Protein AF-0000000069713664 (afdb_homodimer)

Structure (mmCIF, N/CA/C/O backbone):
data_AF-0000000069713664-model_v1
#
loop_
_entity.id
_entity.type
_entity.pdbx_description
1 polymer 'Transcriptional regulator'
#
loop_
_atom_site.group_PDB
_atom_site.id
_atom_site.type_symbol
_atom_site.label_atom_id
_atom_site.label_alt_id
_atom_site.label_comp_id
_atom_site.label_asym_id
_atom_site.label_entity_id
_atom_site.label_seq_id
_atom_site.pdbx_PDB_ins_code
_atom_site.Cartn_x
_atom_site.Cartn_y
_atom_site.Cartn_z
_atom_site.occupancy
_atom_site.B_iso_or_equiv
_atom_site.auth_seq_id
_atom_site.auth_comp_id
_atom_site.auth_asym_id
_atom_site.auth_atom_id
_atom_site.pdbx_PDB_model_num
ATOM 1 N N . MET A 1 1 ? 20.766 18.141 -42.344 1 49.97 1 MET A N 1
ATOM 2 C CA . MET A 1 1 ? 20.156 17.188 -41.406 1 49.97 1 MET A CA 1
ATOM 3 C C . MET A 1 1 ? 20.406 15.75 -41.875 1 49.97 1 MET A C 1
ATOM 5 O O . MET A 1 1 ? 19.859 15.312 -42.875 1 49.97 1 MET A O 1
ATOM 9 N N . ALA A 1 2 ? 21.422 15.211 -41.625 1 69.25 2 ALA A N 1
ATOM 10 C CA . ALA A 1 2 ? 21.859 14.094 -42.469 1 69.25 2 ALA A CA 1
ATOM 11 C C . ALA A 1 2 ? 21.375 12.766 -41.906 1 69.25 2 ALA A C 1
ATOM 13 O O . ALA A 1 2 ? 21.453 12.523 -40.688 1 69.25 2 ALA A O 1
ATOM 14 N N . ASP A 1 3 ? 20.531 12.109 -42.562 1 80.56 3 ASP A N 1
ATOM 15 C CA . ASP A 1 3 ? 20.203 10.711 -42.312 1 80.56 3 ASP A CA 1
ATOM 16 C C . ASP A 1 3 ? 21.375 9.805 -42.625 1 80.56 3 ASP A C 1
ATOM 18 O O . ASP A 1 3 ? 21.484 9.297 -43.75 1 80.56 3 ASP A O 1
ATOM 22 N N . MET A 1 4 ? 22.188 9.641 -41.656 1 84.5 4 MET A N 1
ATOM 23 C CA . MET A 1 4 ? 23.438 8.898 -41.844 1 84.5 4 MET A CA 1
ATOM 24 C C . MET A 1 4 ? 23.156 7.418 -42.062 1 84.5 4 MET A C 1
ATOM 26 O O . MET A 1 4 ? 23.938 6.738 -42.75 1 84.5 4 MET A O 1
ATOM 30 N N . LEU A 1 5 ? 22.031 7.016 -41.5 1 86.81 5 LEU A N 1
ATOM 31 C CA . LEU A 1 5 ? 21.672 5.605 -41.625 1 86.81 5 LEU A CA 1
ATOM 32 C C . LEU A 1 5 ? 21.25 5.273 -43.062 1 86.81 5 LEU A C 1
ATOM 34 O O . LEU A 1 5 ? 21.703 4.273 -43.625 1 86.81 5 LEU A O 1
ATOM 38 N N . ALA A 1 6 ? 20.422 6.07 -43.594 1 85.31 6 ALA A N 1
ATOM 39 C CA . ALA A 1 6 ? 19.969 5.867 -44.969 1 85.31 6 ALA A CA 1
ATOM 40 C C . ALA A 1 6 ? 21.141 5.977 -45.938 1 85.31 6 ALA A C 1
ATOM 42 O O . ALA A 1 6 ? 21.234 5.199 -46.875 1 85.31 6 ALA A O 1
ATOM 43 N N . GLN A 1 7 ? 22.094 6.848 -45.656 1 84.81 7 GLN A N 1
ATOM 44 C CA . GLN A 1 7 ? 23.266 7.031 -46.5 1 84.81 7 GLN A CA 1
ATOM 45 C C . GLN A 1 7 ? 24.203 5.828 -46.438 1 84.81 7 GLN A C 1
ATOM 47 O O . GLN A 1 7 ? 24.719 5.371 -47.469 1 84.81 7 GLN A O 1
ATOM 52 N N . ALA A 1 8 ? 24.281 5.324 -45.188 1 84.06 8 ALA A N 1
ATOM 53 C CA . ALA A 1 8 ? 25.141 4.164 -45 1 84.06 8 ALA A CA 1
ATOM 54 C C . ALA A 1 8 ? 24.562 2.93 -45.688 1 84.06 8 ALA A C 1
ATOM 56 O O . ALA A 1 8 ? 25.297 2.162 -46.312 1 84.06 8 ALA A O 1
ATOM 57 N N . LYS A 1 9 ? 23.312 2.809 -45.656 1 84.44 9 LYS A N 1
ATOM 58 C CA . LYS A 1 9 ? 22.641 1.677 -46.312 1 84.44 9 LYS A CA 1
ATOM 59 C C . LYS A 1 9 ? 22.703 1.782 -47.812 1 84.44 9 LYS A C 1
ATOM 61 O O . LYS A 1 9 ? 22.938 0.785 -48.5 1 84.44 9 LYS A O 1
ATOM 66 N N . ALA A 1 10 ? 22.562 2.957 -48.281 1 81.56 10 ALA A N 1
ATOM 67 C CA . ALA A 1 10 ? 22.609 3.199 -49.719 1 81.56 10 ALA A CA 1
ATOM 68 C C . ALA A 1 10 ? 24 2.973 -50.281 1 81.56 10 ALA A C 1
ATOM 70 O O . ALA A 1 10 ? 24.172 2.406 -51.344 1 81.56 10 ALA A O 1
ATOM 71 N N . ARG A 1 11 ? 25.031 3.283 -49.406 1 81.19 11 ARG A N 1
ATOM 72 C CA . ARG A 1 11 ? 26.406 3.178 -49.875 1 81.19 11 ARG A CA 1
ATOM 73 C C . ARG A 1 11 ? 27.047 1.887 -49.375 1 81.19 11 ARG A C 1
ATOM 75 O O . ARG A 1 11 ? 28.203 1.608 -49.688 1 81.19 11 ARG A O 1
ATOM 82 N N . GLN A 1 12 ? 26.156 1.058 -48.656 1 81.75 12 GLN A N 1
ATOM 83 C CA . GLN A 1 12 ? 26.656 -0.198 -48.094 1 81.75 12 GLN A CA 1
ATOM 84 C C . GLN A 1 12 ? 27.953 0.014 -47.344 1 81.75 12 GLN A C 1
ATOM 86 O O . GLN A 1 12 ? 28.922 -0.73 -47.531 1 81.75 12 GLN A O 1
ATOM 91 N N . CYS A 1 13 ? 28.047 1.075 -46.562 1 85.62 13 CYS A N 1
ATOM 92 C CA . CYS A 1 13 ? 29.219 1.36 -45.719 1 85.62 13 CYS A CA 1
ATOM 93 C C . CYS A 1 13 ? 28.844 1.355 -44.25 1 85.62 13 CYS A C 1
ATOM 95 O O . CYS A 1 13 ? 27.672 1.176 -43.906 1 85.62 13 CYS A O 1
ATOM 97 N N . THR A 1 14 ? 29.859 1.509 -43.406 1 88.19 14 THR A N 1
ATOM 98 C CA . THR A 1 14 ? 29.672 1.515 -41.969 1 88.19 14 THR A CA 1
ATOM 99 C C . THR A 1 14 ? 29.75 2.938 -41.406 1 88.19 14 THR A C 1
ATOM 101 O O . THR A 1 14 ? 30.188 3.855 -42.125 1 88.19 14 THR A O 1
ATOM 104 N N . ILE A 1 15 ? 29.203 3.195 -40.25 1 89.5 15 ILE A N 1
ATOM 105 C CA . ILE A 1 15 ? 29.156 4.508 -39.594 1 89.5 15 ILE A CA 1
ATOM 106 C C . ILE A 1 15 ? 30.109 4.539 -38.406 1 89.5 15 ILE A C 1
ATOM 108 O O . ILE A 1 15 ? 30.016 3.705 -37.5 1 89.5 15 ILE A O 1
ATOM 112 N N . ALA A 1 16 ? 31.047 5.402 -38.438 1 88.94 16 ALA A N 1
ATOM 113 C CA . ALA A 1 16 ? 31.922 5.621 -37.312 1 88.94 16 ALA A CA 1
ATOM 114 C C . ALA A 1 16 ? 31.312 6.641 -36.344 1 88.94 16 ALA A C 1
ATOM 116 O O . ALA A 1 16 ? 30.891 7.719 -36.75 1 88.94 16 ALA A O 1
ATOM 117 N N . ILE A 1 17 ? 31.141 6.371 -35.125 1 88.06 17 ILE A N 1
ATOM 118 C CA . ILE A 1 17 ? 30.734 7.234 -34.031 1 88.06 17 ILE A CA 1
ATOM 119 C C . ILE A 1 17 ? 31.875 7.363 -33.031 1 88.06 17 ILE A C 1
ATOM 121 O O . ILE A 1 17 ? 32.031 6.512 -32.156 1 88.06 17 ILE A O 1
ATOM 125 N N . ASP A 1 18 ? 32.625 8.281 -33.25 1 83.06 18 ASP A N 1
ATOM 126 C CA . ASP A 1 18 ? 33.875 8.43 -32.531 1 83.06 18 ASP A CA 1
ATOM 127 C C . ASP A 1 18 ? 34.781 7.219 -32.719 1 83.06 18 ASP A C 1
ATOM 129 O O . ASP A 1 18 ? 35.219 6.941 -33.844 1 83.06 18 ASP A O 1
ATOM 133 N N . GLU A 1 19 ? 34.938 6.352 -31.656 1 80.69 19 GLU A N 1
ATOM 134 C CA . GLU A 1 19 ? 35.812 5.191 -31.781 1 80.69 19 GLU A CA 1
ATOM 135 C C . GLU A 1 19 ? 35 3.92 -32.031 1 80.69 19 GLU A C 1
ATOM 137 O O . GLU A 1 19 ? 35.562 2.842 -32.219 1 80.69 19 GLU A O 1
ATOM 142 N N . LEU A 1 20 ? 33.75 4.129 -32.156 1 86.94 20 LEU A N 1
ATOM 143 C CA . LEU A 1 20 ? 32.844 2.992 -32.438 1 86.94 20 LEU A CA 1
ATOM 144 C C . LEU A 1 20 ? 32.469 2.93 -33.906 1 86.94 20 LEU A C 1
ATOM 146 O O . LEU A 1 20 ? 32.438 3.953 -34.594 1 86.94 20 LEU A O 1
ATOM 150 N N . VAL A 1 21 ? 32.219 1.669 -34.344 1 88.19 21 VAL A N 1
ATOM 151 C CA . VAL A 1 21 ? 31.766 1.491 -35.719 1 88.19 21 VAL A CA 1
ATOM 152 C C . VAL A 1 21 ? 30.438 0.735 -35.719 1 88.19 21 VAL A C 1
ATOM 154 O O . VAL A 1 21 ? 30.312 -0.324 -35.094 1 88.19 21 VAL A O 1
ATOM 157 N N . TYR A 1 22 ? 29.438 1.34 -36.344 1 89.44 22 TYR A N 1
ATOM 158 C CA . TYR A 1 22 ? 28.125 0.707 -36.5 1 89.44 22 TYR A CA 1
ATOM 159 C C . TYR A 1 22 ? 27.906 0.246 -37.938 1 89.44 22 TYR A C 1
ATOM 161 O O . TYR A 1 22 ? 28.078 1.028 -38.875 1 89.44 22 TYR A O 1
ATOM 169 N N . ASP A 1 23 ? 27.531 -1.051 -38.125 1 86.38 23 ASP A N 1
ATOM 170 C CA . ASP A 1 23 ? 27.203 -1.625 -39.438 1 86.38 23 ASP A CA 1
ATOM 171 C C . ASP A 1 23 ? 25.688 -1.783 -39.594 1 86.38 23 ASP A C 1
ATOM 173 O O . ASP A 1 23 ? 25.078 -2.641 -38.969 1 86.38 23 ASP A O 1
ATOM 177 N N . PRO A 1 24 ? 25.125 -0.92 -40.406 1 87.31 24 PRO A N 1
ATOM 178 C CA . PRO A 1 24 ? 23.672 -0.999 -40.562 1 87.31 24 PRO A CA 1
ATOM 179 C C . PRO A 1 24 ? 23.219 -2.311 -41.219 1 87.31 24 PRO A C 1
ATOM 181 O O . PRO A 1 24 ? 22.078 -2.721 -41.031 1 87.31 24 PRO A O 1
ATOM 184 N N . ALA A 1 25 ? 24.062 -3.045 -41.875 1 81.19 25 ALA A N 1
ATOM 185 C CA . ALA A 1 25 ? 23.703 -4.301 -42.531 1 81.19 25 ALA A CA 1
ATOM 186 C C . ALA A 1 25 ? 23.578 -5.434 -41.5 1 81.19 25 ALA A C 1
ATOM 188 O O . ALA A 1 25 ? 22.656 -6.238 -41.562 1 81.19 25 ALA A O 1
ATOM 189 N N . THR A 1 26 ? 24.484 -5.488 -40.625 1 79.81 26 THR A N 1
ATOM 190 C CA . THR A 1 26 ? 24.484 -6.551 -39.625 1 79.81 26 THR A CA 1
ATOM 191 C C . THR A 1 26 ? 23.859 -6.066 -38.312 1 79.81 26 THR A C 1
ATOM 193 O O . THR A 1 26 ? 23.578 -6.867 -37.438 1 79.81 26 THR A O 1
ATOM 196 N N . ARG A 1 27 ? 23.562 -4.738 -38.188 1 82.06 27 ARG A N 1
ATOM 197 C CA . ARG A 1 27 ? 23.062 -4.074 -37 1 82.06 27 ARG A CA 1
ATOM 198 C C . ARG A 1 27 ? 23.922 -4.383 -35.781 1 82.06 27 ARG A C 1
ATOM 200 O O . ARG A 1 27 ? 23.406 -4.715 -34.719 1 82.06 27 ARG A O 1
ATOM 207 N N . GLN A 1 28 ? 25.219 -4.207 -36.031 1 85.31 28 GLN A N 1
ATOM 208 C CA . GLN A 1 28 ? 26.188 -4.508 -34.969 1 85.31 28 GLN A CA 1
ATOM 209 C C . GLN A 1 28 ? 27.078 -3.301 -34.688 1 85.31 28 GLN A C 1
ATOM 211 O O . GLN A 1 28 ? 27.469 -2.572 -35.594 1 85.31 28 GLN A O 1
ATOM 216 N N . LEU A 1 29 ? 27.406 -3.084 -33.406 1 85.12 29 LEU A N 1
ATOM 217 C CA . LEU A 1 29 ? 28.328 -2.064 -32.938 1 85.12 29 LEU A CA 1
ATOM 218 C C . LEU A 1 29 ? 29.672 -2.688 -32.531 1 85.12 29 LEU A C 1
ATOM 220 O O . LEU A 1 29 ? 29.703 -3.746 -31.922 1 85.12 29 LEU A O 1
ATOM 224 N N . SER A 1 30 ? 30.75 -2.145 -32.969 1 85.31 30 SER A N 1
ATOM 225 C CA . SER A 1 30 ? 32.062 -2.715 -32.688 1 85.31 30 SER A CA 1
ATOM 226 C C . SER A 1 30 ? 33.062 -1.628 -32.344 1 85.31 30 SER A C 1
ATOM 228 O O . SER A 1 30 ? 32.906 -0.465 -32.719 1 85.31 30 SER A O 1
ATOM 230 N N . LYS A 1 31 ? 34.062 -2.01 -31.562 1 80.81 31 LYS A N 1
ATOM 231 C CA . LYS A 1 31 ? 35.25 -1.22 -31.281 1 80.81 31 LYS A CA 1
ATOM 232 C C . LYS A 1 31 ? 36.5 -2 -31.625 1 80.81 31 LYS A C 1
ATOM 234 O O . LYS A 1 31 ? 36.719 -3.104 -31.125 1 80.81 31 LYS A O 1
ATOM 239 N N . ASN A 1 32 ? 37.312 -1.522 -32.5 1 76.31 32 ASN A N 1
ATOM 240 C CA . ASN A 1 32 ? 38.531 -2.176 -32.906 1 76.31 32 ASN A CA 1
ATOM 241 C C . ASN A 1 32 ? 38.281 -3.619 -33.344 1 76.31 32 ASN A C 1
ATOM 243 O O . ASN A 1 32 ? 39.031 -4.527 -32.938 1 76.31 32 ASN A O 1
ATOM 247 N N . ALA A 1 33 ? 37.188 -3.871 -34.062 1 72.19 33 ALA A N 1
ATOM 248 C CA . ALA A 1 33 ? 36.812 -5.148 -34.656 1 72.19 33 ALA A CA 1
ATOM 249 C C . ALA A 1 33 ? 36.281 -6.121 -33.594 1 72.19 33 ALA A C 1
ATOM 251 O O . ALA A 1 33 ? 36.031 -7.289 -33.906 1 72.19 33 ALA A O 1
ATOM 252 N N . GLN A 1 34 ? 36.188 -5.59 -32.469 1 78.25 34 GLN A N 1
ATOM 253 C CA . GLN A 1 34 ? 35.531 -6.379 -31.438 1 78.25 34 GLN A CA 1
ATOM 254 C C . GLN A 1 34 ? 34.062 -5.973 -31.266 1 78.25 34 GLN A C 1
ATOM 256 O O . GLN A 1 34 ? 33.75 -4.797 -31.062 1 78.25 34 GLN A O 1
ATOM 261 N N . GLU A 1 35 ? 33.25 -6.895 -31.312 1 78.5 35 GLU A N 1
ATOM 262 C CA . GLU A 1 35 ? 31.812 -6.645 -31.281 1 78.5 35 GLU A CA 1
ATOM 263 C C . GLU A 1 35 ? 31.344 -6.262 -29.875 1 78.5 35 GLU A C 1
ATOM 265 O O . GLU A 1 35 ? 31.797 -6.844 -28.891 1 78.5 35 GLU A O 1
ATOM 270 N N . ILE A 1 36 ? 30.609 -5.188 -29.859 1 77.81 36 ILE A N 1
ATOM 271 C CA . ILE A 1 36 ? 29.969 -4.742 -28.641 1 77.81 36 ILE A CA 1
ATOM 272 C C . ILE A 1 36 ? 28.5 -5.164 -28.641 1 77.81 36 ILE A C 1
ATOM 274 O O . ILE A 1 36 ? 27.734 -4.773 -29.531 1 77.81 36 ILE A O 1
ATOM 278 N N . GLU A 1 37 ? 28.234 -6.012 -27.891 1 72.12 37 GLU A N 1
ATOM 279 C CA . GLU A 1 37 ? 26.859 -6.5 -27.844 1 72.12 37 GLU A CA 1
ATOM 280 C C . GLU A 1 37 ? 25.922 -5.457 -27.25 1 72.12 37 GLU A C 1
ATOM 282 O O . GLU A 1 37 ? 26.125 -4.984 -26.125 1 72.12 37 GLU A O 1
ATOM 287 N N . LEU A 1 38 ? 24.953 -4.996 -28.094 1 73.44 38 LEU A N 1
ATOM 288 C CA . LEU A 1 38 ? 23.922 -4.066 -27.656 1 73.44 38 LEU A CA 1
ATOM 289 C C . LEU A 1 38 ? 22.547 -4.727 -27.703 1 73.44 38 LEU A C 1
ATOM 291 O O . LEU A 1 38 ? 22.266 -5.523 -28.609 1 73.44 38 LEU A O 1
ATOM 295 N N . GLU A 1 39 ? 21.781 -4.371 -26.891 1 71.5 39 GLU A N 1
ATOM 296 C CA . GLU A 1 39 ? 20.391 -4.805 -26.953 1 71.5 39 GLU A CA 1
ATOM 297 C C . GLU A 1 39 ? 19.688 -4.246 -28.172 1 71.5 39 GLU A C 1
ATOM 299 O O . GLU A 1 39 ? 19.984 -3.141 -28.625 1 71.5 39 GLU A O 1
ATOM 304 N N . PRO A 1 40 ? 18.781 -4.949 -28.625 1 71.06 40 PRO A N 1
ATOM 305 C CA . PRO A 1 40 ? 18.109 -4.527 -29.859 1 71.06 40 PRO A CA 1
ATOM 306 C C . PRO A 1 40 ? 17.5 -3.137 -29.75 1 71.06 40 PRO A C 1
ATOM 308 O O . PRO A 1 40 ? 17.609 -2.332 -30.672 1 71.06 40 PRO A O 1
ATOM 311 N N . ARG A 1 41 ? 17.062 -2.803 -28.766 1 71.94 41 ARG A N 1
ATOM 312 C CA . ARG A 1 41 ? 16.422 -1.493 -28.641 1 71.94 41 ARG A CA 1
ATOM 313 C C . ARG A 1 41 ? 17.469 -0.382 -28.594 1 71.94 41 ARG A C 1
ATOM 315 O O . ARG A 1 41 ? 17.25 0.716 -29.094 1 71.94 41 ARG A O 1
ATOM 322 N N . SER A 1 42 ? 18.438 -0.73 -27.969 1 78.06 42 SER A N 1
ATOM 323 C CA . SER A 1 42 ? 19.531 0.234 -28.016 1 78.06 42 SER A CA 1
ATOM 324 C C . SER A 1 42 ? 20.047 0.43 -29.438 1 78.06 42 SER A C 1
ATOM 326 O O . SER A 1 42 ? 20.406 1.544 -29.812 1 78.06 42 SER A O 1
ATOM 328 N N . ILE A 1 43 ? 19.953 -0.634 -30.078 1 80.56 43 ILE A N 1
ATOM 329 C CA . ILE A 1 43 ? 20.344 -0.532 -31.469 1 80.56 43 ILE A CA 1
ATOM 330 C C . ILE A 1 43 ? 19.328 0.308 -32.25 1 80.56 43 ILE A C 1
ATOM 332 O O . ILE A 1 43 ? 19.688 1.175 -33.031 1 80.56 43 ILE A O 1
ATOM 336 N N . GLU A 1 44 ? 18.141 0.097 -31.938 1 81.31 44 GLU A N 1
ATOM 337 C CA . GLU A 1 44 ? 17.078 0.876 -32.562 1 81.31 44 GLU A CA 1
ATOM 338 C C . GLU A 1 44 ? 17.172 2.352 -32.188 1 81.31 44 GLU A C 1
ATOM 340 O O . GLU A 1 44 ? 17 3.229 -33.031 1 81.31 44 GLU A O 1
ATOM 345 N N . LEU A 1 45 ? 17.453 2.553 -31.047 1 86 45 LEU A N 1
ATOM 346 C CA . LEU A 1 45 ? 17.641 3.92 -30.578 1 86 45 LEU A CA 1
ATOM 347 C C . LEU A 1 45 ? 18.828 4.574 -31.281 1 86 45 LEU A C 1
ATOM 349 O O . LEU A 1 45 ? 18.734 5.723 -31.719 1 86 45 LEU A O 1
ATOM 353 N N . LEU A 1 46 ? 19.812 3.83 -31.281 1 87.69 46 LEU A N 1
ATOM 354 C CA . LEU A 1 46 ? 20.984 4.32 -32 1 87.69 46 LEU A CA 1
ATOM 355 C C . LEU A 1 46 ? 20.641 4.645 -33.438 1 87.69 46 LEU A C 1
ATOM 357 O O . LEU A 1 46 ? 21.062 5.676 -33.969 1 87.69 46 LEU A O 1
ATOM 361 N N . GLU A 1 47 ? 19.797 3.803 -33.969 1 87.69 47 GLU A N 1
ATOM 362 C CA . GLU A 1 47 ? 19.391 4 -35.344 1 87.69 47 GLU A CA 1
ATOM 363 C C . GLU A 1 47 ? 18.516 5.234 -35.5 1 87.69 47 GLU A C 1
ATOM 365 O O . GLU A 1 47 ? 18.625 5.973 -36.5 1 87.69 47 GLU A O 1
ATOM 370 N N . VAL A 1 48 ? 17.703 5.52 -34.594 1 86.38 48 VAL A N 1
ATOM 371 C CA . VAL A 1 48 ? 16.875 6.711 -34.594 1 86.38 48 VAL A CA 1
ATOM 372 C C . VAL A 1 48 ? 17.75 7.961 -34.562 1 86.38 48 VAL A C 1
ATOM 374 O O . VAL A 1 48 ? 17.5 8.914 -35.312 1 86.38 48 VAL A O 1
ATOM 377 N N . PHE A 1 49 ? 18.766 7.891 -33.844 1 88.88 49 PHE A N 1
ATOM 378 C CA . PHE A 1 49 ? 19.688 9.023 -33.75 1 88.88 49 PHE A CA 1
ATOM 379 C C . PHE A 1 49 ? 20.516 9.148 -35.031 1 88.88 49 PHE A C 1
ATOM 381 O O . PHE A 1 49 ? 20.812 10.258 -35.469 1 88.88 49 PHE A O 1
ATOM 388 N N . LEU A 1 50 ? 20.812 8.039 -35.562 1 88.62 50 LEU A N 1
ATOM 389 C CA . LEU A 1 50 ? 21.609 8.047 -36.781 1 88.62 50 LEU A CA 1
ATOM 390 C C . LEU A 1 50 ? 20.766 8.492 -37.969 1 88.62 50 LEU A C 1
ATOM 392 O O . LEU A 1 50 ? 21.312 9.008 -38.938 1 88.62 50 LEU A O 1
ATOM 396 N N . GLN A 1 51 ? 19.453 8.25 -37.812 1 86.38 51 GLN A N 1
ATOM 397 C CA . GLN A 1 51 ? 18.531 8.695 -38.875 1 86.38 51 GLN A CA 1
ATOM 398 C C . GLN A 1 51 ? 18.359 10.211 -38.844 1 86.38 51 GLN A C 1
ATOM 400 O O . GLN A 1 51 ? 18.078 10.828 -39.875 1 86.38 51 GLN A O 1
ATOM 405 N N . GLN A 1 52 ? 18.547 10.797 -37.656 1 84.12 52 GLN A N 1
ATOM 406 C CA . GLN A 1 52 ? 18.438 12.242 -37.5 1 84.12 52 GLN A CA 1
ATOM 407 C C . GLN A 1 52 ? 19.641 12.82 -36.781 1 84.12 52 GLN A C 1
ATOM 409 O O . GLN A 1 52 ? 19.5 13.484 -35.75 1 84.12 52 GLN A O 1
ATOM 414 N N . THR A 1 53 ? 20.75 12.508 -37.375 1 84.88 53 THR A N 1
ATOM 415 C CA . THR A 1 53 ? 22.016 12.93 -36.781 1 84.88 53 THR A CA 1
ATOM 416 C C . THR A 1 53 ? 22.141 14.453 -36.781 1 84.88 53 THR A C 1
ATOM 418 O O . THR A 1 53 ? 21.906 15.094 -37.812 1 84.88 53 THR A O 1
ATOM 421 N N . GLY A 1 54 ? 22.391 15.07 -35.594 1 78.31 54 GLY A N 1
ATOM 422 C CA . GLY A 1 54 ? 22.625 16.5 -35.5 1 78.31 54 GLY A CA 1
ATOM 423 C C . GLY A 1 54 ? 21.375 17.297 -35.188 1 78.31 54 GLY A C 1
ATOM 424 O O . GLY A 1 54 ? 21.422 18.516 -35 1 78.31 54 GLY A O 1
ATOM 425 N N . THR A 1 55 ? 20.219 16.688 -35.219 1 78.06 55 THR A N 1
ATOM 426 C CA . THR A 1 55 ? 18.953 17.359 -34.969 1 78.06 55 THR A CA 1
ATOM 427 C C . THR A 1 55 ? 18.328 16.859 -33.656 1 78.06 55 THR A C 1
ATOM 429 O O . THR A 1 55 ? 18.266 15.648 -33.438 1 78.06 55 THR A O 1
ATOM 432 N N . PRO A 1 56 ? 17.938 17.75 -32.906 1 79.75 56 PRO A N 1
ATOM 433 C CA . PRO A 1 56 ? 17.281 17.297 -31.688 1 79.75 56 PRO A CA 1
ATOM 434 C C . PRO A 1 56 ? 15.953 16.594 -31.969 1 79.75 56 PRO A C 1
ATOM 436 O O . PRO A 1 56 ? 15.188 17.016 -32.844 1 79.75 56 PRO A O 1
ATOM 439 N N . ILE A 1 57 ? 15.766 15.398 -31.375 1 81.12 57 ILE A N 1
ATOM 440 C CA . ILE A 1 57 ? 14.531 14.617 -31.469 1 81.12 57 ILE A CA 1
ATOM 441 C C . ILE A 1 57 ? 13.789 14.672 -30.141 1 81.12 57 ILE A C 1
ATOM 443 O O . ILE A 1 57 ? 14.375 14.438 -29.078 1 81.12 57 ILE A O 1
ATOM 447 N N . ALA A 1 58 ? 12.539 14.961 -30.359 1 77.94 58 ALA A N 1
ATOM 448 C CA . ALA A 1 58 ? 11.711 15.023 -29.172 1 77.94 58 ALA A CA 1
ATOM 449 C C . ALA A 1 58 ? 11.641 13.672 -28.469 1 77.94 58 ALA A C 1
ATOM 451 O O . ALA A 1 58 ? 11.578 12.633 -29.141 1 77.94 58 ALA A O 1
ATOM 452 N N . ALA A 1 59 ? 11.641 13.664 -27.172 1 77.06 59 ALA A N 1
ATOM 453 C CA . ALA A 1 59 ? 11.609 12.438 -26.391 1 77.06 59 ALA A CA 1
ATOM 454 C C . ALA A 1 59 ? 10.391 11.586 -26.75 1 77.06 59 ALA A C 1
ATOM 456 O O . ALA A 1 59 ? 10.5 10.367 -26.891 1 77.06 59 ALA A O 1
ATOM 457 N N . GLU A 1 60 ? 9.359 12.18 -27 1 73.12 60 GLU A N 1
ATOM 458 C CA . GLU A 1 60 ? 8.133 11.477 -27.375 1 73.12 60 GLU A CA 1
ATOM 459 C C . GLU A 1 60 ? 8.273 10.828 -28.75 1 73.12 60 GLU A C 1
ATOM 461 O O . GLU A 1 60 ? 7.785 9.719 -28.969 1 73.12 60 GLU A O 1
ATOM 466 N N . ASP A 1 61 ? 8.883 11.484 -29.578 1 75.75 61 ASP A N 1
ATOM 467 C CA . ASP A 1 61 ? 9.094 10.969 -30.922 1 75.75 61 ASP A CA 1
ATOM 468 C C . ASP A 1 61 ? 10.039 9.766 -30.906 1 75.75 61 ASP A C 1
ATOM 470 O O . ASP A 1 61 ? 9.82 8.789 -31.625 1 75.75 61 ASP A O 1
ATOM 474 N N . ILE A 1 62 ? 11 9.852 -30.078 1 80.06 62 ILE A N 1
ATOM 475 C CA . ILE A 1 62 ? 11.953 8.758 -29.938 1 80.06 62 ILE A CA 1
ATOM 476 C C . ILE A 1 62 ? 11.234 7.527 -29.375 1 80.06 62 ILE A C 1
ATOM 478 O O . ILE A 1 62 ? 11.383 6.422 -29.906 1 80.06 62 ILE A O 1
ATOM 482 N N . ILE A 1 63 ? 10.484 7.852 -28.547 1 74.94 63 ILE A N 1
ATOM 483 C CA . ILE A 1 63 ? 9.758 6.773 -27.891 1 74.94 63 ILE A CA 1
ATOM 484 C C . ILE A 1 63 ? 8.789 6.117 -28.875 1 74.94 63 ILE A C 1
ATOM 486 O O . ILE A 1 63 ? 8.734 4.891 -28.969 1 74.94 63 ILE A O 1
ATOM 490 N N . SER A 1 64 ? 8.039 6.895 -29.516 1 73.25 64 SER A N 1
ATOM 491 C CA . SER A 1 64 ? 7.109 6.391 -30.516 1 73.25 64 SER A CA 1
ATOM 492 C C . SER A 1 64 ? 7.836 5.586 -31.594 1 73.25 64 SER A C 1
ATOM 494 O O . SER A 1 64 ? 7.348 4.543 -32.031 1 73.25 64 SER A O 1
ATOM 496 N N . ARG A 1 65 ? 8.953 5.934 -31.969 1 74.38 65 ARG A N 1
ATOM 497 C CA . ARG A 1 65 ? 9.664 5.32 -33.094 1 74.38 65 ARG A CA 1
ATOM 498 C C . ARG A 1 65 ? 10.352 4.027 -32.656 1 74.38 65 ARG A C 1
ATOM 500 O O . ARG A 1 65 ? 10.383 3.053 -33.406 1 74.38 65 ARG A O 1
ATOM 507 N N . VAL A 1 66 ? 10.828 4.066 -31.484 1 77.69 66 VAL A N 1
ATOM 508 C CA . VAL A 1 66 ? 11.633 2.938 -31.031 1 77.69 66 VAL A CA 1
ATOM 509 C C . VAL A 1 66 ? 10.734 1.88 -30.406 1 77.69 66 VAL A C 1
ATOM 511 O O . VAL A 1 66 ? 10.898 0.684 -30.656 1 77.69 66 VAL A O 1
ATOM 514 N N . TRP A 1 67 ? 9.766 2.398 -29.797 1 70.06 67 TRP A N 1
ATOM 515 C CA . TRP A 1 67 ? 8.93 1.47 -29.031 1 70.06 67 TRP A CA 1
ATOM 516 C C . TRP A 1 67 ? 7.551 1.336 -29.672 1 70.06 67 TRP A C 1
ATOM 518 O O . TRP A 1 67 ? 6.781 0.438 -29.312 1 70.06 67 TRP A O 1
ATOM 528 N N . GLN A 1 68 ? 7.297 2.111 -30.766 1 55.81 68 GLN A N 1
ATOM 529 C CA . GLN A 1 68 ? 6.031 2.117 -31.5 1 55.81 68 GLN A CA 1
ATOM 530 C C . GLN A 1 68 ? 4.848 2.066 -30.531 1 55.81 68 GLN A C 1
ATOM 532 O O . GLN A 1 68 ? 3.854 1.389 -30.797 1 55.81 68 GLN A O 1
ATOM 537 N N . SER A 1 69 ? 5.062 2.477 -29.516 1 52.25 69 SER A N 1
ATOM 538 C CA . SER A 1 69 ? 4.027 2.617 -28.5 1 52.25 69 SER A CA 1
ATOM 539 C C . SER A 1 69 ? 4.125 3.967 -27.797 1 52.25 69 SER A C 1
ATOM 541 O O . SER A 1 69 ? 5.219 4.508 -27.625 1 52.25 69 SER A O 1
ATOM 543 N N . ASN A 1 70 ? 3.047 4.504 -27.609 1 46.72 70 ASN A N 1
ATOM 544 C CA . ASN A 1 70 ? 2.988 5.82 -26.984 1 46.72 70 ASN A CA 1
ATOM 545 C C . ASN A 1 70 ? 2.904 5.723 -25.469 1 46.72 70 ASN A C 1
ATOM 547 O O . ASN A 1 70 ? 2.795 6.738 -24.781 1 46.72 70 ASN A O 1
ATOM 551 N N . TYR A 1 71 ? 2.994 4.684 -25.109 1 45.69 71 TYR A N 1
ATOM 552 C CA . TYR A 1 71 ? 2.74 4.5 -23.688 1 45.69 71 TYR A CA 1
ATOM 553 C C . TYR A 1 71 ? 4.031 4.191 -22.938 1 45.69 71 TYR A C 1
ATOM 555 O O . TYR A 1 71 ? 4 3.666 -21.828 1 45.69 71 TYR A O 1
ATOM 563 N N . ILE A 1 72 ? 5.195 4.559 -23.453 1 50.34 72 ILE A N 1
ATOM 564 C CA . ILE A 1 72 ? 6.516 4.332 -22.875 1 50.34 72 ILE A CA 1
ATOM 565 C C . ILE A 1 72 ? 6.949 5.559 -22.078 1 50.34 72 ILE A C 1
ATOM 567 O O . ILE A 1 72 ? 6.797 6.691 -22.547 1 50.34 72 ILE A O 1
ATOM 571 N N . SER A 1 73 ? 7.383 5.387 -20.969 1 51.03 73 SER A N 1
ATOM 572 C CA . SER A 1 73 ? 7.801 6.516 -20.141 1 51.03 73 SER A CA 1
ATOM 573 C C . SER A 1 73 ? 9.094 7.129 -20.656 1 51.03 73 SER A C 1
ATOM 575 O O . SER A 1 73 ? 9.93 6.434 -21.25 1 51.03 73 SER A O 1
ATOM 577 N N . LYS A 1 74 ? 9.273 8.273 -20.391 1 64.25 74 LYS A N 1
ATOM 578 C CA . LYS A 1 74 ? 10.461 9.008 -20.797 1 64.25 74 LYS A CA 1
ATOM 579 C C . LYS A 1 74 ? 11.695 8.531 -20.031 1 64.25 74 LYS A C 1
ATOM 581 O O . LYS A 1 74 ? 12.82 8.617 -20.547 1 64.25 74 LYS A O 1
ATOM 586 N N . ASN A 1 75 ? 11.562 7.992 -19.047 1 63.31 75 ASN A N 1
ATOM 587 C CA . ASN A 1 75 ? 12.68 7.465 -18.266 1 63.31 75 ASN A CA 1
ATOM 588 C C . ASN A 1 75 ? 13.32 6.262 -18.953 1 63.31 75 ASN A C 1
ATOM 590 O O . ASN A 1 75 ? 14.539 6.086 -18.891 1 63.31 75 ASN A O 1
ATOM 594 N N . VAL A 1 76 ? 12.5 5.566 -19.578 1 64.88 76 VAL A N 1
ATOM 595 C CA . VAL A 1 76 ? 13.016 4.465 -20.391 1 64.88 76 VAL A CA 1
ATOM 596 C C . VAL A 1 76 ? 13.992 5 -21.438 1 64.88 76 VAL A C 1
ATOM 598 O O . VAL A 1 76 ? 15.07 4.434 -21.625 1 64.88 76 VAL A O 1
ATOM 601 N N . LEU A 1 77 ? 13.555 6.016 -21.891 1 75.81 77 LEU A N 1
ATOM 602 C CA . LEU A 1 77 ? 14.422 6.652 -22.875 1 75.81 77 LEU A CA 1
ATOM 603 C C . LEU A 1 77 ? 15.68 7.199 -22.219 1 75.81 77 LEU A C 1
ATOM 605 O O . LEU A 1 77 ? 16.797 7 -22.719 1 75.81 77 LEU A O 1
ATOM 609 N N . THR A 1 78 ? 15.508 7.762 -21.156 1 74.56 78 THR A N 1
ATOM 610 C CA . THR A 1 78 ? 16.625 8.352 -20.453 1 74.56 78 THR A CA 1
ATOM 611 C C . THR A 1 78 ? 17.625 7.281 -20.016 1 74.56 78 THR A C 1
ATOM 613 O O . THR A 1 78 ? 18.844 7.461 -20.156 1 74.56 78 THR A O 1
ATOM 616 N N . ASN A 1 79 ? 17.234 6.23 -19.625 1 70.75 79 ASN A N 1
ATOM 617 C CA . ASN A 1 79 ? 18.094 5.102 -19.266 1 70.75 79 ASN A CA 1
ATOM 618 C C . ASN A 1 79 ? 18.828 4.559 -20.484 1 70.75 79 ASN A C 1
ATOM 620 O O . ASN A 1 79 ? 20.016 4.242 -20.391 1 70.75 79 ASN A O 1
ATOM 624 N N . ARG A 1 80 ? 18.062 4.527 -21.422 1 75.81 80 ARG A N 1
ATOM 625 C CA . ARG A 1 80 ? 18.672 4.02 -22.641 1 75.81 80 ARG A CA 1
ATOM 626 C C . ARG A 1 80 ? 19.734 4.973 -23.156 1 75.81 80 ARG A C 1
ATOM 628 O O . ARG A 1 80 ? 20.781 4.539 -23.656 1 75.81 80 ARG A O 1
ATOM 635 N N . ILE A 1 81 ? 19.422 6.117 -22.922 1 80.56 81 ILE A N 1
ATOM 636 C CA . ILE A 1 81 ? 20.391 7.148 -23.297 1 80.56 81 ILE A CA 1
ATOM 637 C C . ILE A 1 81 ? 21.625 7.043 -22.422 1 80.56 81 ILE A C 1
ATOM 639 O O . ILE A 1 81 ? 22.75 7.125 -22.922 1 80.56 81 ILE A O 1
ATOM 643 N N . SER A 1 82 ? 21.422 6.77 -21.297 1 77.44 82 SER A N 1
ATOM 644 C CA . SER A 1 82 ? 22.531 6.598 -20.375 1 77.44 82 SER A CA 1
ATOM 645 C C . SER A 1 82 ? 23.359 5.363 -20.719 1 77.44 82 SER A C 1
ATOM 647 O O . SER A 1 82 ? 24.594 5.395 -20.656 1 77.44 82 SER A O 1
ATOM 649 N N . THR A 1 83 ? 22.734 4.352 -21 1 75.94 83 THR A N 1
ATOM 650 C CA . THR A 1 83 ? 23.406 3.129 -21.438 1 75.94 83 THR A CA 1
ATOM 651 C C . THR A 1 83 ? 24.281 3.398 -22.672 1 75.94 83 THR A C 1
ATOM 653 O O . THR A 1 83 ? 25.422 2.947 -22.734 1 75.94 83 THR A O 1
ATOM 656 N N . LEU A 1 84 ? 23.703 4.062 -23.484 1 81.25 84 LEU A N 1
ATOM 657 C CA . LEU A 1 84 ? 24.453 4.398 -24.688 1 81.25 84 LEU A CA 1
ATOM 658 C C . LEU A 1 84 ? 25.656 5.281 -24.359 1 81.25 84 LEU A C 1
ATOM 660 O O . LEU A 1 84 ? 26.734 5.082 -24.906 1 81.25 84 LEU A O 1
ATOM 664 N N . ARG A 1 85 ? 25.375 6.102 -23.484 1 80.69 85 ARG A N 1
ATOM 665 C CA . ARG A 1 85 ? 26.453 6.992 -23.078 1 80.69 85 ARG A CA 1
ATOM 666 C C . ARG A 1 85 ? 27.562 6.219 -22.359 1 80.69 85 ARG A C 1
ATOM 668 O O . ARG A 1 85 ? 28.734 6.512 -22.547 1 80.69 85 ARG A O 1
ATOM 675 N N . ALA A 1 86 ? 27.219 5.312 -21.672 1 77.69 86 ALA A N 1
ATOM 676 C CA . ALA A 1 86 ? 28.188 4.457 -20.984 1 77.69 86 ALA A CA 1
ATOM 677 C C . ALA A 1 86 ? 29.047 3.695 -21.984 1 77.69 86 ALA A C 1
ATOM 679 O O . ALA A 1 86 ? 30.266 3.574 -21.812 1 77.69 86 ALA A O 1
ATOM 680 N N . ILE A 1 87 ? 28.453 3.271 -22.922 1 79.12 87 ILE A N 1
ATOM 681 C CA . ILE A 1 87 ? 29.156 2.553 -23.969 1 79.12 87 ILE A CA 1
ATOM 682 C C . ILE A 1 87 ? 30.125 3.494 -24.688 1 79.12 87 ILE A C 1
ATOM 684 O O . ILE A 1 87 ? 31.266 3.127 -24.953 1 79.12 87 ILE A O 1
ATOM 688 N N . PHE A 1 88 ? 29.672 4.707 -24.875 1 80.25 88 PHE A N 1
ATOM 689 C CA . PHE A 1 88 ? 30.516 5.707 -25.5 1 80.25 88 PHE A CA 1
ATOM 690 C C . PHE A 1 88 ? 31.719 6.043 -24.625 1 80.25 88 PHE A C 1
ATOM 692 O O . PHE A 1 88 ? 32.844 6.16 -25.109 1 80.25 88 PHE A O 1
ATOM 699 N N . LYS A 1 89 ? 31.391 6.113 -23.438 1 78.44 89 LYS A N 1
ATOM 700 C CA . LYS A 1 89 ? 32.438 6.453 -22.469 1 78.44 89 LYS A CA 1
ATOM 701 C C . LYS A 1 89 ? 33.469 5.324 -22.359 1 78.44 89 LYS A C 1
ATOM 703 O O . LYS A 1 89 ? 34.688 5.578 -22.281 1 78.44 89 LYS A O 1
ATOM 708 N N . GLU A 1 90 ? 33 4.133 -22.297 1 77.69 90 GLU A N 1
ATOM 709 C CA . GLU A 1 90 ? 33.875 2.965 -22.234 1 77.69 90 GLU A CA 1
ATOM 710 C C . GLU A 1 90 ? 34.75 2.855 -23.484 1 77.69 90 GLU A C 1
ATOM 712 O O . GLU A 1 90 ? 35.906 2.443 -23.406 1 77.69 90 GLU A O 1
ATOM 717 N N . SER A 1 91 ? 34.125 3.248 -24.484 1 74.62 91 SER A N 1
ATOM 718 C CA . SER A 1 91 ? 34.812 3.111 -25.766 1 74.62 91 SER A CA 1
ATOM 719 C C . SER A 1 91 ? 35.781 4.266 -26 1 74.62 91 SER A C 1
ATOM 721 O O . SER A 1 91 ? 36.812 4.086 -26.609 1 74.62 91 SER A O 1
ATOM 723 N N . SER A 1 92 ? 35.406 5.41 -25.547 1 72.38 92 SER A N 1
ATOM 724 C CA . SER A 1 92 ? 36.25 6.59 -25.656 1 72.38 92 SER A CA 1
ATOM 725 C C . SER A 1 92 ? 36.312 7.355 -24.344 1 72.38 92 SER A C 1
ATOM 727 O O . SER A 1 92 ? 35.562 8.305 -24.141 1 72.38 92 SER A O 1
ATOM 729 N N . PRO A 1 93 ? 37.156 6.91 -23.516 1 67.06 93 PRO A N 1
ATOM 730 C CA . PRO A 1 93 ? 37.219 7.477 -22.172 1 67.06 93 PRO A CA 1
ATOM 731 C C . PRO A 1 93 ? 37.531 8.977 -22.172 1 67.06 93 PRO A C 1
ATOM 733 O O . PRO A 1 93 ? 37.156 9.68 -21.219 1 67.06 93 PRO A O 1
ATOM 736 N N . GLU A 1 94 ? 38.188 9.422 -23.219 1 66.25 94 GLU A N 1
ATOM 737 C CA . GLU A 1 94 ? 38.594 10.82 -23.297 1 66.25 94 GLU A CA 1
ATOM 738 C C . GLU A 1 94 ? 37.438 11.695 -23.766 1 66.25 94 GLU A C 1
ATOM 740 O O . GLU A 1 94 ? 37.469 12.922 -23.609 1 66.25 94 GLU A O 1
ATOM 745 N N . LEU A 1 95 ? 36.344 11.047 -24.297 1 65.69 95 LEU A N 1
ATOM 746 C CA . LEU A 1 95 ? 35.219 11.766 -24.828 1 65.69 95 LEU A CA 1
ATOM 747 C C . LEU A 1 95 ? 34.125 11.938 -23.766 1 65.69 95 LEU A C 1
ATOM 749 O O . LEU A 1 95 ? 33.844 11.008 -23.016 1 65.69 95 LEU A O 1
ATOM 753 N N . ASP A 1 96 ? 33.75 13.094 -23.625 1 72.12 96 ASP A N 1
ATOM 754 C CA . ASP A 1 96 ? 32.562 13.352 -22.828 1 72.12 96 ASP A CA 1
ATOM 755 C C . ASP A 1 96 ? 31.297 12.828 -23.516 1 72.12 96 ASP A C 1
ATOM 757 O O . ASP A 1 96 ? 30.844 13.414 -24.5 1 72.12 96 ASP A O 1
ATOM 761 N N . ALA A 1 97 ? 30.703 11.766 -23.156 1 77.81 97 ALA A N 1
ATOM 762 C CA . ALA A 1 97 ? 29.562 11.109 -23.781 1 77.81 97 ALA A CA 1
ATOM 763 C C . ALA A 1 97 ? 28.344 12.031 -23.828 1 77.81 97 ALA A C 1
ATOM 765 O O . ALA A 1 97 ? 27.484 11.898 -24.703 1 77.81 97 ALA A O 1
ATOM 766 N N . THR A 1 98 ? 28.359 13 -23.062 1 78.88 98 THR A N 1
ATOM 767 C CA . THR A 1 98 ? 27.25 13.938 -23.031 1 78.88 98 THR A CA 1
ATOM 768 C C . THR A 1 98 ? 27.391 14.977 -24.141 1 78.88 98 THR A C 1
ATOM 770 O O . THR A 1 98 ? 26.422 15.648 -24.5 1 78.88 98 THR A O 1
ATOM 773 N N . LYS A 1 99 ? 28.547 15 -24.641 1 79.19 99 LYS A N 1
ATOM 774 C CA . LYS A 1 99 ? 28.781 15.875 -25.781 1 79.19 99 LYS A CA 1
ATOM 775 C C . LYS A 1 99 ? 28.484 15.156 -27.094 1 79.19 99 LYS A C 1
ATOM 777 O O . LYS A 1 99 ? 28.234 15.797 -28.109 1 79.19 99 LYS A O 1
ATOM 782 N N . LEU A 1 100 ? 28.516 13.859 -27.094 1 82.75 100 LEU A N 1
ATOM 783 C CA . LEU A 1 100 ? 28.188 13.047 -28.266 1 82.75 100 LEU A CA 1
ATOM 784 C C . LEU A 1 100 ? 26.672 12.828 -28.359 1 82.75 100 LEU A C 1
ATOM 786 O O . LEU A 1 100 ? 26.078 13.047 -29.422 1 82.75 100 LEU A O 1
ATOM 790 N N . LEU A 1 101 ? 26.188 12.359 -27.312 1 82.81 101 LEU A N 1
ATOM 791 C CA . LEU A 1 101 ? 24.734 12.234 -27.172 1 82.81 101 LEU A CA 1
ATOM 792 C C . LEU A 1 101 ? 24.203 13.242 -26.172 1 82.81 101 LEU A C 1
ATOM 794 O O . LEU A 1 101 ? 24.234 13 -24.953 1 82.81 101 LEU A O 1
ATOM 798 N N . VAL A 1 102 ? 23.766 14.305 -26.781 1 79.81 102 VAL A N 1
ATOM 799 C CA . VAL A 1 102 ? 23.5 15.531 -26.031 1 79.81 102 VAL A CA 1
ATOM 800 C C . VAL A 1 102 ? 22.031 15.562 -25.594 1 79.81 102 VAL A C 1
ATOM 802 O O . VAL A 1 102 ? 21.141 15.242 -26.391 1 79.81 102 VAL A O 1
ATOM 805 N N . THR A 1 103 ? 21.906 15.867 -24.484 1 76.19 103 THR A N 1
ATOM 806 C CA . THR A 1 103 ? 20.562 16.109 -23.984 1 76.19 103 THR A CA 1
ATOM 807 C C . THR A 1 103 ? 20.094 17.516 -24.359 1 76.19 103 THR A C 1
ATOM 809 O O . THR A 1 103 ? 20.781 18.5 -24.109 1 76.19 103 THR A O 1
ATOM 812 N N . TYR A 1 104 ? 19.156 17.594 -25.188 1 67.81 104 TYR A N 1
ATOM 813 C CA . TYR A 1 104 ? 18.438 18.844 -25.422 1 67.81 104 TYR A CA 1
ATOM 814 C C . TYR A 1 104 ? 17.375 19.078 -24.344 1 67.81 104 TYR A C 1
ATOM 816 O O . TYR A 1 104 ? 16.312 18.453 -24.375 1 67.81 104 TYR A O 1
ATOM 824 N N . PRO A 1 105 ? 17.672 19.812 -23.391 1 59.56 105 PRO A N 1
ATOM 825 C CA . PRO A 1 105 ? 16.891 19.922 -22.156 1 59.56 105 PRO A CA 1
ATOM 826 C C . PRO A 1 105 ? 15.406 20.141 -22.406 1 59.56 105 PRO A C 1
ATOM 828 O O . PRO A 1 105 ? 15.031 21.047 -23.172 1 59.56 105 PRO A O 1
ATOM 831 N N . LYS A 1 106 ? 14.516 19.312 -21.781 1 52.31 106 LYS A N 1
ATOM 832 C CA . LYS A 1 106 ? 13.055 19.312 -21.812 1 52.31 106 LYS A CA 1
ATOM 833 C C . LYS A 1 106 ? 12.531 19.031 -23.219 1 52.31 106 LYS A C 1
ATOM 835 O O . LYS A 1 106 ? 11.344 19.219 -23.5 1 52.31 106 LYS A O 1
ATOM 840 N N . LYS A 1 107 ? 13.273 18.672 -24.047 1 64.56 107 LYS A N 1
ATOM 841 C CA . LYS A 1 107 ? 12.836 18.5 -25.422 1 64.56 107 LYS A CA 1
ATOM 842 C C . LYS A 1 107 ? 13.211 17.109 -25.938 1 64.56 107 LYS A C 1
ATOM 844 O O . LYS A 1 107 ? 12.391 16.438 -26.578 1 64.56 107 LYS A O 1
ATOM 849 N N . GLY A 1 108 ? 14.406 16.719 -25.781 1 77.69 108 GLY A N 1
ATOM 850 C CA . GLY A 1 108 ? 14.82 15.422 -26.312 1 77.69 108 GLY A CA 1
ATOM 851 C C . GLY A 1 108 ? 16.328 15.25 -26.359 1 77.69 108 GLY A C 1
ATOM 852 O O . GLY A 1 108 ? 17.031 15.672 -25.438 1 77.69 108 GLY A O 1
ATOM 853 N N . TYR A 1 109 ? 16.734 14.5 -27.281 1 83.06 109 TYR A N 1
ATOM 854 C CA . TYR A 1 109 ? 18.141 14.125 -27.438 1 83.06 109 TYR A CA 1
ATOM 855 C C . TYR A 1 109 ? 18.609 14.305 -28.875 1 83.06 109 TYR A C 1
ATOM 857 O O . TYR A 1 109 ? 17.797 14.273 -29.797 1 83.06 109 TYR A O 1
ATOM 865 N N . TYR A 1 110 ? 19.828 14.633 -28.953 1 81.94 110 TYR A N 1
ATOM 866 C CA . TYR A 1 110 ? 20.344 14.562 -30.328 1 81.94 110 TYR A CA 1
ATOM 867 C C . TYR A 1 110 ? 21.781 14.07 -30.344 1 81.94 110 TYR A C 1
ATOM 869 O O . TYR A 1 110 ? 22.516 14.242 -29.359 1 81.94 110 TYR A O 1
ATOM 877 N N . LEU A 1 111 ? 22.203 13.438 -31.297 1 85.38 111 LEU A N 1
ATOM 878 C CA . LEU A 1 111 ? 23.547 12.938 -31.562 1 85.38 111 LEU A CA 1
ATOM 879 C C . LEU A 1 111 ? 24.375 13.977 -32.312 1 85.38 111 LEU A C 1
ATOM 881 O O . LEU A 1 111 ? 23.969 14.453 -33.375 1 85.38 111 LEU A O 1
ATOM 885 N N . ASN A 1 112 ? 25.406 14.375 -31.734 1 82.38 112 ASN A N 1
ATOM 886 C CA . ASN A 1 112 ? 26.281 15.375 -32.312 1 82.38 112 ASN A CA 1
ATOM 887 C C . ASN A 1 112 ? 26.875 14.898 -33.656 1 82.38 112 ASN A C 1
ATOM 889 O O . ASN A 1 112 ? 27.578 13.883 -33.688 1 82.38 112 ASN A O 1
ATOM 893 N N . ALA A 1 113 ? 26.672 15.562 -34.594 1 81.31 113 ALA A N 1
ATOM 894 C CA . ALA A 1 113 ? 27.047 15.164 -35.938 1 81.31 113 ALA A CA 1
ATOM 895 C C . ALA A 1 113 ? 28.547 15.227 -36.156 1 81.31 113 ALA A C 1
ATOM 897 O O . ALA A 1 113 ? 29.094 14.539 -37.031 1 81.31 113 ALA A O 1
ATOM 898 N N . THR A 1 114 ? 29.297 16.016 -35.375 1 80.31 114 THR A N 1
ATOM 899 C CA . THR A 1 114 ? 30.719 16.266 -35.594 1 80.31 114 THR A CA 1
ATOM 900 C C . THR A 1 114 ? 31.531 14.992 -35.344 1 80.31 114 THR A C 1
ATOM 902 O O . THR A 1 114 ? 32.656 14.852 -35.844 1 80.31 114 THR A O 1
ATOM 905 N N . ARG A 1 115 ? 30.906 14.039 -34.75 1 80.25 115 ARG A N 1
ATOM 906 C CA . ARG A 1 115 ? 31.672 12.844 -34.375 1 80.25 115 ARG A CA 1
ATOM 907 C C . ARG A 1 115 ? 31.125 11.609 -35.094 1 80.25 115 ARG A C 1
ATOM 909 O O . ARG A 1 115 ? 31.406 10.484 -34.688 1 80.25 115 ARG A O 1
ATOM 916 N N . VAL A 1 116 ? 30.297 11.781 -36.062 1 86.88 116 VAL A N 1
ATOM 917 C CA . VAL A 1 116 ? 29.719 10.688 -36.812 1 86.88 116 VAL A CA 1
ATOM 918 C C . VAL A 1 116 ? 30.141 10.797 -38.281 1 86.88 116 VAL A C 1
ATOM 920 O O . VAL A 1 116 ? 29.922 11.836 -38.906 1 86.88 116 VAL A O 1
ATOM 923 N N . THR A 1 117 ? 30.828 9.688 -38.844 1 87.44 117 THR A N 1
ATOM 924 C CA . THR A 1 117 ? 31.312 9.711 -40.219 1 87.44 117 THR A CA 1
ATOM 925 C C . THR A 1 117 ? 31.016 8.391 -40.906 1 87.44 117 THR A C 1
ATOM 927 O O . THR A 1 117 ? 30.922 7.348 -40.281 1 87.44 117 THR A O 1
ATOM 930 N N . LEU A 1 118 ? 30.797 8.258 -42.125 1 86.06 118 LEU A N 1
ATOM 931 C CA . LEU A 1 118 ? 30.609 7.062 -42.938 1 86.06 118 LEU A CA 1
ATOM 932 C C . LEU A 1 118 ? 31.953 6.469 -43.375 1 86.06 118 LEU A C 1
ATOM 934 O O . LEU A 1 118 ? 32.875 7.207 -43.719 1 86.06 118 LEU A O 1
ATOM 938 N N . ILE A 1 119 ? 32.219 5.199 -43.125 1 80.31 119 ILE A N 1
ATOM 939 C CA . ILE A 1 119 ? 33.438 4.512 -43.531 1 80.31 119 ILE A CA 1
ATOM 940 C C . ILE A 1 119 ? 33.125 3.549 -44.688 1 80.31 119 ILE A C 1
ATOM 942 O O . ILE A 1 119 ? 32.25 2.699 -44.562 1 80.31 119 ILE A O 1
ATOM 946 N N . ASP A 1 120 ? 33.531 3.521 -45.781 1 67.88 120 ASP A N 1
ATOM 947 C CA . ASP A 1 120 ? 33.375 2.674 -46.969 1 67.88 120 ASP A CA 1
ATOM 948 C C . ASP A 1 120 ? 34.062 1.321 -46.75 1 67.88 120 ASP A C 1
ATOM 950 O O . ASP A 1 120 ? 35.156 1.249 -46.188 1 67.88 120 ASP A O 1
ATOM 954 N N . THR A 1 121 ? 33.281 0.173 -46.625 1 49.59 121 THR A N 1
ATOM 955 C CA . THR A 1 121 ? 33.812 -1.175 -46.531 1 49.59 121 THR A CA 1
ATOM 956 C C . THR A 1 121 ? 34.75 -1.483 -47.719 1 49.59 121 THR A C 1
ATOM 958 O O . THR A 1 121 ? 34.25 -1.737 -48.812 1 49.59 121 THR A O 1
ATOM 961 N N . ALA A 1 122 ? 35.562 -0.94 -48.281 1 38.22 122 ALA A N 1
ATOM 962 C CA . ALA A 1 122 ? 36.406 -1.493 -49.312 1 38.22 122 ALA A CA 1
ATOM 963 C C . ALA A 1 122 ? 37.094 -2.777 -48.844 1 38.22 122 ALA A C 1
ATOM 965 O O . ALA A 1 122 ? 37.594 -2.848 -47.719 1 38.22 122 ALA A O 1
ATOM 966 N N . ALA A 1 123 ? 36.875 -3.912 -49.656 1 34.66 123 ALA A N 1
ATOM 967 C CA . ALA A 1 123 ? 37.406 -5.273 -49.75 1 34.66 123 ALA A CA 1
ATOM 968 C C . ALA A 1 123 ? 38.938 -5.285 -49.656 1 34.66 123 ALA A C 1
ATOM 970 O O . ALA A 1 123 ? 39.562 -6.305 -49.906 1 34.66 123 ALA A O 1
ATOM 971 N N . ASP A 1 124 ? 39.688 -4.281 -49.531 1 27.66 124 ASP A N 1
ATOM 972 C CA . ASP A 1 124 ? 41.062 -4.594 -49.875 1 27.66 124 ASP A CA 1
ATOM 973 C C . ASP A 1 124 ? 41.625 -5.664 -48.938 1 27.66 124 ASP A C 1
ATOM 975 O O . ASP A 1 124 ? 41.875 -5.406 -47.75 1 27.66 124 ASP A O 1
ATOM 979 N N . LEU A 1 125 ? 41.062 -7.004 -49.188 1 27.17 125 LEU A N 1
ATOM 980 C CA . LEU A 1 125 ? 41.562 -8.258 -48.656 1 27.17 125 LEU A CA 1
ATOM 981 C C . LEU A 1 125 ? 43.094 -8.352 -48.781 1 27.17 125 LEU A C 1
ATOM 983 O O . LEU A 1 125 ? 43.594 -8.539 -49.906 1 27.17 125 LEU A O 1
ATOM 987 N N . ILE A 1 126 ? 43.875 -7.465 -48.281 1 25.27 126 ILE A N 1
ATOM 988 C CA . ILE A 1 126 ? 45.344 -7.602 -48.406 1 25.27 126 ILE A CA 1
ATOM 989 C C . ILE A 1 126 ? 45.75 -8.984 -47.906 1 25.27 126 ILE A C 1
ATOM 991 O O . ILE A 1 126 ? 45.375 -9.422 -46.844 1 25.27 126 ILE A O 1
ATOM 995 N N . ALA A 1 127 ? 46.312 -9.852 -48.875 1 24.47 127 ALA A N 1
ATOM 996 C CA . ALA A 1 127 ? 46.875 -11.203 -48.969 1 24.47 127 ALA A CA 1
ATOM 997 C C . ALA A 1 127 ? 47.875 -11.445 -47.844 1 24.47 127 ALA A C 1
ATOM 999 O O . ALA A 1 127 ? 48.719 -10.594 -47.562 1 24.47 127 ALA A O 1
ATOM 1000 N N . PRO A 1 128 ? 47.531 -12.375 -46.844 1 25.5 128 PRO A N 1
ATOM 1001 C CA . PRO A 1 128 ? 48.375 -12.734 -45.688 1 25.5 128 PRO A CA 1
ATOM 1002 C C . PRO A 1 128 ? 49.781 -13.156 -46.125 1 25.5 128 PRO A C 1
ATOM 1004 O O . PRO A 1 128 ? 49.969 -13.922 -47.062 1 25.5 128 PRO A O 1
ATOM 1007 N N . SER A 1 129 ? 50.75 -12.211 -46.156 1 23.86 129 SER A N 1
ATOM 1008 C CA . SER A 1 129 ? 52.156 -12.539 -46.469 1 23.86 129 SER A CA 1
ATOM 1009 C C . SER A 1 129 ? 52.625 -13.703 -45.594 1 23.86 129 SER A C 1
ATOM 1011 O O . SER A 1 129 ? 52.125 -13.922 -44.5 1 23.86 129 SER A O 1
ATOM 1013 N N . LYS A 1 130 ? 53.5 -14.555 -46.219 1 26.91 130 LYS A N 1
ATOM 1014 C CA . LYS A 1 130 ? 54.094 -15.867 -45.969 1 26.91 130 LYS A CA 1
ATOM 1015 C C . LYS A 1 130 ? 54.781 -15.906 -44.625 1 26.91 130 LYS A C 1
ATOM 1017 O O . LYS A 1 130 ? 55.312 -14.891 -44.156 1 26.91 130 LYS A O 1
ATOM 1022 N N . PRO A 1 131 ? 54.719 -17.109 -43.938 1 27.45 131 PRO A N 1
ATOM 1023 C CA . PRO A 1 131 ? 55.156 -17.5 -42.594 1 27.45 131 PRO A CA 1
ATOM 1024 C C . PRO A 1 131 ? 56.656 -17.438 -42.406 1 27.45 131 PRO A C 1
ATOM 1026 O O . PRO A 1 131 ? 57.406 -18.031 -43.188 1 27.45 131 PRO A O 1
ATOM 1029 N N . VAL A 1 132 ? 57.25 -16.25 -42.219 1 23.8 132 VAL A N 1
ATOM 1030 C CA . VAL A 1 132 ? 58.688 -16.234 -42.062 1 23.8 132 VAL A CA 1
ATOM 1031 C C . VAL A 1 132 ? 59.125 -17.203 -40.969 1 23.8 132 VAL A C 1
ATOM 1033 O O . VAL A 1 132 ? 58.438 -17.359 -39.938 1 23.8 132 VAL A O 1
ATOM 1036 N N . GLN A 1 133 ? 60.25 -17.938 -41.188 1 23.73 133 GLN A N 1
ATOM 1037 C CA . GLN A 1 133 ? 60.875 -19.172 -40.719 1 23.73 133 GLN A CA 1
ATOM 1038 C C . GLN A 1 133 ? 61.219 -19.094 -39.25 1 23.73 133 GLN A C 1
ATOM 1040 O O . GLN A 1 133 ? 60.688 -19.828 -38.438 1 23.73 133 GLN A O 1
ATOM 1045 N N . SER A 1 134 ? 62.531 -19.453 -38.812 1 22.5 134 SER A N 1
ATOM 1046 C CA . SER A 1 134 ? 63.094 -20.453 -37.906 1 22.5 134 SER A CA 1
ATOM 1047 C C . SER A 1 134 ? 63.281 -19.922 -36.5 1 22.5 134 SER A C 1
ATOM 1049 O O . SER A 1 134 ? 62.844 -20.547 -35.531 1 22.5 134 SER A O 1
ATOM 1051 N N . LYS A 1 135 ? 64.562 -19.25 -36.281 1 27.66 135 LYS A N 1
ATOM 1052 C CA . LYS A 1 135 ? 65.562 -19.703 -35.312 1 27.66 135 LYS A CA 1
ATOM 1053 C C . LYS A 1 135 ? 65.125 -19.344 -33.906 1 27.66 135 LYS A C 1
ATOM 1055 O O . LYS A 1 135 ? 65.75 -19.797 -32.938 1 27.66 135 LYS A O 1
ATOM 1060 N N . ARG A 1 136 ? 64.688 -18.062 -33.781 1 28.53 136 ARG A N 1
ATOM 1061 C CA . ARG A 1 136 ? 64.938 -17.266 -32.594 1 28.53 136 ARG A CA 1
ATOM 1062 C C . ARG A 1 136 ? 64.062 -17.75 -31.422 1 28.53 136 ARG A C 1
ATOM 1064 O O . ARG A 1 136 ? 62.906 -17.328 -31.281 1 28.53 136 ARG A O 1
ATOM 1071 N N . ILE A 1 137 ? 64 -19.031 -31.141 1 30.33 137 ILE A N 1
ATOM 1072 C CA . ILE A 1 137 ? 63.25 -19.891 -30.234 1 30.33 137 ILE A CA 1
ATOM 1073 C C . ILE A 1 137 ? 63.562 -19.516 -28.797 1 30.33 137 ILE A C 1
ATOM 1075 O O . ILE A 1 137 ? 62.656 -19.484 -27.953 1 30.33 137 ILE A O 1
ATOM 1079 N N . ILE A 1 138 ? 64.875 -19.391 -28.562 1 31.97 138 ILE A N 1
ATOM 1080 C CA . ILE A 1 138 ? 65.438 -19.734 -27.266 1 31.97 138 ILE A CA 1
ATOM 1081 C C . ILE A 1 138 ? 65.125 -18.656 -26.25 1 31.97 138 ILE A C 1
ATOM 1083 O O . ILE A 1 138 ? 64.75 -18.969 -25.109 1 31.97 138 ILE A O 1
ATOM 1087 N N . HIS A 1 139 ? 65.562 -17.422 -26.641 1 32.62 139 HIS A N 1
ATOM 1088 C CA . HIS A 1 139 ? 65.562 -16.406 -25.594 1 32.62 139 HIS A CA 1
ATOM 1089 C C . HIS A 1 139 ? 64.188 -16.078 -25.094 1 32.62 139 HIS A C 1
ATOM 1091 O O . HIS A 1 139 ? 64 -15.266 -24.188 1 32.62 139 HIS A O 1
ATOM 1097 N N . LEU A 1 140 ? 63.188 -16.562 -25.859 1 32.34 140 LEU A N 1
ATOM 1098 C CA . LEU A 1 140 ? 61.812 -16.125 -25.641 1 32.34 140 LEU A CA 1
ATOM 1099 C C . LEU A 1 140 ? 61.25 -16.734 -24.359 1 32.34 140 LEU A C 1
ATOM 1101 O O . LEU A 1 140 ? 60.156 -16.328 -23.906 1 32.34 140 LEU A O 1
ATOM 1105 N N . VAL A 1 141 ? 62 -17.656 -23.859 1 36.38 141 VAL A N 1
ATOM 1106 C CA . VAL A 1 141 ? 61.562 -18.391 -22.672 1 36.38 141 VAL A CA 1
ATOM 1107 C C . VAL A 1 141 ? 61.719 -17.5 -21.438 1 36.38 141 VAL A C 1
ATOM 1109 O O . VAL A 1 141 ? 60.812 -17.453 -20.594 1 36.38 141 VAL A O 1
ATOM 1112 N N . TYR A 1 142 ? 62.938 -16.844 -21.344 1 39.47 142 TYR A N 1
ATOM 1113 C CA . TYR A 1 142 ? 63.25 -16.156 -20.094 1 39.47 142 TYR A CA 1
ATOM 1114 C C . TYR A 1 142 ? 62.344 -14.977 -19.875 1 39.47 142 TYR A C 1
ATOM 1116 O O . TYR A 1 142 ? 61.906 -14.703 -18.75 1 39.47 142 TYR A O 1
ATOM 1124 N N . MET A 1 143 ? 62.094 -14.273 -21.031 1 35.06 143 MET A N 1
ATOM 1125 C CA . MET A 1 143 ? 61.281 -13.078 -20.891 1 35.06 143 MET A CA 1
ATOM 1126 C C . MET A 1 143 ? 59.844 -13.445 -20.531 1 35.06 143 MET A C 1
ATOM 1128 O O . MET A 1 143 ? 59.062 -12.586 -20.125 1 35.06 143 MET A O 1
ATOM 1132 N N . SER A 1 144 ? 59.438 -14.703 -20.828 1 35.84 144 SER A N 1
ATOM 1133 C CA . SER A 1 144 ? 58.094 -15.141 -20.5 1 35.84 144 SER A CA 1
ATOM 1134 C C . SER A 1 144 ? 57.906 -15.289 -19 1 35.84 144 SER A C 1
ATOM 1136 O O . SER A 1 144 ? 56.781 -15.203 -18.484 1 35.84 144 SER A O 1
ATOM 1138 N N . LEU A 1 145 ? 59.031 -15.594 -18.375 1 39.34 145 LEU A N 1
ATOM 1139 C CA . LEU A 1 145 ? 58.938 -15.82 -16.938 1 39.34 145 LEU A CA 1
ATOM 1140 C C . LEU A 1 145 ? 58.719 -14.508 -16.203 1 39.34 145 LEU A C 1
ATOM 1142 O O . LEU A 1 145 ? 57.969 -14.453 -15.219 1 39.34 145 LEU A O 1
ATOM 1146 N N . LEU A 1 146 ? 59.469 -13.422 -16.594 1 38.88 146 LEU A N 1
ATOM 1147 C CA . LEU A 1 146 ? 59.281 -12.133 -15.945 1 38.88 146 LEU A CA 1
ATOM 1148 C C . LEU A 1 146 ? 57.906 -11.562 -16.25 1 38.88 146 LEU A C 1
ATOM 1150 O O . LEU A 1 146 ? 57.281 -10.93 -15.391 1 38.88 146 LEU A O 1
ATOM 1154 N N . LEU A 1 147 ? 57.344 -11.797 -17.484 1 38.25 147 LEU A N 1
ATOM 1155 C CA . LEU A 1 147 ? 56 -11.297 -17.812 1 38.25 147 LEU A CA 1
ATOM 1156 C C . LEU A 1 147 ? 54.938 -12.039 -17.031 1 38.25 147 LEU A C 1
ATOM 1158 O O . LEU A 1 147 ? 53.906 -11.461 -16.688 1 38.25 147 LEU A O 1
ATOM 1162 N N . ILE A 1 148 ? 55.188 -13.297 -16.656 1 40.47 148 ILE A N 1
ATOM 1163 C CA . ILE A 1 148 ? 54.219 -14.023 -15.828 1 40.47 148 ILE A CA 1
ATOM 1164 C C . ILE A 1 148 ? 54.219 -13.438 -14.422 1 40.47 148 ILE A C 1
ATOM 1166 O O . ILE A 1 148 ? 53.156 -13.289 -13.82 1 40.47 148 ILE A O 1
ATOM 1170 N N . ALA A 1 149 ? 55.406 -13.047 -13.859 1 39.56 149 ALA A N 1
ATOM 1171 C CA . ALA A 1 149 ? 55.438 -12.508 -12.5 1 39.56 149 ALA A CA 1
ATOM 1172 C C . ALA A 1 149 ? 54.719 -11.148 -12.445 1 39.56 149 ALA A C 1
ATOM 1174 O O . ALA A 1 149 ? 54 -10.852 -11.484 1 39.56 149 ALA A O 1
ATOM 1175 N N . GLY A 1 150 ? 54.969 -10.211 -13.398 1 35 150 GLY A N 1
ATOM 1176 C CA . GLY A 1 150 ? 54.25 -8.945 -13.461 1 35 150 GLY A CA 1
ATOM 1177 C C . GLY A 1 150 ? 52.781 -9.125 -13.727 1 35 150 GLY A C 1
ATOM 1178 O O . GLY A 1 150 ? 51.969 -8.289 -13.328 1 35 150 GLY A O 1
ATOM 1179 N N . PHE A 1 151 ? 52.344 -10.109 -14.555 1 38.91 151 PHE A N 1
ATOM 1180 C CA . PHE A 1 151 ? 50.969 -10.406 -14.805 1 38.91 151 PHE A CA 1
ATOM 1181 C C . PHE A 1 151 ? 50.25 -10.82 -13.516 1 38.91 151 PHE A C 1
ATOM 1183 O O . PHE A 1 151 ? 49.125 -10.414 -13.266 1 38.91 151 PHE A O 1
ATOM 1190 N N . PHE A 1 152 ? 50.906 -11.648 -12.68 1 38.94 152 PHE A N 1
ATOM 1191 C CA . PHE A 1 152 ? 50.281 -11.977 -11.406 1 38.94 152 PHE A CA 1
ATOM 1192 C C . PHE A 1 152 ? 50.125 -10.734 -10.547 1 38.94 152 PHE A C 1
ATOM 1194 O O . PHE A 1 152 ? 49.094 -10.578 -9.859 1 38.94 152 PHE A O 1
ATOM 1201 N N . ILE A 1 153 ? 51.156 -9.883 -10.406 1 38.5 153 ILE A N 1
ATOM 1202 C CA . ILE A 1 153 ? 51 -8.641 -9.664 1 38.5 153 ILE A CA 1
ATOM 1203 C C . ILE A 1 153 ? 49.906 -7.785 -10.352 1 38.5 153 ILE A C 1
ATOM 1205 O O . ILE A 1 153 ? 49.094 -7.176 -9.68 1 38.5 153 ILE A O 1
ATOM 1209 N N . TYR A 1 154 ? 49.938 -7.707 -11.703 1 33.44 154 TYR A N 1
ATOM 1210 C CA . TYR A 1 154 ? 48.906 -6.938 -12.406 1 33.44 154 TYR A CA 1
ATOM 1211 C C . TYR A 1 154 ? 47.531 -7.562 -12.219 1 33.44 154 TYR A C 1
ATOM 1213 O O . TYR A 1 154 ? 46.531 -6.855 -12.047 1 33.44 154 TYR A O 1
ATOM 1221 N N . GLN A 1 155 ? 47.375 -8.93 -12.328 1 32.84 155 GLN A N 1
ATOM 1222 C CA . GLN A 1 155 ? 46.094 -9.547 -12.07 1 32.84 155 GLN A CA 1
ATOM 1223 C C . GLN A 1 155 ? 45.594 -9.242 -10.656 1 32.84 155 GLN A C 1
ATOM 1225 O O . GLN A 1 155 ? 44.406 -9.195 -10.391 1 32.84 155 GLN A O 1
ATOM 1230 N N . GLN A 1 156 ? 46.531 -9.32 -9.633 1 33.03 156 GLN A N 1
ATOM 1231 C CA . GLN A 1 156 ? 46.031 -8.992 -8.297 1 33.03 156 GLN A CA 1
ATOM 1232 C C . GLN A 1 156 ? 45.594 -7.539 -8.211 1 33.03 156 GLN A C 1
ATOM 1234 O O . GLN A 1 156 ? 44.812 -7.176 -7.316 1 33.03 156 GLN A O 1
ATOM 1239 N N . SER A 1 157 ? 46.344 -6.656 -8.836 1 30.75 157 SER A N 1
ATOM 1240 C CA . SER A 1 157 ? 45.875 -5.273 -8.711 1 30.75 157 SER A CA 1
ATOM 1241 C C . SER A 1 157 ? 44.531 -5.062 -9.406 1 30.75 157 SER A C 1
ATOM 1243 O O . SER A 1 157 ? 43.906 -4.008 -9.258 1 30.75 157 SER A O 1
ATOM 1245 N N . GLN A 1 158 ? 44.406 -5.793 -10.539 1 29.09 158 GLN A N 1
ATOM 1246 C CA . GLN A 1 158 ? 43.188 -5.492 -11.266 1 29.09 158 GLN A CA 1
ATOM 1247 C C . GLN A 1 158 ? 41.938 -5.949 -10.484 1 29.09 158 GLN A C 1
ATOM 1249 O O . GLN A 1 158 ? 40.844 -5.961 -11.016 1 29.09 158 GLN A O 1
ATOM 1254 N N . LYS A 1 159 ? 42.219 -6.801 -9.508 1 29.47 159 LYS A N 1
ATOM 1255 C CA . LYS A 1 159 ? 40.969 -7.105 -8.836 1 29.47 159 LYS A CA 1
ATOM 1256 C C . LYS A 1 159 ? 40.281 -5.84 -8.305 1 29.47 159 LYS A C 1
ATOM 1258 O O . LYS A 1 159 ? 40.625 -5.379 -7.207 1 29.47 159 LYS A O 1
ATOM 1263 N N . SER A 1 160 ? 40.312 -4.875 -9.133 1 26.67 160 SER A N 1
ATOM 1264 C CA . SER A 1 160 ? 39.562 -3.713 -8.656 1 26.67 160 SER A CA 1
ATOM 1265 C C . SER A 1 160 ? 38.25 -4.125 -8.039 1 26.67 160 SER A C 1
ATOM 1267 O O . SER A 1 160 ? 37.531 -4.957 -8.594 1 26.67 160 SER A O 1
ATOM 1269 N N . PRO A 1 161 ? 38.219 -4.148 -6.734 1 25.52 161 PRO A N 1
ATOM 1270 C CA . PRO A 1 161 ? 36.938 -4.52 -6.172 1 25.52 161 PRO A CA 1
ATOM 1271 C C . PRO A 1 161 ? 35.75 -4.031 -7.023 1 25.52 161 PRO A C 1
ATOM 1273 O O . PRO A 1 161 ? 35.781 -2.908 -7.535 1 25.52 161 PRO A O 1
ATOM 1276 N N . ILE A 1 162 ? 35.344 -5.012 -7.918 1 25.11 162 ILE A N 1
ATOM 1277 C CA . ILE A 1 162 ? 34.062 -4.699 -8.547 1 25.11 162 ILE A CA 1
ATOM 1278 C C . ILE A 1 162 ? 33.219 -3.836 -7.609 1 25.11 162 ILE A C 1
ATOM 1280 O O . ILE A 1 162 ? 32.844 -4.285 -6.535 1 25.11 162 ILE A O 1
ATOM 1284 N N . ILE A 1 163 ? 33.719 -2.654 -7.363 1 25.42 163 ILE A N 1
ATOM 1285 C CA . ILE A 1 163 ? 32.75 -1.74 -6.738 1 25.42 163 ILE A CA 1
ATOM 1286 C C . ILE A 1 163 ? 31.375 -1.92 -7.367 1 25.42 163 ILE A C 1
ATOM 1288 O O . ILE A 1 163 ? 31.203 -1.713 -8.57 1 25.42 163 ILE A O 1
ATOM 1292 N N . ALA A 1 164 ? 30.75 -3.047 -6.961 1 26.42 164 ALA A N 1
ATOM 1293 C CA . ALA A 1 164 ? 29.344 -3.197 -7.336 1 26.42 164 ALA A CA 1
ATOM 1294 C C . ALA A 1 164 ? 28.703 -1.842 -7.637 1 26.42 164 ALA A C 1
ATOM 1296 O O . ALA A 1 164 ? 29.016 -0.847 -6.973 1 26.42 164 ALA A O 1
ATOM 1297 N N . PRO A 1 165 ? 28.453 -1.662 -8.969 1 24.83 165 PRO A N 1
ATOM 1298 C CA . PRO A 1 165 ? 27.875 -0.366 -9.328 1 24.83 165 PRO A CA 1
ATOM 1299 C C . PRO A 1 165 ? 27 0.216 -8.211 1 24.83 165 PRO A C 1
ATOM 1301 O O . PRO A 1 165 ? 26.219 -0.51 -7.586 1 24.83 165 PRO A O 1
ATOM 1304 N N . VAL A 1 166 ? 27.625 1.02 -7.484 1 26.53 166 VAL A N 1
ATOM 1305 C CA . VAL A 1 166 ? 26.875 1.847 -6.551 1 26.53 166 VAL A CA 1
ATOM 1306 C C . VAL A 1 166 ? 25.5 2.186 -7.145 1 26.53 166 VAL A C 1
ATOM 1308 O O . VAL A 1 166 ? 25.406 2.588 -8.305 1 26.53 166 VAL A O 1
ATOM 1311 N N . ASN A 1 167 ? 24.484 1.319 -6.789 1 25.02 167 ASN A N 1
ATOM 1312 C CA . ASN A 1 167 ? 23.094 1.577 -7.148 1 25.02 167 ASN A CA 1
ATOM 1313 C C . ASN A 1 167 ? 22.844 3.062 -7.391 1 25.02 167 ASN A C 1
ATOM 1315 O O . ASN A 1 167 ? 23.203 3.9 -6.562 1 25.02 167 ASN A O 1
ATOM 1319 N N . PRO A 1 168 ? 22.781 3.314 -8.742 1 27.41 168 PRO A N 1
ATOM 1320 C CA . PRO A 1 168 ? 22.609 4.703 -9.18 1 27.41 168 PRO A CA 1
ATOM 1321 C C . PRO A 1 168 ? 21.75 5.516 -8.203 1 27.41 168 PRO A C 1
ATOM 1323 O O . PRO A 1 168 ? 21.453 6.684 -8.469 1 27.41 168 PRO A O 1
ATOM 1326 N N . LEU A 1 169 ? 21.078 4.836 -7.254 1 28.42 169 LEU A N 1
ATOM 1327 C CA . LEU A 1 169 ? 20.5 5.746 -6.273 1 28.42 169 LEU A CA 1
ATOM 1328 C C . LEU A 1 169 ? 21.562 6.633 -5.645 1 28.42 169 LEU A C 1
ATOM 1330 O O . LEU A 1 169 ? 21.281 7.391 -4.715 1 28.42 169 LEU A O 1
ATOM 1334 N N . THR A 1 170 ? 22.797 6.289 -5.789 1 28.45 170 THR A N 1
ATOM 1335 C CA . THR A 1 170 ? 23.719 7.074 -4.977 1 28.45 170 THR A CA 1
ATOM 1336 C C . THR A 1 170 ? 23.844 8.492 -5.516 1 28.45 170 THR A C 1
ATOM 1338 O O . THR A 1 170 ? 23.938 9.453 -4.746 1 28.45 170 THR A O 1
ATOM 1341 N N . ALA A 1 171 ? 24.688 8.773 -6.57 1 27.38 171 ALA A N 1
ATOM 1342 C CA . ALA A 1 171 ? 25.391 10.039 -6.668 1 27.38 171 ALA A CA 1
ATOM 1343 C C . ALA A 1 171 ? 24.438 11.172 -7.051 1 27.38 171 ALA A C 1
ATOM 1345 O O . ALA A 1 171 ? 24.594 12.305 -6.574 1 27.38 171 ALA A O 1
ATOM 1346 N N . THR A 1 172 ? 24.094 11.258 -8.422 1 28.44 172 THR A N 1
ATOM 1347 C CA . THR A 1 172 ? 23.828 12.617 -8.883 1 28.44 172 THR A CA 1
ATOM 1348 C C . THR A 1 172 ? 22.688 13.25 -8.094 1 28.44 172 THR A C 1
ATOM 1350 O O . THR A 1 172 ? 22.844 14.352 -7.555 1 28.44 172 THR A O 1
ATOM 1353 N N . THR A 1 173 ? 21.531 13.797 -9.016 1 28.52 173 THR A N 1
ATOM 1354 C CA . THR A 1 173 ? 20.594 14.812 -8.562 1 28.52 173 THR A CA 1
ATOM 1355 C C . THR A 1 173 ? 19.797 14.312 -7.352 1 28.52 173 THR A C 1
ATOM 1357 O O . THR A 1 173 ? 19 13.391 -7.469 1 28.52 173 THR A O 1
ATOM 1360 N N . ARG A 1 174 ? 20.312 14.266 -6.254 1 31.75 174 ARG A N 1
ATOM 1361 C CA . ARG A 1 174 ? 19.984 14.094 -4.844 1 31.75 174 ARG A CA 1
ATOM 1362 C C . ARG A 1 174 ? 18.5 14.336 -4.598 1 31.75 174 ARG A C 1
ATOM 1364 O O . ARG A 1 174 ? 18 14.086 -3.5 1 31.75 174 ARG A O 1
ATOM 1371 N N . GLN A 1 175 ? 17.969 15.43 -5.266 1 32.03 175 GLN A N 1
ATOM 1372 C CA . GLN A 1 175 ? 16.766 16.094 -4.77 1 32.03 175 GLN A CA 1
ATOM 1373 C C . GLN A 1 175 ? 15.562 15.164 -4.871 1 32.03 175 GLN A C 1
ATOM 1375 O O . GLN A 1 175 ? 14.711 15.141 -3.98 1 32.03 175 GLN A O 1
ATOM 1380 N N . ASP A 1 176 ? 15.102 14.828 -6.301 1 3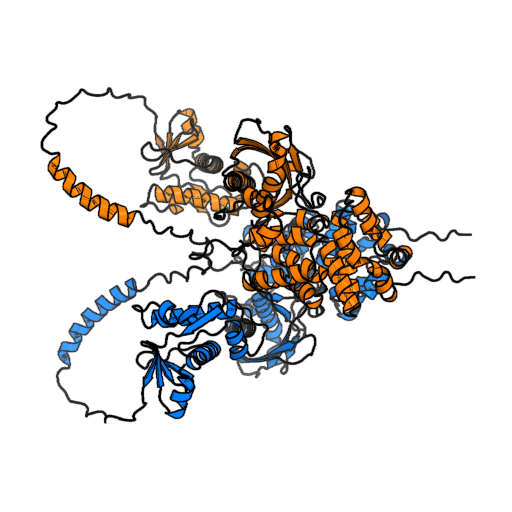4.69 176 ASP A N 1
ATOM 1381 C CA . ASP A 1 176 ? 13.695 14.438 -6.383 1 34.69 176 ASP A CA 1
ATOM 1382 C C . ASP A 1 176 ? 13.516 12.953 -6.086 1 34.69 176 ASP A C 1
ATOM 1384 O O . ASP A 1 176 ? 13.656 12.117 -6.98 1 34.69 176 ASP A O 1
ATOM 1388 N N . ALA A 1 177 ? 13.953 12.391 -5.18 1 37.91 177 ALA A N 1
ATOM 1389 C CA . ALA A 1 177 ? 13.984 11.078 -4.551 1 37.91 177 ALA A CA 1
ATOM 1390 C C . ALA A 1 177 ? 12.75 10.258 -4.922 1 37.91 177 ALA A C 1
ATOM 1392 O O . ALA A 1 177 ? 12.75 9.031 -4.805 1 37.91 177 ALA A O 1
ATOM 1393 N N . HIS A 1 178 ? 11.555 10.797 -5.176 1 40.41 178 HIS A N 1
ATOM 1394 C CA . HIS A 1 178 ? 10.422 9.891 -5.168 1 40.41 178 HIS A CA 1
ATOM 1395 C C . HIS A 1 178 ? 10.023 9.484 -6.586 1 40.41 178 HIS A C 1
ATOM 1397 O O . HIS A 1 178 ? 9.133 10.102 -7.184 1 40.41 178 HIS A O 1
ATOM 1403 N N . ILE A 1 179 ? 11 9.062 -7.441 1 39.16 179 ILE A N 1
ATOM 1404 C CA . ILE A 1 179 ? 10.578 8.594 -8.75 1 39.16 179 ILE A CA 1
ATOM 1405 C C . ILE A 1 179 ? 9.57 7.457 -8.594 1 39.16 179 ILE A C 1
ATOM 1407 O O . ILE A 1 179 ? 9.867 6.441 -7.953 1 39.16 179 ILE A O 1
ATOM 1411 N N . THR A 1 180 ? 8.273 7.695 -8.984 1 51.72 180 THR A N 1
ATOM 1412 C CA . THR A 1 180 ? 7.273 6.637 -8.977 1 51.72 180 THR A CA 1
ATOM 1413 C C . THR A 1 180 ? 7.363 5.793 -10.25 1 51.72 180 THR A C 1
ATOM 1415 O O . THR A 1 180 ? 7.238 6.32 -11.359 1 51.72 180 THR A O 1
ATOM 1418 N N . ILE A 1 181 ? 8.117 4.617 -10.406 1 53.66 181 ILE A N 1
ATOM 1419 C CA . ILE A 1 181 ? 8.102 3.631 -11.484 1 53.66 181 ILE A CA 1
ATOM 1420 C C . ILE A 1 181 ? 6.754 2.916 -11.516 1 53.66 181 ILE A C 1
ATOM 1422 O O . ILE A 1 181 ? 6.23 2.523 -10.469 1 53.66 181 ILE A O 1
ATOM 1426 N N . ALA A 1 182 ? 6.223 2.938 -12.797 1 63.47 182 ALA A N 1
ATOM 1427 C CA . ALA A 1 182 ? 4.941 2.246 -12.93 1 63.47 182 ALA A CA 1
ATOM 1428 C C . ALA A 1 182 ? 5.082 0.761 -12.609 1 63.47 182 ALA A C 1
ATOM 1430 O O . ALA A 1 182 ? 6.082 0.133 -12.977 1 63.47 182 ALA A O 1
ATOM 1431 N N . VAL A 1 183 ? 4.23 0.191 -12.047 1 76.44 183 VAL A N 1
ATOM 1432 C CA . VAL A 1 183 ? 4.207 -1.204 -11.617 1 76.44 183 VAL A CA 1
ATOM 1433 C C . VAL A 1 183 ? 3.4 -2.035 -12.609 1 76.44 183 VAL A C 1
ATOM 1435 O O . VAL A 1 183 ? 2.348 -1.602 -13.086 1 76.44 183 VAL A O 1
ATOM 1438 N N . VAL A 1 184 ? 3.939 -3.209 -13.094 1 83.69 184 VAL A N 1
ATOM 1439 C CA . VAL A 1 184 ? 3.227 -4.152 -13.953 1 83.69 184 VAL A CA 1
ATOM 1440 C C . VAL A 1 184 ? 2.373 -5.082 -13.094 1 83.69 184 VAL A C 1
ATOM 1442 O O . VAL A 1 184 ? 2.854 -5.648 -12.109 1 83.69 184 VAL A O 1
ATOM 1445 N N . GLU A 1 185 ? 1.11 -5.098 -13.484 1 88 185 GLU A N 1
ATOM 1446 C CA . GLU A 1 185 ? 0.199 -6.016 -12.805 1 88 185 GLU A CA 1
ATOM 1447 C C . GLU A 1 185 ? 0.175 -7.379 -13.5 1 88 185 GLU A C 1
ATOM 1449 O O . GLU A 1 185 ? -0.328 -7.504 -14.617 1 88 185 GLU A O 1
ATOM 1454 N N . LEU A 1 186 ? 0.713 -8.406 -12.797 1 92.19 186 LEU A N 1
ATOM 1455 C CA . LEU A 1 186 ? 0.901 -9.711 -13.43 1 92.19 186 LEU A CA 1
ATOM 1456 C C . LEU A 1 186 ? 0.181 -10.805 -12.648 1 92.19 186 LEU A C 1
ATOM 1458 O O . LEU A 1 186 ? 0.237 -10.828 -11.414 1 92.19 186 LEU A O 1
ATOM 1462 N N . VAL A 1 187 ? -0.532 -11.633 -13.352 1 94.75 187 VAL A N 1
ATOM 1463 C CA . VAL A 1 187 ? -1.111 -12.828 -12.75 1 94.75 187 VAL A CA 1
ATOM 1464 C C . VAL A 1 187 ? -0.393 -14.07 -13.273 1 94.75 187 VAL A C 1
ATOM 1466 O O . VAL A 1 187 ? -0.289 -14.266 -14.492 1 94.75 187 VAL A O 1
ATOM 1469 N N . LEU A 1 188 ? 0.203 -14.828 -12.383 1 96.81 188 LEU A N 1
ATOM 1470 C CA . LEU A 1 188 ? 0.655 -16.156 -12.758 1 96.81 188 LEU A CA 1
ATOM 1471 C C . LEU A 1 188 ? -0.522 -17.125 -12.844 1 96.81 188 LEU A C 1
ATOM 1473 O O . LEU A 1 188 ? -1.15 -17.438 -11.828 1 96.81 188 LEU A O 1
ATOM 1477 N N . ASN A 1 189 ? -0.73 -17.625 -14.008 1 94.94 189 ASN A N 1
ATOM 1478 C CA . ASN A 1 189 ? -1.98 -18.328 -14.258 1 94.94 189 ASN A CA 1
ATOM 1479 C C . ASN A 1 189 ? -1.795 -19.844 -14.18 1 94.94 189 ASN A C 1
ATOM 1481 O O . ASN A 1 189 ? -2.16 -20.469 -13.18 1 94.94 189 ASN A O 1
ATOM 1485 N N . ARG A 1 190 ? -1.066 -20.391 -15.172 1 95.44 190 ARG A N 1
ATOM 1486 C CA . ARG A 1 190 ? -1.05 -21.859 -15.172 1 95.44 190 ARG A CA 1
ATOM 1487 C C . ARG A 1 190 ? 0.213 -22.391 -15.844 1 95.44 190 ARG A C 1
ATOM 1489 O O . ARG A 1 190 ? 0.88 -21.656 -16.594 1 95.44 190 ARG A O 1
ATOM 1496 N N . ILE A 1 191 ? 0.496 -23.641 -15.461 1 97 191 ILE A N 1
ATOM 1497 C CA . ILE A 1 191 ? 1.497 -24.469 -16.141 1 97 191 ILE A CA 1
ATOM 1498 C C . ILE A 1 191 ? 0.83 -25.703 -16.75 1 97 191 ILE A C 1
ATOM 1500 O O . ILE A 1 191 ? 0.3 -26.547 -16.031 1 97 191 ILE A O 1
ATOM 1504 N N . HIS A 1 192 ? 0.829 -25.766 -18.047 1 96.31 192 HIS A N 1
ATOM 1505 C CA . HIS A 1 192 ? 0.299 -26.938 -18.734 1 96.31 192 HIS A CA 1
ATOM 1506 C C . HIS A 1 192 ? 1.404 -27.938 -19.047 1 96.31 192 HIS A C 1
ATOM 1508 O O . HIS A 1 192 ? 2.379 -27.594 -19.734 1 96.31 192 HIS A O 1
ATOM 1514 N N . VAL A 1 193 ? 1.201 -29.141 -18.609 1 95.12 193 VAL A N 1
ATOM 1515 C CA . VAL A 1 193 ? 2.191 -30.188 -18.812 1 95.12 193 VAL A CA 1
ATOM 1516 C C . VAL A 1 193 ? 1.774 -31.078 -19.984 1 95.12 193 VAL A C 1
ATOM 1518 O O . VAL A 1 193 ? 0.674 -31.641 -20 1 95.12 193 VAL A O 1
ATOM 1521 N N . THR A 1 194 ? 2.637 -31.203 -20.984 1 92.81 194 THR A N 1
ATOM 1522 C CA . THR A 1 194 ? 2.312 -31.984 -22.172 1 92.81 194 THR A CA 1
ATOM 1523 C C . THR A 1 194 ? 2.727 -33.438 -22 1 92.81 194 THR A C 1
ATOM 1525 O O . THR A 1 194 ? 2.119 -34.344 -22.578 1 92.81 194 THR A O 1
ATOM 1528 N N . ASN A 1 195 ? 3.801 -33.656 -21.234 1 90.06 195 ASN A N 1
ATOM 1529 C CA . ASN A 1 195 ? 4.32 -35 -20.938 1 90.06 195 ASN A CA 1
ATOM 1530 C C . ASN A 1 195 ? 4.449 -35.188 -19.422 1 90.06 195 ASN A C 1
ATOM 1532 O O . ASN A 1 195 ? 5.035 -34.375 -18.719 1 90.06 195 ASN A O 1
ATOM 1536 N N . SER A 1 196 ? 4.055 -36.312 -18.953 1 89.5 196 SER A N 1
ATOM 1537 C CA . SER A 1 196 ? 3.986 -36.625 -17.531 1 89.5 196 SER A CA 1
ATOM 1538 C C . SER A 1 196 ? 5.379 -36.656 -16.906 1 89.5 196 SER A C 1
ATOM 1540 O O . SER A 1 196 ? 5.523 -36.531 -15.688 1 89.5 196 SER A O 1
ATOM 1542 N N . ALA A 1 197 ? 6.391 -36.781 -17.719 1 92.56 197 ALA A N 1
ATOM 1543 C CA . ALA A 1 197 ? 7.758 -36.812 -17.203 1 92.56 197 ALA A CA 1
ATOM 1544 C C . ALA A 1 197 ? 8.148 -35.438 -16.609 1 92.56 197 ALA A C 1
ATOM 1546 O O . ALA A 1 197 ? 9.109 -35.344 -15.852 1 92.56 197 ALA A O 1
ATOM 1547 N N . ALA A 1 198 ? 7.387 -34.469 -16.953 1 94.06 198 ALA A N 1
ATOM 1548 C CA . ALA A 1 198 ? 7.691 -33.125 -16.469 1 94.06 198 ALA A CA 1
ATOM 1549 C C . ALA A 1 198 ? 6.992 -32.844 -15.133 1 94.06 198 ALA A C 1
ATOM 1551 O O . ALA A 1 198 ? 7.336 -31.891 -14.438 1 94.06 198 ALA A O 1
ATOM 1552 N N . SER A 1 199 ? 6.07 -33.656 -14.688 1 93.56 199 SER A N 1
ATOM 1553 C CA . SER A 1 199 ? 5.168 -33.406 -13.57 1 93.56 199 SER A CA 1
ATOM 1554 C C . SER A 1 199 ? 5.945 -33.25 -12.266 1 93.56 199 SER A C 1
ATOM 1556 O O . SER A 1 199 ? 5.629 -32.375 -11.453 1 93.56 199 SER A O 1
ATOM 1558 N N . PRO A 1 200 ? 7.035 -34 -12.086 1 93.5 200 PRO A N 1
ATOM 1559 C CA . PRO A 1 200 ? 7.758 -33.875 -10.82 1 93.5 200 PRO A CA 1
ATOM 1560 C C . PRO A 1 200 ? 8.422 -32.531 -10.625 1 93.5 200 PRO A C 1
ATOM 1562 O O . PRO A 1 200 ? 8.828 -32.188 -9.508 1 93.5 200 PRO A O 1
ATOM 1565 N N . TYR A 1 201 ? 8.492 -31.719 -11.688 1 95.25 201 TYR A N 1
ATOM 1566 C CA . TYR A 1 201 ? 9.234 -30.469 -11.617 1 95.25 201 TYR A CA 1
ATOM 1567 C C . TYR A 1 201 ? 8.297 -29.266 -11.57 1 95.25 201 TYR A C 1
ATOM 1569 O O . TYR A 1 201 ? 8.734 -28.125 -11.391 1 95.25 201 TYR A O 1
ATOM 1577 N N . VAL A 1 202 ? 7.008 -29.469 -11.656 1 96.75 202 VAL A N 1
ATOM 1578 C CA . VAL A 1 202 ? 6.02 -28.406 -11.781 1 96.75 202 VAL A CA 1
ATOM 1579 C C . VAL A 1 202 ? 6.008 -27.578 -10.5 1 96.75 202 VAL A C 1
ATOM 1581 O O . VAL A 1 202 ? 6.09 -26.344 -10.555 1 96.75 202 VAL A O 1
ATOM 1584 N N . THR A 1 203 ? 5.957 -28.203 -9.375 1 96.88 203 THR A N 1
ATOM 1585 C CA . THR A 1 203 ? 5.898 -27.5 -8.102 1 96.88 203 THR A CA 1
ATOM 1586 C C . THR A 1 203 ? 7.137 -26.625 -7.91 1 96.88 203 THR A C 1
ATOM 1588 O O . THR A 1 203 ? 7.031 -25.469 -7.469 1 96.88 203 THR A O 1
ATOM 1591 N N . ALA A 1 204 ? 8.266 -27.156 -8.258 1 96.56 204 ALA A N 1
ATOM 1592 C CA . ALA A 1 204 ? 9.516 -26.406 -8.117 1 96.56 204 ALA A CA 1
ATOM 1593 C C . ALA A 1 204 ? 9.531 -25.188 -9.047 1 96.56 204 ALA A C 1
ATOM 1595 O O . ALA A 1 204 ? 9.938 -24.094 -8.641 1 96.56 204 ALA A O 1
ATOM 1596 N N . ILE A 1 205 ? 9.094 -25.406 -10.234 1 96.81 205 ILE A N 1
ATOM 1597 C CA . ILE A 1 205 ? 9.086 -24.328 -11.211 1 96.81 205 ILE A CA 1
ATOM 1598 C C . ILE A 1 205 ? 8.094 -23.234 -10.781 1 96.81 205 ILE A C 1
ATOM 1600 O O . ILE A 1 205 ? 8.422 -22.047 -10.805 1 96.81 205 ILE A O 1
ATOM 1604 N N . LYS A 1 206 ? 6.922 -23.641 -10.32 1 97.38 206 LYS A N 1
ATOM 1605 C CA . LYS A 1 206 ? 5.93 -22.703 -9.805 1 97.38 206 LYS A CA 1
ATOM 1606 C C . LYS A 1 206 ? 6.488 -21.891 -8.641 1 97.38 206 LYS A C 1
ATOM 1608 O O . LYS A 1 206 ? 6.352 -20.672 -8.594 1 97.38 206 LYS A O 1
ATOM 1613 N N . THR A 1 207 ? 7.105 -22.547 -7.797 1 97.19 207 THR A N 1
ATOM 1614 C CA . THR A 1 207 ? 7.617 -21.938 -6.574 1 97.19 207 THR A CA 1
ATOM 1615 C C . THR A 1 207 ? 8.734 -20.953 -6.891 1 97.19 207 THR A C 1
ATOM 1617 O O . THR A 1 207 ? 8.727 -19.812 -6.402 1 97.19 207 THR A O 1
ATOM 1620 N N . ALA A 1 208 ? 9.648 -21.344 -7.688 1 95.75 208 ALA A N 1
ATOM 1621 C CA . ALA A 1 208 ? 10.805 -20.516 -8.023 1 95.75 208 ALA A CA 1
ATOM 1622 C C . ALA A 1 208 ? 10.375 -19.266 -8.797 1 95.75 208 ALA A C 1
ATOM 1624 O O . ALA A 1 208 ? 10.789 -18.156 -8.469 1 95.75 208 ALA A O 1
ATOM 1625 N N . LEU A 1 209 ? 9.57 -19.484 -9.789 1 96.44 209 LEU A N 1
ATOM 1626 C CA . LEU A 1 209 ? 9.125 -18.359 -10.609 1 96.44 209 LEU A CA 1
ATOM 1627 C C . LEU A 1 209 ? 8.305 -17.375 -9.789 1 96.44 209 LEU A C 1
ATOM 1629 O O . LEU A 1 209 ? 8.508 -16.156 -9.883 1 96.44 209 LEU A O 1
ATOM 1633 N N . LEU A 1 210 ? 7.426 -17.891 -9.016 1 96.69 210 LEU A N 1
ATOM 1634 C CA . LEU A 1 210 ? 6.609 -17.062 -8.141 1 96.69 210 LEU A CA 1
ATOM 1635 C C . LEU A 1 210 ? 7.484 -16.234 -7.203 1 96.69 210 LEU A C 1
ATOM 1637 O O . LEU A 1 210 ? 7.312 -15.023 -7.09 1 96.69 210 LEU A O 1
ATOM 1641 N N . SER A 1 211 ? 8.391 -16.844 -6.59 1 93.56 211 SER A N 1
ATOM 1642 C CA . SER A 1 211 ? 9.258 -16.188 -5.617 1 93.56 211 SER A CA 1
ATOM 1643 C C . SER A 1 211 ? 10.094 -15.094 -6.277 1 93.56 211 SER A C 1
ATOM 1645 O O . SER A 1 211 ? 10.242 -14 -5.727 1 93.56 211 SER A O 1
ATOM 1647 N N . GLN A 1 212 ? 10.609 -15.406 -7.387 1 91.5 212 GLN A N 1
ATOM 1648 C CA . GLN A 1 212 ? 11.453 -14.453 -8.094 1 91.5 212 GLN A CA 1
ATOM 1649 C C . GLN A 1 212 ? 10.648 -13.227 -8.531 1 91.5 212 GLN A C 1
ATOM 1651 O O . GLN A 1 212 ? 11.117 -12.094 -8.414 1 91.5 212 GLN A O 1
ATOM 1656 N N . LEU A 1 213 ? 9.477 -13.469 -8.969 1 92.75 213 LEU A N 1
ATOM 1657 C CA . LEU A 1 213 ? 8.656 -12.367 -9.461 1 92.75 213 LEU A CA 1
ATOM 1658 C C . LEU A 1 213 ? 8.086 -11.555 -8.305 1 92.75 213 LEU A C 1
ATOM 1660 O O . LEU A 1 213 ? 7.969 -10.328 -8.406 1 92.75 213 LEU A O 1
ATOM 1664 N N . VAL A 1 214 ? 7.742 -12.133 -7.215 1 91 214 VAL A N 1
ATOM 1665 C CA . VAL A 1 214 ? 7.242 -11.438 -6.031 1 91 214 VAL A CA 1
ATOM 1666 C C . VAL A 1 214 ? 8.352 -10.57 -5.434 1 91 214 VAL A C 1
ATOM 1668 O O . VAL A 1 214 ? 8.086 -9.484 -4.922 1 91 214 VAL A O 1
ATOM 1671 N N . ALA A 1 215 ? 9.555 -11.023 -5.574 1 84.12 215 ALA A N 1
ATOM 1672 C CA . ALA A 1 215 ? 10.695 -10.32 -4.988 1 84.12 215 ALA A CA 1
ATOM 1673 C C . ALA A 1 215 ? 11.07 -9.094 -5.824 1 84.12 215 ALA A C 1
ATOM 1675 O O . ALA A 1 215 ? 11.805 -8.219 -5.355 1 84.12 215 ALA A O 1
ATOM 1676 N N . TYR A 1 216 ? 10.562 -9.125 -6.988 1 82.62 216 TYR A N 1
ATOM 1677 C CA . TYR A 1 216 ? 10.875 -7.996 -7.859 1 82.62 216 TYR A CA 1
ATOM 1678 C C . TYR A 1 216 ? 9.969 -6.812 -7.57 1 82.62 216 TYR A C 1
ATOM 1680 O O . TYR A 1 216 ? 8.742 -6.938 -7.629 1 82.62 216 TYR A O 1
ATOM 1688 N N . PRO A 1 217 ? 10.438 -5.602 -7.305 1 74 217 PRO A N 1
ATOM 1689 C CA . PRO A 1 217 ? 9.656 -4.504 -6.738 1 74 217 PRO A CA 1
ATOM 1690 C C . PRO A 1 217 ? 8.727 -3.85 -7.762 1 74 217 PRO A C 1
ATOM 1692 O O . PRO A 1 217 ? 7.773 -3.168 -7.391 1 74 217 PRO A O 1
ATOM 1695 N N . TYR A 1 218 ? 9.016 -4.062 -9.016 1 77.12 218 TYR A N 1
ATOM 1696 C CA . TYR A 1 218 ? 8.227 -3.328 -10.008 1 77.12 218 TYR A CA 1
ATOM 1697 C C . TYR A 1 218 ? 7.211 -4.242 -10.68 1 77.12 218 TYR A C 1
ATOM 1699 O O . TYR A 1 218 ? 6.645 -3.887 -11.719 1 77.12 218 TYR A O 1
ATOM 1707 N N . ILE A 1 219 ? 7.035 -5.375 -10.156 1 85.06 219 ILE A N 1
ATOM 1708 C CA . ILE A 1 219 ? 5.965 -6.277 -10.57 1 85.06 219 ILE A CA 1
ATOM 1709 C C . ILE A 1 219 ? 5.07 -6.594 -9.375 1 85.06 219 ILE A C 1
ATOM 1711 O O . ILE A 1 219 ? 5.559 -7.004 -8.32 1 85.06 219 ILE A O 1
ATOM 1715 N N . ASN A 1 220 ? 3.863 -6.188 -9.586 1 86.25 220 ASN A N 1
ATOM 1716 C CA . ASN A 1 220 ? 2.871 -6.594 -8.602 1 86.25 220 ASN A CA 1
ATOM 1717 C C . ASN A 1 220 ? 2.203 -7.91 -8.992 1 86.25 220 ASN A C 1
ATOM 1719 O O . ASN A 1 220 ? 1.462 -7.969 -9.977 1 86.25 220 ASN A O 1
ATOM 1723 N N . VAL A 1 221 ? 2.543 -8.93 -8.289 1 92.19 221 VAL A N 1
ATOM 1724 C CA . VAL A 1 221 ? 1.953 -10.234 -8.547 1 92.19 221 VAL A CA 1
ATOM 1725 C C . VAL A 1 221 ? 0.574 -10.32 -7.902 1 92.19 221 VAL A C 1
ATOM 1727 O O . VAL A 1 221 ? 0.462 -10.508 -6.688 1 92.19 221 VAL A O 1
ATOM 1730 N N . LEU A 1 222 ? -0.452 -10.297 -8.695 1 91.38 222 LEU A N 1
ATOM 1731 C CA . LEU A 1 222 ? -1.821 -10.117 -8.227 1 91.38 222 LEU A CA 1
ATOM 1732 C C . LEU A 1 222 ? -2.344 -11.398 -7.57 1 91.38 222 LEU A C 1
ATOM 1734 O O . LEU A 1 222 ? -3.373 -11.375 -6.891 1 91.38 222 LEU A O 1
ATOM 1738 N N . ASN A 1 223 ? -1.609 -12.492 -7.781 1 94.44 223 ASN A N 1
ATOM 1739 C CA . ASN A 1 223 ? -1.976 -13.711 -7.074 1 94.44 223 ASN A CA 1
ATOM 1740 C C . ASN A 1 223 ? -2.09 -13.484 -5.57 1 94.44 223 ASN A C 1
ATOM 1742 O O . ASN A 1 223 ? -2.943 -14.078 -4.91 1 94.44 223 ASN A O 1
ATOM 1746 N N . GLN A 1 224 ? -1.308 -12.609 -5.078 1 92.5 224 GLN A N 1
ATOM 1747 C CA . GLN A 1 224 ? -1.221 -12.359 -3.645 1 92.5 224 GLN A CA 1
ATOM 1748 C C . GLN A 1 224 ? -2.49 -11.695 -3.121 1 92.5 224 GLN A C 1
ATOM 1750 O O . GLN A 1 224 ? -2.775 -11.742 -1.924 1 92.5 224 GLN A O 1
ATOM 1755 N N . ASP A 1 225 ? -3.273 -11.102 -3.982 1 91.06 225 ASP A N 1
ATOM 1756 C CA . ASP A 1 225 ? -4.484 -10.398 -3.584 1 91.06 225 ASP A CA 1
ATOM 1757 C C . ASP A 1 225 ? -5.684 -11.336 -3.547 1 91.06 225 ASP A C 1
ATOM 1759 O O . ASP A 1 225 ? -6.738 -10.992 -3.01 1 91.06 225 ASP A O 1
ATOM 1763 N N . ASP A 1 226 ? -5.52 -12.5 -4.199 1 92 226 ASP A N 1
ATOM 1764 C CA . ASP A 1 226 ? -6.547 -13.539 -4.172 1 92 226 ASP A CA 1
ATOM 1765 C C . ASP A 1 226 ? -6.508 -14.32 -2.861 1 92 226 ASP A C 1
ATOM 1767 O O . ASP A 1 226 ? -5.449 -14.789 -2.445 1 92 226 ASP A O 1
ATOM 1771 N N . PRO A 1 227 ? -7.66 -14.461 -2.232 1 91.5 227 PRO A N 1
ATOM 1772 C CA . PRO A 1 227 ? -7.648 -15.148 -0.939 1 91.5 227 PRO A CA 1
ATOM 1773 C C . PRO A 1 227 ? -7.113 -16.578 -1.034 1 91.5 227 PRO A C 1
ATOM 1775 O O . PRO A 1 227 ? -6.5 -17.078 -0.085 1 91.5 227 PRO A O 1
ATOM 1778 N N . THR A 1 228 ? -7.223 -17.203 -2.133 1 90.06 228 THR A N 1
ATOM 1779 C CA . THR A 1 228 ? -6.781 -18.594 -2.27 1 90.06 228 THR A CA 1
ATOM 1780 C C . THR A 1 228 ? -5.254 -18.672 -2.27 1 90.06 228 THR A C 1
ATOM 1782 O O . THR A 1 228 ? -4.688 -19.75 -2.094 1 90.06 228 THR A O 1
ATOM 1785 N N . TYR A 1 229 ? -4.633 -17.562 -2.492 1 93.5 229 TYR A N 1
ATOM 1786 C CA . TYR A 1 229 ? -3.178 -17.531 -2.451 1 93.5 229 TYR A CA 1
ATOM 1787 C C . TYR A 1 229 ? -2.662 -18.047 -1.108 1 93.5 229 TYR A C 1
ATOM 1789 O O . TYR A 1 229 ? -1.691 -18.797 -1.055 1 93.5 229 TYR A O 1
ATOM 1797 N N . PHE A 1 230 ? -3.328 -17.672 -0.049 1 91.88 230 PHE A N 1
ATOM 1798 C CA . PHE A 1 230 ? -2.877 -18.016 1.293 1 91.88 230 PHE A CA 1
ATOM 1799 C C . PHE A 1 230 ? -3.648 -19.219 1.825 1 91.88 230 PHE A C 1
ATOM 1801 O O . PHE A 1 230 ? -3.467 -19.625 2.979 1 91.88 230 PHE A O 1
ATOM 1808 N N . LEU A 1 231 ? -4.465 -19.812 0.989 1 88.44 231 LEU A N 1
ATOM 1809 C CA . LEU A 1 231 ? -5.289 -20.938 1.438 1 88.44 231 LEU A CA 1
ATOM 1810 C C . LEU A 1 231 ? -4.969 -22.203 0.651 1 88.44 231 LEU A C 1
ATOM 1812 O O . LEU A 1 231 ? -5.5 -23.266 0.945 1 88.44 231 LEU A O 1
ATOM 1816 N N . SER A 1 232 ? -4.105 -22.031 -0.35 1 88.31 232 SER A N 1
ATOM 1817 C CA . SER A 1 232 ? -3.789 -23.172 -1.211 1 88.31 232 SER A CA 1
ATOM 1818 C C . SER A 1 232 ? -2.295 -23.469 -1.205 1 88.31 232 SER A C 1
ATOM 1820 O O . SER A 1 232 ? -1.472 -22.547 -1.126 1 88.31 232 SER A O 1
ATOM 1822 N N . PRO A 1 233 ? -1.969 -24.719 -1.327 1 89.31 233 PRO A N 1
ATOM 1823 C CA . PRO A 1 233 ? -0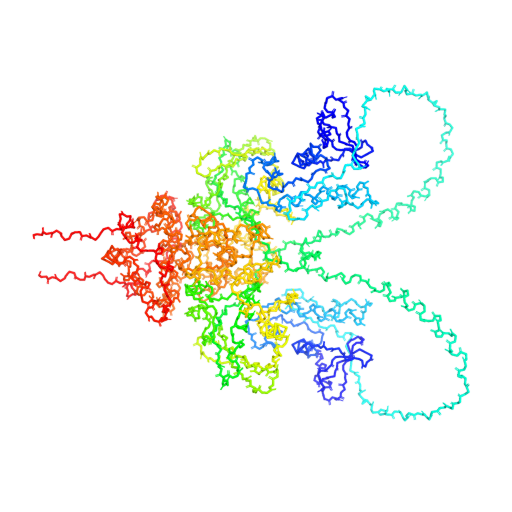.555 -25.078 -1.423 1 89.31 233 PRO A CA 1
ATOM 1824 C C . PRO A 1 233 ? 0.019 -24.859 -2.822 1 89.31 233 PRO A C 1
ATOM 1826 O O . PRO A 1 233 ? -0.734 -24.656 -3.775 1 89.31 233 PRO A O 1
ATOM 1829 N N . LEU A 1 234 ? 1.3 -24.797 -2.795 1 93.19 234 LEU A N 1
ATOM 1830 C CA . LEU A 1 234 ? 1.999 -24.953 -4.066 1 93.19 234 LEU A CA 1
ATOM 1831 C C . LEU A 1 234 ? 2.172 -26.422 -4.43 1 93.19 234 LEU A C 1
ATOM 1833 O O . LEU A 1 234 ? 2.816 -27.172 -3.695 1 93.19 234 LEU A O 1
ATOM 1837 N N . ASN A 1 235 ? 1.461 -26.859 -5.441 1 92.12 235 ASN A N 1
ATOM 1838 C CA . ASN A 1 235 ? 1.504 -28.25 -5.863 1 92.12 235 ASN A CA 1
ATOM 1839 C C . ASN A 1 235 ? 1.633 -28.375 -7.379 1 92.12 235 ASN A C 1
ATOM 1841 O O . ASN A 1 235 ? 1.972 -27.406 -8.055 1 92.12 235 ASN A O 1
ATOM 1845 N N . ASP A 1 236 ? 1.453 -29.609 -7.852 1 89.75 236 ASP A N 1
ATOM 1846 C CA . ASP A 1 236 ? 1.672 -29.859 -9.273 1 89.75 236 ASP A CA 1
ATOM 1847 C C . ASP A 1 236 ? 0.383 -29.656 -10.07 1 89.75 236 ASP A C 1
ATOM 1849 O O . ASP A 1 236 ? 0.312 -30.016 -11.25 1 89.75 236 ASP A O 1
ATOM 1853 N N . ASN A 1 237 ? -0.636 -28.984 -9.383 1 89 237 ASN A N 1
ATOM 1854 C CA . ASN A 1 237 ? -1.831 -28.625 -10.133 1 89 237 ASN A CA 1
ATOM 1855 C C . ASN A 1 237 ? -1.512 -27.609 -11.234 1 89 237 ASN A C 1
ATOM 1857 O O . ASN A 1 237 ? -0.467 -26.953 -11.195 1 89 237 ASN A O 1
ATOM 1861 N N . GLU A 1 238 ? -2.393 -27.5 -12.141 1 93 238 GLU A N 1
ATOM 1862 C CA . GLU A 1 238 ? -2.164 -26.688 -13.328 1 93 238 GLU A CA 1
ATOM 1863 C C . GLU A 1 238 ? -2.08 -25.203 -12.977 1 93 238 GLU A C 1
ATOM 1865 O O . GLU A 1 238 ? -1.257 -24.469 -13.523 1 93 238 GLU A O 1
ATOM 1870 N N . TYR A 1 239 ? -2.873 -24.797 -12.039 1 94.06 239 TYR A N 1
ATOM 1871 C CA . TYR A 1 239 ? -2.99 -23.359 -11.766 1 94.06 239 TYR A CA 1
ATOM 1872 C C . TYR A 1 239 ? -2.148 -22.969 -10.555 1 94.06 239 TYR A C 1
ATOM 1874 O O . TYR A 1 239 ? -1.969 -23.766 -9.633 1 94.06 239 TYR A O 1
ATOM 1882 N N . TRP A 1 240 ? -1.56 -21.781 -10.656 1 95.94 240 TRP A N 1
ATOM 1883 C CA . TRP A 1 240 ? -0.933 -21.219 -9.461 1 95.94 240 TRP A CA 1
ATOM 1884 C C . TRP A 1 240 ? -1.981 -20.859 -8.422 1 95.94 240 TRP A C 1
ATOM 1886 O O . TRP A 1 240 ? -3.125 -20.547 -8.758 1 95.94 240 TRP A O 1
ATOM 1896 N N . PRO A 1 241 ? -1.603 -20.844 -7.148 1 93.56 241 PRO A N 1
ATOM 1897 C CA . PRO A 1 241 ? -2.521 -20.297 -6.148 1 93.56 241 PRO A CA 1
ATOM 1898 C C . PRO A 1 241 ? -2.822 -18.812 -6.379 1 93.56 241 PRO A C 1
ATOM 1900 O O . PRO A 1 241 ? -1.915 -18.047 -6.688 1 93.56 241 PRO A O 1
ATOM 1903 N N . GLY A 1 242 ? -4.125 -18.453 -6.289 1 93 242 GLY A N 1
ATOM 1904 C CA . GLY A 1 242 ? -4.516 -17.047 -6.422 1 93 242 GLY A CA 1
ATOM 1905 C C . GLY A 1 242 ? -4.625 -16.594 -7.867 1 93 242 GLY A C 1
ATOM 1906 O O . GLY A 1 242 ? -4.461 -15.414 -8.164 1 93 242 GLY A O 1
ATOM 1907 N N . ASP A 1 243 ? -4.875 -17.453 -8.812 1 90.31 243 ASP A N 1
ATOM 1908 C CA . ASP A 1 243 ? -4.902 -17.125 -10.234 1 90.31 243 ASP A CA 1
ATOM 1909 C C . ASP A 1 243 ? -6.223 -16.453 -10.617 1 90.31 243 ASP A C 1
ATOM 1911 O O . ASP A 1 243 ? -6.418 -16.078 -11.773 1 90.31 243 ASP A O 1
ATOM 1915 N N . GLY A 1 244 ? -7.109 -16.156 -9.664 1 81.94 244 GLY A N 1
ATOM 1916 C CA . GLY A 1 244 ? -8.453 -15.719 -9.992 1 81.94 244 GLY A CA 1
ATOM 1917 C C . GLY A 1 244 ? -8.602 -14.211 -10.016 1 81.94 244 GLY A C 1
ATOM 1918 O O . GLY A 1 244 ? -9.648 -13.695 -10.422 1 81.94 244 GLY A O 1
ATOM 1919 N N . ASN A 1 245 ? -7.625 -13.469 -9.547 1 72.25 245 ASN A N 1
ATOM 1920 C CA . ASN A 1 245 ? -7.715 -12.016 -9.523 1 72.25 245 ASN A CA 1
ATOM 1921 C C . ASN A 1 245 ? -7.391 -11.406 -10.883 1 72.25 245 ASN A C 1
ATOM 1923 O O . ASN A 1 245 ? -6.219 -11.242 -11.227 1 72.25 245 ASN A O 1
ATOM 1927 N N . THR A 1 246 ? -8.43 -11 -11.562 1 70.56 246 THR A N 1
ATOM 1928 C CA . THR A 1 246 ? -8.156 -10.547 -12.922 1 70.56 246 THR A CA 1
ATOM 1929 C C . THR A 1 246 ? -8.703 -9.141 -13.133 1 70.56 246 THR A C 1
ATOM 1931 O O . THR A 1 246 ? -8.547 -8.562 -14.211 1 70.56 246 THR A O 1
ATOM 1934 N N . LEU A 1 247 ? -9.281 -8.602 -12.172 1 75.56 247 LEU A N 1
ATOM 1935 C CA . LEU A 1 247 ? -9.961 -7.328 -12.352 1 75.56 247 LEU A CA 1
ATOM 1936 C C . LEU A 1 247 ? -8.984 -6.234 -12.773 1 75.56 247 LEU A C 1
ATOM 1938 O O . LEU A 1 247 ? -9.32 -5.387 -13.609 1 75.56 247 LEU A O 1
ATOM 1942 N N . PHE A 1 248 ? -7.715 -6.258 -12.281 1 76.88 248 PHE A N 1
ATOM 1943 C CA . PHE A 1 248 ? -6.781 -5.16 -12.516 1 76.88 248 PHE A CA 1
ATOM 1944 C C . PHE A 1 248 ? -5.523 -5.664 -13.211 1 76.88 248 PHE A C 1
ATOM 1946 O O . PHE A 1 248 ? -4.52 -4.953 -13.281 1 76.88 248 PHE A O 1
ATOM 1953 N N . SER A 1 249 ? -5.539 -6.844 -13.688 1 83.5 249 SER A N 1
ATOM 1954 C CA . SER A 1 249 ? -4.336 -7.441 -14.258 1 83.5 249 SER A CA 1
ATOM 1955 C C . SER A 1 249 ? -4.035 -6.871 -15.641 1 83.5 249 SER A C 1
ATOM 1957 O O . SER A 1 249 ? -4.949 -6.637 -16.438 1 83.5 249 SER A O 1
ATOM 1959 N N . ASP A 1 250 ? -2.799 -6.656 -15.852 1 85.25 250 ASP A N 1
ATOM 1960 C CA . ASP A 1 250 ? -2.328 -6.309 -17.188 1 85.25 250 ASP A CA 1
ATOM 1961 C C . ASP A 1 250 ? -2.094 -7.566 -18.031 1 85.25 250 ASP A C 1
ATOM 1963 O O . ASP A 1 250 ? -2.547 -7.645 -19.172 1 85.25 250 ASP A O 1
ATOM 1967 N N . TYR A 1 251 ? -1.422 -8.508 -17.359 1 90.81 251 TYR A N 1
ATOM 1968 C CA . TYR A 1 251 ? -0.993 -9.711 -18.078 1 90.81 251 TYR A CA 1
ATOM 1969 C C . TYR A 1 251 ? -1.312 -10.961 -17.281 1 90.81 251 TYR A C 1
ATOM 1971 O O . TYR A 1 251 ? -1.361 -10.93 -16.047 1 90.81 251 TYR A O 1
ATOM 1979 N N . LYS A 1 252 ? -1.45 -11.977 -18.031 1 94.25 252 LYS A N 1
ATOM 1980 C CA . LYS A 1 252 ? -1.454 -13.336 -17.5 1 94.25 252 LYS A CA 1
ATOM 1981 C C . LYS A 1 252 ? -0.279 -14.141 -18.047 1 94.25 252 LYS A C 1
ATOM 1983 O O . LYS A 1 252 ? 0.037 -14.062 -19.234 1 94.25 252 LYS A O 1
ATOM 1988 N N . LEU A 1 253 ? 0.347 -14.836 -17.156 1 96.38 253 LEU A N 1
ATOM 1989 C CA . LEU A 1 253 ? 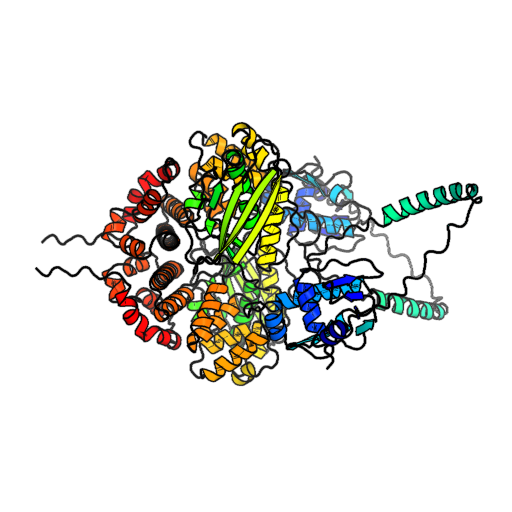1.482 -15.656 -17.562 1 96.38 253 LEU A CA 1
ATOM 1990 C C . LEU A 1 253 ? 1.095 -17.125 -17.609 1 96.38 253 LEU A C 1
ATOM 1992 O O . LEU A 1 253 ? 0.56 -17.672 -16.641 1 96.38 253 LEU A O 1
ATOM 1996 N N . ASN A 1 254 ? 1.329 -17.719 -18.734 1 96.5 254 ASN A N 1
ATOM 1997 C CA . ASN A 1 254 ? 1.124 -19.141 -18.953 1 96.5 254 ASN A CA 1
ATOM 1998 C C . ASN A 1 254 ? 2.42 -19.844 -19.359 1 96.5 254 ASN A C 1
ATOM 2000 O O . ASN A 1 254 ? 3.246 -19.266 -20.062 1 96.5 254 ASN A O 1
ATOM 2004 N N . LEU A 1 255 ? 2.539 -21.078 -18.844 1 97.12 255 LEU A N 1
ATOM 2005 C CA . LEU A 1 255 ? 3.705 -21.891 -19.203 1 97.12 255 LEU A CA 1
ATOM 2006 C C . LEU A 1 255 ? 3.283 -23.25 -19.719 1 97.12 255 LEU A C 1
ATOM 2008 O O . LEU A 1 255 ? 2.359 -23.875 -19.188 1 97.12 255 LEU A O 1
ATOM 2012 N N . ARG A 1 256 ? 3.895 -23.672 -20.797 1 96.56 256 ARG A N 1
ATOM 2013 C CA . ARG A 1 256 ? 3.795 -25.047 -21.297 1 96.56 256 ARG A CA 1
ATOM 2014 C C . ARG A 1 256 ? 5.102 -25.812 -21.078 1 96.56 256 ARG A C 1
ATOM 2016 O O . ARG A 1 256 ? 6.168 -25.344 -21.484 1 96.56 256 ARG A O 1
ATOM 2023 N N . LEU A 1 257 ? 5 -26.891 -20.438 1 95.69 257 LEU A N 1
ATOM 2024 C CA . LEU A 1 257 ? 6.18 -27.656 -20.062 1 95.69 257 LEU A CA 1
ATOM 2025 C C . LEU A 1 257 ? 6.172 -29.031 -20.75 1 95.69 257 LEU A C 1
ATOM 2027 O O . LEU A 1 257 ? 5.145 -29.703 -20.766 1 95.69 257 LEU A O 1
ATOM 2031 N N . ASP A 1 258 ? 7.32 -29.312 -21.281 1 93 258 ASP A N 1
ATOM 2032 C CA . ASP A 1 258 ? 7.531 -30.609 -21.891 1 93 258 ASP A CA 1
ATOM 2033 C C . ASP A 1 258 ? 8.875 -31.203 -21.484 1 93 258 ASP A C 1
ATOM 2035 O O . ASP A 1 258 ? 9.828 -30.469 -21.203 1 93 258 ASP A O 1
ATOM 2039 N N . LYS A 1 259 ? 8.883 -32.469 -21.312 1 88.44 259 LYS A N 1
ATOM 2040 C CA . LYS A 1 259 ? 10.133 -33.156 -20.984 1 88.44 259 LYS A CA 1
ATOM 2041 C C . LYS A 1 259 ? 10.203 -34.531 -21.672 1 88.44 259 LYS A C 1
ATOM 2043 O O . LYS A 1 259 ? 9.266 -35.312 -21.594 1 88.44 259 LYS A O 1
ATOM 2048 N N . VAL A 1 260 ? 11.398 -34.719 -22.344 1 82.75 260 VAL A N 1
ATOM 2049 C CA . VAL A 1 260 ? 11.688 -36.062 -22.859 1 82.75 260 VAL A CA 1
ATOM 2050 C C . VAL A 1 260 ? 12.195 -36.938 -21.734 1 82.75 260 VAL A C 1
ATOM 2052 O O . VAL A 1 260 ? 13.156 -36.594 -21.031 1 82.75 260 VAL A O 1
ATOM 2055 N N . PRO A 1 261 ? 11.594 -38.094 -21.453 1 82.88 261 PRO A N 1
ATOM 2056 C CA . PRO A 1 261 ? 11.867 -38.938 -20.281 1 82.88 261 PRO A CA 1
ATOM 2057 C C . PRO A 1 261 ? 13.359 -39.219 -20.109 1 82.88 261 PRO A C 1
ATOM 2059 O O . PRO A 1 261 ? 13.859 -39.25 -18.984 1 82.88 261 PRO A O 1
ATOM 2062 N N . THR A 1 262 ? 14.094 -39.312 -21.047 1 84.69 262 THR A N 1
ATOM 2063 C CA . THR A 1 262 ? 15.492 -39.719 -20.922 1 84.69 262 THR A CA 1
ATOM 2064 C C . THR A 1 262 ? 16.391 -38.469 -20.844 1 84.69 262 THR A C 1
ATOM 2066 O O . THR A 1 262 ? 17.594 -38.594 -20.609 1 84.69 262 THR A O 1
ATOM 2069 N N . SER A 1 263 ? 15.797 -37.344 -20.781 1 84.88 263 SER A N 1
ATOM 2070 C CA . SER A 1 263 ? 16.594 -36.125 -20.844 1 84.88 263 SER A CA 1
ATOM 2071 C C . SER A 1 263 ? 16.625 -35.406 -19.484 1 84.88 263 SER A C 1
ATOM 2073 O O . SER A 1 263 ? 15.695 -35.562 -18.688 1 84.88 263 SER A O 1
ATOM 2075 N N . ASP A 1 264 ? 17.734 -34.719 -19.188 1 91.38 264 ASP A N 1
ATOM 2076 C CA . ASP A 1 264 ? 17.859 -33.906 -18 1 91.38 264 ASP A CA 1
ATOM 2077 C C . ASP A 1 264 ? 17.406 -32.469 -18.281 1 91.38 264 ASP A C 1
ATOM 2079 O O . ASP A 1 264 ? 17.672 -31.562 -17.469 1 91.38 264 ASP A O 1
ATOM 2083 N N . GLN A 1 265 ? 16.734 -32.375 -19.375 1 93.94 265 GLN A N 1
ATOM 2084 C CA . GLN A 1 265 ? 16.312 -31.047 -19.781 1 93.94 265 GLN A CA 1
ATOM 2085 C C . GLN A 1 265 ? 14.797 -31 -19.984 1 93.94 265 GLN A C 1
ATOM 2087 O O . GLN A 1 265 ? 14.195 -31.969 -20.438 1 93.94 265 GLN A O 1
ATOM 2092 N N . LEU A 1 266 ? 14.211 -29.906 -19.562 1 95.69 266 LEU A N 1
ATOM 2093 C CA . LEU A 1 266 ? 12.82 -29.578 -19.844 1 95.69 266 LEU A CA 1
ATOM 2094 C C . LEU A 1 266 ? 12.727 -28.438 -20.844 1 95.69 266 LEU A C 1
ATOM 2096 O O . LEU A 1 266 ? 13.625 -27.594 -20.922 1 95.69 266 LEU A O 1
ATOM 2100 N N . THR A 1 267 ? 11.703 -28.5 -21.609 1 95.56 267 THR A N 1
ATOM 2101 C CA . THR A 1 267 ? 11.391 -27.375 -22.469 1 95.56 267 THR A CA 1
ATOM 2102 C C . THR A 1 267 ? 10.18 -26.609 -21.938 1 95.56 267 THR A C 1
ATOM 2104 O O . THR A 1 267 ? 9.141 -27.203 -21.641 1 95.56 267 THR A O 1
ATOM 2107 N N . ALA A 1 268 ? 10.375 -25.312 -21.812 1 96.62 268 ALA A N 1
ATOM 2108 C CA . ALA A 1 268 ? 9.305 -24.438 -21.297 1 96.62 268 ALA A CA 1
ATOM 2109 C C . ALA A 1 268 ? 8.969 -23.344 -22.297 1 96.62 268 ALA A C 1
ATOM 2111 O O . ALA A 1 268 ? 9.859 -22.625 -22.766 1 96.62 268 ALA A O 1
ATOM 2112 N N . ARG A 1 269 ? 7.723 -23.281 -22.641 1 96.62 269 ARG A N 1
ATOM 2113 C CA . ARG A 1 269 ? 7.219 -22.156 -23.422 1 96.62 269 ARG A CA 1
ATOM 2114 C C . ARG A 1 269 ? 6.438 -21.188 -22.547 1 96.62 269 ARG A C 1
ATOM 2116 O O . ARG A 1 269 ? 5.43 -21.562 -21.938 1 96.62 269 ARG A O 1
ATOM 2123 N N . VAL A 1 270 ? 6.926 -19.938 -22.5 1 97.31 270 VAL A N 1
ATOM 2124 C CA . VAL A 1 270 ? 6.297 -18.906 -21.672 1 97.31 270 VAL A CA 1
ATOM 2125 C C . VAL A 1 270 ? 5.484 -17.969 -22.562 1 97.31 270 VAL A C 1
ATOM 2127 O O . VAL A 1 270 ? 5.984 -17.484 -23.578 1 97.31 270 VAL A O 1
ATOM 2130 N N . GLU A 1 271 ? 4.27 -17.766 -22.125 1 96.06 271 GLU A N 1
ATOM 2131 C CA . GLU A 1 271 ? 3.381 -16.875 -22.859 1 96.06 271 GLU A CA 1
ATOM 2132 C C . GLU A 1 271 ? 2.764 -15.82 -21.953 1 96.06 271 GLU A C 1
ATOM 2134 O O . GLU A 1 271 ? 2.357 -16.125 -20.828 1 96.06 271 GLU A O 1
ATOM 2139 N N . LEU A 1 272 ? 2.797 -14.547 -22.422 1 95.38 272 LEU A N 1
ATOM 2140 C CA . LEU A 1 272 ? 2.029 -13.484 -21.797 1 95.38 272 LEU A CA 1
ATOM 2141 C C . LEU A 1 272 ? 0.815 -13.117 -22.641 1 95.38 272 LEU A C 1
ATOM 2143 O O . LEU A 1 272 ? 0.928 -12.945 -23.859 1 95.38 272 LEU A O 1
ATOM 2147 N N . VAL A 1 273 ? -0.286 -13.039 -21.969 1 91.62 273 VAL A N 1
ATOM 2148 C CA . VAL A 1 273 ? -1.528 -12.648 -22.625 1 91.62 273 VAL A CA 1
ATOM 2149 C C . VAL A 1 273 ? -2.127 -11.438 -21.922 1 91.62 273 VAL A C 1
ATOM 2151 O O . VAL A 1 273 ? -2.105 -11.344 -20.703 1 91.62 273 VAL A O 1
ATOM 2154 N N . TYR A 1 274 ? -2.619 -10.5 -22.734 1 87.38 274 TYR A N 1
ATOM 2155 C CA . TYR A 1 274 ? -3.383 -9.406 -22.141 1 87.38 274 TYR A CA 1
ATOM 2156 C C . TYR A 1 274 ? -4.652 -9.93 -21.484 1 87.38 274 TYR A C 1
ATOM 2158 O O . TYR A 1 274 ? -5.363 -10.758 -22.047 1 87.38 274 TYR A O 1
ATOM 2166 N N . HIS A 1 275 ? -4.93 -9.422 -20.375 1 78.31 275 HIS A N 1
ATOM 2167 C CA . HIS A 1 275 ? -6.105 -9.922 -19.672 1 78.31 275 HIS A CA 1
ATOM 2168 C C . HIS A 1 275 ? -7.391 -9.539 -20.391 1 78.31 275 HIS A C 1
ATOM 2170 O O . HIS A 1 275 ? -8.289 -10.367 -20.547 1 78.31 275 HIS A O 1
ATOM 2176 N N . SER A 1 276 ? -7.484 -8.32 -20.891 1 71.56 276 SER A N 1
ATOM 2177 C CA . SER A 1 276 ? -8.703 -7.785 -21.484 1 71.56 276 SER A CA 1
ATOM 2178 C C . SER A 1 276 ? -8.992 -8.438 -22.844 1 71.56 276 SER A C 1
ATOM 2180 O O . SER A 1 276 ? -10.125 -8.82 -23.125 1 71.56 276 SER A O 1
ATOM 2182 N N . SER A 1 277 ? -7.941 -8.734 -23.641 1 72.62 277 SER A N 1
ATOM 2183 C CA . SER A 1 277 ? -8.148 -9.188 -25.016 1 72.62 277 SER A CA 1
ATOM 2184 C C . SER A 1 277 ? -7.746 -10.648 -25.188 1 72.62 277 SER A C 1
ATOM 2186 O O . SER A 1 277 ? -8.055 -11.273 -26.203 1 72.62 277 SER A O 1
ATOM 2188 N N . GLU A 1 278 ? -7.07 -11.234 -24.234 1 80.25 278 GLU A N 1
ATOM 2189 C CA . GLU A 1 278 ? -6.547 -12.594 -24.297 1 80.25 278 GLU A CA 1
ATOM 2190 C C . GLU A 1 278 ? -5.59 -12.758 -25.469 1 80.25 278 GLU A C 1
ATOM 2192 O O . GLU A 1 278 ? -5.309 -13.875 -25.906 1 80.25 278 GLU A O 1
ATOM 2197 N N . LYS A 1 279 ? -5.184 -11.609 -25.922 1 85.75 279 LYS A N 1
ATOM 2198 C CA . LYS A 1 279 ? -4.207 -11.656 -27 1 85.75 279 LYS A CA 1
ATOM 2199 C C . LYS A 1 279 ? -2.803 -11.922 -26.469 1 85.75 279 LYS A C 1
ATOM 2201 O O . LYS A 1 279 ? -2.385 -11.312 -25.469 1 85.75 279 LYS A O 1
ATOM 2206 N N . GLN A 1 280 ? -2.139 -12.812 -27.109 1 90 280 GLN A N 1
ATOM 2207 C CA . GLN A 1 280 ? -0.76 -13.117 -26.75 1 90 280 GLN A CA 1
ATOM 2208 C C . GLN A 1 280 ? 0.184 -11.992 -27.156 1 90 280 GLN A C 1
ATOM 2210 O O . GLN A 1 280 ? 0.158 -11.539 -28.312 1 90 280 GLN A O 1
ATOM 2215 N N . THR A 1 281 ? 1.006 -11.562 -26.281 1 90.62 281 THR A N 1
ATOM 2216 C CA . THR A 1 281 ? 1.876 -10.422 -26.547 1 90.62 281 THR A CA 1
ATOM 2217 C C . THR A 1 281 ? 3.344 -10.828 -26.453 1 90.62 281 THR A C 1
ATOM 2219 O O . THR A 1 281 ? 4.219 -10.125 -26.969 1 90.62 281 THR A O 1
ATOM 2222 N N . TYR A 1 282 ? 3.582 -11.945 -25.828 1 92.62 282 TYR A N 1
ATOM 2223 C CA . TYR A 1 282 ? 4.941 -12.422 -25.625 1 92.62 282 TYR A CA 1
ATOM 2224 C C . TYR A 1 282 ? 4.996 -13.945 -25.672 1 92.62 282 TYR A C 1
ATOM 2226 O O . TYR A 1 282 ? 4.082 -14.625 -25.188 1 92.62 282 TYR A O 1
ATOM 2234 N N . ARG A 1 283 ? 5.977 -14.461 -26.344 1 94.19 283 ARG A N 1
ATOM 2235 C CA . ARG A 1 283 ? 6.254 -15.891 -26.359 1 94.19 283 ARG A CA 1
ATOM 2236 C C . ARG A 1 283 ? 7.754 -16.156 -26.297 1 94.19 283 ARG A C 1
ATOM 2238 O O . ARG A 1 283 ? 8.523 -15.633 -27.109 1 94.19 283 ARG A O 1
ATOM 2245 N N . GLY A 1 284 ? 8.141 -16.859 -25.266 1 95.56 284 GLY A N 1
ATOM 2246 C CA . GLY A 1 284 ? 9.523 -17.266 -25.109 1 95.56 284 GLY A CA 1
ATOM 2247 C C . GLY A 1 284 ? 9.68 -18.766 -24.891 1 95.56 284 GLY A C 1
ATOM 2248 O O . GLY A 1 284 ? 8.844 -19.391 -24.219 1 95.56 284 GLY A O 1
ATOM 2249 N N . GLU A 1 285 ? 10.742 -19.328 -25.531 1 96 285 GLU A N 1
ATOM 2250 C CA . GLU A 1 285 ? 11.07 -20.734 -25.344 1 96 285 GLU A CA 1
ATOM 2251 C C . GLU A 1 285 ? 12.383 -20.906 -24.578 1 96 285 GLU A C 1
ATOM 2253 O O . GLU A 1 285 ? 13.375 -20.25 -24.891 1 96 285 GLU A O 1
ATOM 2258 N N . TYR A 1 286 ? 12.266 -21.781 -23.641 1 96.25 286 TYR A N 1
ATOM 2259 C CA . TYR A 1 286 ? 13.406 -21.938 -22.75 1 96.25 286 TYR A CA 1
ATOM 2260 C C . TYR A 1 286 ? 13.727 -23.422 -22.531 1 96.25 286 TYR A C 1
ATOM 2262 O O . TYR A 1 286 ? 12.828 -24.266 -22.547 1 96.25 286 TYR A O 1
ATOM 2270 N N . ILE A 1 287 ? 15.016 -23.672 -22.344 1 95.5 287 ILE A N 1
ATOM 2271 C CA . ILE A 1 287 ? 15.492 -24.969 -21.922 1 95.5 287 ILE A CA 1
ATOM 2272 C C . ILE A 1 287 ? 15.898 -24.922 -20.453 1 95.5 287 ILE A C 1
ATOM 2274 O O . ILE A 1 287 ? 16.734 -24.094 -20.062 1 95.5 287 ILE A O 1
ATOM 2278 N N . LEU A 1 288 ? 15.25 -25.781 -19.688 1 95.81 288 LEU A N 1
ATOM 2279 C CA . LEU A 1 288 ? 15.523 -25.812 -18.25 1 95.81 288 LEU A CA 1
ATOM 2280 C C . LEU A 1 288 ? 16.266 -27.094 -17.875 1 95.81 288 LEU A C 1
ATOM 2282 O O . LEU A 1 288 ? 15.766 -28.203 -18.125 1 95.81 288 LEU A O 1
ATOM 2286 N N . SER A 1 289 ? 17.391 -26.922 -17.266 1 93.94 289 SER A N 1
ATOM 2287 C CA . SER A 1 289 ? 18.141 -28.078 -16.766 1 93.94 289 SER A CA 1
ATOM 2288 C C . SER A 1 289 ? 17.672 -28.469 -15.375 1 93.94 289 SER A C 1
ATOM 2290 O O . SER A 1 289 ? 17.562 -27.625 -14.484 1 93.94 289 SER A O 1
ATOM 2292 N N . THR A 1 290 ? 17.469 -29.75 -15.18 1 90.94 290 THR A N 1
ATOM 2293 C CA . THR A 1 290 ? 16.969 -30.234 -13.906 1 90.94 290 THR A CA 1
ATOM 2294 C C . THR A 1 290 ? 17.969 -29.984 -12.789 1 90.94 290 THR A C 1
ATOM 2296 O O . THR A 1 290 ? 17.594 -29.875 -11.617 1 90.94 290 THR A O 1
ATOM 2299 N N . GLY A 1 291 ? 19.25 -29.812 -13.102 1 88.06 291 GLY A N 1
ATOM 2300 C CA . GLY A 1 291 ? 20.297 -29.562 -12.117 1 88.06 291 GLY A CA 1
ATOM 2301 C C . GLY A 1 291 ? 20.5 -28.094 -11.812 1 88.06 291 GLY A C 1
ATOM 2302 O O . GLY A 1 291 ? 21.109 -27.734 -10.805 1 88.06 291 GLY A O 1
ATOM 2303 N N . SER A 1 292 ? 20.047 -27.266 -12.648 1 90.44 292 SER A N 1
ATOM 2304 C CA . SER A 1 292 ? 20.188 -25.828 -12.477 1 90.44 292 SER A CA 1
ATOM 2305 C C . SER A 1 292 ? 18.875 -25.109 -12.75 1 90.44 292 SER A C 1
ATOM 2307 O O . SER A 1 292 ? 18.844 -24.094 -13.453 1 90.44 292 SER A O 1
ATOM 2309 N N . LEU A 1 293 ? 17.844 -25.609 -12.25 1 93.62 293 LEU A N 1
ATOM 2310 C CA . LEU A 1 293 ? 16.484 -25.156 -12.555 1 93.62 293 LEU A CA 1
ATOM 2311 C C . LEU A 1 293 ? 16.312 -23.688 -12.188 1 93.62 293 LEU A C 1
ATOM 2313 O O . LEU A 1 293 ? 15.828 -22.891 -12.992 1 93.62 293 LEU A O 1
ATOM 2317 N N . ASP A 1 294 ? 16.766 -23.25 -11.016 1 94.06 294 ASP A N 1
ATOM 2318 C CA . ASP A 1 294 ? 16.562 -21.891 -10.523 1 94.06 294 ASP A CA 1
ATOM 2319 C C . ASP A 1 294 ? 17.297 -20.875 -11.406 1 94.06 294 ASP A C 1
ATOM 2321 O O . ASP A 1 294 ? 16.766 -19.797 -11.68 1 94.06 294 ASP A O 1
ATOM 2325 N N . GLN A 1 295 ? 18.422 -21.25 -11.836 1 90.5 295 GLN A N 1
ATOM 2326 C CA . GLN A 1 295 ? 19.188 -20.359 -12.703 1 90.5 295 GLN A CA 1
ATOM 2327 C C . GLN A 1 295 ? 18.5 -20.188 -14.055 1 90.5 295 GLN A C 1
ATOM 2329 O O . GLN A 1 295 ? 18.438 -19.078 -14.594 1 90.5 295 GLN A O 1
ATOM 2334 N N . ASP A 1 296 ? 18.031 -21.281 -14.555 1 94.19 296 ASP A N 1
ATOM 2335 C CA . ASP A 1 296 ? 17.359 -21.219 -15.852 1 94.19 296 ASP A CA 1
ATOM 2336 C C . ASP A 1 296 ? 16.031 -20.469 -15.734 1 94.19 296 ASP A C 1
ATOM 2338 O O . ASP A 1 296 ? 15.633 -19.766 -16.672 1 94.19 296 ASP A O 1
ATOM 2342 N N . ILE A 1 297 ? 15.383 -20.578 -14.625 1 95.69 297 ILE A N 1
ATOM 2343 C CA . ILE A 1 297 ? 14.148 -19.844 -14.375 1 95.69 297 ILE A CA 1
ATOM 2344 C C . ILE A 1 297 ? 14.445 -18.359 -14.266 1 95.69 297 ILE A C 1
ATOM 2346 O O . ILE A 1 297 ? 13.648 -17.516 -14.695 1 95.69 297 ILE A O 1
ATOM 2350 N N . GLN A 1 298 ? 15.539 -18.016 -13.719 1 93.06 298 GLN A N 1
ATOM 2351 C CA . GLN A 1 298 ? 15.945 -16.609 -13.633 1 93.06 298 GLN A CA 1
ATOM 2352 C C . GLN A 1 298 ? 16.031 -15.984 -15.016 1 93.06 298 GLN A C 1
ATOM 2354 O O . GLN A 1 298 ? 15.727 -14.797 -15.188 1 93.06 298 GLN A O 1
ATOM 2359 N N . LYS A 1 299 ? 16.422 -16.797 -15.922 1 92.38 299 LYS A N 1
ATOM 2360 C CA . LYS A 1 299 ? 16.469 -16.297 -17.297 1 92.38 299 LYS A CA 1
ATOM 2361 C C . LYS A 1 299 ? 15.086 -15.906 -17.781 1 92.38 299 LYS A C 1
ATOM 2363 O O . LYS A 1 299 ? 14.922 -14.906 -18.484 1 92.38 299 LYS A O 1
ATOM 2368 N N . ILE A 1 300 ? 14.133 -16.688 -17.438 1 95.62 300 ILE A N 1
ATOM 2369 C CA . ILE A 1 300 ? 12.75 -16.359 -17.781 1 95.62 300 ILE A CA 1
ATOM 2370 C C . ILE A 1 300 ? 12.359 -15.031 -17.141 1 95.62 300 ILE A C 1
ATOM 2372 O O . ILE A 1 300 ? 11.836 -14.148 -17.828 1 95.62 300 ILE A O 1
ATOM 2376 N N . THR A 1 301 ? 12.633 -14.852 -15.867 1 94.75 301 THR A N 1
ATOM 2377 C CA . THR A 1 301 ? 12.297 -13.633 -15.141 1 94.75 301 THR A CA 1
ATOM 2378 C C . THR A 1 301 ? 13.008 -12.422 -15.75 1 94.75 301 THR A C 1
ATOM 2380 O O . THR A 1 301 ? 12.406 -11.367 -15.93 1 94.75 301 THR A O 1
ATOM 2383 N N . ASP A 1 302 ? 14.227 -12.672 -16.109 1 91.44 302 ASP A N 1
ATOM 2384 C CA . ASP A 1 302 ? 15 -11.586 -16.703 1 91.44 302 ASP A CA 1
ATOM 2385 C C . ASP A 1 302 ? 14.391 -11.156 -18.047 1 91.44 302 ASP A C 1
ATOM 2387 O O . ASP A 1 302 ? 14.297 -9.953 -18.328 1 91.44 302 ASP A O 1
ATOM 2391 N N . ASP A 1 303 ? 13.992 -12.117 -18.766 1 93.56 303 ASP A N 1
ATOM 2392 C CA . ASP A 1 303 ? 13.398 -11.82 -20.078 1 93.56 303 ASP A CA 1
ATOM 2393 C C . ASP A 1 303 ? 12.062 -11.102 -19.906 1 93.56 303 ASP A C 1
ATOM 2395 O O . ASP A 1 303 ? 11.734 -10.203 -20.688 1 93.56 303 ASP A O 1
ATOM 2399 N N . LEU A 1 304 ? 11.305 -11.508 -18.969 1 94.88 304 LEU A N 1
ATOM 2400 C CA . LEU A 1 304 ? 10.039 -10.828 -18.703 1 94.88 304 LEU A CA 1
ATOM 2401 C C . LEU A 1 304 ? 10.281 -9.383 -18.281 1 94.88 304 LEU A C 1
ATOM 2403 O O . LEU A 1 304 ? 9.586 -8.469 -18.734 1 94.88 304 LEU A O 1
ATOM 2407 N N . ILE A 1 305 ? 11.219 -9.227 -17.359 1 89.62 305 ILE A N 1
ATOM 2408 C CA . ILE A 1 305 ? 11.578 -7.891 -16.891 1 89.62 305 ILE A CA 1
ATOM 2409 C C . ILE A 1 305 ? 12 -7.023 -18.062 1 89.62 305 ILE A C 1
ATOM 2411 O O . ILE A 1 305 ? 11.609 -5.859 -18.156 1 89.62 305 ILE A O 1
ATOM 2415 N N . ASP A 1 306 ? 12.703 -7.691 -18.953 1 87.12 306 ASP A N 1
ATOM 2416 C CA . ASP A 1 306 ? 13.133 -7 -20.172 1 87.12 306 ASP A CA 1
ATOM 2417 C C . ASP A 1 306 ? 11.938 -6.664 -21.062 1 87.12 306 ASP A C 1
ATOM 2419 O O . ASP A 1 306 ? 11.836 -5.551 -21.578 1 87.12 306 ASP A O 1
ATOM 2423 N N . TYR A 1 307 ? 11.133 -7.609 -21.203 1 90.69 307 TYR A N 1
ATOM 2424 C CA . TYR A 1 307 ? 9.938 -7.414 -22.016 1 90.69 307 TYR A CA 1
ATOM 2425 C C . TYR A 1 307 ? 9.094 -6.266 -21.469 1 90.69 307 TYR A C 1
ATOM 2427 O O . TYR A 1 307 ? 8.562 -5.461 -22.25 1 90.69 307 TYR A O 1
ATOM 2435 N N . PHE A 1 308 ? 8.969 -6.16 -20.109 1 88.69 308 PHE A N 1
ATOM 2436 C CA . PHE A 1 308 ? 8.172 -5.125 -19.453 1 88.69 308 PHE A CA 1
ATOM 2437 C C . PHE A 1 308 ? 8.93 -3.805 -19.406 1 88.69 308 PHE A C 1
ATOM 2439 O O . PHE A 1 308 ? 8.398 -2.791 -18.953 1 88.69 308 PHE A O 1
ATOM 2446 N N . LYS A 1 309 ? 10.078 -3.873 -19.75 1 80.94 309 LYS A N 1
ATOM 2447 C CA . LYS A 1 309 ? 10.938 -2.689 -19.766 1 80.94 309 LYS A CA 1
ATOM 2448 C C . LYS A 1 309 ? 11.117 -2.125 -18.359 1 80.94 309 LYS A C 1
ATOM 2450 O O . LYS A 1 309 ? 10.992 -0.917 -18.156 1 80.94 309 LYS A O 1
ATOM 2455 N N . LEU A 1 310 ? 11.375 -2.961 -17.453 1 81.56 310 LEU A N 1
ATOM 2456 C CA . LEU A 1 310 ? 11.57 -2.607 -16.047 1 81.56 310 LEU A CA 1
ATOM 2457 C C . LEU A 1 310 ? 13.055 -2.566 -15.703 1 81.56 310 LEU A C 1
ATOM 2459 O O . LEU A 1 310 ? 13.875 -3.176 -16.391 1 81.56 310 LEU A O 1
ATOM 2463 N N . PRO A 1 311 ? 13.43 -1.831 -14.625 1 72.06 311 PRO A N 1
ATOM 2464 C CA . PRO A 1 311 ? 14.828 -1.785 -14.195 1 72.06 311 PRO A CA 1
ATOM 2465 C C . PRO A 1 311 ? 15.367 -3.156 -13.789 1 72.06 311 PRO A C 1
ATOM 2467 O O . PRO A 1 311 ? 14.656 -3.943 -13.164 1 72.06 311 PRO A O 1
ATOM 2470 N N . VAL A 1 312 ? 16.594 -3.395 -14.258 1 72.62 312 VAL A N 1
ATOM 2471 C CA . VAL A 1 312 ? 17.219 -4.664 -13.891 1 72.62 312 VAL A CA 1
ATOM 2472 C C . VAL A 1 312 ? 17.844 -4.551 -12.508 1 72.62 312 VAL A C 1
ATOM 2474 O O . VAL A 1 312 ? 18.562 -3.584 -12.219 1 72.62 312 VAL A O 1
ATOM 2477 N N . ILE A 1 313 ? 17.438 -5.363 -11.75 1 68.69 313 ILE A N 1
ATOM 2478 C CA . ILE A 1 313 ? 18.016 -5.441 -10.414 1 68.69 313 ILE A CA 1
ATOM 2479 C C . ILE A 1 313 ? 18.875 -6.711 -10.305 1 68.69 313 ILE A C 1
ATOM 2481 O O . ILE A 1 313 ? 18.422 -7.797 -10.68 1 68.69 313 ILE A O 1
ATOM 2485 N N . ALA A 1 314 ? 20.078 -6.492 -9.914 1 57.56 314 ALA A N 1
ATOM 2486 C CA . ALA A 1 314 ? 20.969 -7.641 -9.773 1 57.56 314 ALA A CA 1
ATOM 2487 C C . ALA A 1 314 ? 20.469 -8.602 -8.703 1 57.56 314 ALA A C 1
ATOM 2489 O O . ALA A 1 314 ? 20.031 -8.172 -7.633 1 57.56 314 ALA A O 1
ATOM 2490 N N . SER A 1 315 ? 20.094 -9.805 -9.188 1 62.19 315 SER A N 1
ATOM 2491 C CA . SER A 1 315 ? 19.672 -10.812 -8.227 1 62.19 315 SER A CA 1
ATOM 2492 C C . SER A 1 315 ? 20.469 -12.102 -8.398 1 62.19 315 SER A C 1
ATOM 2494 O O . SER A 1 315 ? 20.734 -12.531 -9.523 1 62.19 315 SER A O 1
ATOM 2496 N N . ALA A 1 316 ? 21.344 -12.391 -7.418 1 56.91 316 ALA A N 1
ATOM 2497 C CA . ALA A 1 316 ? 21.938 -13.727 -7.434 1 56.91 316 ALA A CA 1
ATOM 2498 C C . ALA A 1 316 ? 21.016 -14.75 -6.773 1 56.91 316 ALA A C 1
ATOM 2500 O O . ALA A 1 316 ? 20.641 -14.594 -5.613 1 56.91 316 ALA A O 1
ATOM 2501 N N . ASN A 1 317 ? 20.438 -15.594 -7.691 1 66.12 317 ASN A N 1
ATOM 2502 C CA . ASN A 1 317 ? 19.594 -16.656 -7.148 1 66.12 317 ASN A CA 1
ATOM 2503 C C . ASN A 1 317 ? 20.406 -17.938 -6.902 1 66.12 317 ASN A C 1
ATOM 2505 O O . ASN A 1 317 ? 20.875 -18.562 -7.844 1 66.12 317 ASN A O 1
ATOM 2509 N N . THR A 1 318 ? 20.688 -18.25 -5.691 1 71.19 318 THR A N 1
ATOM 2510 C CA . THR A 1 318 ? 21.453 -19.453 -5.352 1 71.19 318 THR A CA 1
ATOM 2511 C C . THR A 1 318 ? 20.547 -20.516 -4.734 1 71.19 318 THR A C 1
ATOM 2513 O O . THR A 1 318 ? 21.031 -21.469 -4.137 1 71.19 318 THR A O 1
ATOM 2516 N N . GLU A 1 319 ? 19.359 -20.391 -5.062 1 85.62 319 GLU A N 1
ATOM 2517 C CA . GLU A 1 319 ? 18.438 -21.312 -4.422 1 85.62 319 GLU A CA 1
ATOM 2518 C C . GLU A 1 319 ? 18.391 -22.656 -5.168 1 85.62 319 GLU A C 1
ATOM 2520 O O . GLU A 1 319 ? 18.625 -22.703 -6.375 1 85.62 319 GLU A O 1
ATOM 2525 N N . GLN A 1 320 ? 18.25 -23.688 -4.461 1 89.94 320 GLN A N 1
ATOM 2526 C CA . GLN A 1 320 ? 17.953 -25.016 -4.984 1 89.94 320 GLN A CA 1
ATOM 2527 C C . GLN A 1 320 ? 16.531 -25.453 -4.621 1 89.94 320 GLN A C 1
ATOM 2529 O O . GLN A 1 320 ? 16.359 -26.375 -3.822 1 89.94 320 GLN A O 1
ATOM 2534 N N . THR A 1 321 ? 15.625 -24.922 -5.348 1 94.62 321 THR A N 1
ATOM 2535 C CA . THR A 1 321 ? 14.211 -25.047 -5.012 1 94.62 321 THR A CA 1
ATOM 2536 C C . THR A 1 321 ? 13.758 -26.5 -5.133 1 94.62 321 THR A C 1
ATOM 2538 O O . THR A 1 321 ? 13.117 -27.031 -4.227 1 94.62 321 THR A O 1
ATOM 2541 N N . HIS A 1 322 ? 14.141 -27.156 -6.234 1 94.5 322 HIS A N 1
ATOM 2542 C CA . HIS A 1 322 ? 13.688 -28.531 -6.477 1 94.5 322 HIS A CA 1
ATOM 2543 C C . HIS A 1 322 ? 14.18 -29.469 -5.395 1 94.5 322 HIS A C 1
ATOM 2545 O O . HIS A 1 322 ? 13.422 -30.328 -4.91 1 94.5 322 HIS A O 1
ATOM 2551 N N . ALA A 1 323 ? 15.406 -29.344 -5 1 93.56 323 ALA A N 1
ATOM 2552 C CA . ALA A 1 323 ? 15.977 -30.188 -3.953 1 93.56 323 ALA A CA 1
ATOM 2553 C C . ALA A 1 323 ? 15.273 -29.953 -2.619 1 93.56 323 ALA A C 1
ATOM 2555 O O . ALA A 1 323 ? 14.984 -30.906 -1.888 1 93.56 323 ALA A O 1
ATOM 2556 N N . PHE A 1 324 ? 15 -28.781 -2.324 1 94.19 324 PHE A N 1
ATOM 2557 C CA . PHE A 1 324 ? 14.406 -28.438 -1.036 1 94.19 324 PHE A CA 1
ATOM 2558 C C . PHE A 1 324 ? 12.969 -28.922 -0.949 1 94.19 324 PHE A C 1
ATOM 2560 O O . PHE A 1 324 ? 12.57 -29.5 0.065 1 94.19 324 PHE A O 1
ATOM 2567 N N . ILE A 1 325 ? 12.203 -28.719 -1.983 1 94.25 325 ILE A N 1
ATOM 2568 C CA . ILE A 1 325 ? 10.781 -29.031 -1.963 1 94.25 325 ILE A CA 1
ATOM 2569 C C . ILE A 1 325 ? 10.594 -30.547 -1.834 1 94.25 325 ILE A C 1
ATOM 2571 O O . ILE A 1 325 ? 9.594 -31 -1.282 1 94.25 325 ILE A O 1
ATOM 2575 N N . ASN A 1 326 ? 11.586 -31.281 -2.271 1 93.75 326 ASN A N 1
ATOM 2576 C CA . ASN A 1 326 ? 11.453 -32.719 -2.26 1 93.75 326 ASN A CA 1
ATOM 2577 C C . ASN A 1 326 ? 11.945 -33.312 -0.944 1 93.75 326 ASN A C 1
ATOM 2579 O O . ASN A 1 326 ? 11.844 -34.531 -0.729 1 93.75 326 ASN A O 1
ATOM 2583 N N . GLN A 1 327 ? 12.406 -32.5 -0.068 1 94.31 327 GLN A N 1
ATOM 2584 C CA . GLN A 1 327 ? 12.734 -32.969 1.276 1 94.31 327 GLN A CA 1
ATOM 2585 C C . GLN A 1 327 ? 11.469 -33.25 2.082 1 94.31 327 GLN A C 1
ATOM 2587 O O . GLN A 1 327 ? 10.398 -32.75 1.771 1 94.31 327 GLN A O 1
ATOM 2592 N N . THR A 1 328 ? 11.656 -34.094 3.062 1 93.38 328 THR A N 1
ATOM 2593 C CA . THR A 1 328 ? 10.555 -34.312 3.98 1 93.38 328 THR A CA 1
ATOM 2594 C C . THR A 1 328 ? 10.305 -33.094 4.867 1 93.38 328 THR A C 1
ATOM 2596 O O . THR A 1 328 ? 11.188 -32.25 5.035 1 93.38 328 THR A O 1
ATOM 2599 N N . LEU A 1 329 ? 9.156 -33.031 5.359 1 92.75 329 LEU A N 1
ATOM 2600 C CA . LEU A 1 329 ? 8.812 -31.922 6.246 1 92.75 329 LEU A CA 1
ATOM 2601 C C . LEU A 1 329 ? 9.766 -31.859 7.43 1 92.75 329 LEU A C 1
ATOM 2603 O O . LEU A 1 329 ? 10.195 -30.781 7.832 1 92.75 329 LEU A O 1
ATOM 2607 N N . ALA A 1 330 ? 10.102 -33 8.008 1 91.5 330 ALA A N 1
ATOM 2608 C CA . ALA A 1 330 ? 11.016 -33.062 9.148 1 91.5 330 ALA A CA 1
ATOM 2609 C C . ALA A 1 330 ? 12.383 -32.5 8.789 1 91.5 330 ALA A C 1
ATOM 2611 O O . ALA A 1 330 ? 12.977 -31.75 9.57 1 91.5 330 ALA A O 1
ATOM 2612 N N . GLN A 1 331 ? 12.875 -32.812 7.605 1 93.62 331 GLN A N 1
ATOM 2613 C CA . GLN A 1 331 ? 14.156 -32.281 7.133 1 93.62 331 GLN A CA 1
ATOM 2614 C C . GLN A 1 331 ? 14.117 -30.781 6.941 1 93.62 331 GLN A C 1
ATOM 2616 O O . GLN A 1 331 ? 15.078 -30.078 7.277 1 93.62 331 GLN A O 1
ATOM 2621 N N . GLN A 1 332 ? 13.031 -30.359 6.391 1 94.06 332 GLN A N 1
ATOM 2622 C CA . GLN A 1 332 ? 12.867 -28.922 6.168 1 94.06 332 GLN A CA 1
ATOM 2623 C C . GLN A 1 332 ? 12.812 -28.156 7.488 1 94.06 332 GLN A C 1
ATOM 2625 O O . GLN A 1 332 ? 13.391 -27.078 7.613 1 94.06 332 GLN A O 1
ATOM 2630 N N . LEU A 1 333 ? 12.172 -28.688 8.461 1 92.88 333 LEU A N 1
ATOM 2631 C CA . LEU A 1 333 ? 12.031 -28.062 9.773 1 92.88 333 LEU A CA 1
ATOM 2632 C C . LEU A 1 333 ? 13.375 -28.016 10.492 1 92.88 333 LEU A C 1
ATOM 2634 O O . LEU A 1 333 ? 13.633 -27.078 11.258 1 92.88 333 LEU A O 1
ATOM 2638 N N . ASP A 1 334 ? 14.18 -28.969 10.219 1 89.69 334 ASP A N 1
ATOM 2639 C CA . ASP A 1 334 ? 15.438 -29.109 10.945 1 89.69 334 ASP A CA 1
ATOM 2640 C C . ASP A 1 334 ? 16.578 -28.391 10.227 1 89.69 334 ASP A C 1
ATOM 2642 O O . ASP A 1 334 ? 17.719 -28.406 10.688 1 89.69 334 ASP A O 1
ATOM 2646 N N . ALA A 1 335 ? 16.234 -27.797 9.141 1 88.75 335 ALA A N 1
ATOM 2647 C CA . ALA A 1 335 ? 17.281 -27.094 8.422 1 88.75 335 ALA A CA 1
ATOM 2648 C C . ALA A 1 335 ? 17.953 -26.047 9.305 1 88.75 335 ALA A C 1
ATOM 2650 O O . ALA A 1 335 ? 17.281 -25.234 9.953 1 88.75 335 ALA A O 1
ATOM 2651 N N . ASP A 1 336 ? 19.188 -25.984 9.492 1 82.88 336 ASP A N 1
ATOM 2652 C CA . ASP A 1 336 ? 19.938 -25.156 10.43 1 82.88 336 ASP A CA 1
ATOM 2653 C C . ASP A 1 336 ? 19.891 -23.688 10.008 1 82.88 336 ASP A C 1
ATOM 2655 O O . ASP A 1 336 ? 19.641 -22.812 10.836 1 82.88 336 ASP A O 1
ATOM 2659 N N . ASN A 1 337 ? 20.172 -23.469 8.695 1 87.81 337 ASN A N 1
ATOM 2660 C CA . ASN A 1 337 ? 20.219 -22.094 8.211 1 87.81 337 ASN A CA 1
ATOM 2661 C C . ASN A 1 337 ? 19.375 -21.922 6.945 1 87.81 337 ASN A C 1
ATOM 2663 O O . ASN A 1 337 ? 19.922 -21.688 5.867 1 87.81 337 ASN A O 1
ATOM 2667 N N . PRO A 1 338 ? 18.109 -21.953 7.207 1 91.56 338 PRO A N 1
ATOM 2668 C CA . PRO A 1 338 ? 17.266 -21.766 6.02 1 91.56 338 PRO A CA 1
ATOM 2669 C C . PRO A 1 338 ? 17.375 -20.359 5.434 1 91.56 338 PRO A C 1
ATOM 2671 O O . PRO A 1 338 ? 17.594 -19.406 6.168 1 91.56 338 PRO A O 1
ATOM 2674 N N . SER A 1 339 ? 17.312 -20.266 4.137 1 89.25 339 SER A N 1
ATOM 2675 C CA . SER A 1 339 ? 17.203 -18.969 3.479 1 89.25 339 SER A CA 1
ATOM 2676 C C . SER A 1 339 ? 15.805 -18.375 3.674 1 89.25 339 SER A C 1
ATOM 2678 O O . SER A 1 339 ? 14.891 -19.062 4.133 1 89.25 339 SER A O 1
ATOM 2680 N N . MET A 1 340 ? 15.641 -17.094 3.398 1 89.19 340 MET A N 1
ATOM 2681 C CA . MET A 1 340 ? 14.336 -16.453 3.469 1 89.19 340 MET A CA 1
ATOM 2682 C C . MET A 1 340 ? 13.336 -17.141 2.549 1 89.19 340 MET A C 1
ATOM 2684 O O . MET A 1 340 ? 12.164 -17.297 2.906 1 89.19 340 MET A O 1
ATOM 2688 N N . PHE A 1 341 ? 13.844 -17.547 1.454 1 91.06 341 PHE A N 1
ATOM 2689 C CA . PHE A 1 341 ? 13.016 -18.281 0.502 1 91.06 341 PHE A CA 1
ATOM 2690 C C . PHE A 1 341 ? 12.5 -19.578 1.117 1 91.06 341 PHE A C 1
ATOM 2692 O O . PHE A 1 341 ? 11.312 -19.891 1.02 1 91.06 341 PHE A O 1
ATOM 2699 N N . GLN A 1 342 ? 13.383 -20.266 1.698 1 94.12 342 GLN A N 1
ATOM 2700 C CA . GLN A 1 342 ? 13.016 -21.547 2.299 1 94.12 342 GLN A CA 1
ATOM 2701 C C . GLN A 1 342 ? 12.047 -21.359 3.457 1 94.12 342 GLN A C 1
ATOM 2703 O O . GLN A 1 342 ? 11.102 -22.125 3.619 1 94.12 342 GLN A O 1
ATOM 2708 N N . ALA A 1 343 ? 12.305 -20.328 4.246 1 94.88 343 ALA A N 1
ATOM 2709 C CA . ALA A 1 343 ? 11.391 -20.016 5.344 1 94.88 343 ALA A CA 1
ATOM 2710 C C . ALA A 1 343 ? 10 -19.672 4.816 1 94.88 343 ALA A C 1
ATOM 2712 O O . ALA A 1 343 ? 8.992 -20.109 5.383 1 94.88 343 ALA A O 1
ATOM 2713 N N . ASN A 1 344 ? 9.984 -18.875 3.736 1 94.56 344 ASN A N 1
ATOM 2714 C CA . ASN A 1 344 ? 8.719 -18.516 3.107 1 94.56 344 ASN A CA 1
ATOM 2715 C C . ASN A 1 344 ? 7.965 -19.75 2.613 1 94.56 344 ASN A C 1
ATOM 2717 O O . ASN A 1 344 ? 6.781 -19.922 2.916 1 94.56 344 ASN A O 1
ATOM 2721 N N . TYR A 1 345 ? 8.617 -20.609 1.935 1 95.75 345 TYR A N 1
ATOM 2722 C CA . TYR A 1 345 ? 8.008 -21.828 1.411 1 95.75 345 TYR A CA 1
ATOM 2723 C C . TYR A 1 345 ? 7.48 -22.703 2.543 1 95.75 345 TYR A C 1
ATOM 2725 O O . TYR A 1 345 ? 6.355 -23.203 2.475 1 95.75 345 TYR A O 1
ATOM 2733 N N . LEU A 1 346 ? 8.336 -22.906 3.504 1 96.06 346 LEU A N 1
ATOM 2734 C CA . LEU A 1 346 ? 7.957 -23.781 4.602 1 96.06 346 LEU A CA 1
ATOM 2735 C C . LEU A 1 346 ? 6.785 -23.203 5.387 1 96.06 346 LEU A C 1
ATOM 2737 O O . LEU A 1 346 ? 5.914 -23.953 5.84 1 96.06 346 LEU A O 1
ATOM 2741 N N . ALA A 1 347 ? 6.789 -21.922 5.582 1 95.62 347 ALA A N 1
ATOM 2742 C CA . ALA A 1 347 ? 5.664 -21.297 6.277 1 95.62 347 ALA A CA 1
ATOM 2743 C C . ALA A 1 347 ? 4.34 -21.641 5.594 1 95.62 347 ALA A C 1
ATOM 2745 O O . ALA A 1 347 ? 3.357 -21.969 6.262 1 95.62 347 ALA A O 1
ATOM 2746 N N . ARG A 1 348 ? 4.301 -21.547 4.336 1 94.06 348 ARG A N 1
ATOM 2747 C CA . ARG A 1 348 ? 3.119 -21.922 3.562 1 94.06 348 ARG A CA 1
ATOM 2748 C C . ARG A 1 348 ? 2.738 -23.375 3.814 1 94.06 348 ARG A C 1
ATOM 2750 O O . ARG A 1 348 ? 1.568 -23.688 4.051 1 94.06 348 ARG A O 1
ATOM 2757 N N . ARG A 1 349 ? 3.695 -24.188 3.752 1 92.75 349 ARG A N 1
ATOM 2758 C CA . ARG A 1 349 ? 3.459 -25.609 3.949 1 92.75 349 ARG A CA 1
ATOM 2759 C C . ARG A 1 349 ? 2.926 -25.891 5.352 1 92.75 349 ARG A C 1
ATOM 2761 O O . ARG A 1 349 ? 2.006 -26.688 5.523 1 92.75 349 ARG A O 1
ATOM 2768 N N . LEU A 1 350 ? 3.484 -25.234 6.324 1 92.81 350 LEU A N 1
ATOM 2769 C CA . LEU A 1 350 ? 3.105 -25.453 7.715 1 92.81 350 LEU A CA 1
ATOM 2770 C C . LEU A 1 350 ? 1.67 -25 7.965 1 92.81 350 LEU A C 1
ATOM 2772 O O . LEU A 1 350 ? 0.956 -25.609 8.766 1 92.81 350 LEU A O 1
ATOM 2776 N N . LEU A 1 351 ? 1.311 -23.953 7.324 1 91 351 LEU A N 1
ATOM 2777 C CA . LEU A 1 351 ? -0.043 -23.438 7.516 1 91 351 LEU A CA 1
ATOM 2778 C C . LEU A 1 351 ? -1.079 -24.469 7.07 1 91 351 LEU A C 1
ATOM 2780 O O . LEU A 1 351 ? -2.137 -24.594 7.691 1 91 351 LEU A O 1
ATOM 2784 N N . LEU A 1 352 ? -0.69 -25.203 6.082 1 83.88 352 LEU A N 1
ATOM 2785 C CA . LEU A 1 352 ? -1.656 -26.094 5.453 1 83.88 352 LEU A CA 1
ATOM 2786 C C . LEU A 1 352 ? -1.435 -27.547 5.902 1 83.88 352 LEU A C 1
ATOM 2788 O O . LEU A 1 352 ? -2.084 -28.453 5.395 1 83.88 352 LEU A O 1
ATOM 2792 N N . ALA A 1 353 ? -0.511 -27.719 6.836 1 83.75 353 ALA A N 1
ATOM 2793 C CA . ALA A 1 353 ? -0.204 -29.062 7.324 1 83.75 353 ALA A CA 1
ATOM 2794 C C . ALA A 1 353 ? -1.048 -29.406 8.547 1 83.75 353 ALA A C 1
ATOM 2796 O O . ALA A 1 353 ? -0.732 -28.984 9.664 1 83.75 353 ALA A O 1
ATOM 2797 N N . PRO A 1 354 ? -2.033 -30.203 8.461 1 77.88 354 PRO A N 1
ATOM 2798 C CA . PRO A 1 354 ? -2.898 -30.5 9.602 1 77.88 354 PRO A CA 1
ATOM 2799 C C . PRO A 1 354 ? -2.203 -31.375 10.656 1 77.88 354 PRO A C 1
ATOM 2801 O O . PRO A 1 354 ? -2.588 -31.344 11.828 1 77.88 354 PRO A O 1
ATOM 2804 N N . GLU A 1 355 ? -1.159 -32.062 10.273 1 80.12 355 GLU A N 1
ATOM 2805 C CA . GLU A 1 355 ? -0.52 -33.031 11.156 1 80.12 355 GLU A CA 1
ATOM 2806 C C . GLU A 1 355 ? 0.444 -32.344 12.125 1 80.12 355 GLU A C 1
ATOM 2808 O O . GLU A 1 355 ? 0.866 -32.938 13.117 1 80.12 355 GLU A O 1
ATOM 2813 N N . LEU A 1 356 ? 0.676 -31.172 11.883 1 84.62 356 LEU A N 1
ATOM 2814 C CA . LEU A 1 356 ? 1.695 -30.516 12.695 1 84.62 356 LEU A CA 1
ATOM 2815 C C . LEU A 1 356 ? 1.086 -29.938 13.969 1 84.62 356 LEU A C 1
ATOM 2817 O O . LEU A 1 356 ? 0.075 -29.234 13.914 1 84.62 356 LEU A O 1
ATOM 2821 N N . LYS A 1 357 ? 1.724 -30.203 15.055 1 87.38 357 LYS A N 1
ATOM 2822 C CA . LYS A 1 357 ? 1.274 -29.719 16.359 1 87.38 357 LYS A CA 1
ATOM 2823 C C . LYS A 1 357 ? 1.66 -28.266 16.562 1 87.38 357 LYS A C 1
ATOM 2825 O O . LYS A 1 357 ? 2.635 -27.781 15.984 1 87.38 357 LYS A O 1
ATOM 2830 N N . SER A 1 358 ? 0.955 -27.609 17.438 1 90.81 358 SER A N 1
ATOM 2831 C CA . SER A 1 358 ? 1.157 -26.188 17.719 1 90.81 358 SER A CA 1
ATOM 2832 C C . SER A 1 358 ? 2.539 -25.938 18.297 1 90.81 358 SER A C 1
ATOM 2834 O O . SER A 1 358 ? 3.166 -24.906 18.016 1 90.81 358 SER A O 1
ATOM 2836 N N . ASP A 1 359 ? 2.984 -26.859 19.062 1 93.44 359 ASP A N 1
ATOM 2837 C CA . ASP A 1 359 ? 4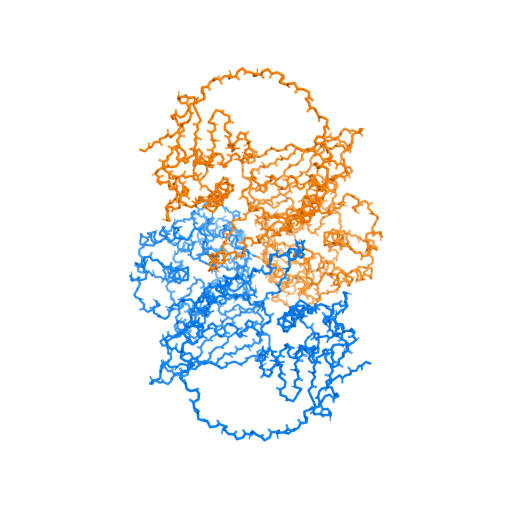.277 -26.688 19.719 1 93.44 359 ASP A CA 1
ATOM 2838 C C . ASP A 1 359 ? 5.414 -26.688 18.688 1 93.44 359 ASP A C 1
ATOM 2840 O O . ASP A 1 359 ? 6.391 -25.953 18.828 1 93.44 359 ASP A O 1
ATOM 2844 N N . GLN A 1 360 ? 5.316 -27.516 17.734 1 93 360 GLN A N 1
ATOM 2845 C CA . GLN A 1 360 ? 6.32 -27.578 16.672 1 93 360 GLN A CA 1
ATOM 2846 C C . GLN A 1 360 ? 6.352 -26.281 15.867 1 93 360 GLN A C 1
ATOM 2848 O O . GLN A 1 360 ? 7.426 -25.766 15.547 1 93 360 GLN A O 1
ATOM 2853 N N . ILE A 1 361 ? 5.176 -25.797 15.609 1 94.62 361 ILE A N 1
ATOM 2854 C CA . ILE A 1 361 ? 5.066 -24.547 14.867 1 94.62 361 ILE A CA 1
ATOM 2855 C C . ILE A 1 361 ? 5.66 -23.406 15.68 1 94.62 361 ILE A C 1
ATOM 2857 O O . ILE A 1 361 ? 6.414 -22.578 15.156 1 94.62 361 ILE A O 1
ATOM 2861 N N . GLN A 1 362 ? 5.355 -23.391 16.953 1 96 362 GLN A N 1
ATOM 2862 C CA . GLN A 1 362 ? 5.867 -22.344 17.844 1 96 362 GLN A CA 1
ATOM 2863 C C . GLN A 1 362 ? 7.391 -22.359 17.891 1 96 362 GLN A C 1
ATOM 2865 O O . GLN A 1 362 ? 8.031 -21.312 17.812 1 96 362 GLN A O 1
ATOM 2870 N N . THR A 1 363 ? 7.926 -23.516 17.984 1 94.06 363 THR A N 1
ATOM 2871 C CA . THR A 1 363 ? 9.375 -23.641 18.031 1 94.06 363 THR A CA 1
ATOM 2872 C C . THR A 1 363 ? 10.008 -23.125 16.75 1 94.06 363 THR A C 1
ATOM 2874 O O . THR A 1 363 ? 11 -22.391 16.781 1 94.06 363 THR A O 1
ATOM 2877 N N . TRP A 1 364 ? 9.414 -23.5 15.656 1 95.69 364 TRP A N 1
ATOM 2878 C CA . TRP A 1 364 ? 9.93 -23.047 14.367 1 95.69 364 TRP A CA 1
ATOM 2879 C C . TRP A 1 364 ? 9.805 -21.547 14.234 1 95.69 364 TRP A C 1
ATOM 2881 O O . TRP A 1 364 ? 10.734 -20.875 13.773 1 95.69 364 TRP A O 1
ATOM 2891 N N . LEU A 1 365 ? 8.664 -21 14.617 1 96.25 365 LEU A N 1
ATOM 2892 C CA . LEU A 1 365 ? 8.445 -19.562 14.57 1 96.25 365 LEU A CA 1
ATOM 2893 C C . LEU A 1 365 ? 9.508 -18.828 15.375 1 96.25 365 LEU A C 1
ATOM 2895 O O . LEU A 1 365 ? 10.062 -17.828 14.906 1 96.25 365 LEU A O 1
ATOM 2899 N N . ASN A 1 366 ? 9.75 -19.328 16.531 1 94.25 366 ASN A N 1
ATOM 2900 C CA . ASN A 1 366 ? 10.758 -18.703 17.375 1 94.25 366 ASN A CA 1
ATOM 2901 C C . ASN A 1 366 ? 12.125 -18.688 16.703 1 94.25 366 ASN A C 1
ATOM 2903 O O . ASN A 1 366 ? 12.852 -17.703 16.766 1 94.25 366 ASN A O 1
ATOM 2907 N N . ARG A 1 367 ? 12.438 -19.75 16.078 1 93.94 367 ARG A N 1
ATOM 2908 C CA . ARG A 1 367 ? 13.703 -19.859 15.359 1 93.94 367 ARG A CA 1
ATOM 2909 C C . ARG A 1 367 ? 13.766 -18.859 14.203 1 93.94 367 ARG A C 1
ATOM 2911 O O . ARG A 1 367 ? 14.766 -18.172 14.023 1 93.94 367 ARG A O 1
ATOM 2918 N N . ILE A 1 368 ? 12.734 -18.781 13.438 1 94.44 368 ILE A N 1
ATOM 2919 C CA . ILE A 1 368 ? 12.688 -17.906 12.273 1 94.44 368 ILE A CA 1
ATOM 2920 C C . ILE A 1 368 ? 12.758 -16.453 12.727 1 94.44 368 ILE A C 1
ATOM 2922 O O . ILE A 1 368 ? 13.422 -15.625 12.086 1 94.44 368 ILE A O 1
ATOM 2926 N N . ASP A 1 369 ? 12.086 -16.172 13.82 1 90.25 369 ASP A N 1
ATOM 2927 C CA . ASP A 1 369 ? 12.125 -14.812 14.367 1 90.25 369 ASP A CA 1
ATOM 2928 C C . ASP A 1 369 ? 13.562 -14.406 14.703 1 90.25 369 ASP A C 1
ATOM 2930 O O . ASP A 1 369 ? 13.945 -13.25 14.508 1 90.25 369 ASP A O 1
ATOM 2934 N N . LYS A 1 370 ? 14.266 -15.328 15.148 1 87.94 370 LYS A N 1
ATOM 2935 C CA . LYS A 1 370 ? 15.656 -15.07 15.516 1 87.94 370 LYS A CA 1
ATOM 2936 C C . LYS A 1 370 ? 16.531 -14.898 14.273 1 87.94 370 LYS A C 1
ATOM 2938 O O . LYS A 1 370 ? 17.406 -14.023 14.234 1 87.94 370 LYS A O 1
ATOM 2943 N N . LEU A 1 371 ? 16.266 -15.68 13.273 1 87.5 371 LEU A N 1
ATOM 2944 C CA . LEU A 1 371 ? 17.078 -15.695 12.062 1 87.5 371 LEU A CA 1
ATOM 2945 C C . LEU A 1 371 ? 16.766 -14.5 11.18 1 87.5 371 LEU A C 1
ATOM 2947 O O . LEU A 1 371 ? 17.656 -13.953 10.523 1 87.5 371 LEU A O 1
ATOM 2951 N N . PHE A 1 372 ? 15.453 -14.164 11.203 1 85.56 372 PHE A N 1
ATOM 2952 C CA . PHE A 1 372 ? 15.016 -13.086 10.32 1 85.56 372 PHE A CA 1
ATOM 2953 C C . PHE A 1 372 ? 14.234 -12.031 11.094 1 85.56 372 PHE A C 1
ATOM 2955 O O . PHE A 1 372 ? 13 -12.008 11.047 1 85.56 372 PHE A O 1
ATOM 2962 N N . PRO A 1 373 ? 14.836 -11.148 11.68 1 73.69 373 PRO A N 1
ATOM 2963 C CA . PRO A 1 373 ? 14.133 -10.102 12.414 1 73.69 373 PRO A CA 1
ATOM 2964 C C . PRO A 1 373 ? 13.312 -9.188 11.508 1 73.69 373 PRO A C 1
ATOM 2966 O O . PRO A 1 373 ? 12.336 -8.578 11.953 1 73.69 373 PRO A O 1
ATOM 2969 N N . PHE A 1 374 ? 13.742 -9.148 10.266 1 74.81 374 PHE A N 1
ATOM 2970 C CA . PHE A 1 374 ? 13.031 -8.352 9.281 1 74.81 374 PHE A CA 1
ATOM 2971 C C . PHE A 1 374 ? 12.711 -9.188 8.047 1 74.81 374 PHE A C 1
ATOM 2973 O O . PHE A 1 374 ? 13.352 -9.031 7.004 1 74.81 374 PHE A O 1
ATOM 2980 N N . PRO A 1 375 ? 11.734 -9.953 8.172 1 82.12 375 PRO A N 1
ATOM 2981 C CA . PRO A 1 375 ? 11.383 -10.789 7.02 1 82.12 375 PRO A CA 1
ATOM 2982 C C . PRO A 1 375 ? 10.719 -9.992 5.898 1 82.12 375 PRO A C 1
ATOM 2984 O O . PRO A 1 375 ? 10.352 -8.828 6.094 1 82.12 375 PRO A O 1
ATOM 2987 N N . SER A 1 376 ? 10.68 -10.57 4.73 1 80.12 376 SER A N 1
ATOM 2988 C CA . SER A 1 376 ? 9.93 -9.961 3.633 1 80.12 376 SER A CA 1
ATOM 2989 C C . SER A 1 376 ? 8.461 -9.805 3.992 1 80.12 376 SER A C 1
ATOM 2991 O O . SER A 1 376 ? 7.961 -10.469 4.906 1 80.12 376 SER A O 1
ATOM 2993 N N . GLU A 1 377 ? 7.77 -8.969 3.283 1 81.44 377 GLU A N 1
ATOM 2994 C CA . GLU A 1 377 ? 6.359 -8.703 3.549 1 81.44 377 GLU A CA 1
ATOM 2995 C C . GLU A 1 377 ? 5.535 -9.984 3.49 1 81.44 377 GLU A C 1
ATOM 2997 O O . GLU A 1 377 ? 4.75 -10.266 4.395 1 81.44 377 GLU A O 1
ATOM 3002 N N . GLU A 1 378 ? 5.758 -10.734 2.479 1 88.25 378 GLU A N 1
ATOM 3003 C CA . GLU A 1 378 ? 4.977 -11.961 2.33 1 88.25 378 GLU A CA 1
ATOM 3004 C C . GLU A 1 378 ? 5.285 -12.945 3.449 1 88.25 378 GLU A C 1
ATOM 3006 O O . GLU A 1 378 ? 4.379 -13.594 3.984 1 88.25 378 GLU A O 1
ATOM 3011 N N . THR A 1 379 ? 6.578 -13.055 3.729 1 90.81 379 THR A N 1
ATOM 3012 C CA . THR A 1 379 ? 6.949 -13.977 4.797 1 90.81 379 THR A CA 1
ATOM 3013 C C . THR A 1 379 ? 6.32 -13.555 6.121 1 90.81 379 THR A C 1
ATOM 3015 O O . THR A 1 379 ? 5.855 -14.398 6.891 1 90.81 379 THR A O 1
ATOM 3018 N N . GLU A 1 380 ? 6.297 -12.336 6.367 1 89.38 380 GLU A N 1
ATOM 3019 C CA . GLU A 1 380 ? 5.672 -11.82 7.586 1 89.38 380 GLU A CA 1
ATOM 3020 C C . GLU A 1 380 ? 4.199 -12.211 7.652 1 89.38 380 GLU A C 1
ATOM 3022 O O . GLU A 1 380 ? 3.689 -12.555 8.719 1 89.38 380 GLU A O 1
ATOM 3027 N N . ILE A 1 381 ? 3.555 -12.117 6.562 1 92.25 381 ILE A N 1
ATOM 3028 C CA . ILE A 1 381 ? 2.146 -12.492 6.5 1 92.25 381 ILE A CA 1
ATOM 3029 C C . ILE A 1 381 ? 1.995 -13.977 6.824 1 92.25 381 ILE A C 1
ATOM 3031 O O . ILE A 1 381 ? 1.154 -14.359 7.641 1 92.25 381 ILE A O 1
ATOM 3035 N N . TRP A 1 382 ? 2.834 -14.773 6.227 1 94.31 382 TRP A N 1
ATOM 3036 C CA . TRP A 1 382 ? 2.781 -16.203 6.5 1 94.31 382 TRP A CA 1
ATOM 3037 C C . TRP A 1 382 ? 3.02 -16.484 7.98 1 94.31 382 TRP A C 1
ATOM 3039 O O . TRP A 1 382 ? 2.318 -17.297 8.586 1 94.31 382 TRP A O 1
ATOM 3049 N N . LEU A 1 383 ? 4.016 -15.828 8.523 1 94.75 383 LEU A N 1
ATOM 3050 C CA . LEU A 1 383 ? 4.324 -16.016 9.938 1 94.75 383 LEU A CA 1
ATOM 3051 C C . LEU A 1 383 ? 3.156 -15.562 10.805 1 94.75 383 LEU A C 1
ATOM 3053 O O . LEU A 1 383 ? 2.836 -16.203 11.812 1 94.75 383 LEU A O 1
ATOM 3057 N N . GLY A 1 384 ? 2.545 -14.469 10.398 1 94 384 GLY A N 1
ATOM 3058 C CA . GLY A 1 384 ? 1.365 -14 11.109 1 94 384 GLY A CA 1
ATOM 3059 C C . GLY A 1 384 ? 0.215 -14.992 11.062 1 94 384 GLY A C 1
ATOM 3060 O O . GLY A 1 384 ? -0.457 -15.211 12.078 1 94 384 GLY A O 1
ATOM 3061 N N . LEU A 1 385 ? 0.02 -15.602 9.938 1 93.69 385 LEU A N 1
ATOM 3062 C CA . LEU A 1 385 ? -1.042 -16.594 9.781 1 93.69 385 LEU A CA 1
ATOM 3063 C C . LEU A 1 385 ? -0.749 -17.828 10.617 1 93.69 385 LEU A C 1
ATOM 3065 O O . LEU A 1 385 ? -1.665 -18.438 11.172 1 93.69 385 LEU A O 1
ATOM 3069 N N . LEU A 1 386 ? 0.523 -18.188 10.703 1 94.44 386 LEU A N 1
ATOM 3070 C CA . LEU A 1 386 ? 0.904 -19.312 11.547 1 94.44 386 LEU A CA 1
ATOM 3071 C C . LEU A 1 386 ? 0.665 -19 13.016 1 94.44 386 LEU A C 1
ATOM 3073 O O . LEU A 1 386 ? 0.179 -19.859 13.766 1 94.44 386 LEU A O 1
ATOM 3077 N N . ASP A 1 387 ? 1.016 -17.812 13.43 1 94.56 387 ASP A N 1
ATOM 3078 C CA . ASP A 1 387 ? 0.71 -17.375 14.789 1 94.56 387 ASP A CA 1
ATOM 3079 C C . ASP A 1 387 ? -0.786 -17.484 15.07 1 94.56 387 ASP A C 1
ATOM 3081 O O . ASP A 1 387 ? -1.188 -17.953 16.141 1 94.56 387 ASP A O 1
ATOM 3085 N N . PHE A 1 388 ? -1.525 -17.062 14.141 1 94.19 388 PHE A N 1
ATOM 3086 C CA . PHE A 1 388 ? -2.973 -17.141 14.297 1 94.19 388 PHE A CA 1
ATOM 3087 C C . PHE A 1 388 ? -3.43 -18.578 14.453 1 94.19 388 PHE A C 1
ATOM 3089 O O . PHE A 1 388 ? -4.242 -18.891 15.328 1 94.19 388 PHE A O 1
ATOM 3096 N N . ARG A 1 389 ? -2.891 -19.391 13.617 1 90.88 389 ARG A N 1
ATOM 3097 C CA . ARG A 1 389 ? -3.254 -20.812 13.625 1 90.88 389 ARG A CA 1
ATOM 3098 C C . ARG A 1 389 ? -3.006 -21.422 15 1 90.88 389 ARG A C 1
ATOM 3100 O O . ARG A 1 389 ? -3.791 -22.266 15.461 1 90.88 389 ARG A O 1
ATOM 3107 N N . ILE A 1 390 ? -2.008 -21 15.695 1 92.12 390 ILE A N 1
ATOM 3108 C CA . ILE A 1 390 ? -1.641 -21.672 16.938 1 92.12 390 ILE A CA 1
ATOM 3109 C C . ILE A 1 390 ? -2.156 -20.875 18.125 1 92.12 390 ILE A C 1
ATOM 3111 O O . ILE A 1 390 ? -1.792 -21.156 19.266 1 92.12 390 ILE A O 1
ATOM 3115 N N . GLY A 1 391 ? -2.861 -19.734 17.859 1 90.19 391 GLY A N 1
ATOM 3116 C CA . GLY A 1 391 ? -3.559 -19.047 18.922 1 90.19 391 GLY A CA 1
ATOM 3117 C C . GLY A 1 391 ? -2.785 -17.859 19.469 1 90.19 391 GLY A C 1
ATOM 3118 O O . GLY A 1 391 ? -3.176 -17.266 20.484 1 90.19 391 GLY A O 1
ATOM 3119 N N . ASN A 1 392 ? -1.677 -17.547 18.875 1 93.44 392 ASN A N 1
ATOM 3120 C CA . ASN A 1 392 ? -0.949 -16.344 19.266 1 93.44 392 ASN A CA 1
ATOM 3121 C C . ASN A 1 392 ? -1.553 -15.102 18.625 1 93.44 392 ASN A C 1
ATOM 3123 O O . ASN A 1 392 ? -0.925 -14.477 17.766 1 93.44 392 ASN A O 1
ATOM 3127 N N . HIS A 1 393 ? -2.643 -14.703 19.125 1 92.19 393 HIS A N 1
ATOM 3128 C CA . HIS A 1 393 ? -3.439 -13.68 18.453 1 92.19 393 HIS A CA 1
ATOM 3129 C C . HIS A 1 393 ? -2.756 -12.32 18.516 1 92.19 393 HIS A C 1
ATOM 3131 O O . HIS A 1 393 ? -2.816 -11.539 17.562 1 92.19 393 HIS A O 1
ATOM 3137 N N . LYS A 1 394 ? -2.135 -12.008 19.594 1 91.19 394 LYS A N 1
ATOM 3138 C CA . LYS A 1 394 ? -1.442 -10.727 19.719 1 91.19 394 LYS A CA 1
ATOM 3139 C C . LYS A 1 394 ? -0.314 -10.617 18.688 1 91.19 394 LYS A C 1
ATOM 3141 O O . LYS A 1 394 ? -0.218 -9.617 17.969 1 91.19 394 LYS A O 1
ATOM 3146 N N . ARG A 1 395 ? 0.462 -11.625 18.594 1 91.25 395 ARG A N 1
ATOM 3147 C CA . ARG A 1 395 ? 1.565 -11.633 17.641 1 91.25 395 ARG A CA 1
ATOM 3148 C C . ARG A 1 395 ? 1.05 -11.625 16.203 1 91.25 395 ARG A C 1
ATOM 3150 O O . ARG A 1 395 ? 1.617 -10.961 15.336 1 91.25 395 ARG A O 1
ATOM 3157 N N . ALA A 1 396 ? 0.023 -12.414 16 1 92.94 396 ALA A N 1
ATOM 3158 C CA . ALA A 1 396 ? -0.594 -12.445 14.672 1 92.94 396 ALA A CA 1
ATOM 3159 C C . ALA A 1 396 ? -1.031 -11.047 14.242 1 92.94 396 ALA A C 1
ATOM 3161 O O . ALA A 1 396 ? -0.748 -10.617 13.125 1 92.94 396 ALA A O 1
ATOM 3162 N N . ARG A 1 397 ? -1.682 -10.367 15.148 1 90.38 397 ARG A N 1
ATOM 3163 C CA . ARG A 1 397 ? -2.15 -9.016 14.859 1 90.38 397 ARG A CA 1
ATOM 3164 C C . ARG A 1 397 ? -0.983 -8.086 14.531 1 90.38 397 ARG A C 1
ATOM 3166 O O . ARG A 1 397 ? -1.032 -7.348 13.547 1 90.38 397 ARG A O 1
ATOM 3173 N N . GLU A 1 398 ? 0.008 -8.172 15.297 1 84.5 398 GLU A N 1
ATOM 3174 C CA . GLU A 1 398 ? 1.173 -7.312 15.102 1 84.5 398 GLU A CA 1
ATOM 3175 C C . GLU A 1 398 ? 1.824 -7.57 13.742 1 84.5 398 GLU A C 1
ATOM 3177 O O . GLU A 1 398 ? 2.189 -6.625 13.039 1 84.5 398 GLU A O 1
ATOM 3182 N N . ARG A 1 399 ? 1.884 -8.781 13.383 1 86.56 399 ARG A N 1
ATOM 3183 C CA . ARG A 1 399 ? 2.516 -9.156 12.117 1 86.56 399 ARG A CA 1
ATOM 3184 C C . ARG A 1 399 ? 1.647 -8.758 10.93 1 86.56 399 ARG A C 1
ATOM 3186 O O . ARG A 1 399 ? 2.158 -8.297 9.906 1 86.56 399 ARG A O 1
ATOM 3193 N N . LEU A 1 400 ? 0.384 -8.938 11.141 1 88.31 400 LEU A N 1
ATOM 3194 C CA . LEU A 1 400 ? -0.524 -8.75 10.016 1 88.31 400 LEU A CA 1
ATOM 3195 C C . LEU A 1 400 ? -0.905 -7.281 9.859 1 88.31 400 LEU A C 1
ATOM 3197 O O . LEU A 1 400 ? -1.389 -6.867 8.805 1 88.31 400 LEU A O 1
ATOM 3201 N N . LEU A 1 401 ? -0.831 -6.5 11.078 1 73.94 401 LEU A N 1
ATOM 3202 C CA . LEU A 1 401 ? -1.091 -5.066 11.008 1 73.94 401 LEU A CA 1
ATOM 3203 C C . LEU A 1 401 ? 0.135 -4.316 10.5 1 73.94 401 LEU A C 1
ATOM 3205 O O . LEU A 1 401 ? 0.006 -3.322 9.781 1 73.94 401 LEU A O 1
ATOM 3209 N N . LYS A 1 402 ? 1.343 -4.609 11.477 1 56.44 402 LYS A N 1
ATOM 3210 C CA . LYS A 1 402 ? 2.596 -3.895 11.25 1 56.44 402 LYS A CA 1
ATOM 3211 C C . LYS A 1 402 ? 3.078 -4.074 9.82 1 56.44 402 LYS A C 1
ATOM 3213 O O . LYS A 1 402 ? 3.713 -3.182 9.25 1 56.44 402 LYS A O 1
ATOM 3218 N N . GLY A 1 403 ? 3.111 -5.387 9.602 1 47.72 403 GLY A N 1
ATOM 3219 C CA . GLY A 1 403 ? 3.611 -5.531 8.242 1 47.72 403 GLY A CA 1
ATOM 3220 C C . GLY A 1 403 ? 3.088 -4.465 7.301 1 47.72 403 GLY A C 1
ATOM 3221 O O . GLY A 1 403 ? 2.121 -4.695 6.57 1 47.72 403 GLY A O 1
ATOM 3222 N N . HIS A 1 404 ? 2.633 -3.473 7.969 1 45.47 404 HIS A N 1
ATOM 3223 C CA . HIS A 1 404 ? 2.199 -2.373 7.113 1 45.47 404 HIS A CA 1
ATOM 3224 C C . HIS A 1 404 ? 2.943 -2.385 5.781 1 45.47 404 HIS A C 1
ATOM 3226 O O . HIS A 1 404 ? 4.145 -2.104 5.734 1 45.47 404 HIS A O 1
ATOM 3232 N N . PHE A 1 405 ? 2.662 -3.416 5.227 1 42.19 405 PHE A N 1
ATOM 3233 C CA . PHE A 1 405 ? 2.73 -3.686 3.795 1 42.19 405 PHE A CA 1
ATOM 3234 C C . PHE A 1 405 ? 2.779 -2.385 3.002 1 42.19 405 PHE A C 1
ATOM 3236 O O . PHE A 1 405 ? 2.152 -1.395 3.383 1 42.19 405 PHE A O 1
ATOM 3243 N N . ASN A 1 406 ? 3.828 -1.986 2.873 1 47 406 ASN A N 1
ATOM 3244 C CA . ASN A 1 406 ? 3.76 -0.976 1.822 1 47 406 ASN A CA 1
ATOM 3245 C C . ASN A 1 406 ? 2.422 -1.017 1.091 1 47 406 ASN A C 1
ATOM 3247 O O . ASN A 1 406 ? 2.281 -0.441 0.01 1 47 406 ASN A O 1
ATOM 3251 N N . ASN A 1 407 ? 1.38 -1.63 2.096 1 51.41 407 ASN A N 1
ATOM 3252 C CA . ASN A 1 407 ? -0.019 -1.59 1.685 1 51.41 407 ASN A CA 1
ATOM 3253 C C . ASN A 1 407 ? -0.215 -2.207 0.303 1 51.41 407 ASN A C 1
ATOM 3255 O O . ASN A 1 407 ? -1.111 -1.804 -0.441 1 51.41 407 ASN A O 1
ATOM 3259 N N . GLN A 1 408 ? 0.71 -3.279 0.006 1 62.72 408 GLN A N 1
ATOM 3260 C CA . GLN A 1 408 ? 0.652 -3.691 -1.394 1 62.72 408 GLN A CA 1
ATOM 3261 C C . GLN A 1 408 ? -0.297 -4.871 -1.581 1 62.72 408 GLN A C 1
ATOM 3263 O O . GLN A 1 408 ? -0.835 -5.074 -2.672 1 62.72 408 GLN A O 1
ATOM 3268 N N . ILE A 1 409 ? -0.57 -5.664 -0.375 1 80.31 409 ILE A N 1
ATOM 3269 C CA . ILE A 1 409 ? -1.377 -6.855 -0.616 1 80.31 409 ILE A CA 1
ATOM 3270 C C . ILE A 1 409 ? -2.787 -6.641 -0.071 1 80.31 409 ILE A C 1
ATOM 3272 O O . ILE A 1 409 ? -2.967 -6.402 1.126 1 80.31 409 ILE A O 1
ATOM 3276 N N . ASP A 1 410 ? -3.721 -6.598 -0.843 1 86 410 ASP A N 1
ATOM 3277 C CA . ASP A 1 410 ? -5.145 -6.473 -0.541 1 86 410 ASP A CA 1
ATOM 3278 C C . ASP A 1 410 ? -5.84 -7.828 -0.616 1 86 410 ASP A C 1
ATOM 3280 O O . ASP A 1 410 ? -6.367 -8.203 -1.665 1 86 410 ASP A O 1
ATOM 3284 N N . ASN A 1 411 ? -5.812 -8.531 0.477 1 91.56 411 ASN A N 1
ATOM 3285 C CA . ASN A 1 411 ? -6.277 -9.914 0.472 1 91.56 411 ASN A CA 1
ATOM 3286 C C . ASN A 1 411 ? -7.402 -10.133 1.479 1 91.56 411 ASN A C 1
ATOM 3288 O O . ASN A 1 411 ? -7.219 -9.906 2.678 1 91.56 411 ASN A O 1
ATOM 3292 N N . ALA A 1 412 ? -8.484 -10.641 1.021 1 92.81 412 ALA A N 1
ATOM 3293 C CA . ALA A 1 412 ? -9.711 -10.797 1.805 1 92.81 412 ALA A CA 1
ATOM 3294 C C . ALA A 1 412 ? -9.477 -11.727 2.994 1 92.81 412 ALA A C 1
ATOM 3296 O O . ALA A 1 412 ? -10.047 -11.523 4.07 1 92.81 412 ALA A O 1
ATOM 3297 N N . PHE A 1 413 ? -8.695 -12.766 2.824 1 92.88 413 PHE A N 1
ATOM 3298 C CA . PHE A 1 413 ? -8.477 -13.742 3.891 1 92.88 413 PHE A CA 1
ATOM 3299 C C . PHE A 1 413 ? -7.719 -13.102 5.051 1 92.88 413 PHE A C 1
ATOM 3301 O O . PHE A 1 413 ? -8.055 -13.328 6.215 1 92.88 413 PHE A O 1
ATOM 3308 N N . ILE A 1 414 ? -6.73 -12.312 4.758 1 92.25 414 ILE A N 1
ATOM 3309 C CA . ILE A 1 414 ? -5.949 -11.625 5.785 1 92.25 414 ILE A CA 1
ATOM 3310 C C . ILE A 1 414 ? -6.855 -10.703 6.594 1 92.25 414 ILE A C 1
ATOM 3312 O O . ILE A 1 414 ? -6.801 -10.688 7.824 1 92.25 414 ILE A O 1
ATOM 3316 N N . TYR A 1 415 ? -7.719 -9.969 5.914 1 93.19 415 TYR A N 1
ATOM 3317 C CA . TYR A 1 415 ? -8.648 -9.078 6.598 1 93.19 415 TYR A CA 1
ATOM 3318 C C . TYR A 1 415 ? -9.633 -9.875 7.453 1 93.19 415 TYR A C 1
ATOM 3320 O O . TYR A 1 415 ? -10.023 -9.422 8.531 1 93.19 415 TYR A O 1
ATOM 3328 N N . LEU A 1 416 ? -10.062 -11.031 6.945 1 93.31 416 LEU A N 1
ATOM 3329 C CA . LEU A 1 416 ? -10.961 -11.883 7.73 1 93.31 416 LEU A CA 1
ATOM 3330 C C . LEU A 1 416 ? -10.281 -12.352 9.008 1 93.31 416 LEU A C 1
ATOM 3332 O O . LEU A 1 416 ? -10.898 -12.375 10.078 1 93.31 416 LEU A O 1
ATOM 3336 N N . VAL A 1 417 ? -9.008 -12.727 8.891 1 93.69 417 VAL A N 1
ATOM 3337 C CA . VAL A 1 417 ? -8.234 -13.133 10.055 1 93.69 417 VAL A CA 1
ATOM 3338 C C . VAL A 1 417 ? -8.148 -11.984 11.055 1 93.69 417 VAL A C 1
ATOM 3340 O O . VAL A 1 417 ? -8.375 -12.172 12.25 1 93.69 417 VAL A O 1
ATOM 3343 N N . LEU A 1 418 ? -7.871 -10.805 10.562 1 93.62 418 LEU A N 1
ATOM 3344 C CA . LEU A 1 418 ? -7.785 -9.625 11.422 1 93.62 418 LEU A CA 1
ATOM 3345 C C . LEU A 1 418 ? -9.125 -9.336 12.078 1 93.62 418 LEU A C 1
ATOM 3347 O O . LEU A 1 418 ? -9.18 -8.945 13.25 1 93.62 418 LEU A O 1
ATOM 3351 N N . SER A 1 419 ? -10.195 -9.555 11.336 1 94.5 419 SER A N 1
ATOM 3352 C CA . SER A 1 419 ? -11.523 -9.375 11.906 1 94.5 419 SER A CA 1
ATOM 3353 C C . SER A 1 419 ? -11.773 -10.359 13.039 1 94.5 419 SER A C 1
ATOM 3355 O O . SER A 1 419 ? -12.359 -10 14.062 1 94.5 419 SER A O 1
ATOM 3357 N N . ASN A 1 420 ? -11.359 -11.562 12.812 1 94.12 420 ASN A N 1
ATOM 3358 C CA . ASN A 1 420 ? -11.5 -12.578 13.852 1 94.12 420 ASN A CA 1
ATOM 3359 C C . ASN A 1 420 ? -10.703 -12.219 15.102 1 94.12 420 ASN A C 1
ATOM 3361 O O . ASN A 1 420 ? -11.203 -12.359 16.219 1 94.12 420 ASN A O 1
ATOM 3365 N N . ILE A 1 421 ? -9.523 -11.758 14.906 1 94.06 421 ILE A N 1
ATOM 3366 C CA . ILE A 1 421 ? -8.672 -11.352 16.016 1 94.06 421 ILE A CA 1
ATOM 3367 C C . ILE A 1 421 ? -9.32 -10.188 16.766 1 94.06 421 ILE A C 1
ATOM 3369 O O . ILE A 1 421 ? -9.344 -10.164 18 1 94.06 421 ILE A O 1
ATOM 3373 N N . ALA A 1 422 ? -9.852 -9.242 16.078 1 93.94 422 ALA A N 1
ATOM 3374 C CA . ALA A 1 422 ? -10.523 -8.102 16.688 1 93.94 422 ALA A CA 1
ATOM 3375 C C . ALA A 1 422 ? -11.711 -8.555 17.547 1 93.94 422 ALA A C 1
ATOM 3377 O O . ALA A 1 422 ? -11.969 -7.996 18.609 1 93.94 422 ALA A O 1
ATOM 3378 N N . LEU A 1 423 ? -12.445 -9.57 17.047 1 92.81 423 LEU A N 1
ATOM 3379 C CA . LEU A 1 423 ? -13.555 -10.148 17.797 1 92.81 423 LEU A CA 1
ATOM 3380 C C . LEU A 1 423 ? -13.07 -10.75 19.109 1 92.81 423 LEU A C 1
ATOM 3382 O O . LEU A 1 423 ? -13.664 -10.516 20.156 1 92.81 423 LEU A O 1
ATOM 3386 N N . LYS A 1 424 ? -12 -11.422 19.016 1 90.44 424 LYS A N 1
ATOM 3387 C CA . LYS A 1 424 ? -11.438 -12.07 20.188 1 90.44 424 LYS A CA 1
ATOM 3388 C C . LYS A 1 424 ? -10.891 -11.047 21.172 1 90.44 424 LYS A C 1
ATOM 3390 O O . LYS A 1 424 ? -10.914 -11.273 22.391 1 90.44 424 LYS A O 1
ATOM 3395 N N . ASP A 1 425 ? -10.508 -9.922 20.688 1 90.69 425 ASP A N 1
ATOM 3396 C CA . ASP A 1 425 ? -9.992 -8.836 21.531 1 90.69 425 ASP A CA 1
ATOM 3397 C C . ASP A 1 425 ? -11.117 -7.926 22 1 90.69 425 ASP A C 1
ATOM 3399 O O . ASP A 1 425 ? -10.867 -6.926 22.672 1 90.69 425 ASP A O 1
ATOM 3403 N N . ASP A 1 426 ? -12.328 -8.188 21.625 1 90.5 426 ASP A N 1
ATOM 3404 C CA . ASP A 1 426 ? -13.508 -7.398 21.984 1 90.5 426 ASP A CA 1
ATOM 3405 C C . ASP A 1 426 ? -13.375 -5.957 21.5 1 90.5 426 ASP A C 1
ATOM 3407 O O . ASP A 1 426 ? -13.539 -5.016 22.266 1 90.5 426 ASP A O 1
ATOM 3411 N N . LYS A 1 427 ? -12.961 -5.801 20.312 1 91.62 427 LYS A N 1
ATOM 3412 C CA . LYS A 1 427 ? -12.883 -4.512 19.625 1 91.62 427 LYS A CA 1
ATOM 3413 C C . LYS A 1 427 ? -13.859 -4.438 18.453 1 91.62 427 LYS A C 1
ATOM 3415 O O . LYS A 1 427 ? -13.477 -4.645 17.312 1 91.62 427 LYS A O 1
ATOM 3420 N N . PRO A 1 428 ? -15.031 -4.047 18.703 1 90.94 428 PRO A N 1
ATOM 3421 C CA . PRO A 1 428 ? -16.094 -4.137 17.688 1 90.94 428 PRO A CA 1
ATOM 3422 C C . PRO A 1 428 ? -15.859 -3.211 16.5 1 90.94 428 PRO A C 1
ATOM 3424 O O . PRO A 1 428 ? -16.219 -3.551 15.367 1 90.94 428 PRO A O 1
ATOM 3427 N N . GLU A 1 429 ? -15.305 -2.029 16.719 1 88.75 429 GLU A N 1
ATOM 3428 C CA . GLU A 1 429 ? -15.047 -1.105 15.617 1 88.75 429 GLU A CA 1
ATOM 3429 C C . GLU A 1 429 ? -14.039 -1.687 14.633 1 88.75 429 GLU A C 1
ATOM 3431 O O . GLU A 1 429 ? -14.242 -1.625 13.414 1 88.75 429 GLU A O 1
ATOM 3436 N N . LEU A 1 430 ? -13.008 -2.289 15.195 1 90.44 430 LEU A N 1
ATOM 3437 C CA . LEU A 1 430 ? -12 -2.902 14.336 1 90.44 430 LEU A CA 1
ATOM 3438 C C . LEU A 1 430 ? -12.555 -4.141 13.641 1 90.44 430 LEU A C 1
ATOM 3440 O O . LEU A 1 430 ? -12.227 -4.406 12.484 1 90.44 430 LEU A O 1
ATOM 3444 N N . PHE A 1 431 ? -13.32 -4.926 14.383 1 93.44 431 PHE A N 1
ATOM 3445 C CA . PHE A 1 431 ? -13.961 -6.082 13.773 1 93.44 431 PHE A CA 1
ATOM 3446 C C . PHE A 1 431 ? -14.758 -5.668 12.539 1 93.44 431 PHE A C 1
ATOM 3448 O O . PHE A 1 431 ? -14.547 -6.207 11.453 1 93.44 431 PHE A O 1
ATOM 3455 N N . ARG A 1 432 ? -15.641 -4.684 12.719 1 92.94 432 ARG A N 1
ATOM 3456 C CA . ARG A 1 432 ? -16.5 -4.258 11.617 1 92.94 432 ARG A CA 1
ATOM 3457 C C . ARG A 1 432 ? -15.68 -3.707 10.461 1 92.94 432 ARG A C 1
ATOM 3459 O O . ARG A 1 432 ? -15.984 -3.965 9.289 1 92.94 432 ARG A O 1
ATOM 3466 N N . TYR A 1 433 ? -14.648 -3.018 10.797 1 91.75 433 TYR A N 1
ATOM 3467 C CA . TYR A 1 433 ? -13.781 -2.441 9.766 1 91.75 433 TYR A CA 1
ATOM 3468 C C . TYR A 1 433 ? -13.141 -3.533 8.922 1 91.75 433 TYR A C 1
ATOM 3470 O O . TYR A 1 433 ? -13.258 -3.527 7.695 1 91.75 433 TYR A O 1
ATOM 3478 N N . TYR A 1 434 ? -12.531 -4.492 9.531 1 93.25 434 TYR A N 1
ATOM 3479 C CA . TYR A 1 434 ? -11.82 -5.539 8.812 1 93.25 434 TYR A CA 1
ATOM 3480 C C . TYR A 1 434 ? -12.789 -6.488 8.125 1 93.25 434 TYR A C 1
ATOM 3482 O O . TYR A 1 434 ? -12.5 -7.012 7.047 1 93.25 434 TYR A O 1
ATOM 3490 N N . TYR A 1 435 ? -13.906 -6.734 8.742 1 93.69 435 TYR A N 1
ATOM 3491 C CA . TYR A 1 435 ? -14.914 -7.574 8.109 1 93.69 435 TYR A CA 1
ATOM 3492 C C . TYR A 1 435 ? -15.383 -6.965 6.789 1 93.69 435 TYR A C 1
ATOM 3494 O O . TYR A 1 435 ? -15.422 -7.648 5.766 1 93.69 435 TYR A O 1
ATOM 3502 N N . LEU A 1 436 ? -15.719 -5.641 6.832 1 92.31 436 LEU A N 1
ATOM 3503 C CA . LEU A 1 436 ? -16.125 -4.941 5.617 1 92.31 436 LEU A CA 1
ATOM 3504 C C . LEU A 1 436 ? -15 -4.945 4.586 1 92.31 436 LEU A C 1
ATOM 3506 O O . LEU A 1 436 ? -15.242 -5.18 3.398 1 92.31 436 LEU A O 1
ATOM 3510 N N . LYS A 1 437 ? -13.805 -4.691 5.047 1 92.25 437 LYS A N 1
ATOM 3511 C CA . LYS A 1 437 ? -12.656 -4.707 4.148 1 92.25 437 LYS A CA 1
ATOM 3512 C C . LYS A 1 437 ? -12.492 -6.074 3.488 1 92.25 437 LYS A C 1
ATOM 3514 O O . LYS A 1 437 ? -12.18 -6.16 2.301 1 92.25 437 LYS A O 1
ATOM 3519 N N . SER A 1 438 ? -12.68 -7.129 4.246 1 93.19 438 SER A N 1
ATOM 3520 C CA . SER A 1 438 ? -12.594 -8.484 3.715 1 93.19 438 SER A CA 1
ATOM 3521 C C . SER A 1 438 ? -13.625 -8.719 2.609 1 93.19 438 SER A C 1
ATOM 3523 O O . SER A 1 438 ? -13.305 -9.281 1.565 1 93.19 438 SER A O 1
ATOM 3525 N N . LEU A 1 439 ? -14.797 -8.25 2.807 1 91.56 439 LEU A N 1
ATOM 3526 C CA . LEU A 1 439 ? -15.852 -8.422 1.815 1 91.56 439 LEU A CA 1
ATOM 3527 C C . LEU A 1 439 ? -15.539 -7.641 0.546 1 91.56 439 LEU A C 1
ATOM 3529 O O . LEU A 1 439 ? -15.703 -8.156 -0.563 1 91.56 439 LEU A O 1
ATOM 3533 N N . VAL A 1 440 ? -15.078 -6.449 0.73 1 90.94 440 VAL A N 1
ATOM 3534 C CA . VAL A 1 440 ? -14.766 -5.625 -0.432 1 90.94 440 VAL A CA 1
ATOM 3535 C C . VAL A 1 440 ? -13.625 -6.262 -1.222 1 90.94 440 VAL A C 1
ATOM 3537 O O . VAL A 1 440 ? -13.688 -6.363 -2.449 1 90.94 440 VAL A O 1
ATOM 3540 N N . SER A 1 441 ? -12.586 -6.691 -0.511 1 90.44 441 SER A N 1
ATOM 3541 C CA . SER A 1 441 ? -11.453 -7.324 -1.181 1 90.44 441 SER A CA 1
ATOM 3542 C C . SER A 1 441 ? -11.867 -8.625 -1.859 1 90.44 441 SER A C 1
ATOM 3544 O O . SER A 1 441 ? -11.266 -9.031 -2.852 1 90.44 441 SER A O 1
ATOM 3546 N N . LEU A 1 442 ? -12.852 -9.312 -1.328 1 91.44 442 LEU A N 1
ATOM 3547 C CA . LEU A 1 442 ? -13.367 -10.539 -1.931 1 91.44 442 LEU A CA 1
ATOM 3548 C C . LEU A 1 442 ? -13.961 -10.258 -3.309 1 91.44 442 LEU A C 1
ATOM 3550 O O . LEU A 1 442 ? -14.016 -11.148 -4.16 1 91.44 442 LEU A O 1
ATOM 3554 N N . SER A 1 443 ? -14.328 -9.031 -3.543 1 89 443 SER A N 1
ATOM 3555 C CA . SER A 1 443 ? -14.93 -8.641 -4.816 1 89 443 SER A CA 1
ATOM 3556 C C . SER A 1 443 ? -13.906 -8.68 -5.945 1 89 443 SER A C 1
ATOM 3558 O O . SER A 1 443 ? -14.258 -8.562 -7.117 1 89 443 SER A O 1
ATOM 3560 N N . LEU A 1 444 ? -12.664 -8.875 -5.602 1 87.75 444 LEU A N 1
ATOM 3561 C CA . LEU A 1 444 ? -11.633 -9.039 -6.621 1 87.75 444 LEU A CA 1
ATOM 3562 C C . LEU A 1 444 ? -11.781 -10.375 -7.34 1 87.75 444 LEU A C 1
ATOM 3564 O O . LEU A 1 444 ? -11.289 -10.539 -8.461 1 87.75 444 LEU A O 1
ATOM 3568 N N . VAL A 1 445 ? -12.461 -11.336 -6.641 1 88.38 445 VAL A N 1
ATOM 3569 C CA . VAL A 1 445 ? -12.539 -12.672 -7.215 1 88.38 445 VAL A CA 1
ATOM 3570 C C . VAL A 1 445 ? -13.992 -13.141 -7.25 1 88.38 445 VAL A C 1
ATOM 3572 O O . VAL A 1 445 ? -14.312 -14.141 -7.895 1 88.38 445 VAL A O 1
ATOM 3575 N N . VAL A 1 446 ? -14.875 -12.453 -6.516 1 88.25 446 VAL A N 1
ATOM 3576 C CA . VAL A 1 446 ? -16.312 -12.711 -6.496 1 88.25 446 VAL A CA 1
ATOM 3577 C C . VAL A 1 446 ? -17.062 -11.508 -7.066 1 88.25 446 VAL A C 1
ATOM 3579 O O . VAL A 1 446 ? -16.719 -10.359 -6.789 1 88.25 446 VAL A O 1
ATOM 3582 N N . PRO A 1 447 ? -18.047 -11.781 -7.871 1 85.5 447 PRO A N 1
ATOM 3583 C CA . PRO A 1 447 ? -18.797 -10.648 -8.414 1 85.5 447 PRO A CA 1
ATOM 3584 C C . PRO A 1 447 ? -19.281 -9.688 -7.332 1 85.5 447 PRO A C 1
ATOM 3586 O O . PRO A 1 447 ? -19.75 -10.133 -6.273 1 85.5 447 PRO A O 1
ATOM 3589 N N . SER A 1 448 ? -19.172 -8.406 -7.578 1 87.12 448 SER A N 1
ATOM 3590 C CA . SER A 1 448 ? -19.516 -7.379 -6.598 1 87.12 448 SER A CA 1
ATOM 3591 C C . SER A 1 448 ? -20.984 -7.453 -6.211 1 87.12 448 SER A C 1
ATOM 3593 O O . SER A 1 448 ? -21.344 -7.129 -5.078 1 87.12 448 SER A O 1
ATOM 3595 N N . LYS A 1 449 ? -21.828 -7.922 -7.109 1 85.44 449 LYS A N 1
ATOM 3596 C CA . LYS A 1 449 ? -23.25 -8.062 -6.801 1 85.44 449 LYS A CA 1
ATOM 3597 C C . LYS A 1 449 ? -23.469 -9.023 -5.641 1 85.44 449 LYS A C 1
ATOM 3599 O O . LYS A 1 449 ? -24.328 -8.797 -4.785 1 85.44 449 LYS A O 1
ATOM 3604 N N . THR A 1 450 ? -22.688 -10.094 -5.617 1 87.25 450 THR A N 1
ATOM 3605 C CA . THR A 1 450 ? -22.781 -11.078 -4.551 1 87.25 450 THR A CA 1
ATOM 3606 C C . THR A 1 450 ? -22.375 -10.469 -3.211 1 87.25 450 THR A C 1
ATOM 3608 O O . THR A 1 450 ? -22.953 -10.805 -2.172 1 87.25 450 THR A O 1
ATOM 3611 N N . ILE A 1 451 ? -21.469 -9.531 -3.27 1 89.62 451 ILE A N 1
ATOM 3612 C CA . ILE A 1 451 ? -21 -8.875 -2.055 1 89.62 451 ILE A CA 1
ATOM 3613 C C . ILE A 1 451 ? -22.094 -7.957 -1.511 1 89.62 451 ILE A C 1
ATOM 3615 O O . ILE A 1 451 ? -22.344 -7.926 -0.303 1 89.62 451 ILE A O 1
ATOM 3619 N N . PHE A 1 452 ? -22.766 -7.25 -2.404 1 87.94 452 PHE A N 1
ATOM 3620 C CA . PHE A 1 452 ? -23.875 -6.402 -1.975 1 87.94 452 PHE A CA 1
ATOM 3621 C C . PHE A 1 452 ? -24.984 -7.242 -1.353 1 87.94 452 PHE A C 1
ATOM 3623 O O . PHE A 1 452 ? -25.594 -6.836 -0.357 1 87.94 452 PHE A O 1
ATOM 3630 N N . GLU A 1 453 ? -25.234 -8.375 -1.936 1 84.62 453 GLU A N 1
ATOM 3631 C CA . GLU A 1 453 ? -26.234 -9.273 -1.375 1 84.62 453 GLU A CA 1
ATOM 3632 C C . GLU A 1 453 ? -25.844 -9.742 0.023 1 84.62 453 GLU A C 1
ATOM 3634 O O . GLU A 1 453 ? -26.672 -9.789 0.927 1 84.62 453 GLU A O 1
ATOM 3639 N N . GLN A 1 454 ? -24.578 -10.031 0.129 1 86.75 454 GLN A N 1
ATOM 3640 C CA . GLN A 1 454 ? -24.062 -10.469 1.424 1 86.75 454 GLN A CA 1
ATOM 3641 C C . GLN A 1 454 ? -24.219 -9.367 2.473 1 86.75 454 GLN A C 1
ATOM 3643 O O . GLN A 1 454 ? -24.438 -9.656 3.652 1 86.75 454 GLN A O 1
ATOM 3648 N N . LEU A 1 455 ? -24.109 -8.148 2.072 1 87.12 455 LEU A N 1
ATOM 3649 C CA . LEU A 1 455 ? -24.125 -7.02 2.994 1 87.12 455 LEU A CA 1
ATOM 3650 C C . LEU A 1 455 ? -25.547 -6.633 3.365 1 87.12 455 LEU A C 1
ATOM 3652 O O . LEU A 1 455 ? -25.766 -5.754 4.203 1 87.12 455 LEU A O 1
ATOM 3656 N N . SER A 1 456 ? -26.469 -7.375 2.801 1 80.88 456 SER A N 1
ATOM 3657 C CA . SER A 1 456 ? -27.859 -7.168 3.219 1 80.88 456 SER A CA 1
ATOM 3658 C C . SER A 1 456 ? -28.078 -7.641 4.648 1 80.88 456 SER A C 1
ATOM 3660 O O . SER A 1 456 ? -27.406 -8.57 5.113 1 80.88 456 SER A O 1
ATOM 3662 N N . ARG A 1 457 ? -28.969 -7.012 5.348 1 75.12 457 ARG A N 1
ATOM 3663 C CA . ARG A 1 457 ? -29.219 -7.293 6.758 1 75.12 457 ARG A CA 1
ATOM 3664 C C . ARG A 1 457 ? -29.594 -8.758 6.969 1 75.12 457 ARG A C 1
ATOM 3666 O O . ARG A 1 457 ? -29.156 -9.383 7.934 1 75.12 457 ARG A O 1
ATOM 3673 N N . GLU A 1 458 ? -30.344 -9.297 6.105 1 73.75 458 GLU A N 1
ATOM 3674 C CA . GLU A 1 458 ? -30.812 -10.672 6.234 1 73.75 458 GLU A CA 1
ATOM 3675 C C . GLU A 1 458 ? -29.641 -11.656 6.168 1 73.75 458 GLU A C 1
ATOM 3677 O O . GLU A 1 458 ? -29.547 -12.57 6.992 1 73.75 458 GLU A O 1
ATOM 3682 N N . LYS A 1 459 ? -28.719 -11.398 5.371 1 78.69 459 LYS A N 1
ATOM 3683 C CA . LYS A 1 459 ? -27.641 -12.359 5.145 1 78.69 459 LYS A CA 1
ATOM 3684 C C . LYS A 1 459 ? -26.516 -12.156 6.141 1 78.69 459 LYS A C 1
ATOM 3686 O O . LYS A 1 459 ? -25.828 -13.109 6.516 1 78.69 459 LYS A O 1
ATOM 3691 N N . LEU A 1 460 ?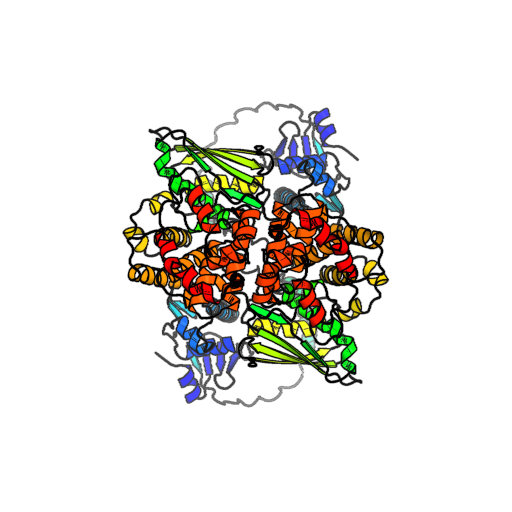 -26.328 -10.945 6.562 1 80.81 460 LEU A N 1
ATOM 3692 C CA . LEU A 1 460 ? -25.234 -10.633 7.48 1 80.81 460 LEU A CA 1
ATOM 3693 C C . LEU A 1 460 ? -25.375 -11.406 8.781 1 80.81 460 LEU A C 1
ATOM 3695 O O . LEU A 1 460 ? -24.375 -11.859 9.359 1 80.81 460 LEU A O 1
ATOM 3699 N N . THR A 1 461 ? -26.578 -11.586 9.258 1 73.88 461 THR A N 1
ATOM 3700 C CA . THR A 1 461 ? -26.812 -12.219 10.547 1 73.88 461 THR A CA 1
ATOM 3701 C C . THR A 1 461 ? -26.875 -13.742 10.398 1 73.88 461 THR A C 1
ATOM 3703 O O . THR A 1 461 ? -26.312 -14.477 11.195 1 73.88 461 THR A O 1
ATOM 3706 N N . SER A 1 462 ? -27.516 -14.219 9.273 1 73.62 462 SER A N 1
ATOM 3707 C CA . SER A 1 462 ? -27.75 -15.648 9.133 1 73.62 462 SER A CA 1
ATOM 3708 C C . SER A 1 462 ? -26.562 -16.359 8.5 1 73.62 462 SER A C 1
ATOM 3710 O O . SER A 1 462 ? -26.266 -17.516 8.812 1 73.62 462 SER A O 1
ATOM 3712 N N . GLN A 1 463 ? -25.828 -15.57 7.637 1 82.44 463 GLN A N 1
ATOM 3713 C CA . GLN A 1 463 ? -24.734 -16.156 6.863 1 82.44 463 GLN A CA 1
ATOM 3714 C C . GLN A 1 463 ? -23.578 -15.164 6.711 1 82.44 463 GLN A C 1
ATOM 3716 O O . GLN A 1 463 ? -23.219 -14.797 5.59 1 82.44 463 GLN A O 1
ATOM 3721 N N . CYS A 1 464 ? -22.953 -14.906 7.82 1 84.94 464 CYS A N 1
ATOM 3722 C CA . CYS A 1 464 ? -21.984 -13.82 7.805 1 84.94 464 CYS A CA 1
ATOM 3723 C C . CYS A 1 464 ? -20.781 -14.18 6.93 1 84.94 464 CYS A C 1
ATOM 3725 O O . CYS A 1 464 ? -20.062 -13.297 6.473 1 84.94 464 CYS A O 1
ATOM 3727 N N . LEU A 1 465 ? -20.594 -15.555 6.617 1 86.88 465 LEU A N 1
ATOM 3728 C CA . LEU A 1 465 ? -19.484 -15.977 5.754 1 86.88 465 LEU A CA 1
ATOM 3729 C C . LEU A 1 465 ? -20.016 -16.516 4.434 1 86.88 465 LEU A C 1
ATOM 3731 O O . LEU A 1 465 ? -19.328 -17.297 3.758 1 86.88 465 LEU A O 1
ATOM 3735 N N . GLY A 1 466 ? -21.172 -16.141 4.043 1 83 466 GLY A N 1
ATOM 3736 C CA . GLY A 1 466 ? -21.828 -16.688 2.869 1 83 466 GLY A CA 1
ATOM 3737 C C . GLY A 1 466 ? -21.062 -16.422 1.582 1 83 466 GLY A C 1
ATOM 3738 O O . GLY A 1 466 ? -20.984 -17.297 0.716 1 83 466 GLY A O 1
ATOM 3739 N N . ALA A 1 467 ? -20.516 -15.234 1.426 1 84.5 467 ALA A N 1
ATOM 3740 C CA . ALA A 1 467 ? -19.797 -14.898 0.205 1 84.5 467 ALA A CA 1
ATOM 3741 C C . ALA A 1 467 ? -18.547 -15.766 0.047 1 84.5 467 ALA A C 1
ATOM 3743 O O . ALA A 1 467 ? -18.062 -15.977 -1.069 1 84.5 467 ALA A O 1
ATOM 3744 N N . TRP A 1 468 ? -17.984 -16.266 1.141 1 82.19 468 TRP A N 1
ATOM 3745 C CA . TRP A 1 468 ? -16.797 -17.125 1.124 1 82.19 468 TRP A CA 1
ATOM 3746 C C . TRP A 1 468 ? -17.141 -18.531 0.634 1 82.19 468 TRP A C 1
ATOM 3748 O O . TRP A 1 468 ? -16.281 -19.219 0.077 1 82.19 468 TRP A O 1
ATOM 3758 N N . GLY A 1 469 ? -18.359 -18.938 0.938 1 75.06 469 GLY A N 1
ATOM 3759 C CA . GLY A 1 469 ? -18.812 -20.234 0.469 1 75.06 469 GLY A CA 1
ATOM 3760 C C . GLY A 1 469 ? -18.781 -20.375 -1.041 1 75.06 469 GLY A C 1
ATOM 3761 O O . GLY A 1 469 ? -18.375 -21.422 -1.564 1 75.06 469 GLY A O 1
ATOM 3762 N N . GLU A 1 470 ? -19.094 -19.312 -1.703 1 72.25 470 GLU A N 1
ATOM 3763 C CA . GLU A 1 470 ? -19.047 -19.328 -3.162 1 72.25 470 GLU A CA 1
ATOM 3764 C C . GLU A 1 470 ? -17.625 -19.531 -3.67 1 72.25 470 GLU A C 1
ATOM 3766 O O . GLU A 1 470 ? -17.406 -20.25 -4.648 1 72.25 470 GLU A O 1
ATOM 3771 N N . LEU A 1 471 ? -16.656 -18.953 -3.07 1 75.69 471 LEU A N 1
ATOM 3772 C CA . LEU A 1 471 ? -15.25 -19.094 -3.434 1 75.69 471 LEU A CA 1
ATOM 3773 C C . LEU A 1 471 ? -14.781 -20.531 -3.242 1 75.69 471 LEU A C 1
ATOM 3775 O O . LEU A 1 471 ? -14.086 -21.078 -4.098 1 75.69 471 LEU A O 1
ATOM 3779 N N . PHE A 1 472 ? -15.172 -21.156 -2.219 1 73.38 472 PHE A N 1
ATOM 3780 C CA . PHE A 1 472 ? -14.711 -22.5 -1.887 1 73.38 472 PHE A CA 1
ATOM 3781 C C . PHE A 1 472 ? -15.375 -23.547 -2.781 1 73.38 472 PHE A C 1
ATOM 3783 O O . PHE A 1 472 ? -14.766 -24.562 -3.105 1 73.38 472 PHE A O 1
ATOM 3790 N N . GLN A 1 473 ? -16.594 -23.297 -3.104 1 66.25 473 GLN A N 1
ATOM 3791 C CA . GLN A 1 473 ? -17.281 -24.219 -4 1 66.25 473 GLN A CA 1
ATOM 3792 C C . GLN A 1 473 ? -16.688 -24.188 -5.398 1 66.25 473 GLN A C 1
ATOM 3794 O O . GLN A 1 473 ? -16.5 -25.219 -6.031 1 66.25 473 GLN A O 1
ATOM 3799 N N . ASP A 1 474 ? -16.266 -23.047 -5.875 1 62.81 474 ASP A N 1
ATOM 3800 C CA . ASP A 1 474 ? -15.75 -22.875 -7.23 1 62.81 474 ASP A CA 1
ATOM 3801 C C . ASP A 1 474 ? -14.336 -23.422 -7.363 1 62.81 474 ASP A C 1
ATOM 3803 O O . ASP A 1 474 ? -13.984 -24 -8.398 1 62.81 474 ASP A O 1
ATOM 3807 N N . LYS A 1 475 ? -13.477 -23.25 -6.391 1 61.91 475 LYS A N 1
ATOM 3808 C CA . LYS A 1 475 ? -12.062 -23.562 -6.566 1 61.91 475 LYS A CA 1
ATOM 3809 C C . LYS A 1 475 ? -11.703 -24.906 -5.941 1 61.91 475 LYS A C 1
ATOM 3811 O O . LYS A 1 475 ? -10.531 -25.266 -5.855 1 61.91 475 LYS A O 1
ATOM 3816 N N . ALA A 1 476 ? -12.75 -25.891 -5.875 1 55.59 476 ALA A N 1
ATOM 3817 C CA . ALA A 1 476 ? -12.5 -27.203 -5.312 1 55.59 476 ALA A CA 1
ATOM 3818 C C . ALA A 1 476 ? -11.5 -27.141 -4.164 1 55.59 476 ALA A C 1
ATOM 3820 O O . ALA A 1 476 ? -10.602 -27.984 -4.062 1 55.59 476 ALA A O 1
ATOM 3821 N N . LEU A 1 477 ? -11.328 -26.047 -3.666 1 55.78 477 LEU A N 1
ATOM 3822 C CA . LEU A 1 477 ? -10.445 -25.953 -2.51 1 55.78 477 LEU A CA 1
ATOM 3823 C C . LEU A 1 477 ? -10.805 -27.016 -1.468 1 55.78 477 LEU A C 1
ATOM 3825 O O . LEU A 1 477 ? -11.891 -26.969 -0.882 1 55.78 477 LEU A O 1
ATOM 3829 N N . THR A 1 478 ? -10.672 -28.391 -1.968 1 46.12 478 THR A N 1
ATOM 3830 C CA . THR A 1 478 ? -10.93 -29.531 -1.107 1 46.12 478 THR A CA 1
ATOM 3831 C C . THR A 1 478 ? -10.359 -29.312 0.289 1 46.12 478 THR A C 1
ATOM 3833 O O . THR A 1 478 ? -10.648 -30.062 1.218 1 46.12 478 THR A O 1
ATOM 3836 N N . THR A 1 479 ? -9.055 -28.906 0.214 1 46.25 479 THR A N 1
ATOM 3837 C CA . THR A 1 479 ? -8.367 -29.156 1.476 1 46.25 479 THR A CA 1
ATOM 3838 C C . THR A 1 479 ? -9.1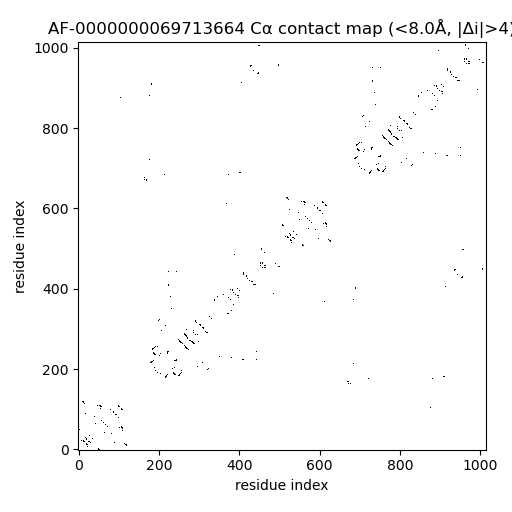88 -28.625 2.65 1 46.25 479 THR A C 1
ATOM 3840 O O . THR A 1 479 ? -9.898 -27.625 2.523 1 46.25 479 THR A O 1
ATOM 3843 N N . ASP A 1 480 ? -9.125 -29.375 3.705 1 42.81 480 ASP A N 1
ATOM 3844 C CA . ASP A 1 480 ? -9.617 -29.312 5.078 1 42.81 480 ASP A CA 1
ATOM 3845 C C . ASP A 1 480 ? -9.531 -27.891 5.629 1 42.81 480 ASP A C 1
ATOM 3847 O O . ASP A 1 480 ? -8.461 -27.281 5.598 1 42.81 480 ASP A O 1
ATOM 3851 N N . ILE A 1 481 ? -10.57 -27.172 5.465 1 46.75 481 ILE A N 1
ATOM 3852 C CA . ILE A 1 481 ? -10.984 -26.016 6.262 1 46.75 481 ILE A CA 1
ATOM 3853 C C . ILE A 1 481 ? -10.266 -26.031 7.605 1 46.75 481 ILE A C 1
ATOM 3855 O O . ILE A 1 481 ? -10.891 -26.234 8.648 1 46.75 481 ILE A O 1
ATOM 3859 N N . HIS A 1 482 ? -9.43 -26.969 7.766 1 50.72 482 HIS A N 1
ATOM 3860 C CA . HIS A 1 482 ? -8.859 -26.812 9.094 1 50.72 482 HIS A CA 1
ATOM 3861 C C . HIS A 1 482 ? -8.562 -25.344 9.406 1 50.72 482 HIS A C 1
ATOM 3863 O O . HIS A 1 482 ? -8.734 -24.891 10.539 1 50.72 482 HIS A O 1
ATOM 3869 N N . SER A 1 483 ? -8.109 -24.656 8.258 1 54.97 483 SER A N 1
ATOM 3870 C CA . SER A 1 483 ? -7.91 -23.219 8.438 1 54.97 483 SER A CA 1
ATOM 3871 C C . SER A 1 483 ? -9.234 -22.5 8.719 1 54.97 483 SER A C 1
ATOM 3873 O O . SER A 1 483 ? -9.266 -21.516 9.461 1 54.97 483 SER A O 1
ATOM 3875 N N . TRP A 1 484 ? -10.219 -23.25 8.344 1 67.19 484 TRP A N 1
ATOM 3876 C CA . TRP A 1 484 ? -11.531 -22.656 8.555 1 67.19 484 TRP A CA 1
ATOM 3877 C C . TRP A 1 484 ? -12.117 -23.062 9.898 1 67.19 484 TRP A C 1
ATOM 3879 O O . TRP A 1 484 ? -13.031 -22.422 10.414 1 67.19 484 TRP A O 1
ATOM 3889 N N . ALA A 1 485 ? -11.414 -24.125 10.391 1 70.75 485 ALA A N 1
ATOM 3890 C CA . ALA A 1 485 ? -11.852 -24.469 11.742 1 70.75 485 ALA A CA 1
ATOM 3891 C C . ALA A 1 485 ? -11.648 -23.297 12.695 1 70.75 485 ALA A C 1
ATOM 3893 O O . ALA A 1 485 ? -12.383 -23.156 13.68 1 70.75 485 ALA A O 1
ATOM 3894 N N . MET A 1 486 ? -10.672 -22.547 12.281 1 75.75 486 MET A N 1
ATOM 3895 C CA . MET A 1 486 ? -10.375 -21.375 13.102 1 75.75 486 MET A CA 1
ATOM 3896 C C . MET A 1 486 ? -11.516 -20.359 13.039 1 75.75 486 MET A C 1
ATOM 3898 O O . MET A 1 486 ? -11.594 -19.453 13.867 1 75.75 486 MET A O 1
ATOM 3902 N N . PHE A 1 487 ? -12.461 -20.656 12.117 1 84.81 487 PHE A N 1
ATOM 3903 C CA . PHE A 1 487 ? -13.57 -19.719 11.969 1 84.81 487 PHE A CA 1
ATOM 3904 C C . PHE A 1 487 ? -14.891 -20.391 12.344 1 84.81 487 PHE A C 1
ATOM 3906 O O . PHE A 1 487 ? -15.961 -19.875 12 1 84.81 487 PHE A O 1
ATOM 3913 N N . ALA A 1 488 ? -14.891 -21.531 12.969 1 80 488 ALA A N 1
ATOM 3914 C CA . ALA A 1 488 ? -16.078 -22.312 13.305 1 80 488 ALA A CA 1
ATOM 3915 C C . ALA A 1 488 ? -17.078 -21.484 14.086 1 80 488 ALA A C 1
ATOM 3917 O O . ALA A 1 488 ? -18.281 -21.516 13.805 1 80 488 ALA A O 1
ATOM 3918 N N . ASN A 1 489 ? -16.703 -20.625 15.055 1 83.88 489 ASN A N 1
ATOM 3919 C CA . ASN A 1 489 ? -17.625 -19.844 15.867 1 83.88 489 ASN A CA 1
ATOM 3920 C C . ASN A 1 489 ? -17.594 -18.359 15.5 1 83.88 489 ASN A C 1
ATOM 3922 O O . ASN A 1 489 ? -17.984 -17.5 16.297 1 83.88 489 ASN A O 1
ATOM 3926 N N . TYR A 1 490 ? -17.156 -18.141 14.32 1 90.19 490 TYR A N 1
ATOM 3927 C CA . TYR A 1 490 ? -16.953 -16.766 13.914 1 90.19 490 TYR A CA 1
ATOM 3928 C C . TYR A 1 490 ? -18.281 -16.016 13.836 1 90.19 490 TYR A C 1
ATOM 3930 O O . TYR A 1 490 ? -18.453 -14.953 14.438 1 90.19 490 TYR A O 1
ATOM 3938 N N . CYS A 1 491 ? -19.312 -16.609 13.18 1 88.44 491 CYS A N 1
ATOM 3939 C CA . CYS A 1 491 ? -20.578 -15.914 12.961 1 88.44 491 CYS A CA 1
ATOM 3940 C C . CYS A 1 491 ? -21.359 -15.773 14.266 1 88.44 491 CYS A C 1
ATOM 3942 O O . CYS A 1 491 ? -22.031 -14.758 14.484 1 88.44 491 CYS A O 1
ATOM 3944 N N . GLU A 1 492 ? -21.234 -16.734 15.062 1 87.94 492 GLU A N 1
ATOM 3945 C CA . GLU A 1 492 ? -21.891 -16.656 16.359 1 87.94 492 GLU A CA 1
ATOM 3946 C C . GLU A 1 492 ? -21.312 -15.531 17.219 1 87.94 492 GLU A C 1
ATOM 3948 O O . GLU A 1 492 ? -22.047 -14.789 17.859 1 87.94 492 GLU A O 1
ATOM 3953 N N . THR A 1 493 ? -20.047 -15.406 17.203 1 89.94 493 THR A N 1
ATOM 3954 C CA . THR A 1 493 ? -19.375 -14.383 17.984 1 89.94 493 THR A CA 1
ATOM 3955 C C . THR A 1 493 ? -19.578 -13 17.375 1 89.94 493 THR A C 1
ATOM 3957 O O . THR A 1 493 ? -19.625 -12 18.094 1 89.94 493 THR A O 1
ATOM 3960 N N . ALA A 1 494 ? -19.734 -12.953 16.078 1 91.62 494 ALA A N 1
ATOM 3961 C CA . ALA A 1 494 ? -19.859 -11.695 15.344 1 91.62 494 ALA A CA 1
ATOM 3962 C C . ALA A 1 494 ? -21.281 -11.164 15.422 1 91.62 494 ALA A C 1
ATOM 3964 O O . ALA A 1 494 ? -21.516 -9.961 15.305 1 91.62 494 ALA A O 1
ATOM 3965 N N . ALA A 1 495 ? -22.266 -11.945 15.695 1 88.94 495 ALA A N 1
ATOM 3966 C CA . ALA A 1 495 ? -23.688 -11.672 15.57 1 88.94 495 ALA A CA 1
ATOM 3967 C C . ALA A 1 495 ? -24.078 -10.445 16.391 1 88.94 495 ALA A C 1
ATOM 3969 O O . ALA A 1 495 ? -24.797 -9.562 15.898 1 88.94 495 ALA A O 1
ATOM 3970 N N . PRO A 1 496 ? -23.547 -10.273 17.547 1 88.25 496 PRO A N 1
ATOM 3971 C CA . PRO A 1 496 ? -23.953 -9.117 18.359 1 88.25 496 PRO A CA 1
ATOM 3972 C C . PRO A 1 496 ? -23.453 -7.797 17.781 1 88.25 496 PRO A C 1
ATOM 3974 O O . PRO A 1 496 ? -23.969 -6.734 18.125 1 88.25 496 PRO A O 1
ATOM 3977 N N . TYR A 1 497 ? -22.484 -7.828 16.984 1 89 497 TYR A N 1
ATOM 3978 C CA . TYR A 1 497 ? -21.844 -6.605 16.516 1 89 497 TYR A CA 1
ATOM 3979 C C . TYR A 1 497 ? -22.297 -6.266 15.094 1 89 497 TYR A C 1
ATOM 3981 O O . TYR A 1 497 ? -21.891 -5.25 14.531 1 89 497 TYR A O 1
ATOM 3989 N N . LEU A 1 498 ? -23.062 -7.07 14.516 1 88.5 498 LEU A N 1
ATOM 3990 C CA . LEU A 1 498 ? -23.609 -6.848 13.18 1 88.5 498 LEU A CA 1
ATOM 3991 C C . LEU A 1 498 ? -25.047 -6.352 13.258 1 88.5 498 LEU A C 1
ATOM 3993 O O . LEU A 1 498 ? -25.75 -6.594 14.25 1 88.5 498 LEU A O 1
ATOM 3997 N N . PRO A 1 499 ? -25.453 -5.57 12.234 1 81.62 499 PRO A N 1
ATOM 3998 C CA . PRO A 1 499 ? -26.844 -5.082 12.266 1 81.62 499 PRO A CA 1
ATOM 3999 C C . PRO A 1 499 ? -27.859 -6.215 12.25 1 81.62 499 PRO A C 1
ATOM 4001 O O . PRO A 1 499 ? -27.672 -7.219 11.562 1 81.62 499 PRO A O 1
ATOM 4004 N N . LYS A 1 500 ? -28.875 -6.016 13.188 1 73.81 500 LYS A N 1
ATOM 4005 C CA . LYS A 1 500 ? -29.922 -7.023 13.312 1 73.81 500 LYS A CA 1
ATOM 4006 C C . LYS A 1 500 ? -30.953 -6.891 12.203 1 73.81 500 LYS A C 1
ATOM 4008 O O . LYS A 1 500 ? -31.188 -5.793 11.688 1 73.81 500 LYS A O 1
ATOM 4013 N N . ALA A 1 501 ? -31.359 -8.062 11.75 1 64.06 501 ALA A N 1
ATOM 4014 C CA . ALA A 1 501 ? -32.438 -8.094 10.766 1 64.06 501 ALA A CA 1
ATOM 4015 C C . ALA A 1 501 ? -33.719 -7.43 11.32 1 64.06 501 ALA A C 1
ATOM 4017 O O . ALA A 1 501 ? -33.969 -7.465 12.523 1 64.06 501 ALA A O 1
ATOM 4018 N N . SER A 1 502 ? -34.25 -6.355 10.742 1 53.31 502 SER A N 1
ATOM 4019 C CA . SER A 1 502 ? -35.5 -5.789 11.211 1 53.31 502 SER A CA 1
ATOM 4020 C C . SER A 1 502 ? -36.469 -6.883 11.625 1 53.31 502 SER A C 1
ATOM 4022 O O . SER A 1 502 ? -36.688 -7.836 10.883 1 53.31 502 SER A O 1
ATOM 4024 N N . ALA A 1 503 ? -36.719 -7.066 12.93 1 43.53 503 ALA A N 1
ATOM 4025 C CA . ALA A 1 503 ? -37.844 -7.895 13.359 1 43.53 503 ALA A CA 1
ATOM 4026 C C . ALA A 1 503 ? -39.125 -7.496 12.648 1 43.53 503 ALA A C 1
ATOM 4028 O O . ALA A 1 503 ? -39.438 -6.309 12.547 1 43.53 503 ALA A O 1
ATOM 4029 N N . LYS A 1 504 ? -39.688 -8.336 11.742 1 40.69 504 LYS A N 1
ATOM 4030 C CA . LYS A 1 504 ? -41.062 -8.188 11.359 1 40.69 504 LYS A CA 1
ATOM 4031 C C . LYS A 1 504 ? -41.938 -7.855 12.57 1 40.69 504 LYS A C 1
ATOM 4033 O O . LYS A 1 504 ? -41.938 -8.578 13.57 1 40.69 504 LYS A O 1
ATOM 4038 N N . ARG A 1 505 ? -42.281 -6.609 12.672 1 33.06 505 ARG A N 1
ATOM 4039 C CA . ARG A 1 505 ? -43.469 -6.465 13.547 1 33.06 505 ARG A CA 1
ATOM 4040 C C . ARG A 1 505 ? -44.469 -7.582 13.312 1 33.06 505 ARG A C 1
ATOM 4042 O O . ARG A 1 505 ? -44.938 -7.762 12.188 1 33.06 505 ARG A O 1
ATOM 4049 N N . SER A 1 506 ? -44.188 -8.703 13.969 1 26.38 506 SER A N 1
ATOM 4050 C CA . SER A 1 506 ? -45.438 -9.469 14.102 1 26.38 506 SER A CA 1
ATOM 4051 C C . SER A 1 506 ? -46.625 -8.547 14.336 1 26.38 506 SER A C 1
ATOM 4053 O O . SER A 1 506 ? -46.656 -7.797 15.312 1 26.38 506 SER A O 1
ATOM 4055 N N . GLN A 1 507 ? -47.25 -8.055 13.242 1 22.56 507 GLN A N 1
ATOM 4056 C CA . GLN A 1 507 ? -48.656 -8.055 13.578 1 22.56 507 GLN A CA 1
ATOM 4057 C C . GLN A 1 507 ? -49.125 -9.438 14 1 22.56 507 GLN A C 1
ATOM 4059 O O . GLN A 1 507 ? -48.844 -10.43 13.328 1 22.56 507 GLN A O 1
ATOM 4064 N N . MET B 1 1 ? 34.438 -10.734 34.281 1 50.47 1 MET B N 1
ATOM 4065 C CA . MET B 1 1 ? 33.406 -9.992 33.562 1 50.47 1 MET B CA 1
ATOM 4066 C C . MET B 1 1 ? 33.375 -8.539 34.031 1 50.47 1 MET B C 1
ATOM 4068 O O . MET B 1 1 ? 33 -8.25 35.156 1 50.47 1 MET B O 1
ATOM 4072 N N . ALA B 1 2 ? 34.125 -7.723 33.594 1 69.5 2 ALA B N 1
ATOM 4073 C CA . ALA B 1 2 ? 34.406 -6.527 34.375 1 69.5 2 ALA B CA 1
ATOM 4074 C C . ALA B 1 2 ? 33.469 -5.387 34 1 69.5 2 ALA B C 1
ATOM 4076 O O . ALA B 1 2 ? 33.188 -5.145 32.844 1 69.5 2 ALA B O 1
ATOM 4077 N N . ASP B 1 3 ? 32.656 -5 34.875 1 80.5 3 ASP B N 1
ATOM 4078 C CA . ASP B 1 3 ? 31.891 -3.748 34.781 1 80.5 3 ASP B CA 1
ATOM 4079 C C . ASP B 1 3 ? 32.812 -2.541 34.906 1 80.5 3 ASP B C 1
ATOM 4081 O O . ASP B 1 3 ? 33.062 -2.016 35.969 1 80.5 3 ASP B O 1
ATOM 4085 N N . MET B 1 4 ? 33.312 -2.174 33.781 1 84.88 4 MET B N 1
ATOM 4086 C CA . MET B 1 4 ? 34.312 -1.115 33.719 1 84.88 4 MET B CA 1
ATOM 4087 C C . MET B 1 4 ? 33.719 0.232 34.094 1 84.88 4 MET B C 1
ATOM 4089 O O . MET B 1 4 ? 34.406 1.104 34.625 1 84.88 4 MET B O 1
ATOM 4093 N N . LEU B 1 5 ? 32.406 0.31 33.812 1 86.75 5 LEU B N 1
ATOM 4094 C CA . LEU B 1 5 ? 31.703 1.563 34.094 1 86.75 5 LEU B CA 1
ATOM 4095 C C . LEU B 1 5 ? 31.578 1.77 35.625 1 86.75 5 LEU B C 1
ATOM 4097 O O . LEU B 1 5 ? 31.844 2.857 36.125 1 86.75 5 LEU B O 1
ATOM 4101 N N . ALA B 1 6 ? 31.141 0.771 36.25 1 85.25 6 ALA B N 1
ATOM 4102 C CA . ALA B 1 6 ? 31 0.849 37.719 1 85.25 6 ALA B CA 1
ATOM 4103 C C . ALA B 1 6 ? 32.344 1.077 38.375 1 85.25 6 ALA B C 1
ATOM 4105 O O . ALA B 1 6 ? 32.438 1.854 39.344 1 85.25 6 ALA B O 1
ATOM 4106 N N . GLN B 1 7 ? 33.406 0.507 37.844 1 85 7 GLN B N 1
ATOM 4107 C CA . GLN B 1 7 ? 34.75 0.662 38.406 1 85 7 GLN B CA 1
ATOM 4108 C C . GLN B 1 7 ? 35.281 2.078 38.188 1 85 7 GLN B C 1
ATOM 4110 O O . GLN B 1 7 ? 35.875 2.668 39.094 1 85 7 GLN B O 1
ATOM 4115 N N . ALA B 1 8 ? 34.906 2.578 36.969 1 84.25 8 ALA B N 1
ATOM 4116 C CA . ALA B 1 8 ? 35.344 3.934 36.656 1 84.25 8 ALA B CA 1
ATOM 4117 C C . ALA B 1 8 ? 34.656 4.957 37.531 1 84.25 8 ALA B C 1
ATOM 4119 O O . ALA B 1 8 ? 35.281 5.902 38.031 1 84.25 8 ALA B O 1
ATOM 4120 N N . LYS B 1 9 ? 33.438 4.734 37.844 1 84.69 9 LYS B N 1
ATOM 4121 C CA . LYS B 1 9 ? 32.656 5.637 38.656 1 84.69 9 LYS B CA 1
ATOM 4122 C C . LYS B 1 9 ? 33.094 5.559 40.125 1 84.69 9 LYS B C 1
ATOM 4124 O O . LYS B 1 9 ? 33.219 6.586 40.812 1 84.69 9 LYS B O 1
ATOM 4129 N N . ALA B 1 10 ? 33.406 4.383 40.531 1 81.88 10 ALA B N 1
ATOM 4130 C CA . ALA B 1 10 ? 33.844 4.164 41.906 1 81.88 10 ALA B CA 1
ATOM 4131 C C . ALA B 1 10 ? 35.219 4.777 42.125 1 81.88 10 ALA B C 1
ATOM 4133 O O . ALA B 1 10 ? 35.469 5.367 43.188 1 81.88 10 ALA B O 1
ATOM 4134 N N . ARG B 1 11 ? 36.062 4.766 41.031 1 81.38 11 ARG B N 1
ATOM 4135 C CA . ARG B 1 11 ? 37.438 5.254 41.188 1 81.38 11 ARG B CA 1
ATOM 4136 C C . ARG B 1 11 ? 37.562 6.672 40.656 1 81.38 11 ARG B C 1
ATOM 4138 O O . ARG B 1 11 ? 38.625 7.262 40.688 1 81.38 11 ARG B O 1
ATOM 4145 N N . GLN B 1 12 ? 36.312 7.215 40.188 1 81.81 12 GLN B N 1
ATOM 4146 C CA . GLN B 1 12 ? 36.312 8.555 39.625 1 81.81 12 GLN B CA 1
ATOM 4147 C C . GLN B 1 12 ? 37.406 8.719 38.562 1 81.81 12 GLN B C 1
ATOM 4149 O O . GLN B 1 12 ? 38.125 9.703 38.562 1 81.81 12 GLN B O 1
ATOM 4154 N N . CYS B 1 13 ? 37.594 7.73 37.719 1 86.06 13 CYS B N 1
ATOM 4155 C CA . CYS B 1 13 ? 38.562 7.777 36.625 1 86.06 13 CYS B CA 1
ATOM 4156 C C . CYS B 1 13 ? 37.875 7.672 35.281 1 86.06 13 CYS B C 1
ATOM 4158 O O . CYS B 1 13 ? 36.656 7.535 35.219 1 86.06 13 CYS B O 1
ATOM 4160 N N . THR B 1 14 ? 38.656 7.789 34.219 1 88.25 14 THR B N 1
ATOM 4161 C CA . THR B 1 14 ? 38.156 7.73 32.844 1 88.25 14 THR B CA 1
ATOM 4162 C C . THR B 1 14 ? 38.469 6.379 32.219 1 88.25 14 THR B C 1
ATOM 4164 O O . THR B 1 14 ? 39.312 5.625 32.719 1 88.25 14 THR B O 1
ATOM 4167 N N . ILE B 1 15 ? 37.75 5.984 31.188 1 89.81 15 ILE B N 1
ATOM 4168 C CA . ILE B 1 15 ? 37.906 4.703 30.5 1 89.81 15 ILE B CA 1
ATOM 4169 C C . ILE B 1 15 ? 38.531 4.93 29.125 1 89.81 15 ILE B C 1
ATOM 4171 O O . ILE B 1 15 ? 38 5.699 28.312 1 89.81 15 ILE B O 1
ATOM 4175 N N . ALA B 1 16 ? 39.656 4.363 28.875 1 88.88 16 ALA B N 1
ATOM 4176 C CA . ALA B 1 16 ? 40.25 4.391 27.547 1 88.88 16 ALA B CA 1
ATOM 4177 C C . ALA B 1 16 ? 39.75 3.24 26.688 1 88.88 16 ALA B C 1
ATOM 4179 O O . ALA B 1 16 ? 39.75 2.088 27.125 1 88.88 16 ALA B O 1
ATOM 4180 N N . ILE B 1 17 ? 39.219 3.457 25.578 1 88.06 17 ILE B N 1
ATOM 4181 C CA . ILE B 1 17 ? 38.812 2.508 24.547 1 88.06 17 ILE B CA 1
ATOM 4182 C C . ILE B 1 17 ? 39.688 2.697 23.297 1 88.06 17 ILE B C 1
ATOM 4184 O O . ILE B 1 17 ? 39.375 3.557 22.469 1 88.06 17 ILE B O 1
ATOM 4188 N N . ASP B 1 18 ? 40.688 2.029 23.266 1 83.19 18 ASP B N 1
ATOM 4189 C CA . ASP B 1 18 ? 41.719 2.229 22.266 1 83.19 18 ASP B CA 1
ATOM 4190 C C . ASP B 1 18 ? 42.281 3.645 22.344 1 83.19 18 ASP B C 1
ATOM 4192 O O . ASP B 1 18 ? 42.875 4.039 23.359 1 83.19 18 ASP B O 1
ATOM 4196 N N . GLU B 1 19 ? 41.906 4.504 21.312 1 80.75 19 GLU B N 1
ATOM 4197 C CA . GLU B 1 19 ? 42.469 5.863 21.312 1 80.75 19 GLU B CA 1
ATOM 4198 C C . GLU B 1 19 ? 41.438 6.863 21.828 1 80.75 19 GLU B C 1
ATOM 4200 O O . GLU B 1 19 ? 41.719 8.055 21.922 1 80.75 19 GLU B O 1
ATOM 4205 N N . LEU B 1 20 ? 40.344 6.332 22.234 1 86.94 20 LEU B N 1
ATOM 4206 C CA . LEU B 1 20 ? 39.25 7.18 22.75 1 86.94 20 LEU B CA 1
ATOM 4207 C C . LEU B 1 20 ? 39.219 7.129 24.281 1 86.94 20 LEU B C 1
ATOM 4209 O O . LEU B 1 20 ? 39.656 6.145 24.875 1 86.94 20 LEU B O 1
ATOM 4213 N N . VAL B 1 21 ? 38.75 8.258 24.844 1 88.25 21 VAL B N 1
ATOM 4214 C CA . VAL B 1 21 ? 38.625 8.305 26.297 1 88.25 21 VAL B CA 1
ATOM 4215 C C . VAL B 1 21 ? 37.188 8.664 26.656 1 88.25 21 VAL B C 1
ATOM 4217 O O . VAL B 1 21 ? 36.625 9.648 26.156 1 88.25 21 VAL B O 1
ATOM 4220 N N . TYR B 1 22 ? 36.562 7.809 27.438 1 89.44 22 TYR B N 1
ATOM 4221 C CA . TYR B 1 22 ? 35.188 8.055 27.938 1 89.44 22 TYR B CA 1
ATOM 4222 C C . TYR B 1 22 ? 35.219 8.445 29.406 1 89.44 22 TYR B C 1
ATOM 4224 O O . TYR B 1 22 ? 35.812 7.75 30.234 1 89.44 22 TYR B O 1
ATOM 4232 N N . ASP B 1 23 ? 34.562 9.578 29.766 1 86.56 23 ASP B N 1
ATOM 4233 C CA . ASP B 1 23 ? 34.406 10.047 31.141 1 86.56 23 ASP B CA 1
ATOM 4234 C C . ASP B 1 23 ? 33 9.781 31.672 1 86.56 23 ASP B C 1
ATOM 4236 O O . ASP B 1 23 ? 32.031 10.438 31.234 1 86.56 23 ASP B O 1
ATOM 4240 N N . PRO B 1 24 ? 32.875 8.812 32.531 1 87.12 24 PRO B N 1
ATOM 4241 C CA . PRO B 1 24 ? 31.547 8.484 33.031 1 87.12 24 PRO B CA 1
ATOM 4242 C C . PRO B 1 24 ? 30.922 9.625 33.844 1 87.12 24 PRO B C 1
ATOM 4244 O O . PRO B 1 24 ? 29.688 9.703 33.938 1 87.12 24 PRO B O 1
ATOM 4247 N N . ALA B 1 25 ? 31.656 10.555 34.344 1 81.19 25 ALA B N 1
ATOM 4248 C CA . ALA B 1 25 ? 31.141 11.672 35.125 1 81.19 25 ALA B CA 1
ATOM 4249 C C . ALA B 1 25 ? 30.484 12.719 34.219 1 81.19 25 ALA B C 1
ATOM 4251 O O . ALA B 1 25 ? 29.406 13.234 34.562 1 81.19 25 ALA B O 1
ATOM 4252 N N . THR B 1 26 ? 31.094 13.016 33.156 1 80 26 THR B N 1
ATOM 4253 C CA . THR B 1 26 ? 30.578 14.031 32.25 1 80 26 THR B CA 1
ATOM 4254 C C . THR B 1 26 ? 29.812 13.391 31.109 1 80 26 THR B C 1
ATOM 4256 O O . THR B 1 26 ? 29.125 14.078 30.344 1 80 26 THR B O 1
ATOM 4259 N N . ARG B 1 27 ? 29.875 12.031 30.969 1 82.62 27 ARG B N 1
ATOM 4260 C CA . ARG B 1 27 ? 29.297 11.242 29.891 1 82.62 27 ARG B CA 1
ATOM 4261 C C . ARG B 1 27 ? 29.734 11.781 28.531 1 82.62 27 ARG B C 1
ATOM 4263 O O . ARG B 1 27 ? 28.922 11.945 27.625 1 82.62 27 ARG B O 1
ATOM 4270 N N . GLN B 1 28 ? 31.047 11.977 28.438 1 85.25 28 GLN B N 1
ATOM 4271 C CA . GLN B 1 28 ? 31.625 12.523 27.219 1 85.25 28 GLN B CA 1
ATOM 4272 C C . GLN B 1 28 ? 32.719 11.617 26.656 1 85.25 28 GLN B C 1
ATOM 4274 O O . GLN B 1 28 ? 33.469 11.023 27.422 1 85.25 28 GLN B O 1
ATOM 4279 N N . LEU B 1 29 ? 32.75 11.492 25.328 1 85.31 29 LEU B N 1
ATOM 4280 C CA . LEU B 1 29 ? 33.812 10.766 24.594 1 85.31 29 LEU B CA 1
ATOM 4281 C C . LEU B 1 29 ? 34.781 11.734 23.953 1 85.31 29 LEU B C 1
ATOM 4283 O O . LEU B 1 29 ? 34.375 12.758 23.391 1 85.31 29 LEU B O 1
ATOM 4287 N N . SER B 1 30 ? 36.031 11.508 24.078 1 85.31 30 SER B N 1
ATOM 4288 C CA . SER B 1 30 ? 37.031 12.422 23.547 1 85.31 30 SER B CA 1
ATOM 4289 C C . SER B 1 30 ? 38.188 11.656 22.906 1 85.31 30 SER B C 1
ATOM 4291 O O . SER B 1 30 ? 38.438 10.492 23.219 1 85.31 30 SER B O 1
ATOM 4293 N N . LYS B 1 31 ? 38.812 12.297 21.938 1 81.12 31 LYS B N 1
ATOM 4294 C CA . LYS B 1 31 ? 40.094 11.875 21.344 1 81.12 31 LYS B CA 1
ATOM 4295 C C . LYS B 1 31 ? 41.125 12.977 21.438 1 81.12 31 LYS B C 1
ATOM 4297 O O . LYS B 1 31 ? 40.906 14.094 20.969 1 81.12 31 LYS B O 1
ATOM 4302 N N . ASN B 1 32 ? 42.219 12.75 22.062 1 76.69 32 ASN B N 1
ATOM 4303 C CA . ASN B 1 32 ? 43.281 13.727 22.219 1 76.69 32 ASN B CA 1
ATOM 4304 C C . ASN B 1 32 ? 42.75 15.047 22.797 1 76.69 32 ASN B C 1
ATOM 4306 O O . ASN B 1 32 ? 43.094 16.125 22.281 1 76.69 32 ASN B O 1
ATOM 4310 N N . ALA B 1 33 ? 41.812 14.977 23.75 1 72.31 33 ALA B N 1
ATOM 4311 C CA . ALA B 1 33 ? 41.281 16.109 24.5 1 72.31 33 ALA B CA 1
ATOM 4312 C C . ALA B 1 33 ? 40.25 16.891 23.672 1 72.31 33 ALA B C 1
ATOM 4314 O O . ALA B 1 33 ? 39.781 17.938 24.094 1 72.31 33 ALA B O 1
ATOM 4315 N N . GLN B 1 34 ? 40.031 16.344 22.562 1 78.38 34 GLN B N 1
ATOM 4316 C CA . GLN B 1 34 ? 38.969 16.922 21.75 1 78.38 34 GLN B CA 1
ATOM 4317 C C . GLN B 1 34 ? 37.688 16.109 21.891 1 78.38 34 GLN B C 1
ATOM 4319 O O . GLN B 1 34 ? 37.688 14.898 21.688 1 78.38 34 GLN B O 1
ATOM 4324 N N . GLU B 1 35 ? 36.656 16.781 22.188 1 78.69 35 GLU B N 1
ATOM 4325 C CA . GLU B 1 35 ? 35.375 16.141 22.469 1 78.69 35 GLU B CA 1
ATOM 4326 C C . GLU B 1 35 ? 34.719 15.633 21.188 1 78.69 35 GLU B C 1
ATOM 4328 O O . GLU B 1 35 ? 34.75 16.312 20.156 1 78.69 35 GLU B O 1
ATOM 4333 N N . ILE B 1 36 ? 34.344 14.398 21.266 1 78.06 36 ILE B N 1
ATOM 4334 C CA . ILE B 1 36 ? 33.562 13.789 20.188 1 78.06 36 ILE B CA 1
ATOM 4335 C C . ILE B 1 36 ? 32.094 13.789 20.562 1 78.06 36 ILE B C 1
ATOM 4337 O O . ILE B 1 36 ? 31.703 13.203 21.578 1 78.06 36 ILE B O 1
ATOM 4341 N N . GLU B 1 37 ? 31.422 14.523 19.938 1 72.19 37 GLU B N 1
ATOM 4342 C CA . GLU B 1 37 ? 30 14.617 20.25 1 72.19 37 GLU B CA 1
ATOM 4343 C C . GLU B 1 37 ? 29.266 13.344 19.812 1 72.19 37 GLU B C 1
ATOM 4345 O O . GLU B 1 37 ? 29.328 12.945 18.656 1 72.19 37 GLU B O 1
ATOM 4350 N N . LEU B 1 38 ? 28.688 12.633 20.812 1 73.62 38 LEU B N 1
ATOM 4351 C CA . LEU B 1 38 ? 27.875 11.445 20.578 1 73.62 38 LEU B CA 1
ATOM 4352 C C . LEU B 1 38 ? 26.422 11.703 20.984 1 73.62 38 LEU B C 1
ATOM 4354 O O . LEU B 1 38 ? 26.156 12.391 21.969 1 73.62 38 LEU B O 1
ATOM 4358 N N . GLU B 1 39 ? 25.641 11.164 20.359 1 71.94 39 GLU B N 1
ATOM 4359 C CA . GLU B 1 39 ? 24.234 11.203 20.75 1 71.94 39 GLU B CA 1
ATOM 4360 C C . GLU B 1 39 ? 24 10.469 22.062 1 71.94 39 GLU B C 1
ATOM 4362 O O . GLU B 1 39 ? 24.703 9.5 22.375 1 71.94 39 GLU B O 1
ATOM 4367 N N . PRO B 1 40 ? 23.094 10.891 22.75 1 71.38 40 PRO B N 1
ATOM 4368 C CA . PRO B 1 40 ? 22.875 10.312 24.078 1 71.38 40 PRO B CA 1
ATOM 4369 C C . PRO B 1 40 ? 22.641 8.805 24.031 1 71.38 40 PRO B C 1
ATOM 4371 O O . PRO B 1 40 ? 23.172 8.062 24.859 1 71.38 40 PRO B O 1
ATOM 4374 N N . ARG B 1 41 ? 22.094 8.352 23.156 1 72.12 41 ARG B N 1
ATOM 4375 C CA . ARG B 1 41 ? 21.828 6.918 23.094 1 72.12 41 ARG B CA 1
ATOM 4376 C C . ARG B 1 41 ? 23.094 6.137 22.734 1 72.12 41 ARG B C 1
ATOM 4378 O O . ARG B 1 41 ? 23.297 5.02 23.219 1 72.12 41 ARG B O 1
ATOM 4385 N N . SER B 1 42 ? 23.75 6.734 21.953 1 77.81 42 SER B N 1
ATOM 4386 C CA . SER B 1 42 ? 25.031 6.113 21.672 1 77.81 42 SER B CA 1
ATOM 4387 C C . SER B 1 42 ? 25.906 6.074 22.922 1 77.81 42 SER B C 1
ATOM 4389 O O . SER B 1 42 ? 26.641 5.105 23.156 1 77.81 42 SER B O 1
ATOM 4391 N N . ILE B 1 43 ? 25.688 7.062 23.641 1 80.62 43 ILE B N 1
ATOM 4392 C CA . ILE B 1 43 ? 26.406 7.082 24.906 1 80.62 43 ILE B CA 1
ATOM 4393 C C . ILE B 1 43 ? 25.875 5.992 25.828 1 80.62 43 ILE B C 1
ATOM 4395 O O . ILE B 1 43 ? 26.641 5.266 26.469 1 80.62 43 ILE B O 1
ATOM 4399 N N . GLU B 1 44 ? 24.625 5.855 25.828 1 81.25 44 GLU B N 1
ATOM 4400 C CA . GLU B 1 44 ? 24 4.816 26.641 1 81.25 44 GLU B CA 1
ATOM 4401 C C . GLU B 1 44 ? 24.406 3.424 26.156 1 81.25 44 GLU B C 1
ATOM 4403 O O . GLU B 1 44 ? 24.688 2.535 26.969 1 81.25 44 GLU B O 1
ATOM 4408 N N . LEU B 1 45 ? 24.453 3.309 24.969 1 85.88 45 LEU B N 1
ATOM 4409 C CA . LEU B 1 45 ? 24.891 2.047 24.375 1 85.88 45 LEU B CA 1
ATOM 4410 C C . LEU B 1 45 ? 26.328 1.749 24.75 1 85.88 45 LEU B C 1
ATOM 4412 O O . LEU B 1 45 ? 26.672 0.623 25.125 1 85.88 45 LEU B O 1
ATOM 4416 N N . LEU B 1 46 ? 27.062 2.73 24.578 1 87.69 46 LEU B N 1
ATOM 4417 C CA . LEU B 1 46 ? 28.453 2.588 24.984 1 87.69 46 LEU B CA 1
ATOM 4418 C C . LEU B 1 46 ? 28.562 2.186 26.438 1 87.69 46 LEU B C 1
ATOM 4420 O O . LEU B 1 46 ? 29.359 1.314 26.797 1 87.69 46 LEU B O 1
ATOM 4424 N N . GLU B 1 47 ? 27.656 2.762 27.188 1 87.62 47 GLU B N 1
ATOM 4425 C CA . GLU B 1 47 ? 27.672 2.469 28.625 1 87.62 47 GLU B CA 1
ATOM 4426 C C . GLU B 1 47 ? 27.219 1.037 28.891 1 87.62 47 GLU B C 1
ATOM 4428 O O . GLU B 1 47 ? 27.766 0.368 29.781 1 87.62 47 GLU B O 1
ATOM 4433 N N . VAL B 1 48 ? 26.328 0.524 28.156 1 86.38 48 VAL B N 1
ATOM 4434 C CA . VAL B 1 48 ? 25.875 -0.855 28.297 1 86.38 48 VAL B CA 1
ATOM 4435 C C . VAL B 1 48 ? 27.031 -1.811 28 1 86.38 48 VAL B C 1
ATOM 4437 O O . VAL B 1 48 ? 27.234 -2.795 28.719 1 86.38 48 VAL B O 1
ATOM 4440 N N . PHE B 1 49 ? 27.797 -1.458 27.062 1 88.75 49 PHE B N 1
ATOM 4441 C CA . PHE B 1 49 ? 28.938 -2.291 26.688 1 88.75 49 PHE B CA 1
ATOM 4442 C C . PHE B 1 49 ? 30.047 -2.174 27.734 1 88.75 49 PHE B C 1
ATOM 4444 O O . PHE B 1 49 ? 30.719 -3.158 28.031 1 88.75 49 PHE B O 1
ATOM 4451 N N . LEU B 1 50 ? 30.141 -1.017 28.25 1 88.62 50 LEU B N 1
ATOM 4452 C CA . LEU B 1 50 ? 31.172 -0.796 29.25 1 88.62 50 LEU B CA 1
ATOM 4453 C C . LEU B 1 50 ? 30.797 -1.454 30.578 1 88.62 50 LEU B C 1
ATOM 4455 O O . LEU B 1 50 ? 31.656 -1.791 31.375 1 88.62 50 LEU B O 1
ATOM 4459 N N . GLN B 1 51 ? 29.469 -1.621 30.766 1 86.31 51 GLN B N 1
ATOM 4460 C CA . GLN B 1 51 ? 28.969 -2.303 31.953 1 86.31 51 GLN B CA 1
ATOM 4461 C C . GLN B 1 51 ? 29.219 -3.807 31.875 1 86.31 51 GLN B C 1
ATOM 4463 O O . GLN B 1 51 ? 29.375 -4.473 32.906 1 86.31 51 GLN B O 1
ATOM 4468 N N . GLN B 1 52 ? 29.281 -4.312 30.641 1 83.94 52 GLN B N 1
ATOM 4469 C CA . GLN B 1 52 ? 29.531 -5.734 30.422 1 83.94 52 GLN B CA 1
ATOM 4470 C C . GLN B 1 52 ? 30.641 -5.953 29.391 1 83.94 52 GLN B C 1
ATOM 4472 O O . GLN B 1 52 ? 30.438 -6.633 28.391 1 83.94 52 GLN B O 1
ATOM 4477 N N . THR B 1 53 ? 31.734 -5.344 29.766 1 84.81 53 THR B N 1
ATOM 4478 C CA . THR B 1 53 ? 32.875 -5.398 28.859 1 84.81 53 THR B CA 1
ATOM 4479 C C . THR B 1 53 ? 33.406 -6.824 28.75 1 84.81 53 THR B C 1
ATOM 4481 O O . THR B 1 53 ? 33.625 -7.496 29.766 1 84.81 53 THR B O 1
ATOM 4484 N N . GLY B 1 54 ? 33.531 -7.355 27.484 1 78.25 54 GLY B N 1
ATOM 4485 C CA . GLY B 1 54 ? 34.125 -8.664 27.25 1 78.25 54 GLY B CA 1
ATOM 4486 C C . GLY B 1 54 ? 33.094 -9.773 27.188 1 78.25 54 GLY B C 1
ATOM 4487 O O . GLY B 1 54 ? 33.438 -10.93 26.922 1 78.25 54 GLY B O 1
ATOM 4488 N N . THR B 1 55 ? 31.859 -9.516 27.531 1 78 55 THR B N 1
ATOM 4489 C CA . THR B 1 55 ? 30.797 -10.523 27.516 1 78 55 THR B CA 1
ATOM 4490 C C . THR B 1 55 ? 29.781 -10.219 26.422 1 78 55 THR B C 1
ATOM 4492 O O . THR B 1 55 ? 29.312 -9.078 26.297 1 78 55 THR B O 1
ATOM 4495 N N . PRO B 1 56 ? 29.484 -11.172 25.734 1 79.56 56 PRO B N 1
ATOM 4496 C CA . PRO B 1 56 ? 28.438 -10.93 24.734 1 79.56 56 PRO B CA 1
ATOM 4497 C C . PRO B 1 56 ? 27.078 -10.609 25.344 1 79.56 56 PRO B C 1
ATOM 4499 O O . PRO B 1 56 ? 26.688 -11.234 26.328 1 79.56 56 PRO B O 1
ATOM 4502 N N . ILE B 1 57 ? 26.438 -9.516 24.891 1 80.94 57 ILE B N 1
ATOM 4503 C CA . ILE B 1 57 ? 25.109 -9.109 25.297 1 80.94 57 ILE B CA 1
ATOM 4504 C C . ILE B 1 57 ? 24.109 -9.367 24.172 1 80.94 57 ILE B C 1
ATOM 4506 O O . ILE B 1 57 ? 24.344 -8.984 23.031 1 80.94 57 ILE B O 1
ATOM 4510 N N . ALA B 1 58 ? 23.078 -9.984 24.656 1 77.88 58 ALA B N 1
ATOM 4511 C CA . ALA B 1 58 ? 22.031 -10.289 23.688 1 77.88 58 ALA B CA 1
ATOM 4512 C C . ALA B 1 58 ? 21.438 -9.008 23.109 1 77.88 58 ALA B C 1
ATOM 4514 O O . ALA B 1 58 ? 21.266 -8.023 23.828 1 77.88 58 ALA B O 1
ATOM 4515 N N . ALA B 1 59 ? 21.125 -9.008 21.844 1 76.75 59 ALA B N 1
ATOM 4516 C CA . ALA B 1 59 ? 20.578 -7.836 21.156 1 76.75 59 ALA B CA 1
ATOM 4517 C C . ALA B 1 59 ? 19.297 -7.359 21.844 1 76.75 59 ALA B C 1
ATOM 4519 O O . ALA B 1 59 ? 19.109 -6.156 22.031 1 76.75 59 ALA B O 1
ATOM 4520 N N . GLU B 1 60 ? 18.562 -8.211 22.281 1 72.88 60 GLU B N 1
ATOM 4521 C CA . GLU B 1 60 ? 17.328 -7.879 22.984 1 72.88 60 GLU B CA 1
ATOM 4522 C C . GLU B 1 60 ? 17.609 -7.219 24.328 1 72.88 60 GLU B C 1
ATOM 4524 O O . GLU B 1 60 ? 16.906 -6.285 24.719 1 72.88 60 GLU B O 1
ATOM 4529 N N . ASP B 1 61 ? 18.547 -7.676 24.953 1 75.5 61 ASP B N 1
ATOM 4530 C CA . ASP B 1 61 ? 18.922 -7.117 26.25 1 75.5 61 ASP B CA 1
ATOM 4531 C C . ASP B 1 61 ? 19.484 -5.703 26.094 1 75.5 61 ASP B C 1
ATOM 4533 O O . ASP B 1 61 ? 19.172 -4.82 26.906 1 75.5 61 ASP B O 1
ATOM 4537 N N . ILE B 1 62 ? 20.188 -5.531 25.047 1 80.12 62 ILE B N 1
ATOM 4538 C CA . ILE B 1 62 ? 20.75 -4.211 24.766 1 80.12 62 ILE B CA 1
ATOM 4539 C C . ILE B 1 62 ? 19.609 -3.229 24.469 1 80.12 62 ILE B C 1
ATOM 4541 O O . ILE B 1 62 ? 19.578 -2.125 25.016 1 80.12 62 ILE B O 1
ATOM 4545 N N . ILE B 1 63 ? 18.812 -3.742 23.812 1 74.81 63 ILE B N 1
ATOM 4546 C CA . ILE B 1 63 ? 17.672 -2.91 23.406 1 74.81 63 ILE B CA 1
ATOM 4547 C C . ILE B 1 63 ? 16.828 -2.549 24.625 1 74.81 63 ILE B C 1
ATOM 4549 O O . ILE B 1 63 ? 16.469 -1.386 24.828 1 74.81 63 ILE B O 1
ATOM 4553 N N . SER B 1 64 ? 16.5 -3.502 25.359 1 73.19 64 SER B N 1
ATOM 4554 C CA . SER B 1 64 ? 15.734 -3.275 26.594 1 73.19 64 SER B CA 1
ATOM 4555 C C . SER B 1 64 ? 16.453 -2.299 27.516 1 73.19 64 SER B C 1
ATOM 4557 O O . SER B 1 64 ? 15.812 -1.433 28.125 1 73.19 64 SER B O 1
ATOM 4559 N N . ARG B 1 65 ? 17.672 -2.322 27.578 1 74.25 65 ARG B N 1
ATOM 4560 C CA . ARG B 1 65 ? 18.438 -1.531 28.547 1 74.25 65 ARG B CA 1
ATOM 4561 C C . ARG B 1 65 ? 18.625 -0.102 28.047 1 74.25 65 ARG B C 1
ATOM 4563 O O . ARG B 1 65 ? 18.562 0.846 28.828 1 74.25 65 ARG B O 1
ATOM 4570 N N . VAL B 1 66 ? 18.797 0 26.797 1 77.56 66 VAL B N 1
ATOM 4571 C CA . VAL B 1 66 ? 19.141 1.306 26.25 1 77.56 66 VAL B CA 1
ATOM 4572 C C . VAL B 1 66 ? 17.859 2.072 25.906 1 77.56 66 VAL B C 1
ATOM 4574 O O . VAL B 1 66 ? 17.75 3.268 26.188 1 77.56 66 VAL B O 1
ATOM 4577 N N . TRP B 1 67 ? 16.953 1.311 25.5 1 70 67 TRP B N 1
ATOM 4578 C CA . TRP B 1 67 ? 15.75 1.976 25.016 1 70 67 TRP B CA 1
ATOM 4579 C C . TRP B 1 67 ? 14.57 1.726 25.953 1 70 67 TRP B C 1
ATOM 4581 O O . TRP B 1 67 ? 13.531 2.367 25.828 1 70 67 TRP B O 1
ATOM 4591 N N . GLN B 1 68 ? 14.82 0.932 27.047 1 55.75 68 GLN B N 1
ATOM 4592 C CA . GLN B 1 68 ? 13.805 0.581 28.047 1 55.75 68 GLN B CA 1
ATOM 4593 C C . GLN B 1 68 ? 12.461 0.288 27.391 1 55.75 68 GLN B C 1
ATOM 4595 O O . GLN B 1 68 ? 11.414 0.667 27.906 1 55.75 68 GLN B O 1
ATOM 4600 N N . SER B 1 69 ? 12.555 -0.062 26.328 1 51.97 69 SER B N 1
ATOM 4601 C CA . SER B 1 69 ? 11.391 -0.492 25.562 1 51.97 69 SER B CA 1
ATOM 4602 C C . SER B 1 69 ? 11.68 -1.769 24.781 1 51.97 69 SER B C 1
ATOM 4604 O O . SER B 1 69 ? 12.812 -1.981 24.328 1 51.97 69 SER B O 1
ATOM 4606 N N . ASN B 1 70 ? 10.789 -2.588 24.812 1 46.75 70 ASN B N 1
ATOM 4607 C CA . ASN B 1 70 ? 10.953 -3.873 24.141 1 46.75 70 ASN B CA 1
ATOM 4608 C C . ASN B 1 70 ? 10.484 -3.812 22.703 1 46.75 70 ASN B C 1
ATOM 4610 O O . ASN B 1 70 ? 10.492 -4.824 21.984 1 46.75 70 ASN B O 1
ATOM 4614 N N . TYR B 1 71 ? 10.203 -2.779 22.391 1 45.53 71 TYR B N 1
ATOM 4615 C CA . TYR B 1 71 ? 9.57 -2.682 21.078 1 45.53 71 TYR B CA 1
ATOM 4616 C C . TYR B 1 71 ? 10.508 -2.029 20.078 1 45.53 71 TYR B C 1
ATOM 4618 O O . TYR B 1 71 ? 10.062 -1.546 19.031 1 45.53 71 TYR B O 1
ATOM 4626 N N . ILE B 1 72 ? 11.82 -2.049 20.281 1 50.38 72 ILE B N 1
ATOM 4627 C CA . ILE B 1 72 ? 12.852 -1.465 19.422 1 50.38 72 ILE B CA 1
ATOM 4628 C C . ILE B 1 72 ? 13.391 -2.529 18.484 1 50.38 72 ILE B C 1
ATOM 4630 O O . ILE B 1 72 ? 13.672 -3.658 18.891 1 50.38 72 ILE B O 1
ATOM 4634 N N . SER B 1 73 ? 13.469 -2.256 17.297 1 51 73 SER B N 1
ATOM 4635 C CA . SER B 1 73 ? 13.969 -3.229 16.328 1 51 73 SER B CA 1
ATOM 4636 C C . SER B 1 73 ? 15.469 -3.457 16.5 1 51 73 SER B C 1
ATOM 4638 O O . SER B 1 73 ? 16.203 -2.557 16.922 1 51 73 SER B O 1
ATOM 4640 N N . LYS B 1 74 ? 15.875 -4.512 16.125 1 64.25 74 LYS B N 1
ATOM 4641 C CA . LYS B 1 74 ? 17.281 -4.887 16.203 1 64.25 74 LYS B CA 1
ATOM 4642 C C . LYS B 1 74 ? 18.125 -4.09 15.219 1 64.25 74 LYS B C 1
ATOM 4644 O O . LYS B 1 74 ? 19.312 -3.85 15.453 1 64.25 74 LYS B O 1
ATOM 4649 N N . ASN B 1 75 ? 17.625 -3.605 14.312 1 63.22 75 ASN B N 1
ATOM 4650 C CA . ASN B 1 75 ? 18.344 -2.791 13.328 1 63.22 75 ASN B CA 1
ATOM 4651 C C . ASN B 1 75 ? 18.766 -1.453 13.922 1 63.22 75 ASN B C 1
ATOM 4653 O O . ASN B 1 75 ? 19.844 -0.941 13.594 1 63.22 75 ASN B O 1
ATOM 4657 N N . VAL B 1 76 ? 17.953 -1.019 14.773 1 64.69 76 VAL B N 1
ATOM 4658 C CA . VAL B 1 76 ? 18.328 0.19 15.5 1 64.69 76 VAL B CA 1
ATOM 4659 C C . VAL B 1 76 ? 19.641 -0.044 16.266 1 64.69 76 VAL B C 1
ATOM 4661 O O . VAL B 1 76 ? 20.531 0.805 16.25 1 64.69 76 VAL B O 1
ATOM 4664 N N . LEU B 1 77 ? 19.609 -1.146 16.734 1 75.75 77 LEU B N 1
ATOM 4665 C CA . LEU B 1 77 ? 20.812 -1.511 17.453 1 75.75 77 LEU B CA 1
ATOM 4666 C C . LEU B 1 77 ? 21.984 -1.686 16.5 1 75.75 77 LEU B C 1
ATOM 4668 O O . LEU B 1 77 ? 23.078 -1.181 16.75 1 75.75 77 LEU B O 1
ATOM 4672 N N . THR B 1 78 ? 21.719 -2.27 15.461 1 73.94 78 THR B N 1
ATOM 4673 C CA . THR B 1 78 ? 22.766 -2.527 14.477 1 73.94 78 THR B CA 1
ATOM 4674 C C . THR B 1 78 ? 23.297 -1.219 13.898 1 73.94 78 THR B C 1
ATOM 4676 O O . THR B 1 78 ? 24.516 -1.053 13.75 1 73.94 78 THR B O 1
ATOM 4679 N N . ASN B 1 79 ? 22.547 -0.327 13.664 1 70.81 79 ASN B N 1
ATOM 4680 C CA . ASN B 1 79 ? 22.953 0.994 13.195 1 70.81 79 ASN B CA 1
ATOM 4681 C C . ASN B 1 79 ? 23.797 1.727 14.234 1 70.81 79 ASN B C 1
ATOM 4683 O O . ASN B 1 79 ? 24.797 2.361 13.898 1 70.81 79 ASN B O 1
ATOM 4687 N N . ARG B 1 80 ? 23.281 1.554 15.328 1 75.69 80 ARG B N 1
ATOM 4688 C CA . ARG B 1 80 ? 24 2.223 16.406 1 75.69 80 ARG B CA 1
ATOM 4689 C C . ARG B 1 80 ? 25.391 1.604 16.594 1 75.69 80 ARG B C 1
ATOM 4691 O O . ARG B 1 80 ? 26.359 2.314 16.875 1 75.69 80 ARG B O 1
ATOM 4698 N N . ILE B 1 81 ? 25.344 0.406 16.375 1 80.19 81 ILE B N 1
ATOM 4699 C CA . ILE B 1 81 ? 26.609 -0.313 16.469 1 80.19 81 ILE B CA 1
ATOM 4700 C C . ILE B 1 81 ? 27.531 0.13 15.328 1 80.19 81 ILE B C 1
ATOM 4702 O O . ILE B 1 81 ? 28.719 0.367 15.547 1 80.19 81 ILE B O 1
ATOM 4706 N N . SER B 1 82 ? 26.984 0.324 14.297 1 77.31 82 SER B N 1
ATOM 4707 C CA . SER B 1 82 ? 27.75 0.796 13.148 1 77.31 82 SER B CA 1
ATOM 4708 C C . SER B 1 82 ? 28.266 2.213 13.375 1 77.31 82 SER B C 1
ATOM 4710 O O . SER B 1 82 ? 29.422 2.525 13.031 1 77.31 82 SER B O 1
ATOM 4712 N N . THR B 1 83 ? 27.5 3.016 13.867 1 75.69 83 THR B N 1
ATOM 4713 C CA . THR B 1 83 ? 27.891 4.375 14.211 1 75.69 83 THR B CA 1
ATOM 4714 C C . THR B 1 83 ? 29.062 4.367 15.188 1 75.69 83 THR B C 1
ATOM 4716 O O . THR B 1 83 ? 30.031 5.121 15.016 1 75.69 83 THR B O 1
ATOM 4719 N N . LEU B 1 84 ? 28.906 3.562 16.078 1 81.12 84 LEU B N 1
ATOM 4720 C CA . LEU B 1 84 ? 29.984 3.453 17.062 1 81.12 84 LEU B CA 1
ATOM 4721 C C . LEU B 1 84 ? 31.266 2.939 16.406 1 81.12 84 LEU B C 1
ATOM 4723 O O . LEU B 1 84 ? 32.344 3.438 16.688 1 81.12 84 LEU B O 1
ATOM 4727 N N . ARG B 1 85 ? 31.016 2.072 15.562 1 80.44 85 ARG B N 1
ATOM 4728 C CA . ARG B 1 85 ? 32.156 1.52 14.867 1 80.44 85 ARG B CA 1
ATOM 4729 C C . ARG B 1 85 ? 32.812 2.566 13.969 1 80.44 85 ARG B C 1
ATOM 4731 O O . ARG B 1 85 ? 34.031 2.619 13.859 1 80.44 85 ARG B O 1
ATOM 4738 N N . ALA B 1 86 ? 32.094 3.342 13.406 1 77.75 86 ALA B N 1
ATOM 4739 C CA . ALA B 1 86 ? 32.594 4.43 12.578 1 77.75 86 ALA B CA 1
ATOM 4740 C C . ALA B 1 86 ? 33.438 5.406 13.406 1 77.75 86 ALA B C 1
ATOM 4742 O O . ALA B 1 86 ? 34.5 5.863 12.961 1 77.75 86 ALA B O 1
ATOM 4743 N N . ILE B 1 87 ? 32.969 5.641 14.477 1 79 87 ILE B N 1
ATOM 4744 C CA . ILE B 1 87 ? 33.688 6.531 15.383 1 79 87 ILE B CA 1
ATOM 4745 C C . ILE B 1 87 ? 35.031 5.902 15.789 1 79 87 ILE B C 1
ATOM 4747 O O . ILE B 1 87 ? 36.062 6.574 15.812 1 79 87 ILE B O 1
ATOM 4751 N N . PHE B 1 88 ? 34.969 4.617 16 1 80.25 88 PHE B N 1
ATOM 4752 C CA . PHE B 1 88 ? 36.188 3.895 16.375 1 80.25 88 PHE B CA 1
ATOM 4753 C C . PHE B 1 88 ? 37.188 3.9 15.211 1 80.25 88 PHE B C 1
ATOM 4755 O O . PHE B 1 88 ? 38.375 4.102 15.422 1 80.25 88 PHE B O 1
ATOM 4762 N N . LYS B 1 89 ? 36.625 3.746 14.133 1 78.44 89 LYS B N 1
ATOM 4763 C CA . LYS B 1 89 ? 37.469 3.711 12.938 1 78.44 89 LYS B CA 1
ATOM 4764 C C . LYS B 1 89 ? 38.094 5.078 12.664 1 78.44 89 LYS B C 1
ATOM 4766 O O . LYS B 1 89 ? 39.25 5.172 12.289 1 78.44 89 LYS B O 1
ATOM 4771 N N . GLU B 1 90 ? 37.312 6.086 12.781 1 77.56 90 GLU B N 1
ATOM 4772 C CA . GLU B 1 90 ? 37.812 7.449 12.586 1 77.56 90 GLU B CA 1
ATOM 4773 C C . GLU B 1 90 ? 38.875 7.801 13.609 1 77.56 90 GLU B C 1
ATOM 4775 O O . GLU B 1 90 ? 39.812 8.523 13.297 1 77.56 90 GLU B O 1
ATOM 4780 N N . SER B 1 91 ? 38.656 7.25 14.711 1 74.56 91 SER B N 1
ATOM 4781 C CA . SER B 1 91 ? 39.562 7.582 15.805 1 74.56 91 SER B CA 1
ATOM 4782 C C . SER B 1 91 ? 40.812 6.742 15.742 1 74.56 91 SER B C 1
ATOM 4784 O O . SER B 1 91 ? 41.906 7.215 16.109 1 74.56 91 SER B O 1
ATOM 4786 N N . SER B 1 92 ? 40.656 5.539 15.312 1 72 92 SER B N 1
ATOM 4787 C CA . SER B 1 92 ? 41.812 4.648 15.156 1 72 92 SER B CA 1
ATOM 4788 C C . SER B 1 92 ? 41.781 3.928 13.812 1 72 92 SER B C 1
ATOM 4790 O O . SER B 1 92 ? 41.25 2.816 13.719 1 72 92 SER B O 1
ATOM 4792 N N . PRO B 1 93 ? 42.25 4.574 12.859 1 67.12 93 PRO B N 1
ATOM 4793 C CA . PRO B 1 93 ? 42.125 4.047 11.492 1 67.12 93 PRO B CA 1
ATOM 4794 C C . PRO B 1 93 ? 42.812 2.691 11.328 1 67.12 93 PRO B C 1
ATOM 4796 O O . PRO B 1 93 ? 42.469 1.916 10.438 1 67.12 93 PRO B O 1
ATOM 4799 N N . GLU B 1 94 ? 43.812 2.455 12.18 1 66 94 GLU B N 1
ATOM 4800 C CA . GLU B 1 94 ? 44.594 1.215 12.078 1 66 94 GLU B CA 1
ATOM 4801 C C . GLU B 1 94 ? 43.844 0.054 12.734 1 66 94 GLU B C 1
ATOM 4803 O O . GLU B 1 94 ? 44.188 -1.11 12.516 1 66 94 GLU B O 1
ATOM 4808 N N . LEU B 1 95 ? 42.781 0.388 13.531 1 65.5 95 LEU B N 1
ATOM 4809 C CA . LEU B 1 95 ? 42.031 -0.621 14.273 1 65.5 95 LEU B CA 1
ATOM 4810 C C . LEU B 1 95 ? 40.812 -1.099 13.469 1 65.5 95 LEU B C 1
ATOM 4812 O O . LEU B 1 95 ? 40.125 -0.291 12.859 1 65.5 95 LEU B O 1
ATOM 4816 N N . ASP B 1 96 ? 40.75 -2.301 13.367 1 72.06 96 ASP B N 1
ATOM 4817 C CA . ASP B 1 96 ? 39.531 -2.895 12.852 1 72.06 96 ASP B CA 1
ATOM 4818 C C . ASP B 1 96 ? 38.375 -2.742 13.844 1 72.06 96 ASP B C 1
ATOM 4820 O O . ASP B 1 96 ? 38.344 -3.436 14.859 1 72.06 96 ASP B O 1
ATOM 4824 N N . ALA B 1 97 ? 37.438 -1.88 13.695 1 77.75 97 ALA B N 1
ATOM 4825 C CA . ALA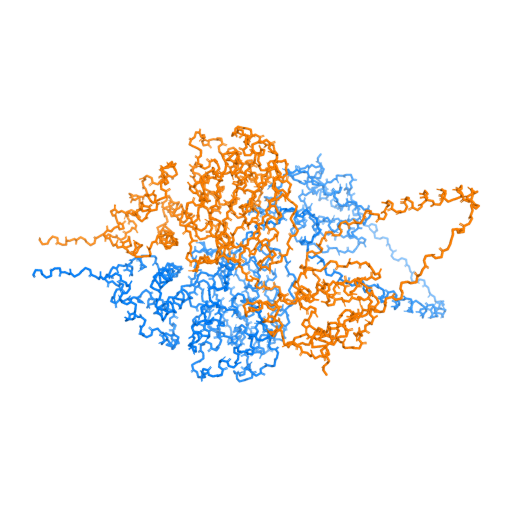 B 1 97 ? 36.344 -1.562 14.602 1 77.75 97 ALA B CA 1
ATOM 4826 C C . ALA B 1 97 ? 35.469 -2.789 14.867 1 77.75 97 ALA B C 1
ATOM 4828 O O . ALA B 1 97 ? 34.844 -2.893 15.914 1 77.75 97 ALA B O 1
ATOM 4829 N N . THR B 1 98 ? 35.562 -3.705 14.055 1 78.56 98 THR B N 1
ATOM 4830 C CA . THR B 1 98 ? 34.781 -4.922 14.227 1 78.56 98 THR B CA 1
ATOM 4831 C C . THR B 1 98 ? 35.469 -5.871 15.203 1 78.56 98 THR B C 1
ATOM 4833 O O . THR B 1 98 ? 34.812 -6.785 15.734 1 78.56 98 THR B O 1
ATOM 4836 N N . LYS B 1 99 ? 36.656 -5.59 15.406 1 78.81 99 LYS B N 1
ATOM 4837 C CA . LYS B 1 99 ? 37.375 -6.367 16.406 1 78.81 99 LYS B CA 1
ATOM 4838 C C . LYS B 1 99 ? 37.219 -5.754 17.797 1 78.81 99 LYS B C 1
ATOM 4840 O O . LYS B 1 99 ? 37.406 -6.438 18.812 1 78.81 99 LYS B O 1
ATOM 4845 N N . LEU B 1 100 ? 36.906 -4.492 17.875 1 82.94 100 LEU B N 1
ATOM 4846 C CA . LEU B 1 100 ? 36.656 -3.807 19.141 1 82.94 100 LEU B CA 1
ATOM 4847 C C . LEU B 1 100 ? 35.219 -4.012 19.594 1 82.94 100 LEU B C 1
ATOM 4849 O O . LEU B 1 100 ? 34.969 -4.395 20.75 1 82.94 100 LEU B O 1
ATOM 4853 N N . LEU B 1 101 ? 34.375 -3.689 18.719 1 82.75 101 LEU B N 1
ATOM 4854 C CA . LEU B 1 101 ? 32.969 -3.975 18.922 1 82.75 101 LEU B CA 1
ATOM 4855 C C . LEU B 1 101 ? 32.5 -5.102 18 1 82.75 101 LEU B C 1
ATOM 4857 O O . LEU B 1 101 ? 32.188 -4.867 16.844 1 82.75 101 LEU B O 1
ATOM 4861 N N . VAL B 1 102 ? 32.531 -6.246 18.641 1 79.69 102 VAL B N 1
ATOM 4862 C CA . VAL B 1 102 ? 32.438 -7.5 17.906 1 79.69 102 VAL B CA 1
ATOM 4863 C C . VAL B 1 102 ? 30.969 -7.941 17.812 1 79.69 102 VAL B C 1
ATOM 4865 O O . VAL B 1 102 ? 30.234 -7.879 18.797 1 79.69 102 VAL B O 1
ATOM 4868 N N . THR B 1 103 ? 30.656 -8.258 16.734 1 76.06 103 THR B N 1
ATOM 4869 C CA . THR B 1 103 ? 29.359 -8.867 16.547 1 76.06 103 THR B CA 1
ATOM 4870 C C . THR B 1 103 ? 29.375 -10.344 16.938 1 76.06 103 THR B C 1
ATOM 4872 O O . THR B 1 103 ? 30.234 -11.102 16.469 1 76.06 103 THR B O 1
ATOM 4875 N N . TYR B 1 104 ? 28.719 -10.688 17.953 1 67.5 104 TYR B N 1
ATOM 4876 C CA . TYR B 1 104 ? 28.438 -12.078 18.266 1 67.5 104 TYR B CA 1
ATOM 4877 C C . TYR B 1 104 ? 27.266 -12.602 17.453 1 67.5 104 TYR B C 1
ATOM 4879 O O . TYR B 1 104 ? 26.109 -12.305 17.75 1 67.5 104 TYR B O 1
ATOM 4887 N N . PRO B 1 105 ? 27.516 -13.227 16.406 1 59.25 105 PRO B N 1
ATOM 4888 C CA . PRO B 1 105 ? 26.531 -13.547 15.375 1 59.25 105 PRO B CA 1
ATOM 4889 C C . PRO B 1 105 ? 25.266 -14.172 15.953 1 59.25 105 PRO B C 1
ATOM 4891 O O . PRO B 1 105 ? 25.344 -15.141 16.719 1 59.25 105 PRO B O 1
ATOM 4894 N N . LYS B 1 106 ? 24.062 -13.617 15.594 1 52.28 106 LYS B N 1
ATOM 4895 C CA . LYS B 1 106 ? 22.703 -14.016 15.945 1 52.28 106 LYS B CA 1
ATOM 4896 C C . LYS B 1 106 ? 22.469 -13.883 17.453 1 52.28 106 LYS B C 1
ATOM 4898 O O . LYS B 1 106 ? 21.484 -14.398 17.969 1 52.28 106 LYS B O 1
ATOM 4903 N N . LYS B 1 107 ? 23.266 -13.359 18.109 1 64.56 107 LYS B N 1
ATOM 4904 C CA . LYS B 1 107 ? 23.125 -13.305 19.562 1 64.56 107 LYS B CA 1
ATOM 4905 C C . LYS B 1 107 ? 23.234 -11.875 20.078 1 64.56 107 LYS B C 1
ATOM 4907 O O . LYS B 1 107 ? 22.438 -11.453 20.922 1 64.56 107 LYS B O 1
ATOM 4912 N N . GLY B 1 108 ? 24.203 -11.148 19.672 1 77.56 108 GLY B N 1
ATOM 4913 C CA . GLY B 1 108 ? 24.375 -9.797 20.172 1 77.56 108 GLY B CA 1
ATOM 4914 C C . GLY B 1 108 ? 25.734 -9.211 19.875 1 77.56 108 GLY B C 1
ATOM 4915 O O . GLY B 1 108 ? 26.297 -9.43 18.797 1 77.56 108 GLY B O 1
ATOM 4916 N N . TYR B 1 109 ? 26.141 -8.383 20.734 1 82.75 109 TYR B N 1
ATOM 4917 C CA . TYR B 1 109 ? 27.375 -7.629 20.578 1 82.75 109 TYR B CA 1
ATOM 4918 C C . TYR B 1 109 ? 28.203 -7.668 21.859 1 82.75 109 TYR B C 1
ATOM 4920 O O . TYR B 1 109 ? 27.656 -7.863 22.953 1 82.75 109 TYR B O 1
ATOM 4928 N N . TYR B 1 110 ? 29.453 -7.652 21.641 1 81.94 110 TYR B N 1
ATOM 4929 C CA . TYR B 1 110 ? 30.234 -7.434 22.859 1 81.94 110 TYR B CA 1
ATOM 4930 C C . TYR B 1 110 ? 31.453 -6.559 22.578 1 81.94 110 TYR B C 1
ATOM 4932 O O . TYR B 1 110 ? 31.938 -6.516 21.438 1 81.94 110 TYR B O 1
ATOM 4940 N N . LEU B 1 111 ? 31.891 -5.828 23.438 1 85.31 111 LEU B N 1
ATOM 4941 C CA . LEU B 1 111 ? 33.062 -4.969 23.438 1 85.31 111 LEU B CA 1
ATOM 4942 C C . LEU B 1 111 ? 34.312 -5.734 23.906 1 85.31 111 LEU B C 1
ATOM 4944 O O . LEU B 1 111 ? 34.312 -6.301 25 1 85.31 111 LEU B O 1
ATOM 4948 N N . ASN B 1 112 ? 35.219 -5.836 23.094 1 82.25 112 ASN B N 1
ATOM 4949 C CA . ASN B 1 112 ? 36.438 -6.559 23.406 1 82.25 112 ASN B CA 1
ATOM 4950 C C . ASN B 1 112 ? 37.188 -5.926 24.578 1 82.25 112 ASN B C 1
ATOM 4952 O O . ASN B 1 112 ? 37.562 -4.758 24.516 1 82.25 112 ASN B O 1
ATOM 4956 N N . ALA B 1 113 ? 37.438 -6.625 25.516 1 81.25 113 ALA B N 1
ATOM 4957 C CA . ALA B 1 113 ? 38 -6.137 26.766 1 81.25 113 ALA B CA 1
ATOM 4958 C C . ALA B 1 113 ? 39.469 -5.773 26.625 1 81.25 113 ALA B C 1
ATOM 4960 O O . ALA B 1 113 ? 40 -4.961 27.375 1 81.25 113 ALA B O 1
ATOM 4961 N N . THR B 1 114 ? 40.188 -6.324 25.625 1 80.25 114 THR B N 1
ATOM 4962 C CA . THR B 1 114 ? 41.625 -6.16 25.5 1 80.25 114 THR B CA 1
ATOM 4963 C C . THR B 1 114 ? 41.969 -4.715 25.156 1 80.25 114 THR B C 1
ATOM 4965 O O . THR B 1 114 ? 43.094 -4.27 25.391 1 80.25 114 THR B O 1
ATOM 4968 N N . ARG B 1 115 ? 41 -3.971 24.781 1 80 115 ARG B N 1
ATOM 4969 C CA . ARG B 1 115 ? 41.312 -2.617 24.328 1 80 115 ARG B CA 1
ATOM 4970 C C . ARG B 1 115 ? 40.625 -1.58 25.219 1 80 115 ARG B C 1
ATOM 4972 O O . ARG B 1 115 ? 40.5 -0.417 24.828 1 80 115 ARG B O 1
ATOM 4979 N N . VAL B 1 116 ? 40.125 -1.969 26.344 1 86.94 116 VAL B N 1
ATOM 4980 C CA . VAL B 1 116 ? 39.469 -1.083 27.297 1 86.94 116 VAL B CA 1
ATOM 4981 C C . VAL B 1 116 ? 40.219 -1.064 28.609 1 86.94 116 VAL B C 1
ATOM 4983 O O . VAL B 1 116 ? 40.469 -2.113 29.203 1 86.94 116 VAL B O 1
ATOM 4986 N N . THR B 1 117 ? 40.688 0.197 29.047 1 87.56 117 THR B N 1
ATOM 4987 C CA . THR B 1 117 ? 41.469 0.315 30.266 1 87.56 117 THR B CA 1
ATOM 4988 C C . THR B 1 117 ? 41 1.501 31.094 1 87.56 117 THR B C 1
ATOM 4990 O O . THR B 1 117 ? 40.469 2.477 30.562 1 87.56 117 THR B O 1
ATOM 4993 N N . LEU B 1 118 ? 41.062 1.584 32.344 1 85.88 118 LEU B N 1
ATOM 4994 C CA . LEU B 1 118 ? 40.75 2.682 33.25 1 85.88 118 LEU B CA 1
ATOM 4995 C C . LEU B 1 118 ? 41.938 3.629 33.406 1 85.88 118 LEU B C 1
ATOM 4997 O O . LEU B 1 118 ? 43.062 3.186 33.5 1 85.88 118 LEU B O 1
ATOM 5001 N N . ILE B 1 119 ? 41.75 4.93 33.188 1 80.88 119 ILE B N 1
ATOM 5002 C CA . ILE B 1 119 ? 42.781 5.938 33.344 1 80.88 119 ILE B CA 1
ATOM 5003 C C . ILE B 1 119 ? 42.5 6.789 34.562 1 80.88 119 ILE B C 1
ATOM 5005 O O . ILE B 1 119 ? 41.438 7.352 34.719 1 80.88 119 ILE B O 1
ATOM 5009 N N . ASP B 1 120 ? 43.156 6.988 35.562 1 67.94 120 ASP B N 1
ATOM 5010 C CA . ASP B 1 120 ? 43.062 7.766 36.781 1 67.94 120 ASP B CA 1
ATOM 5011 C C . ASP B 1 120 ? 43.281 9.25 36.531 1 67.94 120 ASP B C 1
ATOM 5013 O O . ASP B 1 120 ? 44.125 9.625 35.719 1 67.94 120 ASP B O 1
ATOM 5017 N N . THR B 1 121 ? 42.188 10.156 36.656 1 49.38 121 THR B N 1
ATOM 5018 C CA . THR B 1 121 ? 42.312 11.602 36.5 1 49.38 121 THR B CA 1
ATOM 5019 C C . THR B 1 121 ? 43.375 12.164 37.469 1 49.38 121 THR B C 1
ATOM 5021 O O . THR B 1 121 ? 43.125 12.266 38.656 1 49.38 121 THR B O 1
ATOM 5024 N N . ALA B 1 122 ? 44.438 11.922 37.75 1 36.62 122 ALA B N 1
ATOM 5025 C CA . ALA B 1 122 ? 45.312 12.695 38.625 1 36.62 122 ALA B CA 1
ATOM 5026 C C . ALA B 1 122 ? 45.469 14.125 38.094 1 36.62 122 ALA B C 1
ATOM 5028 O O . ALA B 1 122 ? 45.625 14.344 36.906 1 36.62 122 ALA B O 1
ATOM 5029 N N . ALA B 1 123 ? 45.125 15.172 39 1 33.66 123 ALA B N 1
ATOM 5030 C CA . ALA B 1 123 ? 45.25 16.625 39.062 1 33.66 123 ALA B CA 1
ATOM 5031 C C . ALA B 1 123 ? 46.625 17.078 38.594 1 33.66 123 ALA B C 1
ATOM 5033 O O . ALA B 1 123 ? 47 18.234 38.781 1 33.66 123 ALA B O 1
ATOM 5034 N N . ASP B 1 124 ? 47.625 16.328 38.25 1 27.64 124 ASP B N 1
ATOM 5035 C CA . ASP B 1 124 ? 48.906 17.016 38.312 1 27.64 124 ASP B CA 1
ATOM 5036 C C . ASP B 1 124 ? 48.938 18.172 37.312 1 27.64 124 ASP B C 1
ATOM 5038 O O . ASP B 1 124 ? 48.938 17.953 36.094 1 27.64 124 ASP B O 1
ATOM 5042 N N . LEU B 1 125 ? 48.219 19.359 37.781 1 26.61 125 LEU B N 1
ATOM 5043 C CA . LEU B 1 125 ? 48.219 20.703 37.188 1 26.61 125 LEU B CA 1
ATOM 5044 C C . LEU B 1 125 ? 49.656 21.156 36.906 1 26.61 125 LEU B C 1
ATOM 5046 O O . LEU B 1 125 ? 50.406 21.469 37.844 1 26.61 125 LEU B O 1
ATOM 5050 N N . ILE B 1 126 ? 50.469 20.516 36.094 1 25.09 126 ILE B N 1
ATOM 5051 C CA . ILE B 1 126 ? 51.812 20.984 35.875 1 25.09 126 ILE B CA 1
ATOM 5052 C C . ILE B 1 126 ? 51.781 22.438 35.406 1 25.09 126 ILE B C 1
ATOM 5054 O O . ILE B 1 126 ? 51.031 22.766 34.469 1 25.09 126 ILE B O 1
ATOM 5058 N N . ALA B 1 127 ? 52.406 23.422 36.188 1 24.53 127 ALA B N 1
ATOM 5059 C CA . ALA B 1 127 ? 52.625 24.875 36.25 1 24.53 127 ALA B CA 1
ATOM 5060 C C . ALA B 1 127 ? 53.219 25.359 34.906 1 24.53 127 ALA B C 1
ATOM 5062 O O . ALA B 1 127 ? 54.031 24.688 34.281 1 24.53 127 ALA B O 1
ATOM 5063 N N . PRO B 1 128 ? 52.594 26.438 34.25 1 24.77 128 PRO B N 1
ATOM 5064 C CA . PRO B 1 128 ? 52.875 27.094 32.969 1 24.77 128 PRO B CA 1
ATOM 5065 C C . PRO B 1 128 ? 54.312 27.625 32.906 1 24.77 128 PRO B C 1
ATOM 5067 O O . PRO B 1 128 ? 54.75 28.344 33.812 1 24.77 128 PRO B O 1
ATOM 5070 N N . SER B 1 129 ? 55.344 26.828 32.531 1 22.67 129 SER B N 1
ATOM 5071 C CA . SER B 1 129 ? 56.719 27.375 32.469 1 22.67 129 SER B CA 1
ATOM 5072 C C . SER B 1 129 ? 56.75 28.641 31.609 1 22.67 129 SER B C 1
ATOM 5074 O O . SER B 1 129 ? 55.906 28.828 30.734 1 22.67 129 SER B O 1
ATOM 5076 N N . LYS B 1 130 ? 57.812 29.531 31.891 1 24.36 130 LYS B N 1
ATOM 5077 C CA . LYS B 1 130 ? 58.156 30.938 31.688 1 24.36 130 LYS B CA 1
ATOM 5078 C C . LYS B 1 130 ? 58.281 31.266 30.219 1 24.36 130 LYS B C 1
ATOM 5080 O O . LYS B 1 130 ? 58.562 30.391 29.391 1 24.36 130 LYS B O 1
ATOM 5085 N N . PRO B 1 131 ? 58.438 32.656 29.812 1 26.19 131 PRO B N 1
ATOM 5086 C CA . PRO B 1 131 ? 58.188 33.5 28.641 1 26.19 131 PRO B CA 1
ATOM 5087 C C . PRO B 1 131 ? 59.312 33.406 27.609 1 26.19 131 PRO B C 1
ATOM 5089 O O . PRO B 1 131 ? 60.469 33.781 27.891 1 26.19 131 PRO B O 1
ATOM 5092 N N . VAL B 1 132 ? 59.812 32.281 27.125 1 24.09 132 VAL B N 1
ATOM 5093 C CA . VAL B 1 132 ? 61.125 32.5 26.469 1 24.09 132 VAL B CA 1
ATOM 5094 C C . VAL B 1 132 ? 60.969 33.594 25.406 1 24.09 132 VAL B C 1
ATOM 5096 O O . VAL B 1 132 ? 59.875 33.75 24.828 1 24.09 132 VAL B O 1
ATOM 5099 N N . GLN B 1 133 ? 62.094 34.312 25.094 1 24.45 133 GLN B N 1
ATOM 5100 C CA . GLN B 1 133 ? 62.562 35.562 24.469 1 24.45 133 GLN B CA 1
ATOM 5101 C C . GLN B 1 133 ? 62.219 35.594 22.984 1 24.45 133 GLN B C 1
ATOM 5103 O O . GLN B 1 133 ? 61.969 34.562 22.375 1 24.45 133 GLN B O 1
ATOM 5108 N N . SER B 1 134 ? 62.469 36.781 22.172 1 25.05 134 SER B N 1
ATOM 5109 C CA . SER B 1 134 ? 61.906 37.656 21.141 1 25.05 134 SER B CA 1
ATOM 5110 C C . SER B 1 134 ? 62.312 37.188 19.75 1 25.05 134 SER B C 1
ATOM 5112 O O . SER B 1 134 ? 61.75 37.656 18.75 1 25.05 134 SER B O 1
ATOM 5114 N N . LYS B 1 135 ? 63.375 36.375 19.609 1 29.97 135 LYS B N 1
ATOM 5115 C CA . LYS B 1 135 ? 64.062 36.688 18.375 1 29.97 135 LYS B CA 1
ATOM 5116 C C . LYS B 1 135 ? 63.188 36.375 17.156 1 29.97 135 LYS B C 1
ATOM 5118 O O . LYS B 1 135 ? 63.094 35.219 16.75 1 29.97 135 LYS B O 1
ATOM 5123 N N . ARG B 1 136 ? 62.156 37.156 16.875 1 28.91 136 ARG B N 1
ATOM 5124 C CA . ARG B 1 136 ? 60.875 37.125 16.156 1 28.91 136 ARG B CA 1
ATOM 5125 C C . ARG B 1 136 ? 61.125 37.125 14.648 1 28.91 136 ARG B C 1
ATOM 5127 O O . ARG B 1 136 ? 60.281 36.625 13.883 1 28.91 136 ARG B O 1
ATOM 5134 N N . ILE B 1 137 ? 62.125 37.875 14.172 1 29.12 137 ILE B N 1
ATOM 5135 C CA . ILE B 1 137 ? 61.844 38.719 13.016 1 29.12 137 ILE B CA 1
ATOM 5136 C C . ILE B 1 137 ? 61.906 37.875 11.734 1 29.12 137 ILE B C 1
ATOM 5138 O O . ILE B 1 137 ? 61.031 38.031 10.859 1 29.12 137 ILE B O 1
ATOM 5142 N N . ILE B 1 138 ? 63.125 37.312 11.531 1 30.16 138 ILE B N 1
ATOM 5143 C CA . ILE B 1 138 ? 63.594 37.062 10.172 1 30.16 138 ILE B CA 1
ATOM 5144 C C . ILE B 1 138 ? 62.75 36 9.5 1 30.16 138 ILE B C 1
ATOM 5146 O O . ILE B 1 138 ? 62.438 36.094 8.32 1 30.16 138 ILE B O 1
ATOM 5150 N N . HIS B 1 139 ? 62.594 34.906 10.297 1 31.16 139 HIS B N 1
ATOM 5151 C CA . HIS B 1 139 ? 62.188 33.688 9.617 1 31.16 139 HIS B CA 1
ATOM 5152 C C . HIS B 1 139 ? 60.75 33.781 9.086 1 31.16 139 HIS B C 1
ATOM 5154 O O . HIS B 1 139 ? 60.188 32.781 8.625 1 31.16 139 HIS B O 1
ATOM 5160 N N . LEU B 1 140 ? 60.188 35 8.984 1 32.94 140 LEU B N 1
ATOM 5161 C CA . LEU B 1 140 ? 58.875 35.438 8.523 1 32.94 140 LEU B CA 1
ATOM 5162 C C . LEU B 1 140 ? 58.719 35.25 7.02 1 32.94 140 LEU B C 1
ATOM 5164 O O . LEU B 1 140 ? 57.656 34.875 6.539 1 32.94 140 LEU B O 1
ATOM 5168 N N . VAL B 1 141 ? 59.812 35.531 6.344 1 39.62 141 VAL B N 1
ATOM 5169 C CA . VAL B 1 141 ? 59.719 35.719 4.902 1 39.62 141 VAL B CA 1
ATOM 5170 C C . VAL B 1 141 ? 59.438 34.375 4.23 1 39.62 141 VAL B C 1
ATOM 5172 O O . VAL B 1 141 ? 58.562 34.25 3.369 1 39.62 141 VAL B O 1
ATOM 5175 N N . TYR B 1 142 ? 60.375 33.406 4.559 1 37.12 142 TYR B N 1
ATOM 5176 C CA . TYR B 1 142 ? 60.344 32.188 3.779 1 37.12 142 TYR B CA 1
ATOM 5177 C C . TYR B 1 142 ? 59.062 31.406 4.047 1 37.12 142 TYR B C 1
ATOM 5179 O O . TYR B 1 142 ? 58.594 30.672 3.184 1 37.12 142 TYR B O 1
ATOM 5187 N N . MET B 1 143 ? 58.438 31.641 5.262 1 35.03 143 MET B N 1
ATOM 5188 C CA . MET B 1 143 ? 57.219 30.938 5.66 1 35.03 143 MET B CA 1
ATOM 5189 C C . MET B 1 143 ? 56.031 31.391 4.836 1 35.03 143 MET B C 1
ATOM 5191 O O . MET B 1 143 ? 55 30.734 4.832 1 35.03 143 MET B O 1
ATOM 5195 N N . SER B 1 144 ? 56.188 32.594 4.262 1 38.12 144 SER B N 1
ATOM 5196 C CA . SER B 1 144 ? 55.125 33.125 3.42 1 38.12 144 SER B CA 1
ATOM 5197 C C . SER B 1 144 ? 55.031 32.344 2.107 1 38.12 144 SER B C 1
ATOM 5199 O O . SER B 1 144 ? 53.938 32.125 1.6 1 38.12 144 SER B O 1
ATOM 5201 N N . LEU B 1 145 ? 56.219 32.031 1.501 1 40.47 145 LEU B N 1
ATOM 5202 C CA . LEU B 1 145 ? 56.188 31.422 0.177 1 40.47 145 LEU B CA 1
ATOM 5203 C C . LEU B 1 145 ? 55.594 30.016 0.251 1 40.47 145 LEU B C 1
ATOM 5205 O O . LEU B 1 145 ? 54.875 29.594 -0.637 1 40.47 145 LEU B O 1
ATOM 5209 N N . LEU B 1 146 ? 56.031 29.219 1.274 1 38.06 146 LEU B N 1
ATOM 5210 C CA . LEU B 1 146 ? 55.531 27.859 1.397 1 38.06 146 LEU B CA 1
ATOM 5211 C C . LEU B 1 146 ? 54.031 27.859 1.795 1 38.06 146 LEU B C 1
ATOM 5213 O O . LEU B 1 146 ? 53.312 26.922 1.486 1 38.06 146 LEU B O 1
ATOM 5217 N N . LEU B 1 147 ? 53.469 28.953 2.439 1 38.88 147 LEU B N 1
ATOM 5218 C CA . LEU B 1 147 ? 52.062 29.094 2.762 1 38.88 147 LEU B CA 1
ATOM 5219 C C . LEU B 1 147 ? 51.219 29.281 1.496 1 38.88 147 LEU B C 1
ATOM 5221 O O . LEU B 1 147 ? 50.094 28.766 1.399 1 38.88 147 LEU B O 1
ATOM 5225 N N . ILE B 1 148 ? 51.812 29.891 0.487 1 41.06 148 ILE B N 1
ATOM 5226 C CA . ILE B 1 148 ? 51.062 30.094 -0.747 1 41.06 148 ILE B CA 1
ATOM 5227 C C . ILE B 1 148 ? 50.938 28.766 -1.482 1 41.06 148 ILE B C 1
ATOM 5229 O O . ILE B 1 148 ? 49.844 28.453 -1.999 1 41.06 148 ILE B O 1
ATOM 5233 N N . ALA B 1 149 ? 52.031 27.938 -1.613 1 39.19 149 ALA B N 1
ATOM 5234 C CA . ALA B 1 149 ? 51.906 26.688 -2.34 1 39.19 149 ALA B CA 1
ATOM 5235 C C . ALA B 1 149 ? 51 25.719 -1.604 1 39.19 149 ALA B C 1
ATOM 5237 O O . ALA B 1 149 ? 50.219 25 -2.232 1 39.19 149 ALA B O 1
ATOM 5238 N N . GLY B 1 150 ? 51.031 25.594 -0.263 1 35.28 150 GLY B N 1
ATOM 5239 C CA . GLY B 1 150 ? 50.125 24.766 0.532 1 35.28 150 GLY B CA 1
ATOM 5240 C C . GLY B 1 150 ? 48.688 25.234 0.461 1 35.28 150 GLY B C 1
ATOM 5241 O O . GLY B 1 150 ? 47.75 24.438 0.659 1 35.28 150 GLY B O 1
ATOM 5242 N N . PHE B 1 151 ? 48.406 26.562 0.348 1 39.25 151 PHE B N 1
ATOM 5243 C CA . PHE B 1 151 ? 47.062 27.078 0.142 1 39.25 151 PHE B CA 1
ATOM 5244 C C . PHE B 1 151 ? 46.469 26.562 -1.169 1 39.25 151 PHE B C 1
ATOM 5246 O O . PHE B 1 151 ? 45.312 26.188 -1.23 1 39.25 151 PHE B O 1
ATOM 5253 N N . PHE B 1 152 ? 47.312 26.531 -2.27 1 38.44 152 PHE B N 1
ATOM 5254 C CA . PHE B 1 152 ? 46.75 26.031 -3.521 1 38.44 152 PHE B CA 1
ATOM 5255 C C . PHE B 1 152 ? 46.438 24.547 -3.402 1 38.44 152 PHE B C 1
ATOM 5257 O O . PHE B 1 152 ? 45.406 24.094 -3.92 1 38.44 152 PHE B O 1
ATOM 5264 N N . ILE B 1 153 ? 47.344 23.719 -2.906 1 38.69 153 ILE B N 1
ATOM 5265 C CA . ILE B 1 153 ? 47 22.312 -2.725 1 38.69 153 ILE B CA 1
ATOM 5266 C C . ILE B 1 153 ? 45.844 22.188 -1.725 1 38.69 153 ILE B C 1
ATOM 5268 O O . ILE B 1 153 ? 44.938 21.375 -1.906 1 38.69 153 ILE B O 1
ATOM 5272 N N . TYR B 1 154 ? 45.781 23.016 -0.641 1 34.28 154 TYR B N 1
ATOM 5273 C CA . TYR B 1 154 ? 44.688 23 0.323 1 34.28 154 TYR B CA 1
ATOM 5274 C C . TYR B 1 154 ? 43.344 23.391 -0.341 1 34.28 154 TYR B C 1
ATOM 5276 O O . TYR B 1 154 ? 42.312 22.797 -0.052 1 34.28 154 TYR B O 1
ATOM 5284 N N . GLN B 1 155 ? 43.344 24.516 -1.137 1 33 155 GLN B N 1
ATOM 5285 C CA . GLN B 1 155 ? 42.094 24.844 -1.841 1 33 155 GLN B CA 1
ATOM 5286 C C . GLN B 1 155 ? 41.656 23.688 -2.727 1 33 155 GLN B C 1
ATOM 5288 O O . GLN B 1 155 ? 40.438 23.516 -2.98 1 33 155 GLN B O 1
ATOM 5293 N N . GLN B 1 156 ? 42.594 23.062 -3.51 1 33.16 156 GLN B N 1
ATOM 5294 C CA . GLN B 1 156 ? 42.094 21.984 -4.344 1 33.16 156 GLN B CA 1
ATOM 5295 C C . GLN B 1 156 ? 41.625 20.812 -3.488 1 33.16 156 GLN B C 1
ATOM 5297 O O . GLN B 1 156 ? 40.844 19.969 -3.947 1 33.16 156 GLN B O 1
ATOM 5302 N N . SER B 1 157 ? 42.281 20.562 -2.389 1 30.86 157 SER B N 1
ATOM 5303 C CA . SER B 1 157 ? 41.875 19.391 -1.611 1 30.86 157 SER B CA 1
ATOM 5304 C C . SER B 1 157 ? 40.531 19.609 -0.949 1 30.86 157 SER B C 1
ATOM 5306 O O . SER B 1 157 ? 39.969 18.703 -0.323 1 30.86 157 SER B O 1
ATOM 5308 N N . GLN B 1 158 ? 40.25 20.891 -0.561 1 29.58 158 GLN B N 1
ATOM 5309 C CA . GLN B 1 158 ? 39.031 21.078 0.179 1 29.58 158 GLN B CA 1
ATOM 5310 C C . GLN B 1 158 ? 37.812 20.688 -0.668 1 29.58 158 GLN B C 1
ATOM 5312 O O . GLN B 1 158 ? 36.656 20.875 -0.247 1 29.58 158 GLN B O 1
ATOM 5317 N N . LYS B 1 159 ? 38.031 20.797 -1.95 1 29.12 159 LYS B N 1
ATOM 5318 C CA . LYS B 1 159 ? 36.781 20.438 -2.617 1 29.12 159 LYS B CA 1
ATOM 5319 C C . LYS B 1 159 ? 36.438 18.969 -2.373 1 29.12 159 LYS B C 1
ATOM 5321 O O . LYS B 1 159 ? 37 18.078 -3.021 1 29.12 159 LYS B O 1
ATOM 5326 N N . SER B 1 160 ? 36.438 18.656 -1.109 1 26.84 160 SER B N 1
ATOM 5327 C CA . SER B 1 160 ? 36 17.297 -0.779 1 26.84 160 SER B CA 1
ATOM 5328 C C . SER B 1 160 ? 34.812 16.875 -1.638 1 26.84 160 SER B C 1
ATOM 5330 O O . SER B 1 160 ? 33.812 17.578 -1.72 1 26.84 160 SER B O 1
ATOM 5332 N N . PRO B 1 161 ? 35.125 16.266 -2.725 1 25.78 161 PRO B N 1
ATOM 5333 C CA . PRO B 1 161 ? 33.906 15.883 -3.422 1 25.78 161 PRO B CA 1
ATOM 5334 C C . PRO B 1 161 ? 32.812 15.383 -2.473 1 25.78 161 PRO B C 1
ATOM 5336 O O . PRO B 1 161 ? 33.125 14.703 -1.488 1 25.78 161 PRO B O 1
ATOM 5339 N N . ILE B 1 162 ? 31.859 16.359 -2.139 1 25.31 162 ILE B N 1
ATOM 5340 C CA . ILE B 1 162 ? 30.656 15.898 -1.479 1 25.31 162 ILE B CA 1
ATOM 5341 C C . ILE B 1 162 ? 30.375 14.453 -1.874 1 25.31 162 ILE B C 1
ATOM 5343 O O . ILE B 1 162 ? 30.109 14.164 -3.043 1 25.31 162 ILE B O 1
ATOM 5347 N N . ILE B 1 163 ? 31.266 13.57 -1.459 1 25.56 163 ILE B N 1
ATOM 5348 C CA . ILE B 1 163 ? 30.859 12.18 -1.596 1 25.56 163 ILE B CA 1
ATOM 5349 C C . ILE B 1 163 ? 29.375 12.031 -1.229 1 25.56 163 ILE B C 1
ATOM 5351 O O . ILE B 1 163 ? 28.984 12.305 -0.092 1 25.56 163 ILE B O 1
ATOM 5355 N N . ALA B 1 164 ? 28.547 12.422 -2.133 1 26.25 164 ALA B N 1
ATOM 5356 C CA . ALA B 1 164 ? 27.125 12.109 -1.947 1 26.25 164 ALA B CA 1
ATOM 5357 C C . ALA B 1 164 ? 26.953 10.844 -1.107 1 26.25 164 ALA B C 1
ATOM 5359 O O . ALA B 1 164 ? 27.734 9.898 -1.221 1 26.25 164 ALA B O 1
ATOM 5360 N N . PRO B 1 165 ? 26.469 11.109 0.166 1 25.38 165 PRO B N 1
ATOM 5361 C CA . PRO B 1 165 ? 26.25 9.922 0.99 1 25.38 165 PRO B CA 1
ATOM 5362 C C . PRO B 1 165 ? 25.906 8.688 0.161 1 25.38 165 PRO B C 1
ATOM 5364 O O . PRO B 1 165 ? 25.109 8.773 -0.786 1 25.38 165 PRO B O 1
ATOM 5367 N N . VAL B 1 166 ? 26.938 7.953 -0.047 1 27.03 166 VAL B N 1
ATOM 5368 C CA . VAL B 1 166 ? 26.734 6.637 -0.644 1 27.03 166 VAL B CA 1
ATOM 5369 C C . VAL B 1 166 ? 25.438 6.023 -0.118 1 27.03 166 VAL B C 1
ATOM 5371 O O . VAL B 1 166 ? 25.203 5.996 1.093 1 27.03 166 VAL B O 1
ATOM 5374 N N . ASN B 1 167 ? 24.344 6.273 -0.841 1 25.25 167 ASN B N 1
ATOM 5375 C CA . ASN B 1 167 ? 23.094 5.594 -0.555 1 25.25 167 ASN B CA 1
ATOM 5376 C C . ASN B 1 167 ? 23.328 4.211 0.044 1 25.25 167 ASN B C 1
ATOM 5378 O O . ASN B 1 167 ? 24.031 3.383 -0.545 1 25.25 167 ASN B O 1
ATOM 5382 N N . PRO B 1 168 ? 23.281 4.254 1.454 1 27.52 168 PRO B N 1
ATOM 5383 C CA . PRO B 1 168 ? 23.5 2.982 2.15 1 27.52 168 PRO B CA 1
ATOM 5384 C C . PRO B 1 168 ? 23.016 1.778 1.345 1 27.52 168 PRO B C 1
ATOM 5386 O O . PRO B 1 168 ? 23.125 0.64 1.808 1 27.52 168 PRO B O 1
ATOM 5389 N N . LEU B 1 169 ? 22.234 2.01 0.337 1 28.61 169 LEU B N 1
ATOM 5390 C CA . LEU B 1 169 ? 21.906 0.854 -0.487 1 28.61 169 LEU B CA 1
ATOM 5391 C C . LEU B 1 169 ? 23.141 0.308 -1.186 1 28.61 169 LEU B C 1
ATOM 5393 O O . LEU B 1 169 ? 23.047 -0.589 -2.025 1 28.61 169 LEU B O 1
ATOM 5397 N N . THR B 1 170 ? 24.172 0.969 -1.225 1 28.5 170 THR B N 1
ATOM 5398 C CA . THR B 1 170 ? 25.219 0.448 -2.109 1 28.5 170 THR B CA 1
ATOM 5399 C C . THR B 1 170 ? 25.844 -0.817 -1.527 1 28.5 170 THR B C 1
ATOM 5401 O O . THR B 1 170 ? 26.375 -1.646 -2.264 1 28.5 170 THR B O 1
ATOM 5404 N N . ALA B 1 171 ? 26.719 -0.682 -0.438 1 26.77 171 ALA B N 1
ATOM 5405 C CA . ALA B 1 171 ? 27.812 -1.63 -0.321 1 26.77 171 ALA B CA 1
ATOM 5406 C C . ALA B 1 171 ? 27.297 -3.061 -0.19 1 26.77 171 ALA B C 1
ATOM 5408 O O . ALA B 1 171 ? 27.734 -3.951 -0.929 1 26.77 171 ALA B O 1
ATOM 5409 N N . THR B 1 172 ? 27.578 -3.699 1.066 1 28.62 172 THR B N 1
ATOM 5410 C CA . THR B 1 172 ? 27.922 -5.109 1.197 1 28.62 172 THR B CA 1
ATOM 5411 C C . THR B 1 172 ? 26.75 -6 0.785 1 28.62 172 THR B C 1
ATOM 5413 O O . THR B 1 172 ? 26.922 -6.93 -0.006 1 28.62 172 THR B O 1
ATOM 5416 N N . THR B 1 173 ? 26.047 -6.578 2.012 1 28.59 173 THR B N 1
ATOM 5417 C CA . THR B 1 173 ? 25.281 -7.809 1.883 1 28.59 173 THR B CA 1
ATOM 5418 C C . THR B 1 173 ? 24.125 -7.621 0.893 1 28.59 173 THR B C 1
ATOM 5420 O O . THR B 1 173 ? 23.172 -6.898 1.174 1 28.59 173 THR B O 1
ATOM 5423 N N . ARG B 1 174 ? 24.359 -7.48 -0.274 1 31.94 174 ARG B N 1
ATOM 5424 C CA . ARG B 1 174 ? 23.672 -7.453 -1.56 1 31.94 174 ARG B CA 1
ATOM 5425 C C . ARG B 1 174 ? 22.297 -8.117 -1.462 1 31.94 174 ARG B C 1
ATOM 5427 O O . ARG B 1 174 ? 21.484 -8.031 -2.391 1 31.94 174 ARG B O 1
ATOM 5434 N N . GLN B 1 175 ? 22.297 -9.336 -0.785 1 32.19 175 GLN B N 1
ATOM 5435 C CA . GLN B 1 175 ? 21.25 -10.312 -1.014 1 32.19 175 GLN B CA 1
ATOM 5436 C C . GLN B 1 175 ? 19.891 -9.766 -0.584 1 32.19 175 GLN B C 1
ATOM 5438 O O . GLN B 1 175 ? 18.875 -10.008 -1.244 1 32.19 175 GLN B O 1
ATOM 5443 N N . ASP B 1 176 ? 19.719 -9.516 0.895 1 34.56 176 ASP B N 1
ATOM 5444 C CA . ASP B 1 176 ? 18.344 -9.555 1.359 1 34.56 176 ASP B CA 1
ATOM 5445 C C . ASP B 1 176 ? 17.656 -8.203 1.159 1 34.56 176 ASP B C 1
ATOM 5447 O O . ASP B 1 176 ? 17.766 -7.316 2.006 1 34.56 176 ASP B O 1
ATOM 5451 N N . ALA B 1 177 ? 17.688 -7.598 0.189 1 37.62 177 ALA B N 1
ATOM 5452 C CA . ALA B 1 177 ? 17.156 -6.359 -0.371 1 37.62 177 ALA B CA 1
ATOM 5453 C C . ALA B 1 177 ? 15.852 -5.965 0.311 1 37.62 177 ALA B C 1
ATOM 5455 O O . ALA B 1 177 ? 15.414 -4.816 0.213 1 37.62 177 ALA B O 1
ATOM 5456 N N . HIS B 1 178 ? 15.031 -6.852 0.846 1 40.34 178 HIS B N 1
ATOM 5457 C CA . HIS B 1 178 ? 13.695 -6.375 1.179 1 40.34 178 HIS B CA 1
ATOM 5458 C C . HIS B 1 178 ? 13.578 -6.051 2.664 1 40.34 178 HIS B C 1
ATOM 5460 O O . HIS B 1 178 ? 13.086 -6.871 3.445 1 40.34 178 HIS B O 1
ATOM 5466 N N . ILE B 1 179 ? 14.578 -5.32 3.25 1 39.25 179 ILE B N 1
ATOM 5467 C CA . ILE B 1 179 ? 14.406 -4.953 4.652 1 39.25 179 ILE B CA 1
ATOM 5468 C C . ILE B 1 179 ? 13.102 -4.184 4.828 1 39.25 179 ILE B C 1
ATOM 5470 O O . ILE B 1 179 ? 12.875 -3.168 4.164 1 39.25 179 ILE B O 1
ATOM 5474 N N . THR B 1 180 ? 12.109 -4.785 5.559 1 51.44 180 THR B N 1
ATOM 5475 C CA . THR B 1 180 ? 10.883 -4.074 5.891 1 51.44 180 THR B CA 1
ATOM 5476 C C . THR B 1 180 ? 11.086 -3.186 7.113 1 51.44 180 THR B C 1
ATOM 5478 O O . THR B 1 180 ? 11.43 -3.676 8.195 1 51.44 180 THR B O 1
ATOM 5481 N N . ILE B 1 181 ? 11.492 -1.834 7.078 1 53.62 181 ILE B N 1
ATOM 5482 C CA . ILE B 1 181 ? 11.492 -0.854 8.156 1 53.62 181 ILE B CA 1
ATOM 5483 C C . ILE B 1 181 ? 10.055 -0.55 8.578 1 53.62 181 ILE B C 1
ATOM 5485 O O . ILE B 1 181 ? 9.18 -0.369 7.73 1 53.62 181 ILE B O 1
ATOM 5489 N N . ALA B 1 182 ? 9.906 -0.669 9.945 1 63.62 182 ALA B N 1
ATOM 5490 C CA . ALA B 1 182 ? 8.57 -0.362 10.453 1 63.62 182 ALA B CA 1
ATOM 5491 C C . ALA B 1 182 ? 8.195 1.088 10.156 1 63.62 182 ALA B C 1
ATOM 5493 O O . ALA B 1 182 ? 9.031 1.986 10.258 1 63.62 182 ALA B O 1
ATOM 5494 N N . VAL B 1 183 ? 7.113 1.376 9.852 1 76.25 183 VAL B N 1
ATOM 5495 C CA . VAL B 1 183 ? 6.578 2.688 9.5 1 76.25 183 VAL B CA 1
ATOM 5496 C C . VAL B 1 183 ? 5.863 3.293 10.703 1 76.25 183 VAL B C 1
ATOM 5498 O O . VAL B 1 183 ? 5.145 2.596 11.43 1 76.25 183 VAL B O 1
ATOM 5501 N N . VAL B 1 184 ? 6.16 4.59 11.07 1 83.75 184 VAL B N 1
ATOM 5502 C CA . VAL B 1 184 ? 5.461 5.32 12.125 1 83.75 184 VAL B CA 1
ATOM 5503 C C . VAL B 1 184 ? 4.18 5.93 11.562 1 83.75 184 VAL B C 1
ATOM 5505 O O . VAL B 1 184 ? 4.195 6.574 10.508 1 83.75 184 VAL B O 1
ATOM 5508 N N . GLU B 1 185 ? 3.117 5.594 12.266 1 88 185 GLU B N 1
ATOM 5509 C CA . GLU B 1 185 ? 1.834 6.184 11.898 1 88 185 GLU B CA 1
ATOM 5510 C C . GLU B 1 185 ? 1.603 7.504 12.625 1 88 185 GLU B C 1
ATOM 5512 O O . GLU B 1 185 ? 1.397 7.527 13.836 1 88 185 GLU B O 1
ATOM 5517 N N . LEU B 1 186 ? 1.625 8.617 11.852 1 92.25 186 LEU B N 1
ATOM 5518 C CA . LEU B 1 186 ? 1.592 9.945 12.453 1 92.25 186 LEU B CA 1
ATOM 5519 C C . LEU B 1 186 ? 0.406 10.75 11.938 1 92.25 186 LEU B C 1
ATOM 5521 O O . LEU B 1 186 ? 0.122 10.734 10.734 1 92.25 186 LEU B O 1
ATOM 5525 N N . VAL B 1 187 ? -0.308 11.359 12.836 1 94.75 187 VAL B N 1
ATOM 5526 C CA . VAL B 1 187 ? -1.346 12.312 12.461 1 94.75 187 VAL B CA 1
ATOM 5527 C C . VAL B 1 187 ? -0.901 13.727 12.82 1 94.75 187 VAL B C 1
ATOM 5529 O O . VAL B 1 187 ? -0.538 14 13.969 1 94.75 187 VAL B O 1
ATOM 5532 N N . LEU B 1 188 ? -0.803 14.594 11.828 1 96.81 188 LEU B N 1
ATOM 5533 C CA . LEU B 1 188 ? -0.671 16.016 12.117 1 96.81 188 LEU B CA 1
ATOM 5534 C C . LEU B 1 188 ? -2.008 16.609 12.555 1 96.81 188 LEU B C 1
ATOM 5536 O O . LEU B 1 188 ? -2.947 16.688 11.758 1 96.81 188 LEU B O 1
ATOM 5540 N N . ASN B 1 189 ? -2.027 17.062 13.75 1 94.94 189 ASN B N 1
ATOM 5541 C CA . ASN B 1 189 ? -3.314 17.391 14.359 1 94.94 189 ASN B CA 1
ATOM 5542 C C . ASN B 1 189 ? -3.604 18.891 14.289 1 94.94 189 ASN B C 1
ATOM 5544 O O . ASN B 1 189 ? -4.387 19.344 13.445 1 94.94 189 ASN B O 1
ATOM 5548 N N . ARG B 1 190 ? -2.82 19.672 15.078 1 95.5 190 ARG B N 1
ATOM 5549 C CA . ARG B 1 190 ? -3.227 21.078 15.133 1 95.5 190 ARG B CA 1
ATOM 5550 C C . ARG B 1 190 ? -2.041 21.969 15.461 1 95.5 190 ARG B C 1
ATOM 5552 O O . ARG B 1 190 ? -1.021 21.5 15.977 1 95.5 190 ARG B O 1
ATOM 5559 N N . ILE B 1 191 ? -2.24 23.234 15.062 1 97 191 ILE B N 1
ATOM 5560 C CA . ILE B 1 191 ? -1.377 24.344 15.477 1 97 191 ILE B CA 1
ATOM 5561 C C . ILE B 1 191 ? -2.186 25.344 16.281 1 97 191 ILE B C 1
ATOM 5563 O O . ILE B 1 191 ? -3.104 25.984 15.766 1 97 191 ILE B O 1
ATOM 5567 N N . HIS B 1 192 ? -1.865 25.469 17.531 1 96.25 192 HIS B N 1
ATOM 5568 C CA . HIS B 1 192 ? -2.506 26.453 18.391 1 96.25 192 HIS B CA 1
ATOM 5569 C C . HIS B 1 192 ? -1.695 27.75 18.438 1 96.25 192 HIS B C 1
ATOM 5571 O O . HIS B 1 192 ? -0.521 27.734 18.812 1 96.25 192 HIS B O 1
ATOM 5577 N N . VAL B 1 193 ? -2.355 28.844 18.109 1 95.06 193 VAL B N 1
ATOM 5578 C CA . VAL B 1 193 ? -1.694 30.141 18.094 1 95.06 193 VAL B CA 1
ATOM 5579 C C . VAL B 1 193 ? -2.021 30.906 19.359 1 95.06 193 VAL B C 1
ATOM 5581 O O . VAL B 1 193 ? -3.191 31.125 19.672 1 95.06 193 VAL B O 1
ATOM 5584 N N . THR B 1 194 ? -1 31.312 20.094 1 92.69 194 THR B N 1
ATOM 5585 C CA . THR B 1 194 ? -1.205 32.031 21.359 1 92.69 194 THR B CA 1
ATOM 5586 C C . THR B 1 194 ? -1.291 33.531 21.125 1 92.69 194 THR B C 1
ATOM 5588 O O . THR B 1 194 ? -1.952 34.25 21.891 1 92.69 194 THR B O 1
ATOM 5591 N N . ASN B 1 195 ? -0.555 34 20.125 1 90 195 ASN B N 1
ATOM 5592 C CA . ASN B 1 195 ? -0.542 35.406 19.734 1 90 195 ASN B CA 1
ATOM 5593 C C . ASN B 1 195 ? -0.884 35.594 18.266 1 90 195 ASN B C 1
ATOM 5595 O O . ASN B 1 195 ? -0.293 34.938 17.406 1 90 195 ASN B O 1
ATOM 5599 N N . SER B 1 196 ? -1.702 36.531 17.953 1 89.38 196 SER B N 1
ATOM 5600 C CA . SER B 1 196 ? -2.23 36.719 16.609 1 89.38 196 SER B CA 1
ATOM 5601 C C . SER B 1 196 ? -1.128 37.156 15.633 1 89.38 196 SER B C 1
ATOM 5603 O O . SER B 1 196 ? -1.284 37.031 14.422 1 89.38 196 SER B O 1
ATOM 5605 N N . ALA B 1 197 ? -0.009 37.594 16.172 1 92.56 197 ALA B N 1
ATOM 5606 C CA . ALA B 1 197 ? 1.1 38 15.305 1 92.56 197 ALA B CA 1
ATOM 5607 C C . ALA B 1 197 ? 1.69 36.781 14.578 1 92.56 197 ALA B C 1
ATOM 5609 O O . ALA B 1 197 ? 2.402 36.938 13.578 1 92.56 197 ALA B O 1
ATOM 5610 N N . ALA B 1 198 ? 1.357 35.625 15.062 1 94 198 ALA B N 1
ATOM 5611 C CA . ALA B 1 198 ? 1.896 34.406 14.453 1 94 198 ALA B CA 1
ATOM 5612 C C . ALA B 1 198 ? 0.977 33.906 13.352 1 94 198 ALA B C 1
ATOM 5614 O O . ALA B 1 198 ? 1.378 33.062 12.555 1 94 198 ALA B O 1
ATOM 5615 N N . SER B 1 199 ? -0.225 34.375 13.203 1 93.5 199 SER B N 1
ATOM 5616 C CA . SER B 1 199 ? -1.284 33.844 12.352 1 93.5 199 SER B CA 1
ATOM 5617 C C . SER B 1 199 ? -0.872 33.875 10.883 1 93.5 199 SER B C 1
ATOM 5619 O O . SER B 1 199 ? -1.121 32.906 10.156 1 93.5 199 SER B O 1
ATOM 5621 N N . PRO B 1 200 ? -0.126 34.875 10.453 1 93.44 200 PRO B N 1
ATOM 5622 C CA . PRO B 1 200 ? 0.229 34.938 9.039 1 93.44 200 PRO B CA 1
ATOM 5623 C C . PRO B 1 200 ? 1.179 33.812 8.617 1 93.44 200 PRO B C 1
ATOM 5625 O O . PRO B 1 200 ? 1.356 33.562 7.426 1 93.44 200 PRO B O 1
ATOM 5628 N N . TYR B 1 201 ? 1.765 33.094 9.594 1 95.25 201 TYR B N 1
ATOM 5629 C CA . TYR B 1 201 ? 2.795 32.125 9.273 1 95.25 201 TYR B CA 1
ATOM 5630 C C . TYR B 1 201 ? 2.26 30.703 9.438 1 95.25 201 TYR B C 1
ATOM 5632 O O . TYR B 1 201 ? 2.947 29.734 9.109 1 95.25 201 TYR B O 1
ATOM 5640 N N . VAL B 1 202 ? 1.035 30.531 9.875 1 96.75 202 VAL B N 1
ATOM 5641 C CA . VAL B 1 202 ? 0.466 29.234 10.219 1 96.75 202 VAL B CA 1
ATOM 5642 C C . VAL B 1 202 ? 0.355 28.375 8.961 1 96.75 202 VAL B C 1
ATOM 5644 O O . VAL B 1 202 ? 0.804 27.234 8.945 1 96.75 202 VAL B O 1
ATOM 5647 N N . THR B 1 203 ? -0.167 28.922 7.91 1 96.88 203 THR B N 1
ATOM 5648 C CA . THR B 1 203 ? -0.356 28.172 6.676 1 96.88 203 THR B CA 1
ATOM 5649 C C . THR B 1 203 ? 0.982 27.688 6.129 1 96.88 203 THR B C 1
ATOM 5651 O O . THR B 1 203 ? 1.101 26.547 5.691 1 96.88 203 THR B O 1
ATOM 5654 N N . ALA B 1 204 ? 1.959 28.531 6.176 1 96.56 204 ALA B N 1
ATOM 5655 C CA . ALA B 1 204 ? 3.285 28.172 5.68 1 96.56 204 ALA B CA 1
ATOM 5656 C C . ALA B 1 204 ? 3.9 27.062 6.52 1 96.56 204 ALA B C 1
ATOM 5658 O O . ALA B 1 204 ? 4.48 26.125 5.98 1 96.56 204 ALA B O 1
ATOM 5659 N N . ILE B 1 205 ? 3.754 27.188 7.789 1 96.81 205 ILE B N 1
ATOM 5660 C CA . ILE B 1 205 ? 4.32 26.188 8.695 1 96.81 205 ILE B CA 1
ATOM 5661 C C . ILE B 1 205 ? 3.609 24.844 8.5 1 96.81 205 ILE B C 1
ATOM 5663 O O . ILE B 1 205 ? 4.258 23.812 8.383 1 96.81 205 ILE B O 1
ATOM 5667 N N . LYS B 1 206 ? 2.297 24.859 8.391 1 97.38 206 LYS B N 1
ATOM 5668 C CA . LYS B 1 206 ? 1.521 23.656 8.125 1 97.38 206 LYS B CA 1
ATOM 5669 C C . LYS B 1 206 ? 1.952 23 6.816 1 97.38 206 LYS B C 1
ATOM 5671 O O . LYS B 1 206 ? 2.168 21.781 6.77 1 97.38 206 LYS B O 1
ATOM 5676 N N . THR B 1 207 ? 2.098 23.781 5.863 1 97.19 207 THR B N 1
ATOM 5677 C CA . THR B 1 207 ? 2.416 23.297 4.523 1 97.19 207 THR B CA 1
ATOM 5678 C C . THR B 1 207 ? 3.812 22.672 4.492 1 97.19 207 THR B C 1
ATOM 5680 O O . THR B 1 207 ? 4 21.578 3.979 1 97.19 207 THR B O 1
ATOM 5683 N N . ALA B 1 208 ? 4.754 23.359 5.035 1 95.81 208 ALA B N 1
ATOM 5684 C CA . ALA B 1 208 ? 6.141 22.906 5.016 1 95.81 208 ALA B CA 1
ATOM 5685 C C . ALA B 1 208 ? 6.312 21.625 5.824 1 95.81 208 ALA B C 1
ATOM 5687 O O . ALA B 1 208 ? 6.926 20.656 5.359 1 95.81 208 ALA B O 1
ATOM 5688 N N . LEU B 1 209 ? 5.777 21.641 7.004 1 96.44 209 LEU B N 1
ATOM 5689 C CA . LEU B 1 209 ? 5.91 20.484 7.871 1 96.44 209 LEU B CA 1
ATOM 5690 C C . LEU B 1 209 ? 5.215 19.266 7.258 1 96.44 209 LEU B C 1
ATOM 5692 O O . LEU B 1 209 ? 5.777 18.172 7.25 1 96.44 209 LEU B O 1
ATOM 5696 N N . LEU B 1 210 ? 4.059 19.469 6.766 1 96.75 210 LEU B N 1
ATOM 5697 C CA . LEU B 1 210 ? 3.314 18.391 6.109 1 96.75 210 LEU B CA 1
ATOM 5698 C C . LEU B 1 210 ? 4.102 17.828 4.938 1 96.75 210 LEU B C 1
ATOM 5700 O O . LEU B 1 210 ? 4.27 16.609 4.828 1 96.75 210 LEU B O 1
ATOM 5704 N N . SER B 1 211 ? 4.594 18.641 4.125 1 93.62 211 SER B N 1
ATOM 5705 C CA . SER B 1 211 ? 5.32 18.219 2.936 1 93.62 211 SER B CA 1
ATOM 5706 C C . SER B 1 211 ? 6.582 17.438 3.305 1 93.62 211 SER B C 1
ATOM 5708 O O . SER B 1 211 ? 6.887 16.422 2.693 1 93.62 211 SER B O 1
ATOM 5710 N N . GLN B 1 212 ? 7.262 17.938 4.25 1 91.62 212 GLN B N 1
ATOM 5711 C CA . GLN B 1 212 ? 8.5 17.297 4.664 1 91.62 212 GLN B CA 1
ATOM 5712 C C . GLN B 1 212 ? 8.234 15.914 5.258 1 91.62 212 GLN B C 1
ATOM 5714 O O . GLN B 1 212 ? 8.953 14.961 4.969 1 91.62 212 GLN B O 1
ATOM 5719 N N . LEU B 1 213 ? 7.191 15.828 6.004 1 92.88 213 LEU B N 1
ATOM 5720 C CA . LEU B 1 213 ? 6.891 14.555 6.656 1 92.88 213 LEU B CA 1
ATOM 5721 C C . LEU B 1 213 ? 6.297 13.562 5.664 1 92.88 213 LEU B C 1
ATOM 5723 O O . LEU B 1 213 ? 6.566 12.359 5.742 1 92.88 213 LEU B O 1
ATOM 5727 N N . VAL B 1 214 ? 5.516 13.969 4.727 1 91.06 214 VAL B N 1
ATOM 5728 C CA . VAL B 1 214 ? 4.945 13.109 3.697 1 91.06 214 VAL B CA 1
ATOM 5729 C C . VAL B 1 214 ? 6.051 12.578 2.793 1 91.06 214 VAL B C 1
ATOM 5731 O O . VAL B 1 214 ? 5.988 11.445 2.324 1 91.06 214 VAL B O 1
ATOM 5734 N N . ALA B 1 215 ? 7.074 13.359 2.629 1 84.5 215 ALA B N 1
ATOM 5735 C CA . ALA B 1 215 ? 8.172 12.992 1.737 1 84.5 215 ALA B CA 1
ATOM 5736 C C . ALA B 1 215 ? 9.086 11.961 2.393 1 84.5 215 ALA B C 1
ATOM 5738 O O . ALA B 1 215 ? 9.891 11.32 1.716 1 84.5 215 ALA B O 1
ATOM 5739 N N . TYR B 1 216 ? 8.922 11.891 3.646 1 82.75 216 TYR B N 1
ATOM 5740 C CA . TYR B 1 216 ? 9.773 10.938 4.359 1 82.75 216 TYR B CA 1
ATOM 5741 C C . TYR B 1 216 ? 9.195 9.531 4.281 1 82.75 216 TYR B C 1
ATOM 5743 O O . TYR B 1 216 ? 8.047 9.305 4.672 1 82.75 216 TYR B O 1
ATOM 5751 N N . PRO B 1 217 ? 9.914 8.5 3.848 1 74.19 217 PRO B N 1
ATOM 5752 C CA . PRO B 1 217 ? 9.352 7.199 3.473 1 74.19 217 PRO B CA 1
ATOM 5753 C C . PRO B 1 217 ? 8.961 6.352 4.684 1 74.19 217 PRO B C 1
ATOM 5755 O O . PRO B 1 217 ? 8.172 5.41 4.559 1 74.19 217 PRO B O 1
ATOM 5758 N N . TYR B 1 218 ? 9.508 6.691 5.824 1 77.56 218 TYR B N 1
ATOM 5759 C CA . TYR B 1 218 ? 9.266 5.805 6.957 1 77.56 218 TYR B CA 1
ATOM 5760 C C . TYR B 1 218 ? 8.25 6.414 7.914 1 77.56 218 TYR B C 1
ATOM 5762 O O . TYR B 1 218 ? 8.109 5.957 9.055 1 77.56 218 TYR B O 1
ATOM 5770 N N . ILE B 1 219 ? 7.609 7.422 7.504 1 85.38 219 ILE B N 1
ATOM 5771 C CA . ILE B 1 219 ? 6.477 7.996 8.219 1 85.38 219 ILE B CA 1
ATOM 5772 C C . ILE B 1 219 ? 5.242 7.992 7.316 1 85.38 219 ILE B C 1
ATOM 5774 O O . ILE B 1 219 ? 5.293 8.477 6.184 1 85.38 219 ILE B O 1
ATOM 5778 N N . ASN B 1 220 ? 4.305 7.27 7.828 1 86.31 220 ASN B N 1
ATOM 5779 C CA . ASN B 1 220 ? 3.01 7.332 7.156 1 86.31 220 ASN B CA 1
ATOM 5780 C C . ASN B 1 220 ? 2.121 8.414 7.762 1 86.31 220 ASN B C 1
ATOM 5782 O O . ASN B 1 220 ? 1.684 8.305 8.906 1 86.31 220 ASN B O 1
ATOM 5786 N N . VAL B 1 221 ? 1.961 9.453 7.035 1 92.31 221 VAL B N 1
ATOM 5787 C CA . VAL B 1 221 ? 1.108 10.547 7.488 1 92.31 221 VAL B CA 1
ATOM 5788 C C . VAL B 1 221 ? -0.357 10.195 7.234 1 92.31 221 VAL B C 1
ATOM 5790 O O . VAL B 1 221 ? -0.837 10.297 6.105 1 92.31 221 VAL B O 1
ATOM 5793 N N . LEU B 1 222 ? -1.083 9.914 8.266 1 91.31 222 LEU B N 1
ATOM 5794 C CA . LEU B 1 222 ? -2.416 9.336 8.18 1 91.31 222 LEU B CA 1
ATOM 5795 C C . LEU B 1 222 ? -3.438 10.375 7.73 1 91.31 222 LEU B C 1
ATOM 5797 O O . LEU B 1 222 ? -4.559 10.023 7.355 1 91.31 222 LEU B O 1
ATOM 5801 N N . ASN B 1 223 ? -3.023 11.648 7.785 1 94.44 223 ASN B N 1
ATOM 5802 C CA . ASN B 1 223 ? -3.902 12.68 7.25 1 94.44 223 ASN B CA 1
ATOM 5803 C C . ASN B 1 223 ? -4.344 12.367 5.824 1 94.44 223 ASN B C 1
ATOM 5805 O O . ASN B 1 223 ? -5.477 12.656 5.441 1 94.44 223 ASN B O 1
ATOM 5809 N N . GLN B 1 224 ? -3.506 11.727 5.109 1 92.44 224 GLN B N 1
ATOM 5810 C CA . GLN B 1 224 ? -3.742 11.461 3.695 1 92.44 224 GLN B CA 1
ATOM 5811 C C . GLN B 1 224 ? -4.859 10.438 3.51 1 92.44 224 GLN B C 1
ATOM 5813 O O . GLN B 1 224 ? -5.461 10.352 2.438 1 92.44 224 GLN B O 1
ATOM 5818 N N . ASP B 1 225 ? -5.176 9.68 4.527 1 91.06 225 ASP B N 1
ATOM 5819 C CA . ASP B 1 225 ? -6.195 8.633 4.441 1 91.06 225 ASP B CA 1
ATOM 5820 C C . ASP B 1 225 ? -7.582 9.195 4.762 1 91.06 225 ASP B C 1
ATOM 5822 O O . ASP B 1 225 ? -8.594 8.539 4.512 1 91.06 225 ASP B O 1
ATOM 5826 N N . ASP B 1 226 ? -7.586 10.375 5.391 1 91.94 226 ASP B N 1
ATOM 5827 C CA . ASP B 1 226 ? -8.836 11.07 5.684 1 91.94 226 ASP B CA 1
ATOM 5828 C C . ASP B 1 226 ? -9.375 11.773 4.445 1 91.94 226 ASP B C 1
ATOM 5830 O O . ASP B 1 226 ? -8.648 12.516 3.779 1 91.94 226 ASP B O 1
ATOM 5834 N N . PRO B 1 227 ? -10.641 11.555 4.145 1 91.5 227 PRO B N 1
ATOM 5835 C CA . PRO B 1 227 ? -11.18 12.172 2.926 1 91.5 227 PRO B CA 1
ATOM 5836 C C . PRO B 1 227 ? -11.07 13.695 2.934 1 91.5 227 PRO B C 1
ATOM 5838 O O . PRO B 1 227 ? -10.906 14.305 1.877 1 91.5 227 PRO B O 1
ATOM 5841 N N . THR B 1 228 ? -11.055 14.305 4.047 1 90.12 228 THR B N 1
ATOM 5842 C CA . THR B 1 228 ? -11.016 15.758 4.121 1 90.12 228 THR B CA 1
ATOM 5843 C C . THR B 1 228 ? -9.633 16.281 3.715 1 90.12 228 THR B C 1
ATOM 5845 O O . THR B 1 228 ? -9.469 17.469 3.439 1 90.12 228 THR B O 1
ATOM 5848 N N . TYR B 1 229 ? -8.68 15.406 3.709 1 93.44 229 TYR B N 1
ATOM 5849 C CA . TYR B 1 229 ? -7.348 15.805 3.277 1 93.44 229 TYR B CA 1
ATOM 5850 C C . TYR B 1 229 ? -7.383 16.375 1.869 1 93.44 229 TYR B C 1
ATOM 5852 O O . TYR B 1 229 ? -6.723 17.391 1.589 1 93.44 229 TYR B O 1
ATOM 5860 N N . PHE B 1 230 ? -8.164 15.789 1.013 1 91.81 230 PHE B N 1
ATOM 5861 C CA . PHE B 1 230 ? -8.211 16.203 -0.385 1 91.81 230 PHE B CA 1
ATOM 5862 C C . PHE B 1 230 ? -9.414 17.109 -0.64 1 91.81 230 PHE B C 1
ATOM 5864 O O . PHE B 1 230 ? -9.664 17.5 -1.779 1 91.81 230 PHE B O 1
ATOM 5871 N N . LEU B 1 231 ? -10.117 17.469 0.407 1 88.56 231 LEU B N 1
ATOM 5872 C CA . LEU B 1 231 ? -11.32 18.281 0.241 1 88.56 231 LEU B CA 1
ATOM 5873 C C . LEU B 1 231 ? -11.18 19.609 0.966 1 88.56 231 LEU B C 1
ATOM 5875 O O . LEU B 1 231 ? -12.062 20.469 0.874 1 88.56 231 LEU B O 1
ATOM 5879 N N . SER B 1 232 ? -10.07 19.75 1.691 1 88.38 232 SER B N 1
ATOM 5880 C CA . SER B 1 232 ? -9.875 20.969 2.48 1 88.38 232 SER B CA 1
ATOM 5881 C C . SER B 1 232 ? -8.586 21.688 2.088 1 88.38 232 SER B C 1
ATOM 5883 O O . SER B 1 232 ? -7.586 21.031 1.761 1 88.38 232 SER B O 1
ATOM 5885 N N . PRO B 1 233 ? -8.602 22.969 2.166 1 89.25 233 PRO B N 1
ATOM 5886 C CA . PRO B 1 233 ? -7.379 23.734 1.893 1 89.25 233 PRO B CA 1
ATOM 5887 C C . PRO B 1 233 ? -6.414 23.75 3.076 1 89.25 233 PRO B C 1
ATOM 5889 O O . PRO B 1 233 ? -6.789 23.375 4.188 1 89.25 233 PRO B O 1
ATOM 5892 N N . LEU B 1 234 ? -5.219 24.062 2.707 1 93.19 234 LEU B N 1
ATOM 5893 C CA . LEU B 1 234 ? -4.277 24.453 3.752 1 93.19 234 LEU B CA 1
ATOM 5894 C C . LEU B 1 234 ? -4.449 25.922 4.113 1 93.19 234 LEU B C 1
ATOM 5896 O O . LEU B 1 234 ? -4.262 26.797 3.268 1 93.19 234 LEU B O 1
ATOM 5900 N N . ASN B 1 235 ? -4.969 26.172 5.293 1 92.12 235 ASN B N 1
ATOM 5901 C CA . ASN B 1 235 ? -5.223 27.531 5.746 1 92.12 235 ASN B CA 1
ATOM 5902 C C . ASN B 1 235 ? -4.738 27.75 7.176 1 92.12 235 ASN B C 1
ATOM 5904 O O . ASN B 1 235 ? -3.965 26.953 7.703 1 92.12 235 ASN B O 1
ATOM 5908 N N . ASP B 1 236 ? -5.133 28.906 7.723 1 90.12 236 ASP B N 1
ATOM 5909 C CA . ASP B 1 236 ? -4.621 29.266 9.047 1 90.12 236 ASP B CA 1
ATOM 5910 C C . ASP B 1 236 ? -5.539 28.734 10.148 1 90.12 236 ASP B C 1
ATOM 5912 O O . ASP B 1 236 ? -5.395 29.109 11.312 1 90.12 236 ASP B O 1
ATOM 5916 N N . ASN B 1 237 ? -6.469 27.781 9.734 1 89 237 ASN B N 1
ATOM 5917 C CA . ASN B 1 237 ? -7.258 27.109 10.758 1 89 237 ASN B CA 1
ATOM 5918 C C . ASN B 1 237 ? -6.379 26.266 11.688 1 89 237 ASN B C 1
ATOM 5920 O O . ASN B 1 237 ? -5.242 25.953 11.352 1 89 237 ASN B O 1
ATOM 5924 N N . GLU B 1 238 ? -6.918 25.953 12.789 1 93.06 238 GLU B N 1
ATOM 5925 C CA . GLU B 1 238 ? -6.152 25.297 13.844 1 93.06 238 GLU B CA 1
ATOM 5926 C C . GLU B 1 238 ? -5.742 23.875 13.422 1 93.06 238 GLU B C 1
ATOM 5928 O O . GLU B 1 238 ? -4.625 23.438 13.711 1 93.06 238 GLU B O 1
ATOM 5933 N N . TYR B 1 239 ? -6.605 23.219 12.711 1 94.06 239 TYR B N 1
ATOM 5934 C CA . TYR B 1 239 ? -6.375 21.812 12.422 1 94.06 239 TYR B CA 1
ATOM 5935 C C . TYR B 1 239 ? -5.805 21.625 11.023 1 94.06 239 TYR B C 1
ATOM 5937 O O . TYR B 1 239 ? -6.117 22.391 10.109 1 94.06 239 TYR B O 1
ATOM 5945 N N . TRP B 1 240 ? -4.895 20.656 10.914 1 95.94 240 TRP B N 1
ATOM 5946 C CA . TRP B 1 240 ? -4.477 20.25 9.578 1 95.94 240 TRP B CA 1
ATOM 5947 C C . TRP B 1 240 ? -5.613 19.562 8.836 1 95.94 240 TRP B C 1
ATOM 5949 O O . TRP B 1 240 ? -6.484 18.953 9.453 1 95.94 240 TRP B O 1
ATOM 5959 N N . PRO B 1 241 ? -5.598 19.625 7.504 1 93.62 241 PRO B N 1
ATOM 5960 C CA . PRO B 1 241 ? -6.547 18.781 6.766 1 93.62 241 PRO B CA 1
ATOM 5961 C C . PRO B 1 241 ? -6.332 17.297 7.008 1 93.62 241 PRO B C 1
ATOM 5963 O O . PRO B 1 241 ? -5.188 16.828 7.035 1 93.62 241 PRO B O 1
ATOM 5966 N N . GLY B 1 242 ? -7.453 16.562 7.258 1 93.06 242 GLY B N 1
ATOM 5967 C CA . GLY B 1 242 ? -7.371 15.117 7.434 1 93.06 242 GLY B CA 1
ATOM 5968 C C . GLY B 1 242 ? -6.957 14.711 8.836 1 93.06 242 GLY B C 1
ATOM 5969 O O . GLY B 1 242 ? -6.387 13.641 9.031 1 93.06 242 GLY B O 1
ATOM 5970 N N . ASP B 1 243 ? -7.18 15.5 9.852 1 90.31 243 ASP B N 1
ATOM 5971 C CA . ASP B 1 243 ? -6.73 15.234 11.219 1 90.31 243 ASP B CA 1
ATOM 5972 C C . ASP B 1 243 ? -7.645 14.227 11.914 1 90.31 243 ASP B C 1
ATOM 5974 O O . ASP B 1 243 ? -7.402 13.844 13.062 1 90.31 243 ASP B O 1
ATOM 5978 N N . GLY B 1 244 ? -8.633 13.648 11.219 1 82.06 244 GLY B N 1
ATOM 5979 C CA . GLY B 1 244 ? -9.656 12.852 11.883 1 82.06 244 GLY B CA 1
ATOM 5980 C C . GLY B 1 244 ? -9.352 11.367 11.883 1 82.06 244 GLY B C 1
ATOM 5981 O O . GLY B 1 244 ? -10.047 10.586 12.531 1 82.06 244 GLY B O 1
ATOM 5982 N N . ASN B 1 245 ? -8.367 10.922 11.148 1 72.75 245 ASN B N 1
ATOM 5983 C CA . ASN B 1 245 ? -8.039 9.5 11.086 1 72.75 245 ASN B CA 1
ATOM 5984 C C . ASN B 1 245 ? -7.203 9.062 12.289 1 72.75 245 ASN B C 1
ATOM 5986 O O . ASN B 1 245 ? -5.984 9.258 12.305 1 72.75 245 ASN B O 1
ATOM 5990 N N . THR B 1 246 ? -7.867 8.406 13.203 1 70.12 246 THR B N 1
ATOM 5991 C CA . THR B 1 246 ? -7.129 8.102 14.422 1 70.12 246 THR B CA 1
ATOM 5992 C C . THR B 1 246 ? -7.164 6.609 14.719 1 70.12 246 THR B C 1
ATOM 5994 O O . THR B 1 246 ? -6.559 6.145 15.688 1 70.12 246 THR B O 1
ATOM 5997 N N . LEU B 1 247 ? -7.801 5.898 13.914 1 75.5 247 LEU B N 1
ATOM 5998 C CA . LEU B 1 247 ? -8.016 4.488 14.227 1 75.5 247 LEU B CA 1
ATOM 5999 C C . LEU B 1 247 ? -6.691 3.744 14.336 1 75.5 247 LEU B C 1
ATOM 6001 O O . LEU B 1 247 ? -6.531 2.875 15.188 1 75.5 247 LEU B O 1
ATOM 6005 N N . PHE B 1 248 ? -5.656 4.105 13.516 1 76.94 248 PHE B N 1
ATOM 6006 C CA . PHE B 1 248 ? -4.418 3.338 13.453 1 76.94 248 PHE B CA 1
ATOM 6007 C C . PHE B 1 248 ? -3.221 4.215 13.812 1 76.94 248 PHE B C 1
ATOM 6009 O O . PHE B 1 248 ? -2.074 3.826 13.578 1 76.94 248 PHE B O 1
ATOM 6016 N N . SER B 1 249 ? -3.449 5.359 14.32 1 83.19 249 SER B N 1
ATOM 6017 C CA . SER B 1 249 ? -2.365 6.305 14.578 1 83.19 249 SER B CA 1
ATOM 6018 C C . SER B 1 249 ? -1.555 5.902 15.805 1 83.19 249 SER B C 1
ATOM 6020 O O . SER B 1 249 ? -2.115 5.441 16.797 1 83.19 249 SER B O 1
ATOM 6022 N N . ASP B 1 250 ? -0.293 6.055 15.664 1 85.19 250 ASP B N 1
ATOM 6023 C CA . ASP B 1 250 ? 0.598 5.922 16.812 1 85.19 250 ASP B CA 1
ATOM 6024 C C . ASP B 1 250 ? 0.676 7.227 17.609 1 85.19 250 ASP B C 1
ATOM 6026 O O . ASP B 1 250 ? 0.545 7.223 18.828 1 85.19 250 ASP B O 1
ATOM 6030 N N . TYR B 1 251 ? 0.846 8.297 16.812 1 90.75 251 TYR B N 1
ATOM 6031 C CA . TYR B 1 251 ? 1.088 9.602 17.438 1 90.75 251 TYR B CA 1
ATOM 6032 C C . TYR B 1 251 ? 0.219 10.672 16.797 1 90.75 251 TYR B C 1
ATOM 6034 O O . TYR B 1 251 ? -0.142 10.57 15.617 1 90.75 251 TYR B O 1
ATOM 6042 N N . LYS B 1 252 ? -0.001 11.625 17.609 1 94.25 252 LYS B N 1
ATOM 6043 C CA . LYS B 1 252 ? -0.541 12.898 17.156 1 94.25 252 LYS B CA 1
ATOM 6044 C C . LYS B 1 252 ? 0.449 14.039 17.391 1 94.25 252 LYS B C 1
ATOM 6046 O O . LYS B 1 252 ? 1.076 14.102 18.453 1 94.25 252 LYS B O 1
ATOM 6051 N N . LEU B 1 253 ? 0.591 14.844 16.391 1 96.38 253 LEU B N 1
ATOM 6052 C CA . LEU B 1 253 ? 1.503 15.977 16.516 1 96.38 253 LEU B CA 1
ATOM 6053 C C . LEU B 1 253 ? 0.732 17.281 16.719 1 96.38 253 LEU B C 1
ATOM 6055 O O . LEU B 1 253 ? -0.179 17.594 15.945 1 96.38 253 LEU B O 1
ATOM 6059 N N . ASN B 1 254 ? 1.089 17.953 17.75 1 96.44 254 ASN B N 1
ATOM 6060 C CA . ASN B 1 254 ? 0.548 19.266 18.078 1 96.44 254 ASN B CA 1
ATOM 6061 C C . ASN B 1 254 ? 1.647 20.328 18.141 1 96.44 254 ASN B C 1
ATOM 6063 O O . ASN B 1 254 ? 2.764 20.031 18.578 1 96.44 254 ASN B O 1
ATOM 6067 N N . LEU B 1 255 ? 1.277 21.516 17.672 1 97.12 255 LEU B N 1
ATOM 6068 C CA . LEU B 1 255 ? 2.209 22.641 17.719 1 97.12 255 LEU B CA 1
ATOM 6069 C C . LEU B 1 255 ? 1.567 23.859 18.391 1 97.12 255 LEU B C 1
ATOM 6071 O O . LEU B 1 255 ? 0.399 24.156 18.141 1 97.12 255 LEU B O 1
ATOM 6075 N N . ARG B 1 256 ? 2.285 24.484 19.297 1 96.5 256 ARG B N 1
ATOM 6076 C CA . ARG B 1 256 ? 1.928 25.781 19.844 1 96.5 256 ARG B CA 1
ATOM 6077 C C . ARG B 1 256 ? 2.852 26.875 19.312 1 96.5 256 ARG B C 1
ATOM 6079 O O . ARG B 1 256 ? 4.074 26.766 19.406 1 96.5 256 ARG B O 1
ATOM 6086 N N . LEU B 1 257 ? 2.279 27.844 18.766 1 95.62 257 LEU B N 1
ATOM 6087 C CA . LEU B 1 257 ? 3.045 28.906 18.125 1 95.62 257 LEU B CA 1
ATOM 6088 C C . LEU B 1 257 ? 2.824 30.234 18.828 1 95.62 257 LEU B C 1
ATOM 6090 O O . LEU B 1 257 ? 1.688 30.594 19.156 1 95.62 257 LEU B O 1
ATOM 6094 N N . ASP B 1 258 ? 3.947 30.875 19.047 1 92.88 258 ASP B N 1
ATOM 6095 C CA . ASP B 1 258 ? 3.926 32.219 19.641 1 92.88 258 ASP B CA 1
ATOM 6096 C C . ASP B 1 258 ? 4.883 33.156 18.906 1 92.88 258 ASP B C 1
ATOM 6098 O O . ASP B 1 258 ? 5.891 32.719 18.344 1 92.88 258 ASP B O 1
ATOM 6102 N N . LYS B 1 259 ? 4.484 34.344 18.797 1 88.31 259 LYS B N 1
ATOM 6103 C CA . LYS B 1 259 ? 5.348 35.344 18.172 1 88.31 259 LYS B CA 1
ATOM 6104 C C . LYS B 1 259 ? 5.207 36.719 18.859 1 88.31 259 LYS B C 1
ATOM 6106 O O . LYS B 1 259 ? 4.094 37.188 19.062 1 88.31 259 LYS B O 1
ATOM 6111 N N . VAL B 1 260 ? 6.418 37.25 19.188 1 82.56 260 VAL B N 1
ATOM 6112 C CA . VAL B 1 260 ? 6.434 38.656 19.656 1 82.56 260 VAL B CA 1
ATOM 6113 C C . VAL B 1 260 ? 6.348 39.594 18.469 1 82.56 260 VAL B C 1
ATOM 6115 O O . VAL B 1 260 ? 7.145 39.5 17.531 1 82.56 260 VAL B O 1
ATOM 6118 N N . PRO B 1 261 ? 5.383 40.5 18.391 1 82.25 261 PRO B N 1
ATOM 6119 C CA . PRO B 1 261 ? 5.086 41.344 17.234 1 82.25 261 PRO B CA 1
ATOM 6120 C C . PRO B 1 261 ? 6.328 42.031 16.688 1 82.25 261 PRO B C 1
ATOM 6122 O O . PRO B 1 261 ? 6.484 42.125 15.461 1 82.25 261 PRO B O 1
ATOM 6125 N N . THR B 1 262 ? 7.227 42.375 17.406 1 84.19 262 THR B N 1
ATOM 6126 C CA . THR B 1 262 ? 8.367 43.156 16.922 1 84.19 262 THR B CA 1
ATOM 6127 C C . THR B 1 262 ? 9.531 42.219 16.562 1 84.19 262 THR B C 1
ATOM 6129 O O . THR B 1 262 ? 10.547 42.688 16.031 1 84.19 262 THR B O 1
ATOM 6132 N N . SER B 1 263 ? 9.281 40.969 16.609 1 84.69 263 SER B N 1
ATOM 6133 C CA . SER B 1 263 ? 10.383 40.031 16.406 1 84.69 263 SER B CA 1
ATOM 6134 C C . SER B 1 263 ? 10.258 39.312 15.07 1 84.69 263 SER B C 1
ATOM 6136 O O . SER B 1 263 ? 9.156 39.156 14.547 1 84.69 263 SER B O 1
ATOM 6138 N N . ASP B 1 264 ? 11.414 38.969 14.469 1 91.25 264 ASP B N 1
ATOM 6139 C CA . ASP B 1 264 ? 11.445 38.156 13.258 1 91.25 264 ASP B CA 1
ATOM 6140 C C . ASP B 1 264 ? 11.523 36.656 13.586 1 91.25 264 ASP B C 1
ATOM 6142 O O . ASP B 1 264 ? 11.82 35.844 12.719 1 91.25 264 ASP B O 1
ATOM 6146 N N . GLN B 1 265 ? 11.227 36.438 14.82 1 94 265 GLN B N 1
ATOM 6147 C CA . GLN B 1 265 ? 11.32 35.062 15.273 1 94 265 GLN B CA 1
ATOM 6148 C C . GLN B 1 265 ? 10 34.562 15.875 1 94 265 GLN B C 1
ATOM 6150 O O . GLN B 1 265 ? 9.281 35.344 16.5 1 94 265 GLN B O 1
ATOM 6155 N N . LEU B 1 266 ? 9.664 33.344 15.57 1 95.69 266 LEU B N 1
ATOM 6156 C CA . LEU B 1 266 ? 8.555 32.656 16.203 1 95.69 266 LEU B CA 1
ATOM 6157 C C . LEU B 1 266 ? 9.062 31.578 17.156 1 95.69 266 LEU B C 1
ATOM 6159 O O . LEU B 1 266 ? 10.148 31.031 16.953 1 95.69 266 LEU B O 1
ATOM 6163 N N . THR B 1 267 ? 8.297 31.375 18.172 1 95.5 267 THR B N 1
ATOM 6164 C CA . THR B 1 267 ? 8.555 30.25 19.047 1 95.5 267 THR B CA 1
ATOM 6165 C C . THR B 1 267 ? 7.527 29.141 18.828 1 95.5 267 THR B C 1
ATOM 6167 O O . THR B 1 267 ? 6.32 29.391 18.844 1 95.5 267 THR B O 1
ATOM 6170 N N . ALA B 1 268 ? 8.039 27.938 18.594 1 96.56 268 ALA B N 1
ATOM 6171 C CA . ALA B 1 268 ? 7.172 26.797 18.359 1 96.56 268 ALA B CA 1
ATOM 6172 C C . ALA B 1 268 ? 7.449 25.688 19.359 1 96.56 268 ALA B C 1
ATOM 6174 O O . ALA B 1 268 ? 8.602 25.281 19.547 1 96.56 268 ALA B O 1
ATOM 6175 N N . ARG B 1 269 ? 6.406 25.281 20.016 1 96.62 269 ARG B N 1
ATOM 6176 C CA . ARG B 1 269 ? 6.477 24.094 20.859 1 96.62 269 ARG B CA 1
ATOM 6177 C C . ARG B 1 269 ? 5.801 22.906 20.188 1 96.62 269 ARG B C 1
ATOM 6179 O O . ARG B 1 269 ? 4.605 22.938 19.906 1 96.62 269 ARG B O 1
ATOM 6186 N N . VAL B 1 270 ? 6.602 21.844 19.969 1 97.31 270 VAL B N 1
ATOM 6187 C CA . VAL B 1 270 ? 6.105 20.641 19.312 1 97.31 270 VAL B CA 1
ATOM 6188 C C . VAL B 1 270 ? 5.863 19.547 20.344 1 97.31 270 VAL B C 1
ATOM 6190 O O . VAL B 1 270 ? 6.734 19.266 21.172 1 97.31 270 VAL B O 1
ATOM 6193 N N . GLU B 1 271 ? 4.691 18.984 20.234 1 96.06 271 GLU B N 1
ATOM 6194 C CA . GLU B 1 271 ? 4.328 17.922 21.156 1 96.06 271 GLU B CA 1
ATOM 6195 C C . GLU B 1 271 ? 3.812 16.688 20.391 1 96.06 271 GLU B C 1
ATOM 6197 O O . GLU B 1 271 ? 3.049 16.828 19.438 1 96.06 271 GLU B O 1
ATOM 6202 N N . LEU B 1 272 ? 4.332 15.5 20.797 1 95.38 272 LEU B N 1
ATOM 6203 C CA . LEU B 1 272 ? 3.766 14.234 20.359 1 95.38 272 LEU B CA 1
ATOM 6204 C C . LEU B 1 272 ? 2.98 13.57 21.484 1 95.38 272 LEU B C 1
ATOM 6206 O O . LEU B 1 272 ? 3.459 13.484 22.609 1 95.38 272 LEU B O 1
ATOM 6210 N N . VAL B 1 273 ? 1.818 13.172 21.109 1 91.56 273 VAL B N 1
ATOM 6211 C CA . VAL B 1 273 ? 0.965 12.469 22.078 1 91.56 273 VAL B CA 1
ATOM 6212 C C . VAL B 1 273 ? 0.575 11.102 21.516 1 91.56 273 VAL B C 1
ATOM 6214 O O . VAL B 1 273 ? 0.293 10.977 20.312 1 91.56 273 VAL B O 1
ATOM 6217 N N . TYR B 1 274 ? 0.592 10.078 22.391 1 87.19 274 TYR B N 1
ATOM 6218 C CA . TYR B 1 274 ? 0.045 8.789 21.984 1 87.19 274 TYR B CA 1
ATOM 6219 C C . TYR B 1 274 ? -1.45 8.898 21.703 1 87.19 274 TYR B C 1
ATOM 6221 O O . TYR B 1 274 ? -2.188 9.516 22.469 1 87.19 274 TYR B O 1
ATOM 6229 N N . HIS B 1 275 ? -1.855 8.289 20.688 1 77.88 275 HIS B N 1
ATOM 6230 C CA . HIS B 1 275 ? -3.268 8.406 20.344 1 77.88 275 HIS B CA 1
ATOM 6231 C C . HIS B 1 275 ? -4.145 7.703 21.375 1 77.88 275 HIS B C 1
ATOM 6233 O O . HIS B 1 275 ? -5.172 8.242 21.797 1 77.88 275 HIS B O 1
ATOM 6239 N N . SER B 1 276 ? -3.752 6.531 21.828 1 70.94 276 SER B N 1
ATOM 6240 C CA . SER B 1 276 ? -4.562 5.695 22.703 1 70.94 276 SER B CA 1
ATOM 6241 C C . SER B 1 276 ? -4.648 6.293 24.109 1 70.94 276 SER B C 1
ATOM 6243 O O . SER B 1 276 ? -5.73 6.359 24.688 1 70.94 276 SER B O 1
ATOM 6245 N N . SER B 1 277 ? -3.553 6.91 24.625 1 72.12 277 SER B N 1
ATOM 6246 C CA . SER B 1 277 ? -3.508 7.344 26.031 1 72.12 277 SER B CA 1
ATOM 6247 C C . SER B 1 277 ? -3.514 8.867 26.125 1 72.12 277 SER B C 1
ATOM 6249 O O . SER B 1 277 ? -3.699 9.414 27.219 1 72.12 277 SER B O 1
ATOM 6251 N N . GLU B 1 278 ? -3.301 9.57 25.047 1 80 278 GLU B N 1
ATOM 6252 C CA . GLU B 1 278 ? -3.189 11.023 25.016 1 80 278 GLU B CA 1
ATOM 6253 C C . GLU B 1 278 ? -2.041 11.5 25.906 1 80 278 GLU B C 1
ATOM 6255 O O . GLU B 1 278 ? -1.996 12.672 26.297 1 80 278 GLU B O 1
ATOM 6260 N N . LYS B 1 279 ? -1.224 10.555 26.188 1 85.69 279 LYS B N 1
ATOM 6261 C CA . LYS B 1 279 ? -0.048 10.922 26.969 1 85.69 279 LYS B CA 1
ATOM 6262 C C . LYS B 1 279 ? 1.022 11.555 26.094 1 85.69 279 LYS B C 1
ATOM 6264 O O . LYS B 1 279 ? 1.317 11.055 25 1 85.69 279 LYS B O 1
ATOM 6269 N N . GLN B 1 280 ? 1.546 12.617 26.562 1 90.06 280 GLN B N 1
ATOM 6270 C CA . GLN B 1 280 ? 2.627 13.289 25.859 1 90.06 280 GLN B CA 1
ATOM 6271 C C . GLN B 1 280 ? 3.93 12.5 25.953 1 90.06 280 GLN B C 1
ATOM 6273 O O . GLN B 1 280 ? 4.344 12.109 27.047 1 90.06 280 GLN B O 1
ATOM 6278 N N . THR B 1 281 ? 4.586 12.297 24.859 1 90.62 281 THR B N 1
ATOM 6279 C CA . THR B 1 281 ? 5.785 11.461 24.844 1 90.62 281 THR B CA 1
ATOM 6280 C C . THR B 1 281 ? 6.992 12.273 24.375 1 90.62 281 THR B C 1
ATOM 6282 O O . THR B 1 281 ? 8.141 11.875 24.609 1 90.62 281 THR B O 1
ATOM 6285 N N . TYR B 1 282 ? 6.723 13.367 23.75 1 92.69 282 TYR B N 1
ATOM 6286 C CA . TYR B 1 282 ? 7.777 14.211 23.203 1 92.69 282 TYR B CA 1
ATOM 6287 C C . TYR B 1 282 ? 7.398 15.688 23.297 1 92.69 282 TYR B C 1
ATOM 6289 O O . TYR B 1 282 ? 6.234 16.047 23.109 1 92.69 282 TYR B O 1
ATOM 6297 N N . ARG B 1 283 ? 8.344 16.5 23.703 1 94.19 283 ARG B N 1
ATOM 6298 C CA . ARG B 1 283 ? 8.195 17.938 23.703 1 94.19 283 ARG B CA 1
ATOM 6299 C C . ARG B 1 283 ? 9.477 18.625 23.25 1 94.19 283 ARG B C 1
ATOM 6301 O O . ARG B 1 283 ? 10.555 18.375 23.797 1 94.19 283 ARG B O 1
ATOM 6308 N N . GLY B 1 284 ? 9.344 19.359 22.188 1 95.62 284 GLY B N 1
ATOM 6309 C CA . GLY B 1 284 ? 10.461 20.156 21.672 1 95.62 284 GLY B CA 1
ATOM 6310 C C . GLY B 1 284 ? 10.109 21.625 21.484 1 95.62 284 GLY B C 1
ATOM 6311 O O . GLY B 1 284 ? 8.992 21.953 21.094 1 95.62 284 GLY B O 1
ATOM 6312 N N . GLU B 1 285 ? 11.102 22.5 21.844 1 95.94 285 GLU B N 1
ATOM 6313 C CA . GLU B 1 285 ? 10.945 23.938 21.625 1 95.94 285 GLU B CA 1
ATOM 6314 C C . GLU B 1 285 ? 11.898 24.438 20.547 1 95.94 285 GLU B C 1
ATOM 6316 O O . GLU B 1 285 ? 13.078 24.094 20.547 1 95.94 285 GLU B O 1
ATOM 6321 N N . TYR B 1 286 ? 11.297 25.203 19.703 1 96.25 286 TYR B N 1
ATOM 6322 C CA . TYR B 1 286 ? 12.062 25.641 18.547 1 96.25 286 TYR B CA 1
ATOM 6323 C C . TYR B 1 286 ? 11.867 27.125 18.312 1 96.25 286 TYR B C 1
ATOM 6325 O O . TYR B 1 286 ? 10.805 27.688 18.594 1 96.25 286 TYR B O 1
ATOM 6333 N N . ILE B 1 287 ? 12.93 27.734 17.812 1 95.5 287 ILE B N 1
ATOM 6334 C CA . ILE B 1 287 ? 12.875 29.109 17.312 1 95.5 287 ILE B CA 1
ATOM 6335 C C . ILE B 1 287 ? 12.875 29.109 15.789 1 95.5 287 ILE B C 1
ATOM 6337 O O . ILE B 1 287 ? 13.773 28.547 15.164 1 95.5 287 ILE B O 1
ATOM 6341 N N . LEU B 1 288 ? 11.828 29.703 15.266 1 95.75 288 LEU B N 1
ATOM 6342 C CA . LEU B 1 288 ? 11.695 29.766 13.812 1 95.75 288 LEU B CA 1
ATOM 6343 C C . LEU B 1 288 ? 11.898 31.188 13.305 1 95.75 288 LEU B C 1
ATOM 6345 O O . LEU B 1 288 ? 11.188 32.125 13.719 1 95.75 288 LEU B O 1
ATOM 6349 N N . SER B 1 289 ? 12.836 31.328 12.398 1 93.94 289 SER B N 1
ATOM 6350 C CA . SER B 1 289 ? 13.047 32.625 11.766 1 93.94 289 SER B CA 1
ATOM 6351 C C . SER B 1 289 ? 12.125 32.812 10.562 1 93.94 289 SER B C 1
ATOM 6353 O O . SER B 1 289 ? 12.023 31.938 9.703 1 93.94 289 SER B O 1
ATOM 6355 N N . THR B 1 290 ? 11.516 33.969 10.477 1 91 290 THR B N 1
ATOM 6356 C CA . THR B 1 290 ? 10.562 34.219 9.406 1 91 290 THR B CA 1
ATOM 6357 C C . THR B 1 290 ? 11.258 34.219 8.047 1 91 290 THR B C 1
ATOM 6359 O O . THR B 1 290 ? 10.633 33.969 7.023 1 91 290 THR B O 1
ATOM 6362 N N . GLY B 1 291 ? 12.578 34.438 8.008 1 88.12 291 GLY B N 1
ATOM 6363 C CA . GLY B 1 291 ? 13.344 34.469 6.77 1 88.12 291 GLY B CA 1
ATOM 6364 C C . GLY B 1 291 ? 13.875 33.094 6.371 1 88.12 291 GLY B C 1
ATOM 6365 O O . GLY B 1 291 ? 14.273 32.906 5.219 1 88.12 291 GLY B O 1
ATOM 6366 N N . SER B 1 292 ? 13.914 32.219 7.262 1 90.56 292 SER B N 1
ATOM 6367 C CA . SER B 1 292 ? 14.422 30.875 7 1 90.56 292 SER B CA 1
ATOM 6368 C C . SER B 1 292 ? 13.492 29.812 7.582 1 90.56 292 SER B C 1
ATOM 6370 O O . SER B 1 292 ? 13.953 28.875 8.234 1 90.56 292 SER B O 1
ATOM 6372 N N . LEU B 1 293 ? 12.266 29.984 7.398 1 93.62 293 LEU B N 1
ATOM 6373 C CA . LEU B 1 293 ? 11.234 29.172 8.039 1 93.62 293 LEU B CA 1
ATOM 6374 C C . LEU B 1 293 ? 11.406 27.703 7.668 1 93.62 293 LEU B C 1
ATOM 6376 O O . LEU B 1 293 ? 11.406 26.828 8.547 1 93.62 293 LEU B O 1
ATOM 6380 N N . ASP B 1 294 ? 11.633 27.359 6.398 1 94.06 294 ASP B N 1
ATOM 6381 C CA . ASP B 1 294 ? 11.711 25.984 5.922 1 94.06 294 ASP B CA 1
ATOM 6382 C C . ASP B 1 294 ? 12.898 25.25 6.539 1 94.06 294 ASP B C 1
ATOM 6384 O O . ASP B 1 294 ? 12.797 24.078 6.902 1 94.06 294 ASP B O 1
ATOM 6388 N N . GLN B 1 295 ? 13.945 25.953 6.668 1 90.75 295 GLN B N 1
ATOM 6389 C CA . GLN B 1 295 ? 15.141 25.359 7.27 1 90.75 295 GLN B CA 1
ATOM 6390 C C . GLN B 1 295 ? 14.914 25.062 8.75 1 90.75 295 GLN B C 1
ATOM 6392 O O . GLN B 1 295 ? 15.328 24.016 9.242 1 90.75 295 GLN B O 1
ATOM 6397 N N . ASP B 1 296 ? 14.32 25.984 9.398 1 94.12 296 ASP B N 1
ATOM 6398 C CA . ASP B 1 296 ? 14.055 25.797 10.82 1 94.12 296 ASP B CA 1
ATOM 6399 C C . ASP B 1 296 ? 13.023 24.688 11.039 1 94.12 296 ASP B C 1
ATOM 6401 O O . ASP B 1 296 ? 13.109 23.938 12.016 1 94.12 296 ASP B O 1
ATOM 6405 N N . ILE B 1 297 ? 12.109 24.562 10.141 1 95.69 297 ILE B N 1
ATOM 6406 C CA . ILE B 1 297 ? 11.117 23.5 10.211 1 95.69 297 ILE B CA 1
ATOM 6407 C C . ILE B 1 297 ? 11.789 22.141 9.969 1 95.69 297 ILE B C 1
ATOM 6409 O O . ILE B 1 297 ? 11.406 21.141 10.562 1 95.69 297 ILE B O 1
ATOM 6413 N N . GLN B 1 298 ? 12.75 22.125 9.125 1 93.12 298 GLN B N 1
ATOM 6414 C CA . GLN B 1 298 ? 13.5 20.891 8.883 1 93.12 298 GLN B CA 1
ATOM 6415 C C . GLN B 1 298 ? 14.125 20.375 10.172 1 93.12 298 GLN B C 1
ATOM 6417 O O . GLN B 1 298 ? 14.234 19.156 10.367 1 93.12 298 GLN B O 1
ATOM 6422 N N . LYS B 1 299 ? 14.5 21.297 10.969 1 92.38 299 LYS B N 1
ATOM 6423 C CA . LYS B 1 299 ? 15.055 20.891 12.258 1 92.38 299 LYS B CA 1
ATOM 6424 C C . LYS B 1 299 ? 14.016 20.141 13.086 1 92.38 299 LYS B C 1
ATOM 6426 O O . LYS B 1 299 ? 14.344 19.172 13.766 1 92.38 299 LYS B O 1
ATOM 6431 N N . ILE B 1 300 ? 12.828 20.594 13.039 1 95.56 300 ILE B N 1
ATOM 6432 C CA . ILE B 1 300 ? 11.734 19.906 13.727 1 95.56 300 ILE B CA 1
ATOM 6433 C C . ILE B 1 300 ? 11.594 18.5 13.172 1 95.56 300 ILE B C 1
ATOM 6435 O O . ILE B 1 300 ? 11.539 17.531 13.93 1 95.56 300 ILE B O 1
ATOM 6439 N N . THR B 1 301 ? 11.547 18.344 11.859 1 94.81 301 THR B N 1
ATOM 6440 C CA . THR B 1 301 ? 11.398 17.047 11.203 1 94.81 301 THR B CA 1
ATOM 6441 C C . THR B 1 301 ? 12.555 16.125 11.555 1 94.81 301 THR B C 1
ATOM 6443 O O . THR B 1 301 ? 12.352 14.953 11.852 1 94.81 301 THR B O 1
ATOM 6446 N N . ASP B 1 302 ? 13.711 16.734 11.578 1 91.56 302 ASP B N 1
ATOM 6447 C CA . ASP B 1 302 ? 14.898 15.938 11.914 1 91.56 302 ASP B CA 1
ATOM 6448 C C . ASP B 1 302 ? 14.82 15.406 13.344 1 91.56 302 ASP B C 1
ATOM 6450 O O . ASP B 1 302 ? 15.156 14.242 13.594 1 91.56 302 ASP B O 1
ATOM 6454 N N . ASP B 1 303 ? 14.375 16.234 14.18 1 93.56 303 ASP B N 1
ATOM 6455 C CA . ASP B 1 303 ? 14.258 15.836 15.578 1 93.56 303 ASP B CA 1
ATOM 6456 C C . ASP B 1 303 ? 13.188 14.758 15.758 1 93.56 303 ASP B C 1
ATOM 6458 O O . ASP B 1 303 ? 13.352 13.836 16.562 1 93.56 303 ASP B O 1
ATOM 6462 N N . LEU B 1 304 ? 12.125 14.883 15.078 1 94.94 304 LEU B N 1
ATOM 6463 C CA . LEU B 1 304 ? 11.086 13.859 15.125 1 94.94 304 LEU B CA 1
ATOM 6464 C C . LEU B 1 304 ? 11.609 12.531 14.602 1 94.94 304 LEU B C 1
ATOM 6466 O O . LEU B 1 304 ? 11.352 11.477 15.188 1 94.94 304 LEU B O 1
ATOM 6470 N N . ILE B 1 305 ? 12.273 12.609 13.445 1 89.88 305 ILE B N 1
ATOM 6471 C CA . ILE B 1 305 ? 12.867 11.422 12.844 1 89.88 305 ILE B CA 1
ATOM 6472 C C . ILE B 1 305 ? 13.82 10.758 13.844 1 89.88 305 ILE B C 1
ATOM 6474 O O . ILE B 1 305 ? 13.812 9.539 13.992 1 89.88 305 ILE B O 1
ATOM 6478 N N . ASP B 1 306 ? 14.508 11.648 14.539 1 87.44 306 ASP B N 1
ATOM 6479 C CA . ASP B 1 306 ? 15.43 11.164 15.57 1 87.44 306 ASP B CA 1
ATOM 6480 C C . ASP B 1 306 ? 14.664 10.539 16.734 1 87.44 306 ASP B C 1
ATOM 6482 O O . ASP B 1 306 ? 15.031 9.461 17.219 1 87.44 306 ASP B O 1
ATOM 6486 N N . TYR B 1 307 ? 13.688 11.203 17.125 1 90.62 307 TYR B N 1
ATOM 6487 C CA . TYR B 1 307 ? 12.859 10.711 18.219 1 90.62 307 TYR B CA 1
ATOM 6488 C C . TYR B 1 307 ? 12.266 9.344 17.875 1 90.62 307 TYR B C 1
ATOM 6490 O O . TYR B 1 307 ? 12.219 8.453 18.734 1 90.62 307 TYR B O 1
ATOM 6498 N N . PHE B 1 308 ? 11.812 9.148 16.594 1 88.38 308 PHE B N 1
ATOM 6499 C CA . PHE B 1 308 ? 11.211 7.906 16.141 1 88.38 308 PHE B CA 1
ATOM 6500 C C . PHE B 1 308 ? 12.273 6.859 15.844 1 88.38 308 PHE B C 1
ATOM 6502 O O . PHE B 1 308 ? 11.953 5.715 15.508 1 88.38 308 PHE B O 1
ATOM 6509 N N . LYS B 1 309 ? 13.406 7.285 15.867 1 81 309 LYS B N 1
ATOM 6510 C CA . LYS B 1 309 ? 14.539 6.402 15.609 1 81 309 LYS B CA 1
ATOM 6511 C C . LYS B 1 309 ? 14.5 5.855 14.188 1 81 309 LYS B C 1
ATOM 6513 O O . LYS B 1 309 ? 14.672 4.652 13.977 1 81 309 LYS B O 1
ATOM 6518 N N . LEU B 1 310 ? 14.242 6.676 13.266 1 81.44 310 LEU B N 1
ATOM 6519 C CA . LEU B 1 310 ? 14.148 6.332 11.852 1 81.44 310 LEU B CA 1
ATOM 6520 C C . LEU B 1 310 ? 15.43 6.707 11.117 1 81.44 310 LEU B C 1
ATOM 6522 O O . LEU B 1 310 ? 16.188 7.559 11.578 1 81.44 310 LEU B O 1
ATOM 6526 N N . PRO B 1 311 ? 15.703 6.07 9.953 1 72.25 311 PRO B N 1
ATOM 6527 C CA . PRO B 1 311 ? 16.891 6.41 9.164 1 72.25 311 PRO B CA 1
ATOM 6528 C C . PRO B 1 311 ? 16.891 7.859 8.688 1 72.25 311 PRO B C 1
ATOM 6530 O O . PRO B 1 311 ? 15.836 8.383 8.305 1 72.25 311 PRO B O 1
ATOM 6533 N N . VAL B 1 312 ? 18.062 8.453 8.805 1 72.44 312 VAL B N 1
ATOM 6534 C CA . VAL B 1 312 ? 18.172 9.828 8.344 1 72.44 312 VAL B CA 1
ATOM 6535 C C . VAL B 1 312 ? 18.422 9.852 6.836 1 72.44 312 VAL B C 1
ATOM 6537 O O . VAL B 1 312 ? 19.281 9.117 6.328 1 72.44 312 VAL B O 1
ATOM 6540 N N . ILE B 1 313 ? 17.609 10.477 6.242 1 69 313 ILE B N 1
ATOM 6541 C CA . ILE B 1 313 ? 17.766 10.672 4.805 1 69 313 ILE B CA 1
ATOM 6542 C C . ILE B 1 313 ? 18.156 12.117 4.52 1 69 313 ILE B C 1
ATOM 6544 O O . ILE B 1 313 ? 17.531 13.047 5.039 1 69 313 ILE B O 1
ATOM 6548 N N . ALA B 1 314 ? 19.234 12.258 3.807 1 58.25 314 ALA B N 1
ATOM 6549 C CA . ALA B 1 314 ? 19.672 13.602 3.479 1 58.25 314 ALA B CA 1
ATOM 6550 C C . ALA B 1 314 ? 18.641 14.336 2.621 1 58.25 314 ALA B C 1
ATOM 6552 O O . ALA B 1 314 ? 18.094 13.758 1.686 1 58.25 314 ALA B O 1
ATOM 6553 N N . SER B 1 315 ? 18.094 15.383 3.244 1 62.78 315 SER B N 1
ATOM 6554 C CA . SER B 1 315 ? 17.156 16.188 2.471 1 62.78 315 SER B CA 1
ATOM 6555 C C . SER B 1 315 ? 17.562 17.656 2.457 1 62.78 315 SER B C 1
ATOM 6557 O O . SER B 1 315 ? 17.984 18.203 3.484 1 62.78 315 SER B O 1
ATOM 6559 N N . ALA B 1 316 ? 18.016 18.141 1.282 1 57.09 316 ALA B N 1
ATOM 6560 C CA . ALA B 1 316 ? 18.188 19.594 1.179 1 57.09 316 ALA B CA 1
ATOM 6561 C C . ALA B 1 316 ? 16.875 20.281 0.834 1 57.09 316 ALA B C 1
ATOM 6563 O O . ALA B 1 316 ? 16.25 19.969 -0.18 1 57.09 316 ALA B O 1
ATOM 6564 N N . ASN B 1 317 ? 16.344 20.953 1.91 1 66.25 317 ASN B N 1
ATOM 6565 C CA . ASN B 1 317 ? 15.117 21.703 1.653 1 66.25 317 ASN B CA 1
ATOM 6566 C C . ASN B 1 317 ? 15.422 23.156 1.259 1 66.25 317 ASN B C 1
ATOM 6568 O O . ASN B 1 317 ? 15.938 23.922 2.068 1 66.25 317 ASN B O 1
ATOM 6572 N N . THR B 1 318 ? 15.273 23.5 0.03 1 71.62 318 THR B N 1
ATOM 6573 C CA . THR B 1 318 ? 15.547 24.844 -0.445 1 71.62 318 THR B CA 1
ATOM 6574 C C . THR B 1 318 ? 14.242 25.578 -0.755 1 71.62 318 THR B C 1
ATOM 6576 O O . THR B 1 318 ? 14.25 26.625 -1.418 1 71.62 318 THR B O 1
ATOM 6579 N N . GLU B 1 319 ? 13.266 25.125 -0.139 1 85.81 319 GLU B N 1
ATOM 6580 C CA . GLU B 1 319 ? 11.977 25.719 -0.468 1 85.81 319 GLU B CA 1
ATOM 6581 C C . GLU B 1 319 ? 11.75 27.016 0.317 1 85.81 319 GLU B C 1
ATOM 6583 O O . GLU B 1 319 ? 12.281 27.188 1.415 1 85.81 319 GLU B O 1
ATOM 6588 N N . GLN B 1 320 ? 11.117 27.922 -0.289 1 90 320 GLN B N 1
ATOM 6589 C CA . GLN B 1 320 ? 10.609 29.141 0.349 1 90 320 GLN B CA 1
ATOM 6590 C C . GLN B 1 320 ? 9.086 29.141 0.394 1 90 320 GLN B C 1
ATOM 6592 O O . GLN B 1 320 ? 8.438 29.938 -0.291 1 90 320 GLN B O 1
ATOM 6597 N N . THR B 1 321 ? 8.594 28.391 1.316 1 94.62 321 THR B N 1
ATOM 6598 C CA . THR B 1 321 ? 7.164 28.094 1.374 1 94.62 321 THR B CA 1
ATOM 6599 C C . THR B 1 321 ? 6.363 29.359 1.671 1 94.62 321 THR B C 1
ATOM 6601 O O . THR B 1 321 ? 5.379 29.641 0.989 1 94.62 321 THR B O 1
ATOM 6604 N N . HIS B 1 322 ? 6.812 30.156 2.656 1 94.5 322 HIS B N 1
ATOM 6605 C CA . HIS B 1 322 ? 6.07 31.328 3.068 1 94.5 322 HIS B CA 1
ATOM 6606 C C . HIS B 1 322 ? 5.965 32.344 1.928 1 94.5 322 HIS B C 1
ATOM 6608 O O . HIS B 1 322 ? 4.895 32.906 1.695 1 94.5 322 HIS B O 1
ATOM 6614 N N . ALA B 1 323 ? 7.023 32.562 1.217 1 93.56 323 ALA B N 1
ATOM 6615 C CA . ALA B 1 323 ? 7.023 33.5 0.09 1 93.56 323 ALA B CA 1
ATOM 6616 C C . ALA B 1 323 ? 6.094 33 -1.02 1 93.56 323 ALA B C 1
ATOM 6618 O O . ALA B 1 323 ? 5.355 33.812 -1.608 1 93.56 323 ALA B O 1
ATOM 6619 N N . PHE B 1 324 ? 6.105 31.781 -1.271 1 94.25 324 PHE B N 1
ATOM 6620 C CA . PHE B 1 324 ? 5.316 31.219 -2.367 1 94.25 324 PHE B CA 1
ATOM 6621 C C . PHE B 1 324 ? 3.828 31.281 -2.047 1 94.25 324 PHE B C 1
ATOM 6623 O O . PHE B 1 324 ? 3.021 31.672 -2.893 1 94.25 324 PHE B O 1
ATOM 6630 N N . ILE B 1 325 ? 3.455 30.891 -0.855 1 94.31 325 ILE B N 1
ATOM 6631 C CA . ILE B 1 325 ? 2.049 30.797 -0.477 1 94.31 325 ILE B CA 1
ATOM 6632 C C . ILE B 1 325 ? 1.408 32.188 -0.492 1 94.31 325 ILE B C 1
ATOM 6634 O O . ILE B 1 325 ? 0.206 32.312 -0.736 1 94.31 325 ILE B O 1
ATOM 6638 N N . ASN B 1 326 ? 2.219 33.188 -0.307 1 93.75 326 ASN B N 1
ATOM 6639 C CA . ASN B 1 326 ? 1.682 34.531 -0.224 1 93.75 326 ASN B CA 1
ATOM 6640 C C . ASN B 1 326 ? 1.611 35.188 -1.599 1 93.75 326 ASN B C 1
ATOM 6642 O O . ASN B 1 326 ? 1.114 36.312 -1.729 1 93.75 326 ASN B O 1
ATOM 6646 N N . GLN B 1 327 ? 2.033 34.531 -2.594 1 94.31 327 GLN B N 1
ATOM 6647 C CA . GLN B 1 327 ? 1.839 35.031 -3.955 1 94.31 327 GLN B CA 1
ATOM 6648 C C . GLN B 1 327 ? 0.379 34.875 -4.383 1 94.31 327 GLN B C 1
ATOM 6650 O O . GLN B 1 327 ? -0.372 34.094 -3.816 1 94.31 327 GLN B O 1
ATOM 6655 N N . THR B 1 328 ? 0.055 35.688 -5.344 1 93.44 328 THR B N 1
ATOM 6656 C CA . THR B 1 328 ? -1.279 35.562 -5.922 1 93.44 328 THR B CA 1
ATOM 6657 C C . THR B 1 328 ? -1.393 34.281 -6.758 1 93.44 328 THR B C 1
ATOM 6659 O O . THR B 1 328 ? -0.381 33.75 -7.191 1 93.44 328 THR B O 1
ATOM 6662 N N . LEU B 1 329 ? -2.561 33.875 -6.922 1 92.75 329 LEU B N 1
ATOM 6663 C CA . LEU B 1 329 ? -2.793 32.656 -7.73 1 92.75 329 LEU B CA 1
ATOM 6664 C C . LEU B 1 329 ? -2.211 32.844 -9.133 1 92.75 329 LEU B C 1
ATOM 6666 O O . LEU B 1 329 ? -1.614 31.906 -9.68 1 92.75 329 LEU B O 1
ATOM 6670 N N . ALA B 1 330 ? -2.385 34 -9.727 1 91.62 330 ALA B N 1
ATOM 6671 C CA . ALA B 1 330 ? -1.869 34.281 -11.07 1 91.62 330 ALA B CA 1
ATOM 6672 C C . ALA B 1 330 ? -0.35 34.156 -11.109 1 91.62 330 ALA B C 1
ATOM 6674 O O . ALA B 1 330 ? 0.2 33.594 -12.055 1 91.62 330 ALA B O 1
ATOM 6675 N N . GLN B 1 331 ? 0.336 34.625 -10.094 1 93.75 331 GLN B N 1
ATOM 6676 C CA . GLN B 1 331 ? 1.79 34.531 -10.008 1 93.75 331 GLN B CA 1
ATOM 6677 C C . GLN B 1 331 ? 2.238 33.062 -9.875 1 93.75 331 GLN B C 1
ATOM 6679 O O . GLN B 1 331 ? 3.23 32.656 -10.484 1 93.75 331 GLN B O 1
ATOM 6684 N N . GLN B 1 332 ? 1.502 32.375 -9.07 1 94.06 332 GLN B N 1
ATOM 6685 C CA . GLN B 1 332 ? 1.829 30.969 -8.867 1 94.06 332 GLN B CA 1
ATOM 6686 C C . GLN B 1 332 ? 1.639 30.172 -10.148 1 94.06 332 GLN B C 1
ATOM 6688 O O . GLN B 1 332 ? 2.449 29.297 -10.469 1 94.06 332 GLN B O 1
ATOM 6693 N N . LEU B 1 333 ? 0.643 30.453 -10.891 1 92.94 333 LEU B N 1
ATOM 6694 C CA . LEU B 1 333 ? 0.339 29.766 -12.141 1 92.94 333 LEU B CA 1
ATOM 6695 C C . LEU B 1 333 ? 1.394 30.062 -13.195 1 92.94 333 LEU B C 1
ATOM 6697 O O . LEU B 1 333 ? 1.696 29.219 -14.039 1 92.94 333 LEU B O 1
ATOM 6701 N N . ASP B 1 334 ? 1.94 31.234 -13.109 1 89.69 334 ASP B N 1
ATOM 6702 C CA . ASP B 1 334 ? 2.859 31.703 -14.141 1 89.69 334 ASP B CA 1
ATOM 6703 C C . ASP B 1 334 ? 4.305 31.359 -13.781 1 89.69 334 ASP B C 1
ATOM 6705 O O . ASP B 1 334 ? 5.227 31.688 -14.539 1 89.69 334 ASP B O 1
ATOM 6709 N N . ALA B 1 335 ? 4.445 30.75 -12.672 1 88.75 335 ALA B N 1
ATOM 6710 C CA . ALA B 1 335 ? 5.812 30.406 -12.289 1 88.75 335 ALA B CA 1
ATOM 6711 C C . ALA B 1 335 ? 6.492 29.562 -13.359 1 88.75 335 ALA B C 1
ATOM 6713 O O . ALA B 1 335 ? 5.93 28.578 -13.828 1 88.75 335 ALA B O 1
ATOM 6714 N N . ASP B 1 336 ? 7.602 29.859 -13.859 1 82.81 336 ASP B N 1
ATOM 6715 C CA . ASP B 1 336 ? 8.273 29.234 -15 1 82.81 336 ASP B CA 1
ATOM 6716 C C . ASP B 1 336 ? 8.766 27.828 -14.641 1 82.81 336 ASP B C 1
ATOM 6718 O O . ASP B 1 336 ? 8.578 26.891 -15.414 1 82.81 336 ASP B O 1
ATOM 6722 N N . ASN B 1 337 ? 9.438 27.766 -13.461 1 88 337 ASN B N 1
ATOM 6723 C CA . ASN B 1 337 ? 10 26.469 -13.07 1 88 337 ASN B CA 1
ATOM 6724 C C . ASN B 1 337 ? 9.625 26.109 -11.633 1 88 337 ASN B C 1
ATOM 6726 O O . ASN B 1 337 ? 10.484 26.094 -10.75 1 88 337 ASN B O 1
ATOM 6730 N N . PRO B 1 338 ? 8.367 25.766 -11.531 1 91.69 338 PRO B N 1
ATOM 6731 C CA . PRO B 1 338 ? 7.965 25.406 -10.172 1 91.69 338 PRO B CA 1
ATOM 6732 C C . PRO B 1 338 ? 8.625 24.109 -9.695 1 91.69 338 PRO B C 1
ATOM 6734 O O . PRO B 1 338 ? 8.906 23.219 -10.5 1 91.69 338 PRO B O 1
ATOM 6737 N N . SER B 1 339 ? 8.945 24.047 -8.438 1 89.44 339 SER B N 1
ATOM 6738 C CA . SER B 1 339 ? 9.383 22.797 -7.824 1 89.44 339 SER B CA 1
ATOM 6739 C C . SER B 1 339 ? 8.227 21.812 -7.664 1 89.44 339 SER B C 1
ATOM 6741 O O . SER B 1 339 ? 7.062 22.188 -7.836 1 89.44 339 SER B O 1
ATOM 6743 N N . MET B 1 340 ? 8.516 20.562 -7.41 1 89.31 340 MET B N 1
ATOM 6744 C CA . MET B 1 340 ? 7.484 19.562 -7.152 1 89.31 340 MET B CA 1
ATOM 6745 C C . MET B 1 340 ? 6.609 19.969 -5.973 1 89.31 340 MET B C 1
ATOM 6747 O O . MET B 1 340 ? 5.395 19.766 -5.996 1 89.31 340 MET B O 1
ATOM 6751 N N . PHE B 1 341 ? 7.262 20.562 -5.031 1 91.19 341 PHE B N 1
ATOM 6752 C CA . PHE B 1 341 ? 6.547 21.062 -3.865 1 91.19 341 PHE B CA 1
ATOM 6753 C C . PHE B 1 341 ? 5.535 22.125 -4.27 1 91.19 341 PHE B C 1
ATOM 6755 O O . PHE B 1 341 ? 4.379 22.094 -3.84 1 91.19 341 PHE B O 1
ATOM 6762 N N . GLN B 1 342 ? 5.973 23.016 -5.039 1 94.19 342 GLN B N 1
ATOM 6763 C CA . GLN B 1 342 ? 5.113 24.109 -5.469 1 94.19 342 GLN B CA 1
ATOM 6764 C C . GLN B 1 342 ? 3.961 23.594 -6.328 1 94.19 342 GLN B C 1
ATOM 6766 O O . GLN B 1 342 ? 2.826 24.062 -6.199 1 94.19 342 GLN B O 1
ATOM 6771 N N . ALA B 1 343 ? 4.289 22.656 -7.203 1 94.94 343 ALA B N 1
ATOM 6772 C CA . ALA B 1 343 ? 3.244 22.047 -8.023 1 94.94 343 ALA B CA 1
ATOM 6773 C C . ALA B 1 343 ? 2.199 21.359 -7.156 1 94.94 343 ALA B C 1
ATOM 6775 O O . ALA B 1 343 ? 0.998 21.469 -7.41 1 94.94 343 ALA B O 1
ATOM 6776 N N . ASN B 1 344 ? 2.709 20.625 -6.145 1 94.62 344 ASN B N 1
ATOM 6777 C CA . ASN B 1 344 ? 1.817 19.938 -5.215 1 94.62 344 ASN B CA 1
ATOM 6778 C C . ASN B 1 344 ? 0.902 20.922 -4.488 1 94.62 344 ASN B C 1
ATOM 6780 O O . ASN B 1 344 ? -0.315 20.734 -4.457 1 94.62 344 ASN B O 1
ATOM 6784 N N . TYR B 1 345 ? 1.433 21.953 -3.973 1 95.75 345 TYR B N 1
ATOM 6785 C CA . TYR B 1 345 ? 0.665 22.969 -3.26 1 95.75 345 TYR B CA 1
ATOM 6786 C C . TYR B 1 345 ? -0.374 23.609 -4.172 1 95.75 345 TYR B C 1
ATOM 6788 O O . TYR B 1 345 ? -1.533 23.766 -3.785 1 95.75 345 TYR B O 1
ATOM 6796 N N . LEU B 1 346 ? 0.098 24 -5.32 1 96.06 346 LEU B N 1
ATOM 6797 C CA . LEU B 1 346 ? -0.795 24.703 -6.242 1 96.06 346 LEU B CA 1
ATOM 6798 C C . LEU B 1 346 ? -1.92 23.781 -6.707 1 96.06 346 LEU B C 1
ATOM 6800 O O . LEU B 1 346 ? -3.057 24.234 -6.887 1 96.06 346 LEU B O 1
ATOM 6804 N N . ALA B 1 347 ? -1.605 22.547 -6.949 1 95.5 347 ALA B N 1
ATOM 6805 C CA . ALA B 1 347 ? -2.645 21.594 -7.344 1 95.5 347 ALA B CA 1
ATOM 6806 C C . ALA B 1 347 ? -3.775 21.562 -6.32 1 95.5 347 ALA B C 1
ATOM 6808 O O . ALA B 1 347 ? -4.953 21.562 -6.688 1 95.5 347 ALA B O 1
ATOM 6809 N N . ARG B 1 348 ? -3.445 21.516 -5.09 1 94 348 ARG B N 1
ATOM 6810 C CA . ARG B 1 348 ? -4.43 21.562 -4.016 1 94 348 ARG B CA 1
ATOM 6811 C C . ARG B 1 348 ? -5.266 22.844 -4.098 1 94 348 ARG B C 1
ATOM 6813 O O . ARG B 1 348 ? -6.496 22.781 -3.998 1 94 348 ARG B O 1
ATOM 6820 N N . ARG B 1 349 ? -4.605 23.891 -4.27 1 92.69 349 ARG B N 1
ATOM 6821 C CA . ARG B 1 349 ? -5.289 25.172 -4.34 1 92.69 349 ARG B CA 1
ATOM 6822 C C . ARG B 1 349 ? -6.234 25.234 -5.535 1 92.69 349 ARG B C 1
ATOM 6824 O O . ARG B 1 349 ? -7.355 25.734 -5.422 1 92.69 349 ARG B O 1
ATOM 6831 N N . LEU B 1 350 ? -5.789 24.719 -6.648 1 92.75 350 LEU B N 1
ATOM 6832 C CA . LEU B 1 350 ? -6.574 24.766 -7.879 1 92.75 350 LEU B CA 1
ATOM 6833 C C . LEU B 1 350 ? -7.832 23.906 -7.75 1 92.75 350 LEU B C 1
ATOM 6835 O O . LEU B 1 350 ? -8.875 24.25 -8.312 1 92.75 350 LEU B O 1
ATOM 6839 N N . LEU B 1 351 ? -7.688 22.828 -7.074 1 91 351 LEU B N 1
ATOM 6840 C CA . LEU B 1 351 ? -8.836 21.953 -6.918 1 91 351 LEU B CA 1
ATOM 6841 C C . LEU B 1 351 ? -9.969 22.656 -6.172 1 91 351 LEU B C 1
ATOM 6843 O O . LEU B 1 351 ? -11.141 22.453 -6.484 1 91 351 LEU B O 1
ATOM 6847 N N . LEU B 1 352 ? -9.555 23.516 -5.289 1 83.75 352 LEU B N 1
ATOM 6848 C CA . LEU B 1 352 ? -10.531 24.109 -4.391 1 83.75 352 LEU B CA 1
ATOM 6849 C C . LEU B 1 352 ? -10.867 25.531 -4.828 1 83.75 352 LEU B C 1
ATOM 6851 O O . LEU B 1 352 ? -11.617 26.234 -4.145 1 83.75 352 LEU B O 1
ATOM 6855 N N . ALA B 1 353 ? -10.305 25.953 -5.957 1 83.69 353 ALA B N 1
ATOM 6856 C CA . ALA B 1 353 ? -10.547 27.297 -6.453 1 83.69 353 ALA B CA 1
ATOM 6857 C C . ALA B 1 353 ? -11.75 27.344 -7.387 1 83.69 353 ALA B C 1
ATOM 6859 O O . ALA B 1 353 ? -11.641 26.984 -8.562 1 83.69 353 ALA B O 1
ATOM 6860 N N . PRO B 1 354 ? -12.852 27.812 -7.008 1 77.88 354 PRO B N 1
ATOM 6861 C CA . PRO B 1 354 ? -14.047 27.812 -7.855 1 77.88 354 PRO B CA 1
ATOM 6862 C C . PRO B 1 354 ? -13.938 28.797 -9.023 1 77.88 354 PRO B C 1
ATOM 6864 O O . PRO B 1 354 ? -14.602 28.625 -10.047 1 77.88 354 PRO B O 1
ATOM 6867 N N . GLU B 1 355 ? -13.062 29.781 -8.906 1 80 355 GLU B N 1
ATOM 6868 C CA . GLU B 1 355 ? -12.992 30.859 -9.891 1 80 355 GLU B CA 1
ATOM 6869 C C . GLU B 1 355 ? -12.172 30.453 -11.109 1 80 355 GLU B C 1
ATOM 6871 O O . GLU B 1 355 ? -12.219 31.094 -12.156 1 80 355 GLU B O 1
ATOM 6876 N N . LEU B 1 356 ? -11.562 29.391 -11.008 1 84.5 356 LEU B N 1
ATOM 6877 C CA . LEU B 1 356 ? -10.656 29.016 -12.086 1 84.5 356 LEU B CA 1
ATOM 6878 C C . LEU B 1 356 ? -11.391 28.234 -13.172 1 84.5 356 LEU B C 1
ATOM 6880 O O . LEU B 1 356 ? -12.102 27.281 -12.867 1 84.5 356 LEU B O 1
ATOM 6884 N N . LYS B 1 357 ? -11.18 28.656 -14.375 1 87.19 357 LYS B N 1
ATOM 6885 C CA . LYS B 1 357 ? -11.805 28.016 -15.531 1 87.19 357 LYS B CA 1
ATOM 6886 C C . LYS B 1 357 ? -11.078 26.719 -15.891 1 87.19 357 LYS B C 1
ATOM 6888 O O . LYS B 1 357 ? -9.891 26.562 -15.602 1 87.19 357 LYS B O 1
ATOM 6893 N N . SER B 1 358 ? -11.781 25.828 -16.578 1 90.88 358 SER B N 1
ATOM 6894 C CA . SER B 1 358 ? -11.258 24.531 -16.953 1 90.88 358 SER B CA 1
ATOM 6895 C C . SER B 1 358 ? -10.07 24.656 -17.906 1 90.88 358 SER B C 1
ATOM 6897 O O . SER B 1 358 ? -9.125 23.875 -17.828 1 90.88 358 SER B O 1
ATOM 6899 N N . ASP B 1 359 ? -10.133 25.656 -18.703 1 93.44 359 ASP B N 1
ATOM 6900 C CA . ASP B 1 359 ? -9.062 25.828 -19.688 1 93.44 359 ASP B CA 1
ATOM 6901 C C . ASP B 1 359 ? -7.75 26.203 -19 1 93.44 359 ASP B C 1
ATOM 6903 O O . ASP B 1 359 ? -6.68 25.766 -19.438 1 93.44 359 ASP B O 1
ATOM 6907 N N . GLN B 1 360 ? -7.816 27 -18.016 1 93 360 GLN B N 1
ATOM 6908 C CA . GLN B 1 360 ? -6.629 27.391 -17.266 1 93 360 GLN B CA 1
ATOM 6909 C C . GLN B 1 360 ? -6.012 26.188 -16.547 1 93 360 GLN B C 1
ATOM 6911 O O . GLN B 1 360 ? -4.789 26.016 -16.562 1 93 360 GLN B O 1
ATOM 6916 N N . ILE B 1 361 ? -6.887 25.391 -16.016 1 94.56 361 ILE B N 1
ATOM 6917 C CA . ILE B 1 361 ? -6.43 24.203 -15.312 1 94.56 361 ILE B CA 1
ATOM 6918 C C . ILE B 1 361 ? -5.777 23.25 -16.312 1 94.56 361 ILE B C 1
ATOM 6920 O O . ILE B 1 361 ? -4.707 22.688 -16.047 1 94.56 361 ILE B O 1
ATOM 6924 N N . GLN B 1 362 ? -6.387 23.094 -17.453 1 95.94 362 GLN B N 1
ATOM 6925 C CA . GLN B 1 362 ? -5.852 22.203 -18.484 1 95.94 362 GLN B CA 1
ATOM 6926 C C . GLN B 1 362 ? -4.465 22.656 -18.938 1 95.94 362 GLN B C 1
ATOM 6928 O O . GLN B 1 362 ? -3.559 21.828 -19.078 1 95.94 362 GLN B O 1
ATOM 6933 N N . THR B 1 363 ? -4.336 23.906 -19.141 1 94.12 363 THR B N 1
ATOM 6934 C CA . THR B 1 363 ? -3.053 24.453 -19.562 1 94.12 363 THR B CA 1
ATOM 6935 C C . THR B 1 363 ? -1.977 24.188 -18.516 1 94.12 363 THR B C 1
ATOM 6937 O O . THR B 1 363 ? -0.864 23.766 -18.844 1 94.12 363 THR B O 1
ATOM 6940 N N . TRP B 1 364 ? -2.348 24.422 -17.281 1 95.75 364 TRP B N 1
ATOM 6941 C CA . TRP B 1 364 ? -1.398 24.188 -16.203 1 95.75 364 TRP B CA 1
ATOM 6942 C C . TRP B 1 364 ? -1.041 22.719 -16.094 1 95.75 364 TRP B C 1
ATOM 6944 O O . TRP B 1 364 ? 0.13 22.359 -15.922 1 95.75 364 TRP B O 1
ATOM 6954 N N . LEU B 1 365 ? -2.041 21.859 -16.188 1 96.31 365 LEU B N 1
ATOM 6955 C CA . LEU B 1 365 ? -1.812 20.406 -16.141 1 96.31 365 LEU B CA 1
ATOM 6956 C C . LEU B 1 365 ? -0.836 19.984 -17.219 1 96.31 365 LEU B C 1
ATOM 6958 O O . LEU B 1 365 ? 0.084 19.203 -16.969 1 96.31 365 LEU B O 1
ATOM 6962 N N . ASN B 1 366 ? -1.06 20.5 -18.375 1 94.44 366 ASN B N 1
ATOM 6963 C CA . ASN B 1 366 ? -0.178 20.156 -19.484 1 94.44 366 ASN B CA 1
ATOM 6964 C C . ASN B 1 366 ? 1.265 20.562 -19.203 1 94.44 366 ASN B C 1
ATOM 6966 O O . ASN B 1 366 ? 2.197 19.812 -19.516 1 94.44 366 ASN B O 1
ATOM 6970 N N . ARG B 1 367 ? 1.404 21.688 -18.641 1 94.06 367 ARG B N 1
ATOM 6971 C CA . ARG B 1 367 ? 2.73 22.188 -18.297 1 94.06 367 ARG B CA 1
ATOM 6972 C C . ARG B 1 367 ? 3.383 21.297 -17.234 1 94.06 367 ARG B C 1
ATOM 6974 O O . ARG B 1 367 ? 4.551 20.922 -17.359 1 94.06 367 ARG B O 1
ATOM 6981 N N . ILE B 1 368 ? 2.666 20.953 -16.219 1 94.56 368 ILE B N 1
ATOM 6982 C CA . ILE B 1 368 ? 3.186 20.141 -15.125 1 94.56 368 ILE B CA 1
ATOM 6983 C C . ILE B 1 368 ? 3.553 18.75 -15.641 1 94.56 368 ILE B C 1
ATOM 6985 O O . ILE B 1 368 ? 4.57 18.172 -15.234 1 94.56 368 ILE B O 1
ATOM 6989 N N . ASP B 1 369 ? 2.729 18.25 -16.531 1 90.5 369 ASP B N 1
ATOM 6990 C CA . ASP B 1 369 ? 3.01 16.953 -17.125 1 90.5 369 ASP B CA 1
ATOM 6991 C C . ASP B 1 369 ? 4.355 16.953 -17.844 1 90.5 369 ASP B C 1
ATOM 6993 O O . ASP B 1 369 ? 5.094 15.969 -17.797 1 90.5 369 ASP B O 1
ATOM 6997 N N . LYS B 1 370 ? 4.621 18.016 -18.422 1 88.44 370 LYS B N 1
ATOM 6998 C CA . LYS B 1 370 ? 5.875 18.141 -19.156 1 88.44 370 LYS B CA 1
ATOM 6999 C C . LYS B 1 370 ? 7.059 18.281 -18.203 1 88.44 370 LYS B C 1
ATOM 7001 O O . LYS B 1 370 ? 8.117 17.703 -18.438 1 88.44 370 LYS B O 1
ATOM 7006 N N . LEU B 1 371 ? 6.848 19 -17.141 1 87.88 371 LEU B N 1
ATOM 7007 C CA . LEU B 1 371 ? 7.914 19.297 -16.188 1 87.88 371 LEU B CA 1
ATOM 7008 C C . LEU B 1 371 ? 8.211 18.094 -15.305 1 87.88 371 LEU B C 1
ATOM 7010 O O . LEU B 1 371 ? 9.359 17.859 -14.93 1 87.88 371 LEU B O 1
ATOM 7014 N N . PHE B 1 372 ? 7.102 17.406 -14.984 1 85.81 372 PHE B N 1
ATOM 7015 C CA . PHE B 1 372 ? 7.246 16.281 -14.062 1 85.81 372 PHE B CA 1
ATOM 7016 C C . PHE B 1 372 ? 6.621 15.016 -14.641 1 85.81 372 PHE B C 1
ATOM 7018 O O . PHE B 1 372 ? 5.512 14.641 -14.266 1 85.81 372 PHE B O 1
ATOM 7025 N N . PRO B 1 373 ? 7.27 14.32 -15.398 1 74.44 373 PRO B N 1
ATOM 7026 C CA . PRO B 1 373 ? 6.727 13.078 -15.961 1 74.44 373 PRO B CA 1
ATOM 7027 C C . PRO B 1 373 ? 6.477 12.008 -14.906 1 74.44 373 PRO B C 1
ATOM 7029 O O . PRO B 1 373 ? 5.637 11.125 -15.102 1 74.44 373 PRO B O 1
ATOM 7032 N N . PHE B 1 374 ? 7.219 12.148 -13.828 1 75.12 374 PHE B N 1
ATOM 7033 C CA . PHE B 1 374 ? 7.051 11.219 -12.719 1 75.12 374 PHE B CA 1
ATOM 7034 C C . PHE B 1 374 ? 6.852 11.977 -11.406 1 75.12 374 PHE B C 1
ATOM 7036 O O . PHE B 1 374 ? 7.766 12.055 -10.586 1 75.12 374 PHE B O 1
ATOM 7043 N N . PRO B 1 375 ? 5.703 12.43 -11.242 1 82.25 375 PRO B N 1
ATOM 7044 C CA . PRO B 1 375 ? 5.445 13.172 -10 1 82.25 375 PRO B CA 1
ATOM 7045 C C . PRO B 1 375 ? 5.371 12.258 -8.781 1 82.25 375 PRO B C 1
ATOM 7047 O O . PRO B 1 375 ? 5.316 11.039 -8.914 1 82.25 375 PRO B O 1
ATOM 7050 N N . SER B 1 376 ? 5.484 12.859 -7.625 1 80.38 376 SER B N 1
ATOM 7051 C CA . SER B 1 376 ? 5.266 12.109 -6.395 1 80.38 376 SER B CA 1
ATOM 7052 C C . SER B 1 376 ? 3.861 11.508 -6.352 1 80.38 376 SER B C 1
ATOM 7054 O O . SER B 1 376 ? 2.967 11.961 -7.066 1 80.38 376 SER B O 1
ATOM 7056 N N . GLU B 1 377 ? 3.668 10.539 -5.52 1 81.75 377 GLU B N 1
ATOM 7057 C CA . GLU B 1 377 ? 2.379 9.867 -5.406 1 81.75 377 GLU B CA 1
ATOM 7058 C C . GLU B 1 377 ? 1.266 10.859 -5.078 1 81.75 377 GLU B C 1
ATOM 7060 O O . GLU B 1 377 ? 0.217 10.859 -5.727 1 81.75 377 GLU B O 1
ATOM 7065 N N . GLU B 1 378 ? 1.519 11.672 -4.129 1 88.31 378 GLU B N 1
ATOM 7066 C CA . GLU B 1 378 ? 0.484 12.625 -3.727 1 88.31 378 GLU B CA 1
ATOM 7067 C C . GLU B 1 378 ? 0.183 13.617 -4.844 1 88.31 378 GLU B C 1
ATOM 7069 O O . GLU B 1 378 ? -0.978 13.953 -5.086 1 88.31 378 GLU B O 1
ATOM 7074 N N . THR B 1 379 ? 1.263 14.086 -5.461 1 90.94 379 THR B N 1
ATOM 7075 C CA . THR B 1 379 ? 1.051 15.031 -6.547 1 90.94 379 THR B CA 1
ATOM 7076 C C . THR B 1 379 ? 0.241 14.391 -7.672 1 90.94 379 THR B C 1
ATOM 7078 O O . THR B 1 379 ? -0.636 15.031 -8.25 1 90.94 379 THR B O 1
ATOM 7081 N N . GLU B 1 380 ? 0.503 13.203 -7.957 1 89.44 380 GLU B N 1
ATOM 7082 C CA . GLU B 1 380 ? -0.25 12.484 -8.977 1 89.44 380 GLU B CA 1
ATOM 7083 C C . GLU B 1 380 ? -1.734 12.422 -8.633 1 89.44 380 GLU B C 1
ATOM 7085 O O . GLU B 1 380 ? -2.588 12.562 -9.508 1 89.44 380 GLU B O 1
ATOM 7090 N N . ILE B 1 381 ? -2.002 12.195 -7.406 1 92.19 381 ILE B N 1
ATOM 7091 C CA . ILE B 1 381 ? -3.387 12.148 -6.953 1 92.19 381 ILE B CA 1
ATOM 7092 C C . ILE B 1 381 ? -4.043 13.516 -7.164 1 92.19 381 ILE B C 1
ATOM 7094 O O . ILE B 1 381 ? -5.145 13.602 -7.707 1 92.19 381 ILE B O 1
ATOM 7098 N N . TRP B 1 382 ? -3.348 14.547 -6.785 1 94.12 382 TRP B N 1
ATOM 7099 C CA . TRP B 1 382 ? -3.883 15.891 -6.977 1 94.12 382 TRP B CA 1
ATOM 7100 C C . TRP B 1 382 ? -4.141 16.172 -8.453 1 94.12 382 TRP B C 1
ATOM 7102 O O . TRP B 1 382 ? -5.184 16.719 -8.812 1 94.12 382 TRP B O 1
ATOM 7112 N N . LEU B 1 383 ? -3.178 15.797 -9.273 1 94.69 383 LEU B N 1
ATOM 7113 C CA . LEU B 1 383 ? -3.328 16.016 -10.703 1 94.69 383 LEU B CA 1
ATOM 7114 C C . LEU B 1 383 ? -4.504 15.203 -11.25 1 94.69 383 LEU B C 1
ATOM 7116 O O . LEU B 1 383 ? -5.254 15.688 -12.102 1 94.69 383 LEU B O 1
ATOM 7120 N N . GLY B 1 384 ? -4.645 14 -10.734 1 93.94 384 GLY B N 1
ATOM 7121 C CA . GLY B 1 384 ? -5.785 13.188 -11.125 1 93.94 384 GLY B CA 1
ATOM 7122 C C . GLY B 1 384 ? -7.117 13.805 -10.734 1 93.94 384 GLY B C 1
ATOM 7123 O O . GLY B 1 384 ? -8.07 13.781 -11.523 1 93.94 384 GLY B O 1
ATOM 7124 N N . LEU B 1 385 ? -7.172 14.375 -9.57 1 93.69 385 LEU B N 1
ATOM 7125 C CA . LEU B 1 385 ? -8.391 15.016 -9.102 1 93.69 385 LEU B CA 1
ATOM 7126 C C . LEU B 1 385 ? -8.703 16.25 -9.93 1 93.69 385 LEU B C 1
ATOM 7128 O O . LEU B 1 385 ? -9.875 16.547 -10.195 1 93.69 385 LEU B O 1
ATOM 7132 N N . LEU B 1 386 ? -7.66 16.969 -10.336 1 94.44 386 LEU B N 1
ATOM 7133 C CA . LEU B 1 386 ? -7.863 18.125 -11.203 1 94.44 386 LEU B CA 1
ATOM 7134 C C . LEU B 1 386 ? -8.383 17.688 -12.57 1 94.44 386 LEU B C 1
ATOM 7136 O O . LEU B 1 386 ? -9.273 18.344 -13.125 1 94.44 386 LEU B O 1
ATOM 7140 N N . ASP B 1 387 ? -7.828 16.641 -13.117 1 94.56 387 ASP B N 1
ATOM 7141 C CA . ASP B 1 387 ? -8.344 16.078 -14.367 1 94.56 387 ASP B CA 1
ATOM 7142 C C . ASP B 1 387 ? -9.828 15.734 -14.242 1 94.56 387 ASP B C 1
ATOM 7144 O O . ASP B 1 387 ? -10.617 16.016 -15.141 1 94.56 387 ASP B O 1
ATOM 7148 N N . PHE B 1 388 ? -10.133 15.164 -13.164 1 94.31 388 PHE B N 1
ATOM 7149 C CA . PHE B 1 388 ? -11.523 14.812 -12.922 1 94.31 388 PHE B CA 1
ATOM 7150 C C . PHE B 1 388 ? -12.398 16.062 -12.891 1 94.31 388 PHE B C 1
ATOM 7152 O O . PHE B 1 388 ? -13.469 16.078 -13.508 1 94.31 388 PHE B O 1
ATOM 7159 N N . ARG B 1 389 ? -11.93 17.016 -12.188 1 91.12 389 ARG B N 1
ATOM 7160 C CA . ARG B 1 389 ? -12.672 18.266 -12.047 1 91.12 389 ARG B CA 1
ATOM 7161 C C . ARG B 1 389 ? -12.984 18.875 -13.406 1 91.12 389 ARG B C 1
ATOM 7163 O O . ARG B 1 389 ? -14.07 19.422 -13.617 1 91.12 389 ARG B O 1
ATOM 7170 N N . ILE B 1 390 ? -12.125 18.734 -14.359 1 92.19 390 ILE B N 1
ATOM 7171 C CA . ILE B 1 390 ? -12.312 19.438 -15.625 1 92.19 390 ILE B CA 1
ATOM 7172 C C . ILE B 1 390 ? -12.867 18.469 -16.672 1 92.19 390 ILE B C 1
ATOM 7174 O O . ILE B 1 390 ? -12.914 18.797 -17.859 1 92.19 390 ILE B O 1
ATOM 7178 N N . GLY B 1 391 ? -13.125 17.188 -16.281 1 90.38 391 GLY B N 1
ATOM 7179 C CA . GLY B 1 391 ? -13.852 16.281 -17.141 1 90.38 391 GLY B CA 1
ATOM 7180 C C . GLY B 1 391 ? -12.945 15.344 -17.922 1 90.38 391 GLY B C 1
ATOM 7181 O O . GLY B 1 391 ? -13.398 14.625 -18.812 1 90.38 391 GLY B O 1
ATOM 7182 N N . ASN B 1 392 ? -11.688 15.398 -17.656 1 93.5 392 ASN B N 1
ATOM 7183 C CA . ASN B 1 392 ? -10.773 14.445 -18.266 1 93.5 392 ASN B CA 1
ATOM 7184 C C . ASN B 1 392 ? -10.797 13.102 -17.547 1 93.5 392 ASN B C 1
ATOM 7186 O O . ASN B 1 392 ? -9.82 12.719 -16.906 1 93.5 392 ASN B O 1
ATOM 7190 N N . HIS B 1 393 ? -11.82 12.375 -17.75 1 92.38 393 HIS B N 1
ATOM 7191 C CA . HIS B 1 393 ? -12.078 11.195 -16.938 1 92.38 393 HIS B CA 1
ATOM 7192 C C . HIS B 1 393 ? -11.078 10.086 -17.234 1 92.38 393 HIS B C 1
ATOM 7194 O O . HIS B 1 393 ? -10.656 9.359 -16.328 1 92.38 393 HIS B O 1
ATOM 7200 N N . LYS B 1 394 ? -10.695 9.93 -18.438 1 91.38 394 LYS B N 1
ATOM 7201 C CA . LYS B 1 394 ? -9.727 8.898 -18.797 1 91.38 394 LYS B CA 1
ATOM 7202 C C . LYS B 1 394 ? -8.383 9.156 -18.109 1 91.38 394 LYS B C 1
ATOM 7204 O O . LYS B 1 394 ? -7.812 8.258 -17.484 1 91.38 394 LYS B O 1
ATOM 7209 N N . ARG B 1 395 ? -7.941 10.352 -18.203 1 91.38 395 ARG B N 1
ATOM 7210 C CA . ARG B 1 395 ? -6.672 10.719 -17.578 1 91.38 395 ARG B CA 1
ATOM 7211 C C . ARG B 1 395 ? -6.762 10.625 -16.047 1 91.38 395 ARG B C 1
ATOM 7213 O O . ARG B 1 395 ? -5.812 10.188 -15.398 1 91.38 395 ARG B O 1
ATOM 7220 N N . ALA B 1 396 ? -7.883 11.086 -15.539 1 92.94 396 ALA B N 1
ATOM 7221 C CA . ALA B 1 396 ? -8.102 10.992 -14.102 1 92.94 396 ALA B CA 1
ATOM 7222 C C . ALA B 1 396 ? -7.988 9.547 -13.625 1 92.94 396 ALA B C 1
ATOM 7224 O O . ALA B 1 396 ? -7.301 9.266 -12.641 1 92.94 396 ALA B O 1
ATOM 7225 N N . ARG B 1 397 ? -8.617 8.672 -14.344 1 90.31 397 ARG B N 1
ATOM 7226 C CA . ARG B 1 397 ? -8.578 7.254 -14 1 90.31 397 ARG B CA 1
ATOM 7227 C C . ARG B 1 397 ? -7.152 6.719 -14.031 1 90.31 397 ARG B C 1
ATOM 7229 O O . ARG B 1 397 ? -6.719 6.035 -13.102 1 90.31 397 ARG B O 1
ATOM 7236 N N . GLU B 1 398 ? -6.469 7.051 -15.031 1 84.69 398 GLU B N 1
ATOM 7237 C CA . GLU B 1 398 ? -5.098 6.574 -15.188 1 84.69 398 GLU B CA 1
ATOM 7238 C C . GLU B 1 398 ? -4.211 7.059 -14.047 1 84.69 398 GLU B C 1
ATOM 7240 O O . GLU B 1 398 ? -3.418 6.289 -13.5 1 84.69 398 GLU B O 1
ATOM 7245 N N . ARG B 1 399 ? -4.406 8.258 -13.656 1 86.94 399 ARG B N 1
ATOM 7246 C CA . ARG B 1 399 ? -3.594 8.844 -12.594 1 86.94 399 ARG B CA 1
ATOM 7247 C C . ARG B 1 399 ? -3.959 8.258 -11.234 1 86.94 399 ARG B C 1
ATOM 7249 O O . ARG B 1 399 ? -3.084 8.008 -10.406 1 86.94 399 ARG B O 1
ATOM 7256 N N . LEU B 1 400 ? -5.238 8.047 -11.086 1 88.31 400 LEU B N 1
ATOM 7257 C CA . LEU B 1 400 ? -5.719 7.652 -9.766 1 88.31 400 LEU B CA 1
ATOM 7258 C C . LEU B 1 400 ? -5.605 6.141 -9.586 1 88.31 400 LEU B C 1
ATOM 7260 O O . LEU B 1 400 ? -5.637 5.645 -8.453 1 88.31 400 LEU B O 1
ATOM 7264 N N . LEU B 1 401 ? -5.629 5.375 -10.797 1 74.06 401 LEU B N 1
ATOM 7265 C CA . LEU B 1 401 ? -5.434 3.932 -10.727 1 74.06 401 LEU B CA 1
ATOM 7266 C C . LEU B 1 401 ? -3.953 3.592 -10.594 1 74.06 401 LEU B C 1
ATOM 7268 O O . LEU B 1 401 ? -3.59 2.639 -9.898 1 74.06 401 LEU B O 1
ATOM 7272 N N . LYS B 1 402 ? -3.172 4.156 -11.836 1 56.22 402 LYS B N 1
ATOM 7273 C CA . LYS B 1 402 ? -1.747 3.863 -11.961 1 56.22 402 LYS B CA 1
ATOM 7274 C C . LYS B 1 402 ? -0.997 4.238 -10.688 1 56.22 402 LYS B C 1
ATOM 7276 O O . LYS B 1 402 ? 0.003 3.604 -10.336 1 56.22 402 LYS B O 1
ATOM 7281 N N . GLY B 1 403 ? -1.409 5.496 -10.383 1 47.62 403 GLY B N 1
ATOM 7282 C CA . GLY B 1 403 ? -0.758 5.812 -9.125 1 47.62 403 GLY B CA 1
ATOM 7283 C C . GLY B 1 403 ? -0.741 4.648 -8.148 1 47.62 403 GLY B C 1
ATOM 7284 O O . GLY B 1 403 ? -1.018 4.82 -6.961 1 47.62 403 GLY B O 1
ATOM 7285 N N . HIS B 1 404 ? -1.175 3.553 -8.719 1 46.19 404 HIS B N 1
ATOM 7286 C CA . HIS B 1 404 ? -1.07 2.4 -7.828 1 46.19 404 HIS B CA 1
ATOM 7287 C C . HIS B 1 404 ? 0.098 2.555 -6.859 1 46.19 404 HIS B C 1
ATOM 7289 O O . HIS B 1 404 ? 1.26 2.461 -7.262 1 46.19 404 HIS B O 1
ATOM 7295 N N . PHE B 1 405 ? -0.098 3.594 -6.242 1 41.88 405 PHE B N 1
ATOM 7296 C CA . PHE B 1 405 ? 0.407 3.977 -4.93 1 41.88 405 PHE B CA 1
ATOM 7297 C C . PHE B 1 405 ? 1.015 2.779 -4.211 1 41.88 405 PHE B C 1
ATOM 7299 O O . PHE B 1 405 ? 0.554 1.647 -4.383 1 41.88 405 PHE B O 1
ATOM 7306 N N . ASN B 1 406 ? 2.129 2.668 -4.355 1 46.22 406 ASN B N 1
ATOM 7307 C CA . ASN B 1 406 ? 2.623 1.728 -3.357 1 46.22 406 ASN B CA 1
ATOM 7308 C C . ASN B 1 406 ? 1.564 1.429 -2.299 1 46.22 406 ASN B C 1
ATOM 7310 O O . ASN B 1 406 ? 1.871 0.844 -1.258 1 46.22 406 ASN B O 1
ATOM 7314 N N . ASN B 1 407 ? 0.158 1.721 -2.986 1 51.44 407 ASN B N 1
ATOM 7315 C CA . ASN B 1 407 ? -1.014 1.298 -2.227 1 51.44 407 ASN B CA 1
ATOM 7316 C C . ASN B 1 407 ? -1.017 1.895 -0.822 1 51.44 407 ASN B C 1
ATOM 7318 O O . ASN B 1 407 ? -1.54 1.288 0.114 1 51.44 407 ASN B O 1
ATOM 7322 N N . GLN B 1 408 ? -0.352 3.168 -0.727 1 62.34 408 GLN B N 1
ATOM 7323 C CA . GLN B 1 408 ? -0.151 3.582 0.658 1 62.34 408 GLN B CA 1
ATOM 7324 C C . GLN B 1 408 ? -1.313 4.438 1.15 1 62.34 408 GLN B C 1
ATOM 7326 O O . GLN B 1 408 ? -1.585 4.496 2.352 1 62.34 408 GLN B O 1
ATOM 7331 N N . ILE B 1 409 ? -2.113 5.113 0.083 1 80.62 409 ILE B N 1
ATOM 7332 C CA . ILE B 1 409 ? -3.127 6.031 0.597 1 80.62 409 ILE B CA 1
ATOM 7333 C C . ILE B 1 409 ? -4.512 5.402 0.446 1 80.62 409 ILE B C 1
ATOM 7335 O O . ILE B 1 409 ? -4.941 5.094 -0.667 1 80.62 409 ILE B O 1
ATOM 7339 N N . ASP B 1 410 ? -5.141 5.109 1.437 1 85.94 410 ASP B N 1
ATOM 7340 C CA . ASP B 1 410 ? -6.492 4.562 1.529 1 85.94 410 ASP B CA 1
ATOM 7341 C C . ASP B 1 410 ? -7.508 5.664 1.838 1 85.94 410 ASP B C 1
ATOM 7343 O O . ASP B 1 410 ? -7.832 5.902 3.002 1 85.94 410 ASP B O 1
ATOM 7347 N N . ASN B 1 411 ? -7.965 6.316 0.804 1 91.44 411 ASN B N 1
ATOM 7348 C CA . ASN B 1 411 ? -8.781 7.508 0.988 1 91.44 411 ASN B CA 1
ATOM 7349 C C . ASN B 1 411 ? -10.148 7.352 0.329 1 91.44 411 ASN B C 1
ATOM 7351 O O . ASN B 1 411 ? -10.242 7.145 -0.882 1 91.44 411 ASN B O 1
ATOM 7355 N N . ALA B 1 412 ? -11.18 7.531 1.083 1 92.75 412 ALA B N 1
ATOM 7356 C CA . ALA B 1 412 ? -12.555 7.305 0.66 1 92.75 412 ALA B CA 1
ATOM 7357 C C . ALA B 1 412 ? -12.93 8.211 -0.507 1 92.75 412 ALA B C 1
ATOM 7359 O O . ALA B 1 412 ? -13.688 7.816 -1.396 1 92.75 412 ALA B O 1
ATOM 7360 N N . PHE B 1 413 ? -12.453 9.445 -0.502 1 92.81 413 PHE B N 1
ATOM 7361 C CA . PHE B 1 413 ? -12.812 10.398 -1.547 1 92.81 413 PHE B CA 1
ATOM 7362 C C . PHE B 1 413 ? -12.25 9.961 -2.893 1 92.81 413 PHE B C 1
ATOM 7364 O O . PHE B 1 413 ? -12.938 10.039 -3.914 1 92.81 413 PHE B O 1
ATOM 7371 N N . ILE B 1 414 ? -11.039 9.492 -2.912 1 92.06 414 ILE B N 1
ATOM 7372 C CA . ILE B 1 414 ? -10.398 9.023 -4.137 1 92.06 414 ILE B CA 1
ATOM 7373 C C . ILE B 1 414 ? -11.18 7.848 -4.707 1 92.06 414 ILE B C 1
ATOM 7375 O O . ILE B 1 414 ? -11.461 7.801 -5.91 1 92.06 414 ILE B O 1
ATOM 7379 N N . TYR B 1 415 ? -11.594 6.926 -3.855 1 93.12 415 TYR B N 1
ATOM 7380 C CA . TYR B 1 415 ? -12.375 5.777 -4.301 1 93.12 415 TYR B CA 1
ATOM 7381 C C . TYR B 1 415 ? -13.734 6.215 -4.828 1 93.12 415 TYR B C 1
ATOM 7383 O O . TYR B 1 415 ? -14.258 5.633 -5.781 1 93.12 415 TYR B O 1
ATOM 7391 N N . LEU B 1 416 ? -14.328 7.223 -4.18 1 93.25 416 LEU B N 1
ATOM 7392 C CA . LEU B 1 416 ? -15.602 7.746 -4.66 1 93.25 416 LEU B CA 1
ATOM 7393 C C . LEU B 1 416 ? -15.453 8.336 -6.059 1 93.25 416 LEU B C 1
ATOM 7395 O O . LEU B 1 416 ? -16.328 8.141 -6.914 1 93.25 416 LEU B O 1
ATOM 7399 N N . VAL B 1 417 ? -14.359 9.07 -6.266 1 93.62 417 VAL B N 1
ATOM 7400 C CA . VAL B 1 417 ? -14.078 9.641 -7.578 1 93.62 417 VAL B CA 1
ATOM 7401 C C . VAL B 1 417 ? -13.93 8.523 -8.609 1 93.62 417 VAL B C 1
ATOM 7403 O O . VAL B 1 417 ? -14.523 8.586 -9.688 1 93.62 417 VAL B O 1
ATOM 7406 N N . LEU B 1 418 ? -13.211 7.496 -8.266 1 93.5 418 LEU B N 1
ATOM 7407 C CA . LEU B 1 418 ? -13.023 6.359 -9.164 1 93.5 418 LEU B CA 1
ATOM 7408 C C . LEU B 1 418 ? -14.352 5.668 -9.445 1 93.5 418 LEU B C 1
ATOM 7410 O O . LEU B 1 418 ? -14.602 5.227 -10.57 1 93.5 418 LEU B O 1
ATOM 7414 N N . SER B 1 419 ? -15.188 5.594 -8.43 1 94.5 419 SER B N 1
ATOM 7415 C CA . SER B 1 419 ? -16.516 5.02 -8.625 1 94.5 419 SER B CA 1
ATOM 7416 C C . SER B 1 419 ? -17.344 5.84 -9.617 1 94.5 419 SER B C 1
ATOM 7418 O O . SER B 1 419 ? -18.047 5.285 -10.461 1 94.5 419 SER B O 1
ATOM 7420 N N . ASN B 1 420 ? -17.25 7.121 -9.461 1 94.25 420 ASN B N 1
ATOM 7421 C CA . ASN B 1 420 ? -17.953 8.008 -10.383 1 94.25 420 ASN B CA 1
ATOM 7422 C C . ASN B 1 420 ? -17.438 7.848 -11.812 1 94.25 420 ASN B C 1
ATOM 7424 O O . ASN B 1 420 ? -18.234 7.785 -12.758 1 94.25 420 ASN B O 1
ATOM 7428 N N . ILE B 1 421 ? -16.172 7.754 -11.969 1 94.12 421 ILE B N 1
ATOM 7429 C CA . ILE B 1 421 ? -15.562 7.562 -13.281 1 94.12 421 ILE B CA 1
ATOM 7430 C C . ILE B 1 421 ? -16.016 6.23 -13.875 1 94.12 421 ILE B C 1
ATOM 7432 O O . ILE B 1 421 ? -16.359 6.156 -15.055 1 94.12 421 ILE B O 1
ATOM 7436 N N . ALA B 1 422 ? -16.047 5.203 -13.094 1 94 422 ALA B N 1
ATOM 7437 C CA . ALA B 1 422 ? -16.5 3.893 -13.555 1 94 422 ALA B CA 1
ATOM 7438 C C . ALA B 1 422 ? -17.953 3.951 -14.039 1 94 422 ALA B C 1
ATOM 7440 O O . ALA B 1 422 ? -18.312 3.297 -15.016 1 94 422 ALA B O 1
ATOM 7441 N N . LEU B 1 423 ? -18.797 4.73 -13.328 1 92.88 423 LEU B N 1
ATOM 7442 C CA . LEU B 1 423 ? -20.172 4.926 -13.734 1 92.88 423 LEU B CA 1
ATOM 7443 C C . LEU B 1 423 ? -20.25 5.59 -15.109 1 92.88 423 LEU B C 1
ATOM 7445 O O . LEU B 1 423 ? -21.016 5.156 -15.977 1 92.88 423 LEU B O 1
ATOM 7449 N N . LYS B 1 424 ? -19.422 6.551 -15.266 1 90.62 424 LYS B N 1
ATOM 7450 C CA . LYS B 1 424 ? -19.406 7.293 -16.516 1 90.62 424 LYS B CA 1
ATOM 7451 C C . LYS B 1 424 ? -18.875 6.43 -17.656 1 90.62 424 LYS B C 1
ATOM 7453 O O . LYS B 1 424 ? -19.281 6.594 -18.812 1 90.62 424 LYS B O 1
ATOM 7458 N N . ASP B 1 425 ? -18.078 5.473 -17.344 1 90.81 425 ASP B N 1
ATOM 7459 C CA . ASP B 1 425 ? -17.516 4.551 -18.328 1 90.81 425 ASP B CA 1
ATOM 7460 C C . ASP B 1 425 ? -18.422 3.338 -18.531 1 90.81 425 ASP B C 1
ATOM 7462 O O . ASP B 1 425 ? -18.078 2.422 -19.281 1 90.81 425 ASP B O 1
ATOM 7466 N N . ASP B 1 426 ? -19.5 3.254 -17.844 1 90.75 426 ASP B N 1
ATOM 7467 C CA . ASP B 1 426 ? -20.453 2.146 -17.906 1 90.75 426 ASP B CA 1
ATOM 7468 C C . ASP B 1 426 ? -19.781 0.828 -17.516 1 90.75 426 ASP B C 1
ATOM 7470 O O . ASP B 1 426 ? -19.875 -0.153 -18.266 1 90.75 426 ASP B O 1
ATOM 7474 N N . LYS B 1 427 ? -19.047 0.848 -16.484 1 91.75 427 LYS B N 1
ATOM 7475 C CA . LYS B 1 427 ? -18.422 -0.333 -15.898 1 91.75 427 LYS B CA 1
ATOM 7476 C C . LYS B 1 427 ? -19 -0.637 -14.516 1 91.75 427 LYS B C 1
ATOM 7478 O O . LYS B 1 427 ? -18.391 -0.285 -13.5 1 91.75 427 LYS B O 1
ATOM 7483 N N . PRO B 1 428 ? -20.016 -1.367 -14.445 1 91.06 428 PRO B N 1
ATOM 7484 C CA . PRO B 1 428 ? -20.75 -1.544 -13.188 1 91.06 428 PRO B CA 1
ATOM 7485 C C . PRO B 1 428 ? -19.969 -2.32 -12.141 1 91.06 428 PRO B C 1
ATOM 7487 O O . PRO B 1 428 ? -20.094 -2.053 -10.945 1 91.06 428 PRO B O 1
ATOM 7490 N N . GLU B 1 429 ? -19.172 -3.287 -12.547 1 88.94 429 GLU B N 1
ATOM 7491 C CA . GLU B 1 429 ? -18.375 -4.059 -11.594 1 88.94 429 GLU B CA 1
ATOM 7492 C C . GLU B 1 429 ? -17.344 -3.172 -10.891 1 88.94 429 GLU B C 1
ATOM 7494 O O . GLU B 1 429 ? -17.203 -3.242 -9.672 1 88.94 429 GLU B O 1
ATOM 7499 N N . LEU B 1 430 ? -16.734 -2.32 -11.68 1 90.5 430 LEU B N 1
ATOM 7500 C CA . LEU B 1 430 ? -15.75 -1.409 -11.102 1 90.5 430 LEU B CA 1
ATOM 7501 C C . LEU B 1 430 ? -16.422 -0.356 -10.234 1 90.5 430 LEU B C 1
ATOM 7503 O O . LEU B 1 430 ? -15.891 0.036 -9.195 1 90.5 430 LEU B O 1
ATOM 7507 N N . PHE B 1 431 ? -17.562 0.15 -10.719 1 93.5 431 PHE B N 1
ATOM 7508 C CA . PHE B 1 431 ? -18.312 1.099 -9.914 1 93.5 431 PHE B CA 1
ATOM 7509 C C . PHE B 1 431 ? -18.609 0.528 -8.531 1 93.5 431 PHE B C 1
ATOM 7511 O O . PHE B 1 431 ? -18.266 1.146 -7.52 1 93.5 431 PHE B O 1
ATOM 7518 N N . ARG B 1 432 ? -19.188 -0.687 -8.492 1 92.94 432 ARG B N 1
ATOM 7519 C CA . ARG B 1 432 ? -19.562 -1.294 -7.223 1 92.94 432 ARG B CA 1
ATOM 7520 C C . ARG B 1 432 ? -18.344 -1.543 -6.348 1 92.94 432 ARG B C 1
ATOM 7522 O O . ARG B 1 432 ? -18.391 -1.34 -5.133 1 92.94 432 ARG B O 1
ATOM 7529 N N . TYR B 1 433 ? -17.266 -1.916 -6.977 1 91.75 433 TYR B N 1
ATOM 7530 C CA . TYR B 1 433 ? -16.047 -2.178 -6.238 1 91.75 433 TYR B CA 1
ATOM 7531 C C . TYR B 1 433 ? -15.539 -0.914 -5.547 1 91.75 433 TYR B C 1
ATOM 7533 O O . TYR B 1 433 ? -15.32 -0.907 -4.336 1 91.75 433 TYR B O 1
ATOM 7541 N N . TYR B 1 434 ? -15.422 0.15 -6.27 1 93.25 434 TYR B N 1
ATOM 7542 C CA . TYR B 1 434 ? -14.875 1.386 -5.723 1 93.25 434 TYR B CA 1
ATOM 7543 C C . TYR B 1 434 ? -15.859 2.043 -4.766 1 93.25 434 TYR B C 1
ATOM 7545 O O . TYR B 1 434 ? -15.453 2.672 -3.783 1 93.25 434 TYR B O 1
ATOM 7553 N N . TYR B 1 435 ? -17.125 1.932 -5.055 1 93.62 435 TYR B N 1
ATOM 7554 C CA . TYR B 1 435 ? -18.125 2.469 -4.141 1 93.62 435 TYR B CA 1
ATOM 7555 C C . TYR B 1 435 ? -18.031 1.806 -2.771 1 93.62 435 TYR B C 1
ATOM 7557 O O . TYR B 1 435 ? -18 2.488 -1.745 1 93.62 435 TYR B O 1
ATOM 7565 N N . LEU B 1 436 ? -17.969 0.443 -2.768 1 92.25 436 LEU B N 1
ATOM 7566 C CA . LEU B 1 436 ? -17.812 -0.29 -1.516 1 92.25 436 LEU B CA 1
ATOM 7567 C C . LEU B 1 436 ? -16.5 0.075 -0.824 1 92.25 436 LEU B C 1
ATOM 7569 O O . LEU B 1 436 ? -16.484 0.281 0.391 1 92.25 436 LEU B O 1
ATOM 7573 N N . LYS B 1 437 ? -15.445 0.151 -1.602 1 92.06 437 LYS B N 1
ATOM 7574 C CA . LYS B 1 437 ? -14.156 0.532 -1.041 1 92.06 437 LYS B CA 1
ATOM 7575 C C . LYS B 1 437 ? -14.219 1.913 -0.396 1 92.06 437 LYS B C 1
ATOM 7577 O O . LYS B 1 437 ? -13.641 2.137 0.668 1 92.06 437 LYS B O 1
ATOM 7582 N N . SER B 1 438 ? -14.891 2.84 -1.04 1 93.19 438 SER B N 1
ATOM 7583 C CA . SER B 1 438 ? -15.062 4.184 -0.501 1 93.19 438 SER B CA 1
ATOM 7584 C C . SER B 1 438 ? -15.773 4.156 0.845 1 93.19 438 SER B C 1
ATOM 7586 O O . SER B 1 438 ? -15.367 4.832 1.788 1 93.19 438 SER B O 1
ATOM 7588 N N . LEU B 1 439 ? -16.781 3.377 0.957 1 91.62 439 LEU B N 1
ATOM 7589 C CA . LEU B 1 439 ? -17.547 3.283 2.199 1 91.62 439 LEU B CA 1
ATOM 7590 C C . LEU B 1 439 ? -16.703 2.67 3.309 1 91.62 439 LEU B C 1
ATOM 7592 O O . LEU B 1 439 ? -16.703 3.164 4.438 1 91.62 439 LEU B O 1
ATOM 7596 N N . VAL B 1 440 ? -15.977 1.65 2.961 1 90.88 440 VAL B N 1
ATOM 7597 C CA . VAL B 1 440 ? -15.148 0.998 3.967 1 90.88 440 VAL B CA 1
ATOM 7598 C C . VAL B 1 440 ? -14.062 1.963 4.449 1 90.88 440 VAL B C 1
ATOM 7600 O O . VAL B 1 440 ? -13.828 2.09 5.652 1 90.88 440 VAL B O 1
ATOM 7603 N N . SER B 1 441 ? -13.422 2.639 3.494 1 90.38 441 SER B N 1
ATOM 7604 C CA . SER B 1 441 ? -12.383 3.594 3.863 1 90.38 441 SER B CA 1
ATOM 7605 C C . SER B 1 441 ? -12.953 4.75 4.676 1 90.38 441 SER B C 1
ATOM 7607 O O . SER B 1 441 ? -12.25 5.355 5.484 1 90.38 441 SER B O 1
ATOM 7609 N N . LEU B 1 442 ? -14.195 5.105 4.453 1 91.44 442 LEU B N 1
ATOM 7610 C CA . LEU B 1 442 ? -14.859 6.156 5.215 1 91.44 442 LEU B CA 1
ATOM 7611 C C . LEU B 1 442 ? -14.961 5.777 6.691 1 91.44 442 LEU B C 1
ATOM 7613 O O . LEU B 1 442 ? -15.047 6.652 7.555 1 91.44 442 LEU B O 1
ATOM 7617 N N . SER B 1 443 ? -14.883 4.508 6.973 1 89.06 443 SER B N 1
ATOM 7618 C CA . SER B 1 443 ? -14.984 4.016 8.344 1 89.06 443 SER B CA 1
ATOM 7619 C C . SER B 1 443 ? -13.758 4.398 9.156 1 89.06 443 SER B C 1
ATOM 7621 O O . SER B 1 443 ? -13.742 4.238 10.383 1 89.06 443 SER B O 1
ATOM 7623 N N . LEU B 1 444 ? -12.766 4.922 8.508 1 87.94 444 LEU B N 1
ATOM 7624 C CA . LEU B 1 444 ? -11.594 5.414 9.227 1 87.94 444 LEU B CA 1
ATOM 7625 C C . LEU B 1 444 ? -11.922 6.68 10.008 1 87.94 444 LEU B C 1
ATOM 7627 O O . LEU B 1 444 ? -11.227 7.027 10.961 1 87.94 444 LEU B O 1
ATOM 7631 N N . VAL B 1 445 ? -13 7.375 9.547 1 88.5 445 VAL B N 1
ATOM 7632 C CA . VAL B 1 445 ? -13.305 8.664 10.172 1 88.5 445 VAL B CA 1
ATOM 7633 C C . VAL B 1 445 ? -14.766 8.688 10.609 1 88.5 445 VAL B C 1
ATOM 7635 O O . VAL B 1 445 ? -15.18 9.586 11.352 1 88.5 445 VAL B O 1
ATOM 7638 N N . VAL B 1 446 ? -15.586 7.746 10.117 1 88.38 446 VAL B N 1
ATOM 7639 C CA . VAL B 1 446 ? -16.984 7.582 10.492 1 88.38 446 VAL B CA 1
ATOM 7640 C C . VAL B 1 446 ? -17.172 6.238 11.195 1 88.38 446 VAL B C 1
ATOM 7642 O O . VAL B 1 446 ? -16.594 5.23 10.789 1 88.38 446 VAL B O 1
ATOM 7645 N N . PRO B 1 447 ? -17.953 6.242 12.242 1 85.5 447 PRO B N 1
ATOM 7646 C CA . PRO B 1 447 ? -18.172 4.961 12.922 1 85.5 447 PRO B CA 1
ATOM 7647 C C . PRO B 1 447 ? -18.625 3.859 11.969 1 85.5 447 PRO B C 1
ATOM 7649 O O . PRO B 1 447 ? -19.453 4.105 11.086 1 85.5 447 PRO B O 1
ATOM 7652 N N . SER B 1 448 ? -18.078 2.678 12.133 1 87.19 448 SER B N 1
ATOM 7653 C CA . SER B 1 448 ? -18.344 1.555 11.242 1 87.19 448 SER B CA 1
ATOM 7654 C C . SER B 1 448 ? -19.828 1.176 11.258 1 87.19 448 SER B C 1
ATOM 7656 O O . SER B 1 448 ? -20.375 0.708 10.258 1 87.19 448 SER B O 1
ATOM 7658 N N . LYS B 1 449 ? -20.5 1.425 12.375 1 85.38 449 LYS B N 1
ATOM 7659 C CA . LYS B 1 449 ? -21.922 1.135 12.469 1 85.38 449 LYS B CA 1
ATOM 7660 C C . LYS B 1 449 ? -22.719 1.944 11.445 1 85.38 449 LYS B C 1
ATOM 7662 O O . LYS B 1 449 ? -23.656 1.436 10.836 1 85.38 449 LYS B O 1
ATOM 7667 N N . THR B 1 450 ? -22.328 3.188 11.258 1 87.12 450 THR B N 1
ATOM 7668 C CA . THR B 1 450 ? -22.969 4.066 10.289 1 87.12 450 THR B CA 1
ATOM 7669 C C . THR B 1 450 ? -22.781 3.539 8.867 1 87.12 450 THR B C 1
ATOM 7671 O O . THR B 1 450 ? -23.688 3.654 8.031 1 87.12 450 THR B O 1
ATOM 7674 N N . ILE B 1 451 ? -21.672 2.914 8.641 1 89.56 451 ILE B N 1
ATOM 7675 C CA . ILE B 1 451 ? -21.375 2.373 7.32 1 89.56 451 ILE B CA 1
ATOM 7676 C C . ILE B 1 451 ? -22.266 1.155 7.051 1 89.56 451 ILE B C 1
ATOM 7678 O O . ILE B 1 451 ? -22.797 1.001 5.949 1 89.56 451 ILE B O 1
ATOM 7682 N N . PHE B 1 452 ? -22.438 0.32 8.062 1 87.88 452 PHE B N 1
ATOM 7683 C CA . PHE B 1 452 ? -23.328 -0.827 7.914 1 87.88 452 PHE B CA 1
ATOM 7684 C C . PHE B 1 452 ? -24.766 -0.374 7.641 1 87.88 452 PHE B C 1
ATOM 7686 O O . PHE B 1 452 ? -25.469 -0.975 6.828 1 87.88 452 PHE B O 1
ATOM 7693 N N . GLU B 1 453 ? -25.156 0.665 8.32 1 84.44 453 GLU B N 1
ATOM 7694 C CA . GLU B 1 453 ? -26.484 1.212 8.086 1 84.44 453 GLU B CA 1
ATOM 7695 C C . GLU B 1 453 ? -26.625 1.721 6.652 1 84.44 453 GLU B C 1
ATOM 7697 O O . GLU B 1 453 ? -27.656 1.494 6.008 1 84.44 453 GLU B O 1
ATOM 7702 N N . GLN B 1 454 ? -25.578 2.357 6.223 1 86.5 454 GLN B N 1
ATOM 7703 C CA . GLN B 1 454 ? -25.578 2.871 4.859 1 86.5 454 GLN B CA 1
ATOM 7704 C C . GLN B 1 454 ? -25.688 1.737 3.842 1 86.5 454 GLN B C 1
ATOM 7706 O O . GLN B 1 454 ? -26.281 1.899 2.779 1 86.5 454 GLN B O 1
ATOM 7711 N N . LEU B 1 455 ? -25.125 0.621 4.148 1 86.81 455 LEU B N 1
ATOM 7712 C CA . LEU B 1 455 ? -25.047 -0.5 3.217 1 86.81 455 LEU B CA 1
ATOM 7713 C C . LEU B 1 455 ? -26.344 -1.303 3.229 1 86.81 455 LEU B C 1
ATOM 7715 O O . LEU B 1 455 ? -26.5 -2.238 2.441 1 86.81 455 LEU B O 1
ATOM 7719 N N . SER B 1 456 ? -27.234 -0.854 4.059 1 80.25 456 SER B N 1
ATOM 7720 C CA . SER B 1 456 ? -28.562 -1.474 4.023 1 80.25 456 SER B CA 1
ATOM 7721 C C . SER B 1 456 ? -29.297 -1.141 2.729 1 80.25 456 SER B C 1
ATOM 7723 O O . SER B 1 456 ? -29.094 -0.074 2.148 1 80.25 456 SER B O 1
ATOM 7725 N N . ARG B 1 457 ? -30.141 -2.043 2.27 1 73.94 457 ARG B N 1
ATOM 7726 C CA . ARG B 1 457 ? -30.828 -1.907 0.991 1 73.94 457 ARG B CA 1
ATOM 7727 C C . ARG B 1 457 ? -31.641 -0.621 0.945 1 73.94 457 ARG B C 1
ATOM 7729 O O . ARG B 1 457 ? -31.688 0.064 -0.08 1 73.94 457 ARG B O 1
ATOM 7736 N N . GLU B 1 458 ? -32.25 -0.287 2 1 72.31 458 GLU B N 1
ATOM 7737 C CA . GLU B 1 458 ? -33.125 0.888 2.055 1 72.31 458 GLU B CA 1
ATOM 7738 C C . GLU B 1 458 ? -32.312 2.172 1.844 1 72.31 458 GLU B C 1
ATOM 7740 O O . GLU B 1 458 ? -32.719 3.035 1.062 1 72.31 458 GLU B O 1
ATOM 7745 N N . LYS B 1 459 ? -31.172 2.217 2.326 1 77.69 459 LYS B N 1
ATOM 7746 C CA . LYS B 1 459 ? -30.406 3.459 2.301 1 77.69 459 LYS B CA 1
ATOM 7747 C C . LYS B 1 459 ? -29.562 3.555 1.036 1 77.69 459 LYS B C 1
ATOM 7749 O O . LYS B 1 459 ? -29.312 4.652 0.533 1 77.69 459 LYS B O 1
ATOM 7754 N N . LEU B 1 460 ? -29.172 2.443 0.536 1 79.75 460 LEU B N 1
ATOM 7755 C CA . LEU B 1 460 ? -28.297 2.424 -0.639 1 79.75 460 LEU B CA 1
ATOM 7756 C C . LEU B 1 460 ? -28.984 3.086 -1.829 1 79.75 460 LEU B C 1
ATOM 7758 O O . LEU B 1 460 ? -28.344 3.781 -2.615 1 79.75 460 LEU B O 1
ATOM 7762 N N . THR B 1 461 ? -30.25 2.889 -1.982 1 73 461 THR B N 1
ATOM 7763 C CA . THR B 1 461 ? -30.969 3.395 -3.15 1 73 461 THR B CA 1
ATOM 7764 C C . THR B 1 461 ? -31.438 4.828 -2.918 1 73 461 THR B C 1
ATOM 7766 O O . THR B 1 461 ? -31.297 5.68 -3.799 1 73 461 THR B O 1
ATOM 7769 N N . SER B 1 462 ? -31.891 5.148 -1.666 1 72.88 462 SER B N 1
ATOM 7770 C CA . SER B 1 462 ? -32.5 6.457 -1.416 1 72.88 462 SER B CA 1
ATOM 7771 C C . SER B 1 462 ? -31.422 7.492 -1.059 1 72.88 462 SER B C 1
ATOM 7773 O O . SER B 1 462 ? -31.578 8.672 -1.38 1 72.88 462 SER B O 1
ATOM 7775 N N . GLN B 1 463 ? -30.297 6.977 -0.472 1 82.25 463 GLN B N 1
ATOM 7776 C CA . GLN B 1 463 ? -29.266 7.875 0.034 1 82.25 463 GLN B CA 1
ATOM 7777 C C . GLN B 1 463 ? -27.875 7.281 -0.168 1 82.25 463 GLN B C 1
ATOM 7779 O O . GLN B 1 463 ? -27.141 7.066 0.798 1 82.25 463 GLN B O 1
ATOM 7784 N N . CYS B 1 464 ? -27.516 7.176 -1.415 1 84.56 464 CYS B N 1
ATOM 7785 C CA . CYS B 1 464 ? -26.297 6.426 -1.708 1 84.56 464 CYS B CA 1
ATOM 7786 C C . CYS B 1 464 ? -25.078 7.152 -1.176 1 84.56 464 CYS B C 1
ATOM 7788 O O . CYS B 1 464 ? -24.016 6.543 -0.974 1 84.56 464 CYS B O 1
ATOM 7790 N N . LEU B 1 465 ? -25.203 8.531 -0.867 1 86.44 465 LEU B N 1
ATOM 7791 C CA . LEU B 1 465 ? -24.094 9.289 -0.312 1 86.44 465 LEU B CA 1
ATOM 7792 C C . LEU B 1 465 ? -24.375 9.719 1.121 1 86.44 465 LEU B C 1
ATOM 7794 O O . LEU B 1 465 ? -23.797 10.688 1.613 1 86.44 465 LEU B O 1
ATOM 7798 N N . GLY B 1 466 ? -25.234 9.023 1.801 1 82.88 466 GLY B N 1
ATOM 7799 C CA . GLY B 1 466 ? -25.688 9.406 3.129 1 82.88 466 GLY B CA 1
ATOM 7800 C C . GLY B 1 466 ? -24.562 9.422 4.156 1 82.88 466 GLY B C 1
ATOM 7801 O O . GLY B 1 466 ? -24.516 10.32 5 1 82.88 466 GLY B O 1
ATOM 7802 N N . ALA B 1 467 ? -23.672 8.453 4.113 1 84.44 467 ALA B N 1
ATOM 7803 C CA . ALA B 1 467 ? -22.578 8.383 5.082 1 84.44 467 ALA B CA 1
ATOM 7804 C C . ALA B 1 467 ? -21.641 9.578 4.945 1 84.44 467 ALA B C 1
ATOM 7806 O O . ALA B 1 467 ? -20.969 9.953 5.902 1 84.44 467 ALA B O 1
ATOM 7807 N N . TRP B 1 468 ? -21.562 10.18 3.762 1 82.44 468 TRP B N 1
ATOM 7808 C CA . TRP B 1 468 ? -20.719 11.336 3.508 1 82.44 468 TRP B CA 1
ATOM 7809 C C . TRP B 1 468 ? -21.312 12.594 4.145 1 82.44 468 TRP B C 1
ATOM 7811 O O . TRP B 1 468 ? -20.578 13.531 4.48 1 82.44 468 TRP B O 1
ATOM 7821 N N . GLY B 1 469 ? -22.625 12.617 4.23 1 75.31 469 GLY B N 1
ATOM 7822 C CA . GLY B 1 469 ? -23.297 13.742 4.871 1 75.31 469 GLY B CA 1
ATOM 7823 C C . GLY B 1 469 ? -22.875 13.945 6.312 1 75.31 469 GLY B C 1
ATOM 7824 O O . GLY B 1 469 ? -22.672 15.078 6.754 1 75.31 469 GLY B O 1
ATOM 7825 N N . GLU B 1 470 ? -22.672 12.875 6.992 1 73 470 GLU B N 1
ATOM 7826 C CA . GLU B 1 470 ? -22.219 12.953 8.383 1 73 470 GLU B CA 1
ATOM 7827 C C . GLU B 1 470 ? -20.844 13.586 8.477 1 73 470 GLU B C 1
ATOM 7829 O O . GLU B 1 470 ? -20.578 14.367 9.391 1 73 470 GLU B O 1
ATOM 7834 N N . LEU B 1 471 ? -19.953 13.266 7.598 1 76.12 471 LEU B N 1
ATOM 7835 C CA . LEU B 1 471 ? -18.609 13.836 7.562 1 76.12 471 LEU B CA 1
ATOM 7836 C C . LEU B 1 471 ? -18.656 15.336 7.32 1 76.12 471 LEU B C 1
ATOM 7838 O O . LEU B 1 471 ? -17.938 16.094 7.969 1 76.12 471 LEU B O 1
ATOM 7842 N N . PHE B 1 472 ? -19.484 15.781 6.488 1 73.69 472 PHE B N 1
ATOM 7843 C CA . PHE B 1 472 ? -19.547 17.188 6.105 1 73.69 472 PHE B CA 1
ATOM 7844 C C . PHE B 1 472 ? -20.234 18.016 7.184 1 73.69 472 PHE B C 1
ATOM 7846 O O . PHE B 1 472 ? -19.906 19.188 7.367 1 73.69 472 PHE B O 1
ATOM 7853 N N . GLN B 1 473 ? -21.203 17.438 7.82 1 66.5 473 GLN B N 1
ATOM 7854 C CA . GLN B 1 473 ? -21.859 18.141 8.906 1 66.5 473 GLN B CA 1
ATOM 7855 C C . GLN B 1 473 ? -20.906 18.344 10.086 1 66.5 473 GLN B C 1
ATOM 7857 O O . GLN B 1 473 ? -20.875 19.422 10.688 1 66.5 473 GLN B O 1
ATOM 7862 N N . ASP B 1 474 ? -20.062 17.406 10.406 1 62.34 474 ASP B N 1
ATOM 7863 C CA . ASP B 1 474 ? -19.172 17.438 11.562 1 62.34 474 ASP B CA 1
ATOM 7864 C C . ASP B 1 474 ? -18 18.391 11.328 1 62.34 474 ASP B C 1
ATOM 7866 O O . ASP B 1 474 ? -17.562 19.078 12.242 1 62.34 474 ASP B O 1
ATOM 7870 N N . LYS B 1 475 ? -17.453 18.406 10.164 1 61.5 475 LYS B N 1
ATOM 7871 C CA . LYS B 1 475 ? -16.188 19.125 9.961 1 61.5 475 LYS B CA 1
ATOM 7872 C C . LYS B 1 475 ? -16.438 20.484 9.32 1 61.5 475 LYS B C 1
ATOM 7874 O O . LYS B 1 475 ? -15.5 21.172 8.93 1 61.5 475 LYS B O 1
ATOM 7879 N N . ALA B 1 476 ? -17.75 21.047 9.633 1 55.62 476 ALA B N 1
ATOM 7880 C CA . ALA B 1 476 ? -18.094 22.344 9.062 1 55.62 476 ALA B CA 1
ATOM 7881 C C . ALA B 1 476 ? -17.484 22.516 7.668 1 55.62 476 ALA B C 1
ATOM 7883 O O . ALA B 1 476 ? -16.953 23.578 7.332 1 55.62 476 ALA B O 1
ATOM 7884 N N . LEU B 1 477 ? -17.172 21.422 7.164 1 55.72 477 LEU B N 1
ATOM 7885 C CA . LEU B 1 477 ? -16.688 21.5 5.789 1 55.72 477 LEU B CA 1
ATOM 7886 C C . LEU B 1 477 ? -17.656 22.281 4.914 1 55.72 477 LEU B C 1
ATOM 7888 O O . LEU B 1 477 ? -18.719 21.766 4.543 1 55.72 477 LEU B O 1
ATOM 7892 N N . THR B 1 478 ? -18.125 23.422 5.598 1 46.88 478 THR B N 1
ATOM 7893 C CA . THR B 1 478 ? -19.062 24.312 4.902 1 46.88 478 THR B CA 1
ATOM 7894 C C . THR B 1 478 ? -18.766 24.328 3.402 1 46.88 478 THR B C 1
ATOM 7896 O O . THR B 1 478 ? -19.672 24.547 2.596 1 46.88 478 THR B O 1
ATOM 7899 N N . THR B 1 479 ? -17.484 24.688 3.25 1 45.56 479 THR B N 1
ATOM 7900 C CA . THR B 1 479 ? -17.219 25.312 1.961 1 45.56 479 THR B CA 1
ATOM 7901 C C . THR B 1 479 ? -17.562 24.375 0.815 1 45.56 479 THR B C 1
ATOM 7903 O O . THR B 1 479 ? -18.484 24.641 0.04 1 45.56 479 THR B O 1
ATOM 7906 N N . ASP B 1 480 ? -16.391 24.062 -0.183 1 45.5 480 ASP B N 1
ATOM 7907 C CA . ASP B 1 480 ? -16.375 24.094 -1.643 1 45.5 480 ASP B CA 1
ATOM 7908 C C . ASP B 1 480 ? -16.984 22.812 -2.229 1 45.5 480 ASP B C 1
ATOM 7910 O O . ASP B 1 480 ? -16.312 21.781 -2.312 1 45.5 480 ASP B O 1
ATOM 7914 N N . ILE B 1 481 ? -18.25 22.625 -1.965 1 47.22 481 ILE B N 1
ATOM 7915 C CA . ILE B 1 481 ? -19.312 21.891 -2.625 1 47.22 481 ILE B CA 1
ATOM 7916 C C . ILE B 1 481 ? -18.969 21.703 -4.102 1 47.22 481 ILE B C 1
ATOM 7918 O O . ILE B 1 481 ? -19.625 20.922 -4.801 1 47.22 481 ILE B O 1
ATOM 7922 N N . HIS B 1 482 ? -18.219 22.688 -4.457 1 51.78 482 HIS B N 1
ATOM 7923 C CA . HIS B 1 482 ? -18 22.578 -5.898 1 51.78 482 HIS B CA 1
ATOM 7924 C C . HIS B 1 482 ? -17.484 21.188 -6.266 1 51.78 482 HIS B C 1
ATOM 7926 O O . HIS B 1 482 ? -17.859 20.641 -7.305 1 51.78 482 HIS B O 1
ATOM 7932 N N . SER B 1 483 ? -16.625 20.672 -5.293 1 56.81 483 SER B N 1
ATOM 7933 C CA . SER B 1 483 ? -16.125 19.344 -5.566 1 56.81 483 SER B CA 1
ATOM 7934 C C . SER B 1 483 ? -17.234 18.297 -5.488 1 56.81 483 SER B C 1
ATOM 7936 O O . SER B 1 483 ? -17.234 17.312 -6.238 1 56.81 483 SER B O 1
ATOM 7938 N N . TRP B 1 484 ? -18.25 18.766 -4.84 1 68.44 484 TRP B N 1
ATOM 7939 C CA . TRP B 1 484 ? -19.344 17.828 -4.695 1 68.44 484 TRP B CA 1
ATOM 7940 C C . TRP B 1 484 ? -20.359 18 -5.816 1 68.44 484 TRP B C 1
ATOM 7942 O O . TRP B 1 484 ? -21.125 17.078 -6.125 1 68.44 484 TRP B O 1
ATOM 7952 N N . ALA B 1 485 ? -20.156 19.188 -6.445 1 71.5 485 ALA B N 1
ATOM 7953 C CA . ALA B 1 485 ? -21.016 19.375 -7.613 1 71.5 485 ALA B CA 1
ATOM 7954 C C . ALA B 1 485 ? -20.75 18.297 -8.656 1 71.5 485 ALA B C 1
ATOM 7956 O O . ALA B 1 485 ? -21.641 17.938 -9.43 1 71.5 485 ALA B O 1
ATOM 7957 N N . MET B 1 486 ? -19.531 17.859 -8.57 1 76.25 486 MET B N 1
ATOM 7958 C CA . MET B 1 486 ? -19.141 16.812 -9.5 1 76.25 486 MET B CA 1
ATOM 7959 C C . MET B 1 486 ? -19.891 15.516 -9.219 1 76.25 486 MET B C 1
ATOM 7961 O O . MET B 1 486 ? -19.922 14.609 -10.047 1 76.25 486 MET B O 1
ATOM 7965 N N . PHE B 1 487 ? -20.656 15.539 -8.078 1 85.44 487 PHE B N 1
ATOM 7966 C CA . PHE B 1 487 ? -21.375 14.328 -7.695 1 85.44 487 PHE B CA 1
ATOM 7967 C C . PHE B 1 487 ? -22.875 14.57 -7.68 1 85.44 487 PHE B C 1
ATOM 7969 O O . PHE B 1 487 ? -23.625 13.797 -7.09 1 85.44 487 PHE B O 1
ATOM 7976 N N . ALA B 1 488 ? -23.375 15.648 -8.25 1 80.44 488 ALA B N 1
ATOM 7977 C CA . ALA B 1 488 ? -24.781 16.047 -8.219 1 80.44 488 ALA B CA 1
ATOM 7978 C C . ALA B 1 488 ? -25.672 14.93 -8.742 1 80.44 488 ALA B C 1
ATOM 7980 O O . ALA B 1 488 ? -26.719 14.633 -8.148 1 80.44 488 ALA B O 1
ATOM 7981 N N . ASN B 1 489 ? -25.344 14.188 -9.812 1 84.06 489 ASN B N 1
ATOM 7982 C CA . ASN B 1 489 ? -26.188 13.141 -10.383 1 84.06 489 ASN B CA 1
ATOM 7983 C C . ASN B 1 489 ? -25.625 11.75 -10.102 1 84.06 489 ASN B C 1
ATOM 7985 O O . ASN B 1 489 ? -25.953 10.789 -10.797 1 84.06 489 ASN B O 1
ATOM 7989 N N . TYR B 1 490 ? -24.859 11.703 -9.086 1 90.38 490 TYR B N 1
ATOM 7990 C CA . TYR B 1 490 ? -24.172 10.445 -8.812 1 90.38 490 TYR B CA 1
ATOM 7991 C C . TYR B 1 490 ? -25.156 9.359 -8.414 1 90.38 490 TYR B C 1
ATOM 7993 O O . TYR B 1 490 ? -25.156 8.273 -8.992 1 90.38 490 TYR B O 1
ATOM 8001 N N . CYS B 1 491 ? -26.109 9.664 -7.484 1 88.44 491 CYS B N 1
ATOM 8002 C CA . CYS B 1 491 ? -27.016 8.656 -6.961 1 88.44 491 CYS B CA 1
ATOM 8003 C C . CYS B 1 491 ? -28.031 8.242 -8.016 1 88.44 491 CYS B C 1
ATOM 8005 O O . CYS B 1 491 ? -28.422 7.074 -8.094 1 88.44 491 CYS B O 1
ATOM 8007 N N . GLU B 1 492 ? -28.406 9.156 -8.789 1 88 492 GLU B N 1
ATOM 8008 C CA . GLU B 1 492 ? -29.344 8.852 -9.875 1 88 492 GLU B CA 1
ATOM 8009 C C . GLU B 1 492 ? -28.703 7.906 -10.891 1 88 492 GLU B C 1
ATOM 8011 O O . GLU B 1 492 ? -29.344 6.953 -11.336 1 88 492 GLU B O 1
ATOM 8016 N N . THR B 1 493 ? -27.516 8.156 -11.211 1 90.06 493 THR B N 1
ATOM 8017 C CA . THR B 1 493 ? -26.797 7.34 -12.188 1 90.06 493 THR B CA 1
ATOM 8018 C C . THR B 1 493 ? -26.438 5.98 -11.602 1 90.06 493 THR B C 1
ATOM 8020 O O . THR B 1 493 ? -26.375 4.98 -12.32 1 90.06 493 THR B O 1
ATOM 8023 N N . ALA B 1 494 ? -26.203 5.941 -10.312 1 91.62 494 ALA B N 1
ATOM 8024 C CA . ALA B 1 494 ? -25.766 4.727 -9.625 1 91.62 494 ALA B CA 1
ATOM 8025 C C . ALA B 1 494 ? -26.953 3.801 -9.344 1 91.62 494 ALA B C 1
ATOM 8027 O O . ALA B 1 494 ? -26.781 2.586 -9.219 1 91.62 494 ALA B O 1
ATOM 8028 N N . ALA B 1 495 ? -28.141 4.25 -9.32 1 89 495 ALA B N 1
ATOM 8029 C CA . ALA B 1 495 ? -29.344 3.576 -8.836 1 89 495 ALA B CA 1
ATOM 8030 C C . ALA B 1 495 ? -29.578 2.26 -9.57 1 89 495 ALA B C 1
ATOM 8032 O O . ALA B 1 495 ? -29.844 1.229 -8.945 1 89 495 ALA B O 1
ATOM 8033 N N . PRO B 1 496 ? -29.344 2.213 -10.836 1 88.31 496 PRO B N 1
ATOM 8034 C CA . PRO B 1 496 ? -29.594 0.965 -11.555 1 88.31 496 PRO B CA 1
ATOM 8035 C C . PRO B 1 496 ? -28.609 -0.141 -11.188 1 88.31 496 PRO B C 1
ATOM 8037 O O . PRO B 1 496 ? -28.875 -1.32 -11.438 1 88.31 496 PRO B O 1
ATOM 8040 N N . TYR B 1 497 ? -27.531 0.203 -10.68 1 89.19 497 TYR B N 1
ATOM 8041 C CA . TYR B 1 497 ? -26.453 -0.767 -10.445 1 89.19 497 TYR B CA 1
ATOM 8042 C C . TYR B 1 497 ? -26.391 -1.167 -8.977 1 89.19 497 TYR B C 1
ATOM 8044 O O . TYR B 1 497 ? -25.562 -2 -8.594 1 89.19 497 TYR B O 1
ATOM 8052 N N . LEU B 1 498 ? -27.172 -0.59 -8.172 1 88.44 498 LEU B N 1
ATOM 8053 C CA . LEU B 1 498 ? -27.25 -0.916 -6.754 1 88.44 498 LEU B CA 1
ATOM 8054 C C . LEU B 1 498 ? -28.453 -1.812 -6.469 1 88.44 498 LEU B C 1
ATOM 8056 O O . LEU B 1 498 ? -29.438 -1.809 -7.223 1 88.44 498 LEU B O 1
ATOM 8060 N N . PRO B 1 499 ? -28.312 -2.643 -5.41 1 81.69 499 PRO B N 1
ATOM 8061 C CA . PRO B 1 499 ? -29.453 -3.512 -5.094 1 81.69 499 PRO B CA 1
ATOM 8062 C C . PRO B 1 499 ? -30.719 -2.729 -4.75 1 81.69 499 PRO B C 1
ATOM 8064 O O . PRO B 1 499 ? -30.641 -1.689 -4.09 1 81.69 499 PRO B O 1
ATOM 8067 N N . LYS B 1 500 ? -31.859 -3.244 -5.418 1 73.25 500 LYS B N 1
ATOM 8068 C CA . LYS B 1 500 ? -33.156 -2.586 -5.219 1 73.25 500 LYS B CA 1
ATOM 8069 C C . LYS B 1 500 ? -33.75 -2.959 -3.871 1 73.25 500 LYS B C 1
ATOM 8071 O O . LYS B 1 500 ? -33.5 -4.051 -3.354 1 73.25 500 LYS B O 1
ATOM 8076 N N . ALA B 1 501 ? -34.375 -1.928 -3.27 1 63 501 ALA B N 1
ATOM 8077 C CA . ALA B 1 501 ? -35.094 -2.166 -2.035 1 63 501 ALA B CA 1
ATOM 8078 C C . ALA B 1 501 ? -36.219 -3.199 -2.25 1 63 501 ALA B C 1
ATOM 8080 O O . ALA B 1 501 ? -36.781 -3.303 -3.346 1 63 501 ALA B O 1
ATOM 8081 N N . SER B 1 502 ? -36.188 -4.312 -1.603 1 53.72 502 SER B N 1
ATOM 8082 C CA . SER B 1 502 ? -37.281 -5.25 -1.741 1 53.72 502 SER B CA 1
ATOM 8083 C C . SER B 1 502 ? -38.625 -4.52 -1.83 1 53.72 502 SER B C 1
ATOM 8085 O O . SER B 1 502 ? -38.875 -3.588 -1.063 1 53.72 502 SER B O 1
ATOM 8087 N N . ALA B 1 503 ? -39.219 -4.488 -2.973 1 45.44 503 ALA B N 1
ATOM 8088 C CA . ALA B 1 503 ? -40.594 -4.035 -3.066 1 45.44 503 ALA B CA 1
ATOM 8089 C C . ALA B 1 503 ? -41.469 -4.664 -1.973 1 45.44 503 ALA B C 1
ATOM 8091 O O . ALA B 1 503 ? -41.438 -5.879 -1.765 1 45.44 503 ALA B O 1
ATOM 8092 N N . LYS B 1 504 ? -41.906 -3.904 -0.971 1 40.56 504 LYS B N 1
ATOM 8093 C CA . LYS B 1 504 ? -43.062 -4.395 -0.212 1 40.56 504 LYS B CA 1
ATOM 8094 C C . LYS B 1 504 ? -44.125 -5.016 -1.135 1 40.56 504 LYS B C 1
ATOM 8096 O O . LYS B 1 504 ? -44.594 -4.363 -2.068 1 40.56 504 LYS B O 1
ATOM 8101 N N . ARG B 1 505 ? -44.094 -6.289 -1.237 1 31.08 505 ARG B N 1
ATOM 8102 C CA . ARG B 1 505 ? -45.344 -6.832 -1.772 1 31.08 505 ARG B CA 1
ATOM 8103 C C . ARG B 1 505 ? -46.531 -6.141 -1.151 1 31.08 505 ARG B C 1
ATOM 8105 O O . ARG B 1 505 ? -46.719 -6.148 0.07 1 31.08 505 ARG B O 1
ATOM 8112 N N . SER B 1 506 ? -46.875 -5.004 -1.742 1 25.95 506 SER B N 1
ATOM 8113 C CA . SER B 1 506 ? -48.25 -4.68 -1.457 1 25.95 506 SER B CA 1
ATOM 8114 C C . SER B 1 506 ? -49.125 -5.941 -1.415 1 25.95 506 SER B C 1
ATOM 8116 O O . SER B 1 506 ? -49.219 -6.66 -2.41 1 25.95 506 SER B O 1
ATOM 8118 N N . GLN B 1 507 ? -49.188 -6.582 -0.248 1 21.77 507 GLN B N 1
ATOM 8119 C CA . GLN B 1 507 ? -50.594 -6.988 -0.086 1 21.77 507 GLN B CA 1
ATOM 8120 C C . GLN B 1 507 ? -51.531 -5.781 -0.087 1 21.77 507 GLN B C 1
ATOM 8122 O O . GLN B 1 507 ? -51.25 -4.789 0.597 1 21.77 507 GLN B O 1
#

Secondary structure (DSSP, 8-state):
-B-HHHHHHHHT-EEEETTEEEETTTTEEEETTEEE---HHHHHHHHHHHHTBTS-EEHHHHHHHHHS-TT--HHHHHHHHHHHHHHHHHH-TTS-HHHHEEEETTTEEEE-GGGEEEE----------------TTSTTTHHHHHHHHHHHHHHHHS---------TTSSS--S-----PPPEEEEEEEEEESSGGGGGGHHHHHHHHHHHHHHSTTEEEGGGGSGGGGTS---SSSBPTTTT--TT-SEEEEEEEEE-TT-SEEEEEEEEEETTT--EEEEEEEEEETTSHHHHHHHHHHHHHHHTTPPP--------HHHHHTS-HHHHHT-SS--HHHHHHHHHHHHT-TT--HHHHHHHHHHHHHH-SS--HHHHHHHHHHHHHTT-HHHHHHHHHHS--SS----HHHHHHHHHHHHHTT-HHHHHHHHHHHHHHHTTTS-HHHHHHHTSHHHHHH-TTHHHHHHHHHTT--S-THHHHTTTTHHHHHGGGSPPP------/-B-HHHHHHHHT-EEEETTEEEETTTTEEEETTEEE---HHHHHHHHHHHHTBTS-EEHHHHHHHHHS-TT--HHHHHHHHHHHHHHHHHH-TTS-HHHHEEEETTTEEEE-GGGEEEE-----------------SGGGTHHHHHHHHHHHHHHHHS---------TTSSS--S-----PPPEEEEEEEEEESSGGGGGGHHHHHHHHHHHHHHSTTEEEGGGGSGGGGTS---SSSBPTTTT--TT-SEEEEEEEEE-TT-SEEEEEEEEEETTT--EEEEEEEEEETTSHHHHHHHHHHHHHHHTTPPP--------HHHHHTS-HHHHHT-SS--HHHHHHHHHHHHT-TT--HHHHHHHHHHHHHH-SS--HHHHHHHHHHHHHTT-HHHHHHHHHH---SS----HHHHHHHHHHHHHTT-HHHHHHHHHHHHHHHTTTS-HHHHHHHTSHHHHHH-TTHHHHHHHHHTTTTS-THHHHTTTTHHHHHGGGSPPP------

Nearest PDB structures (foldseek):
  5ju7-assembly1_A  TM=8.554E-01  e=2.160E-05  Escherichia coli K-12
  1ys7-assembly1_A  TM=8.066E-01  e=3.546E-04  Mycobacterium tuberculosis
  5ft9-assembly1_A  TM=4.733E-01  e=5.173E-01  Arabidopsis thaliana
  5wby-assembly2_A  TM=4.673E-01  e=4.930E-01  Homo sapiens
  5wby-assembly1_B  TM=5.185E-01  e=7.610E-01  Homo sapiens

Solvent-accessible surface area (backbone atoms only — not comparable to full-atom values): 55892 Å² total; per-residue (Å²): 125,48,37,51,46,61,50,23,60,75,64,63,22,28,36,30,51,69,70,32,38,37,31,75,88,78,71,45,40,25,44,92,88,38,77,45,90,68,54,67,61,58,49,43,45,51,46,54,33,31,44,35,26,56,40,77,38,42,50,66,56,51,38,33,70,62,62,69,36,85,82,66,60,66,59,59,51,50,50,50,49,46,54,50,30,49,52,43,26,73,65,31,72,91,47,61,31,58,66,43,53,24,73,39,82,100,45,28,38,26,28,42,46,92,45,51,47,79,43,76,69,71,72,83,74,74,76,85,78,78,86,82,84,81,80,90,60,66,74,60,55,63,61,47,52,57,51,50,56,51,43,50,56,48,54,60,61,60,57,52,70,74,65,61,74,57,47,80,78,26,60,75,86,70,74,78,73,55,68,60,76,76,62,46,33,34,23,55,34,36,48,47,70,79,31,77,67,35,50,87,49,39,33,34,51,53,50,48,52,50,51,56,46,59,68,34,87,54,37,43,51,36,18,59,28,21,46,45,32,83,71,43,72,88,50,69,58,47,56,43,48,14,50,63,34,55,82,78,36,50,31,32,35,37,35,40,36,36,30,55,80,90,49,67,44,32,40,37,38,39,34,33,22,32,56,90,74,64,44,74,80,44,79,47,80,44,73,32,35,73,88,46,42,52,56,42,47,46,51,54,53,50,49,50,38,53,73,69,68,50,86,86,68,92,71,86,76,83,61,60,52,58,66,56,71,71,43,53,70,69,57,62,71,62,48,86,78,66,50,72,65,51,48,39,53,47,39,54,50,56,66,71,36,85,86,61,53,57,67,60,52,50,53,50,50,55,51,46,49,64,75,40,80,48,46,41,64,67,40,33,42,39,53,14,52,44,30,43,74,62,63,38,48,69,60,14,47,47,29,60,58,55,50,58,38,61,42,68,70,56,28,17,50,62,27,41,52,50,14,51,47,23,54,74,68,70,33,64,61,56,16,50,46,24,42,48,44,13,50,50,34,39,40,49,69,35,64,41,69,55,45,54,53,39,51,23,41,67,31,41,57,79,37,62,61,50,67,55,49,57,54,42,65,71,63,63,58,68,72,73,53,59,75,44,54,78,47,71,61,46,53,72,69,44,41,84,78,45,68,72,53,79,72,72,74,75,122,125,47,39,50,47,62,50,24,60,74,66,63,21,28,35,28,49,68,69,31,37,36,31,75,87,78,70,43,41,25,45,92,87,38,78,47,90,66,54,68,60,57,49,43,45,50,45,55,33,32,44,36,25,56,39,77,38,42,50,66,56,50,36,34,68,62,61,70,35,85,82,64,61,66,61,59,51,50,51,50,48,47,50,51,30,48,51,43,26,72,66,31,73,88,47,61,32,58,66,42,53,24,74,40,85,93,45,25,39,24,29,42,45,91,46,51,47,79,42,76,70,73,76,83,75,76,78,86,79,82,84,80,84,71,95,68,68,71,77,54,60,68,56,50,60,58,47,52,57,52,45,54,56,45,60,62,58,62,59,53,70,76,65,45,67,66,36,84,79,35,75,75,89,70,74,76,73,54,68,59,73,79,62,46,35,34,22,54,34,34,48,47,71,80,29,78,66,33,50,86,48,39,33,33,50,53,50,49,53,49,51,57,46,59,69,34,88,55,36,43,52,37,18,60,29,18,46,46,32,83,69,44,71,86,50,68,59,47,55,44,48,14,51,62,33,56,83,78,36,50,31,33,36,38,34,39,36,36,30,56,78,92,49,66,42,32,40,38,38,38,34,34,23,33,57,91,75,63,43,73,78,43,78,47,81,44,74,31,35,74,88,45,41,52,56,41,47,45,50,54,54,49,48,48,38,54,71,70,64,50,86,86,68,90,72,88,75,82,61,59,51,57,66,57,71,71,45,52,69,70,56,61,71,62,47,86,79,65,50,73,67,53,50,38,53,48,38,54,51,54,65,67,38,84,84,61,54,56,67,60,51,50,55,51,51,54,51,45,47,68,76,40,80,50,46,41,66,67,40,32,41,38,53,13,52,42,29,42,74,63,62,38,48,71,58,13,47,49,30,60,55,58,47,59,35,63,42,69,69,57,26,18,50,61,26,41,50,51,15,50,47,24,53,75,67,70,32,64,61,56,17,49,47,24,43,49,45,13,49,49,34,39,39,49,71,37,65,40,68,55,46,54,54,38,50,22,41,68,31,41,56,80,36,62,62,49,67,56,50,56,54,38,66,72,63,62,57,66,68,73,49,65,69,48,53,78,47,72,61,43,53,71,70,45,43,84,78,43,67,73,52,76,71,74,72,76,122

Sequence (1014 aa):
MADMLAQA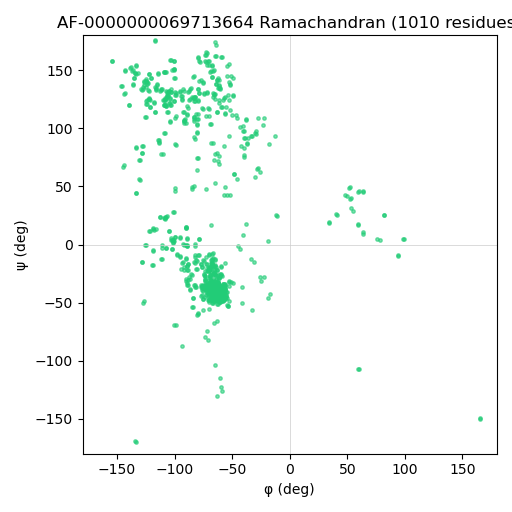KARQCTIAIDELVYDPATRQLSKNAQEIELEPRSIELLEVFLQQTGTPIAAEDIISRVWQSNYISKNVLTNRISTLRAIFKESSPELDATKLLVTYPKKGYYLNATRVTLIDTAADLIAPSKPVQSKRIIHLVYMSLLLIAGFFIYQQSQKSPIIAPVNPLTATTRQDAHITIAVVELVLNRIHVTNSAASPYVTAIKTALLSQLVAYPYINVLNQDDPTYFLSPLNDNEYWPGDGNTLFSDYKLNLRLDKVPTSDQLTARVELVYHSSEKQTYRGEYILSTGSLDQDIQKITDDLIDYFKLPVIASANTEQTHAFINQTLAQQLDADNPSMFQANYLARRLLLAPELKSDQIQTWLNRIDKLFPFPSEETEIWLGLLDFRIGNHKRARERLLKGHFNNQIDNAFIYLVLSNIALKDDKPELFRYYYLKSLVSLSLVVPSKTIFEQLSREKLTSQCLGAWGELFQDKALTTDIHSWAMFANYCETAAPYLPKASAKRSQMADMLAQAKARQCTIAIDELVYDPATRQLSKNAQEIELEPRSIELLEVFLQQTGTPIAAEDIISRVWQSNYISKNVLTNRISTLRAIFKESSPELDATKLLVTYPKKGYYLNATRVTLIDTAADLIAPSKPVQSKRIIHLVYMSLLLIAGFFIYQQSQKSPIIAPVNPLTATTRQDAHITIAVVELVLNRIHVTNSAASPYVTAIKTALLSQLVAYPYINVLNQDDPTYFLSPLNDNEYWPGDGNTLFSDYKLNLRLDKVPTSDQLTARVELVYHSSEKQTYRGEYILSTGSLDQDIQKITDDLIDYFKLPVIASANTEQTHAFINQTLAQQLDADNPSMFQANYLARRLLLAPELKSDQIQTWLNRIDKLFPFPSEETEIWLGLLDFRIGNHKRARERLLKGHFNNQIDNAFIYLVLSNIALKDDKPELFRYYYLKSLVSLSLVVPSKTIFEQLSREKLTSQCLGAWGELFQDKALTTDIHSWAMFANYCETAAPYLPKASAKRSQ

Foldseek 3Di:
DDLQLVVCVVLVWWKFQAQWIARSVVLWIDGPPHTDDDDPLLSQLVNVQSGVAQDFAFLQRSCCRSVVDNPDDSVLVVVSLVVVLVVVCVRPVVDRSCVQWPDPPPGGIHGHNVRMDTDRPDPPVPDPDDDDDDDPPPPVVVVVVVVVVVVVVVVVVVVPVVPVPPPVVPDDPVPPPPPDQAAAEEEAFWEAEPDCLCLLCQLLLLLLLVVVQVPDPRYQHQLLLEQQQLLDARHSDTTHRSRQQLPPHQWYKYKYWYDDNVDQKIKIWIWIAGSVPRHTDDIDIFIAGNVHRNVRSVVVVVVVCVVVSHDDDDDDDPDDRSVQVPDDLVCLLPDPQDDLSSLLNNLSVVLQDPPDDLVSLVVSLVVVCVNPVPHDLSSLQSSLLSCLLSPVLVSSLCSLVVSVPVVSHQYLNSLCSQLQSCLVVVNLVSNVVSLLSSLVSNCSRAPVVVSVVCLDQVNCLVPVCVSVVVVCVVVVSVRDCSVVVSCVCVSVSNNVSHDHDPPPPPD/DDLQLVVCVVLVWWKFQAQWIARSVVLWIDGPPHTDDDDPLLSQLVNVQSGVAQDFAFLQRSCCRSVVDNPDDSVLVVVSLVVVLVVVCVRPVVDRSCVQWPDPPPGGIHGHPVRMDTGRPDPPVPDDDDDDDDPDPDVVPVVVVVVVVVVVVVVVVVPPVVPPPPPVCDDDPVPPPPPDQAAAEEEAFWEAEPDCLCLLCQLLLLLLLVVVQVPDPRYQHQLLLEQQQLLDARHSDTTHRSRQQLPPHQWYKYKYWYDDNVDQKIKIWIWIAGSVPRHTDDIDIFIAGNQPRNVRSVVVVVVVCVVVSHDDDDDDDPDDRSVQVPDDLVCLLPDPQDDLSSLLNNLSVVLQDPPDDLVSLVVSLVVVCVNPVPHDLSSLQSSLLSCLLSPVLVSSLCSLVVSCPVVSHQYLNSLCSQLQSCLVVVNLVSNVVSLLSSLVSNCSRAPVVVSVVCLDQVNCLVPVPVSVVVVCVVVVSVDDCVSVVSCVCVSVSNNVSRDHDPPPPPD

InterPro domains:
  IPR001867 OmpR/PhoB-type DNA-binding domain [PF00486] (34-111)
  IPR001867 OmpR/PhoB-type DNA-binding domain [PS51755] (12-113)
  IPR001867 OmpR/PhoB-type DNA-binding domain [SM00862] (33-111)
  IPR001867 OmpR/PhoB-type DNA-binding domain [cd00383] (20-111)
  IPR016032 Signal transduction response regulator, C-terminal effector [SSF46894] (14-112)
  IPR036388 Winged helix-like DNA-binding domain superfamily [G3DSA:1.10.10.10] (5-117)
  IPR039420 Transcriptional regulatory protein WalR-like [PTHR48111] (12-90)

pLDDT: mean 77.25, std 20.71, range [21.77, 97.38]

Organism: Shewanella oneidensis (strain ATCC 700550 / JCM 31522 / CIP 106686 / LMG 19005 / NCIMB 14063 / MR-1) (NCBI:txid211586)

Radius of gyration: 33.41 Å; Cα contacts (8 Å, |Δi|>4): 1473; chains: 2; bounding box: 116×83×92 Å